Protein AF-0000000085154220 (afdb_homodimer)

pLDDT: mean 86.26, std 13.07, range [31.95, 98.56]

Secondary structure (DSSP, 8-state):
-----HHHHHHHHHHHHHHHHHHHHHH-EE-TTSHHHHHHHHHHHHH--GGGGGGG-TTS--HHHHHHHHTTS-TTGGG-SEEEEES----TTSSSEEE--SSS---EEE-SSSEEEEE--S-HHHHHHHHHHHHHHHHHHHHHHHHHHT-S-TTTSHHHHHHHHHHTT---SSS-----HHHHHHHHHHHHHHHT--HHHHHHHHHHHHHHHHHH----HHHHHHHHHHHHHHHS-SS-GGGT-EEEE-HHHHHHHHH-HHHHHHHHHHHHHHHHTT-TTSEEEEEE--SSHHHHHHHHHHHHHHTT----SSHHHHHHHHTT-HHHHHHHHHHTTEEEE---SSS---EEEEEGGG-----TTS--PPP-TTPPEEEEEPPP-TTHHHHHHHHHHHHGGG-TT---EEEEEEEEEEEEESSS-TT-EEEEEEEEETTSS-EEE--BS--GGGGTT--SS--EEEEEEEE-S-GGG--HHHHHHHHHSTT-EEEEESSHHHHHHHHHHHHHTTSS-TT-EEEEEEEEEE-TTSTT--TT--S--HHHHHHHHHHHHHHHHHHHHGGG-/-----HHHHHHHHHHHHHHHHHHHHHHTEE-TTSHHHHHHHHHHHHH--GGGGGGG-TTS--HHHHHHHHTTS-TTGGG-SEEEEES----TTSSSEEE--SSS---EEE-SSSEEEEE--S-HHHHHHHHHHHHHHHHHHHHHHHHHHH-S-TTTSHHHHHHHHHHTT---SSS-----HHHHHHHHHHHHHHHT--HHHHHHHHHHHHHHHHHH----HHHHHHHHHHHHHHSS-SS-GGGT-EEEE-HHHHHHHHH-HHHHHHHHHHHHHHHHTT-TTSEEEEEE--SSHHHHHHHHHHHHHHTT----SSHHHHHHHHTT-HHHHHHHHHHTTEEEE---SSS---EEEEEGGG-----TTS--PPP-TTPPEEEEEPPP-TTHHHHHHHHHHHHGGG-TT---EEEEEEEEEEEEESSS-TT-EEEEEEEEETTSS-EEE--BS--GGGGTT--SS--EEEEEEEE-S-GGG--HHHHHHHHHSTT-EEEEESSHHHHHHHHHHHHHTTSS-TT-EEEEEEEEEE-TTSTT--TT--S--HHHHHHHHHHHHHHHHHHHHTT--

Structure (mmCIF, N/CA/C/O backbone):
data_AF-0000000085154220-model_v1
#
loop_
_entity.id
_entity.type
_entity.pdbx_description
1 polymer 'Uncharacterized protein'
#
loop_
_atom_site.group_PDB
_atom_site.id
_atom_site.type_symbol
_atom_site.label_atom_id
_atom_site.label_alt_id
_atom_site.label_comp_id
_atom_site.label_asym_id
_atom_site.label_entity_id
_atom_site.label_seq_id
_atom_site.pdbx_PDB_ins_code
_atom_site.Cartn_x
_atom_site.Cartn_y
_atom_site.Cartn_z
_atom_site.occupancy
_atom_site.B_iso_or_equiv
_atom_site.auth_seq_id
_atom_site.auth_comp_id
_atom_site.auth_asym_id
_atom_site.auth_atom_id
_atom_site.pdbx_PDB_model_num
ATOM 1 N N . MET A 1 1 ? -10.695 -20.031 18.172 1 33.62 1 MET A N 1
ATOM 2 C CA . MET A 1 1 ? -10.586 -18.734 17.5 1 33.62 1 MET A CA 1
ATOM 3 C C . MET A 1 1 ? -9.383 -17.953 18.016 1 33.62 1 MET A C 1
ATOM 5 O O . MET A 1 1 ? -9.32 -17.641 19.203 1 33.62 1 MET A O 1
ATOM 9 N N . ASP A 1 2 ? -8.266 -18.156 17.469 1 46.97 2 ASP A N 1
ATOM 10 C CA . ASP A 1 2 ? -7.062 -17.547 18.016 1 46.97 2 ASP A CA 1
ATOM 11 C C . ASP A 1 2 ? -7.281 -16.047 18.266 1 46.97 2 ASP A C 1
ATOM 13 O O . ASP A 1 2 ? -7.742 -15.328 17.375 1 46.97 2 ASP A O 1
ATOM 17 N N . HIS A 1 3 ? -7.609 -15.688 19.484 1 54.69 3 HIS A N 1
ATOM 18 C CA . HIS A 1 3 ? -7.93 -14.367 20.016 1 54.69 3 HIS A CA 1
ATOM 19 C C . HIS A 1 3 ? -6.84 -13.359 19.656 1 54.69 3 HIS A C 1
ATOM 21 O O . HIS A 1 3 ? -5.672 -13.555 20 1 54.69 3 HIS A O 1
ATOM 27 N N . LEU A 1 4 ? -7.117 -12.625 18.594 1 64.31 4 LEU A N 1
ATOM 28 C CA . LEU A 1 4 ? -6.215 -11.531 18.266 1 64.31 4 LEU A CA 1
ATOM 29 C C . LEU A 1 4 ? -5.973 -10.641 19.484 1 64.31 4 LEU A C 1
ATOM 31 O O . LEU A 1 4 ? -6.891 -10.398 20.266 1 64.31 4 LEU A O 1
ATOM 35 N N . THR A 1 5 ? -4.75 -10.336 19.75 1 68.44 5 THR A N 1
ATOM 36 C CA . THR A 1 5 ? -4.43 -9.359 20.797 1 68.44 5 THR A CA 1
ATOM 37 C C . THR A 1 5 ? -5.055 -8 20.469 1 68.44 5 THR A C 1
ATOM 39 O O . THR A 1 5 ? -5.48 -7.762 19.344 1 68.44 5 THR A O 1
ATOM 42 N N . LYS A 1 6 ? -5.309 -7.23 21.422 1 71.44 6 LYS A N 1
ATOM 43 C CA . LYS A 1 6 ? -5.852 -5.891 21.234 1 71.44 6 LYS A CA 1
ATOM 44 C C . LYS A 1 6 ? -5.047 -5.117 20.188 1 71.44 6 LYS A C 1
ATOM 46 O O . LYS A 1 6 ? -5.617 -4.398 19.359 1 71.44 6 LYS A O 1
ATOM 51 N N . ALA A 1 7 ? -3.785 -5.34 20.25 1 68.12 7 ALA A N 1
ATOM 52 C CA . ALA A 1 7 ? -2.902 -4.648 19.312 1 68.12 7 ALA A CA 1
ATOM 53 C C . ALA A 1 7 ? -3.137 -5.133 17.875 1 68.12 7 ALA A C 1
ATOM 55 O O . ALA A 1 7 ? -3.125 -4.336 16.938 1 68.12 7 ALA A O 1
ATOM 56 N N . GLN A 1 8 ? -3.312 -6.363 17.703 1 72.44 8 GLN A N 1
ATOM 57 C CA . GLN A 1 8 ? -3.572 -6.918 16.375 1 72.44 8 GLN A CA 1
ATOM 58 C C . GLN A 1 8 ? -4.906 -6.418 15.828 1 72.44 8 GLN A C 1
ATOM 60 O O . GLN A 1 8 ? -5.02 -6.137 14.633 1 72.44 8 GLN A O 1
ATOM 65 N N . ARG A 1 9 ? -5.789 -6.258 16.734 1 77 9 ARG A N 1
ATOM 66 C CA . ARG A 1 9 ? -7.105 -5.766 16.344 1 77 9 ARG A CA 1
ATOM 67 C C . ARG A 1 9 ? -7.039 -4.301 15.914 1 77 9 ARG A C 1
ATOM 69 O O . ARG A 1 9 ? -7.691 -3.904 14.945 1 77 9 ARG A O 1
ATOM 76 N N . SER A 1 10 ? -6.27 -3.568 16.625 1 78.75 10 SER A N 1
ATOM 77 C CA . SER A 1 10 ? -6.145 -2.154 16.297 1 78.75 10 SER A CA 1
ATOM 78 C C . SER A 1 10 ? -5.453 -1.962 14.945 1 78.75 10 SER A C 1
ATOM 80 O O . SER A 1 10 ? -5.824 -1.077 14.172 1 78.75 10 SER A O 1
ATOM 82 N N . ARG A 1 11 ? -4.441 -2.746 14.773 1 79.12 11 ARG A N 1
ATOM 83 C CA . ARG A 1 11 ? -3.742 -2.664 13.492 1 79.12 11 ARG A CA 1
ATOM 84 C C . ARG A 1 11 ? -4.68 -2.984 12.336 1 79.12 11 ARG A C 1
ATOM 86 O O . ARG A 1 11 ? -4.66 -2.307 11.305 1 79.12 11 ARG A O 1
ATOM 93 N N . ARG A 1 12 ? -5.434 -3.895 12.57 1 84.56 12 ARG A N 1
ATOM 94 C CA . ARG A 1 12 ? -6.398 -4.289 11.555 1 84.56 12 ARG A CA 1
ATOM 95 C C . ARG A 1 12 ? -7.461 -3.213 11.359 1 84.56 12 ARG A C 1
ATOM 97 O O . ARG A 1 12 ? -7.922 -2.984 10.234 1 84.56 12 ARG A O 1
ATOM 104 N N . ALA A 1 13 ? -7.848 -2.705 12.422 1 90.38 13 ALA A N 1
ATOM 105 C CA . ALA A 1 13 ? -8.859 -1.654 12.367 1 90.38 13 ALA A CA 1
ATOM 106 C C . ALA A 1 13 ? -8.359 -0.448 11.578 1 90.38 13 ALA A C 1
ATOM 108 O O . ALA A 1 13 ? -9.125 0.195 10.859 1 90.38 13 ALA A O 1
ATOM 109 N N . ILE A 1 14 ? -7.082 -0.18 11.742 1 91.12 14 ILE A N 1
ATOM 110 C CA . ILE A 1 14 ? -6.504 0.939 11.008 1 91.12 14 ILE A CA 1
ATOM 111 C C . ILE A 1 14 ? -6.508 0.63 9.516 1 91.12 14 ILE A C 1
ATOM 113 O O . ILE A 1 14 ? -6.832 1.493 8.695 1 91.12 14 ILE A O 1
ATOM 117 N N . ALA A 1 15 ? -6.145 -0.566 9.141 1 90.44 15 ALA A N 1
ATOM 118 C CA . ALA A 1 15 ? -6.172 -0.986 7.742 1 90.44 15 ALA A CA 1
ATOM 119 C C . ALA A 1 15 ? -7.59 -0.916 7.18 1 90.44 15 ALA A C 1
ATOM 121 O O . ALA A 1 15 ? -7.789 -0.502 6.035 1 90.44 15 ALA A O 1
ATOM 122 N N . THR A 1 16 ? -8.508 -1.364 7.965 1 92 16 THR A N 1
ATOM 123 C CA . THR A 1 16 ? -9.914 -1.319 7.574 1 92 16 THR A CA 1
ATOM 124 C C . THR A 1 16 ? -10.375 0.122 7.367 1 92 16 THR A C 1
ATOM 126 O O . THR A 1 16 ? -11.047 0.431 6.383 1 92 16 THR A O 1
ATOM 129 N N . PHE A 1 17 ? -10.008 0.946 8.328 1 94.12 17 PHE A N 1
ATOM 130 C CA . PHE A 1 17 ? -10.367 2.357 8.234 1 94.12 17 PHE A CA 1
ATOM 131 C C . PHE A 1 17 ? -9.82 2.959 6.938 1 94.12 17 PHE A C 1
ATOM 133 O O . PHE A 1 17 ? -10.555 3.629 6.207 1 94.12 17 PHE A O 1
ATOM 140 N N . LYS A 1 18 ? -8.602 2.723 6.652 1 93.94 18 LYS A N 1
ATOM 141 C CA . LYS A 1 18 ? -7.949 3.27 5.465 1 93.94 18 LYS A CA 1
ATOM 142 C C . LYS A 1 18 ? -8.633 2.779 4.188 1 93.94 18 LYS A C 1
ATOM 144 O O . LYS A 1 18 ? -8.891 3.566 3.277 1 93.94 18 LYS A O 1
ATOM 149 N N . THR A 1 19 ? -8.891 1.534 4.113 1 93.06 19 THR A N 1
ATOM 150 C CA . THR A 1 19 ? -9.484 0.93 2.93 1 93.06 19 THR A CA 1
ATOM 151 C C . THR A 1 19 ? -10.867 1.517 2.664 1 93.06 19 THR A C 1
ATOM 153 O O . THR A 1 19 ? -11.203 1.849 1.525 1 93.06 19 THR A O 1
ATOM 156 N N . ILE A 1 20 ? -11.664 1.618 3.688 1 94.31 20 ILE A N 1
ATOM 157 C CA . ILE A 1 20 ? -13.016 2.15 3.543 1 94.31 20 ILE A CA 1
ATOM 158 C C . ILE A 1 20 ? -12.945 3.623 3.145 1 94.31 20 ILE A C 1
ATOM 160 O O . ILE A 1 20 ? -13.711 4.078 2.287 1 94.31 20 ILE A O 1
ATOM 164 N N . ALA A 1 21 ? -12.031 4.324 3.826 1 94 21 ALA A N 1
ATOM 165 C CA . ALA A 1 21 ? -11.883 5.738 3.496 1 94 21 ALA A CA 1
ATOM 166 C C . ALA A 1 21 ? -11.531 5.926 2.023 1 94 21 ALA A C 1
ATOM 168 O O . ALA A 1 21 ? -12.094 6.797 1.352 1 94 21 ALA A O 1
ATOM 169 N N . ASP A 1 22 ? -10.641 5.156 1.507 1 92.56 22 ASP A N 1
ATOM 170 C CA . ASP A 1 22 ? -10.266 5.223 0.096 1 92.56 22 ASP A CA 1
ATOM 171 C C . ASP A 1 22 ? -11.453 4.875 -0.8 1 92.56 22 ASP A C 1
ATOM 173 O O . ASP A 1 22 ? -11.648 5.488 -1.853 1 92.56 22 ASP A O 1
ATOM 177 N N . ALA A 1 23 ? -12.188 3.9 -0.427 1 93.12 23 ALA A N 1
ATOM 178 C CA . ALA A 1 23 ? -13.336 3.451 -1.212 1 93.12 23 ALA A CA 1
ATOM 179 C C . ALA A 1 23 ? -14.43 4.52 -1.253 1 93.12 23 ALA A C 1
ATOM 181 O O . ALA A 1 23 ? -15.125 4.664 -2.258 1 93.12 23 ALA A O 1
ATOM 182 N N . ILE A 1 24 ? -14.562 5.262 -0.196 1 92.06 24 ILE A N 1
ATOM 183 C CA . ILE A 1 24 ? -15.586 6.305 -0.101 1 92.06 24 ILE A CA 1
ATOM 184 C C . ILE A 1 24 ? -15.305 7.391 -1.135 1 92.06 24 ILE A C 1
ATOM 186 O O . ILE A 1 24 ? -16.234 7.93 -1.746 1 92.06 24 ILE A O 1
ATOM 190 N N . ILE A 1 25 ? -14.086 7.652 -1.299 1 90.19 25 ILE A N 1
ATOM 191 C CA . ILE A 1 25 ? -13.711 8.656 -2.291 1 90.19 25 ILE A CA 1
ATOM 192 C C . ILE A 1 25 ? -14.133 8.188 -3.684 1 90.19 25 ILE A C 1
ATOM 194 O O . ILE A 1 25 ? -14.672 8.961 -4.473 1 90.19 25 ILE A O 1
ATOM 198 N N . ILE A 1 26 ? -13.961 6.953 -3.959 1 89.62 26 ILE A N 1
ATOM 199 C CA . ILE A 1 26 ? -14.273 6.379 -5.262 1 89.62 26 ILE A CA 1
ATOM 200 C C . ILE A 1 26 ? -15.789 6.293 -5.441 1 89.62 26 ILE A C 1
ATOM 202 O O . ILE A 1 26 ? -16.312 6.594 -6.516 1 89.62 26 ILE A O 1
ATOM 206 N N . GLN A 1 27 ? -16.438 5.891 -4.379 1 89.88 27 GLN A N 1
ATOM 207 C CA . GLN A 1 27 ? -17.891 5.758 -4.406 1 89.88 27 GLN A CA 1
ATOM 208 C C . GLN A 1 27 ? -18.562 7.113 -4.578 1 89.88 27 GLN A C 1
ATOM 210 O O . GLN A 1 27 ? -19.625 7.207 -5.184 1 89.88 27 GLN A O 1
ATOM 215 N N . GLY A 1 28 ? -18.047 8.109 -3.885 1 91.12 28 GLY A N 1
ATOM 216 C CA . GLY A 1 28 ? -18.531 9.469 -4.086 1 91.12 28 GLY A CA 1
ATOM 217 C C . GLY A 1 28 ? -19.359 9.984 -2.928 1 91.12 28 GLY A C 1
ATOM 218 O O . GLY A 1 28 ? -19.75 11.148 -2.912 1 91.12 28 GLY A O 1
ATOM 219 N N . TYR A 1 29 ? -19.625 9.133 -1.96 1 93.38 29 TYR A N 1
ATOM 220 C CA . TYR A 1 29 ? -20.406 9.633 -0.833 1 93.38 29 TYR A CA 1
ATOM 221 C C . TYR A 1 29 ? -20.172 8.773 0.408 1 93.38 29 TYR A C 1
ATOM 223 O O . TYR A 1 29 ? -19.656 7.66 0.316 1 93.38 29 TYR A O 1
ATOM 231 N N . TYR A 1 30 ? -20.469 9.297 1.53 1 94.31 30 TYR A N 1
ATOM 232 C CA . TYR A 1 30 ? -20.422 8.648 2.836 1 94.31 30 TYR A CA 1
ATOM 233 C C . TYR A 1 30 ? -21.688 8.961 3.637 1 94.31 30 TYR A C 1
ATOM 235 O O . TYR A 1 30 ? -22.109 10.109 3.709 1 94.31 30 TYR A O 1
ATOM 243 N N . ARG A 1 31 ? -22.328 7.977 4.199 1 92.62 31 ARG A N 1
ATOM 244 C CA . ARG A 1 31 ? -23.422 8.062 5.16 1 92.62 31 ARG A CA 1
ATOM 245 C C . ARG A 1 31 ? -23.156 7.188 6.375 1 92.62 31 ARG A C 1
ATOM 247 O O . ARG A 1 31 ? -22.859 6 6.238 1 92.62 31 ARG A O 1
ATOM 254 N N . PRO A 1 32 ? -23.297 7.762 7.488 1 91.12 32 PRO A N 1
ATOM 255 C CA . PRO A 1 32 ? -23.016 6.996 8.703 1 91.12 32 PRO A CA 1
ATOM 256 C C . PRO A 1 32 ? -23.859 5.734 8.812 1 91.12 32 PRO A C 1
ATOM 258 O O . PRO A 1 32 ? -23.438 4.746 9.414 1 91.12 32 PRO A O 1
ATOM 261 N N . THR A 1 33 ? -25.031 5.688 8.188 1 89.12 33 THR A N 1
ATOM 262 C CA . THR A 1 33 ? -25.969 4.594 8.383 1 89.12 33 THR A CA 1
ATOM 263 C C . THR A 1 33 ? -25.797 3.521 7.312 1 89.12 33 THR A C 1
ATOM 265 O O . THR A 1 33 ? -26.359 2.432 7.414 1 89.12 33 THR A O 1
ATOM 268 N N . ASP A 1 34 ? -24.953 3.84 6.332 1 89.19 34 ASP A N 1
ATOM 269 C CA . ASP A 1 34 ? -24.641 2.822 5.332 1 89.19 34 ASP A CA 1
ATOM 270 C C . ASP A 1 34 ? -23.656 1.792 5.879 1 89.19 34 ASP A C 1
ATOM 272 O O . ASP A 1 34 ? -23.016 2.021 6.906 1 89.19 34 ASP A O 1
ATOM 276 N N . VAL A 1 35 ? -23.562 0.698 5.148 1 88.38 35 VAL A N 1
ATOM 277 C CA . VAL A 1 35 ? -22.719 -0.399 5.602 1 88.38 35 VAL A CA 1
ATOM 278 C C . VAL A 1 35 ? -21.281 0.094 5.777 1 88.38 35 VAL A C 1
ATOM 280 O O . VAL A 1 35 ? -20.641 -0.179 6.797 1 88.38 35 VAL A O 1
ATOM 283 N N . MET A 1 36 ? -20.75 0.823 4.852 1 89.31 36 MET A N 1
ATOM 284 C CA . MET A 1 36 ? -19.391 1.34 4.938 1 89.31 36 MET A CA 1
ATOM 285 C C . MET A 1 36 ? -19.25 2.336 6.082 1 89.31 36 MET A C 1
ATOM 287 O O . MET A 1 36 ? -18.219 2.383 6.75 1 89.31 36 MET A O 1
ATOM 291 N N . GLY A 1 37 ? -20.312 3.121 6.25 1 92.5 37 GLY A N 1
ATOM 292 C CA . GLY A 1 37 ? -20.312 4.051 7.367 1 92.5 37 GLY A CA 1
ATOM 293 C C . GLY A 1 37 ? -20.266 3.361 8.719 1 92.5 37 GLY A C 1
ATOM 294 O O . GLY A 1 37 ? -19.516 3.775 9.609 1 92.5 37 GLY A O 1
ATOM 295 N N . GLU A 1 38 ? -20.984 2.312 8.812 1 93.25 38 GLU A N 1
ATOM 296 C CA . GLU A 1 38 ? -21.016 1.545 10.055 1 93.25 38 GLU A CA 1
ATOM 297 C C . GLU A 1 38 ? -19.672 0.874 10.32 1 93.25 38 GLU A C 1
ATOM 299 O O . GLU A 1 38 ? -19.188 0.854 11.453 1 93.25 38 GLU A O 1
ATOM 304 N N . LYS A 1 39 ? -19.156 0.372 9.258 1 92.25 39 LYS A N 1
ATOM 305 C CA . LYS A 1 39 ? -17.875 -0.302 9.391 1 92.25 39 LYS A CA 1
ATOM 306 C C . LYS A 1 39 ? -16.766 0.689 9.758 1 92.25 39 LYS A C 1
ATOM 308 O O . LYS A 1 39 ? -15.828 0.346 10.484 1 92.25 39 LYS A O 1
ATOM 313 N N . LEU A 1 40 ? -16.891 1.86 9.234 1 94.62 40 LEU A N 1
ATOM 314 C CA . LEU A 1 40 ? -15.93 2.902 9.57 1 94.62 40 LEU A CA 1
ATOM 315 C C . LEU A 1 40 ? -16.016 3.264 11.047 1 94.62 40 LEU A C 1
ATOM 317 O O . LEU A 1 40 ? -15 3.434 11.719 1 94.62 40 LEU A O 1
ATOM 321 N N . ALA A 1 41 ? -17.219 3.414 11.531 1 95.31 41 ALA A N 1
ATOM 322 C CA . ALA A 1 41 ? -17.438 3.705 12.953 1 95.31 41 ALA A CA 1
ATOM 323 C C . ALA A 1 41 ? -16.906 2.574 13.828 1 95.31 41 ALA A C 1
ATOM 325 O O . ALA A 1 41 ? -16.266 2.826 14.852 1 95.31 41 ALA A O 1
ATOM 326 N N . GLU A 1 42 ? -17.141 1.365 13.383 1 94.06 42 GLU A N 1
ATOM 327 C CA . GLU A 1 42 ? -16.641 0.204 14.117 1 94.06 42 GLU A CA 1
ATOM 328 C C . GLU A 1 42 ? -15.117 0.184 14.164 1 94.06 42 GLU A C 1
ATOM 330 O O . GLU A 1 42 ? -14.531 -0.178 15.188 1 94.06 42 GLU A O 1
ATOM 335 N N . ALA A 1 43 ? -14.57 0.497 13.055 1 93.31 43 ALA A N 1
ATOM 336 C CA . ALA A 1 43 ? -13.109 0.543 13 1 93.31 43 ALA A CA 1
ATOM 337 C C . ALA A 1 43 ? -12.562 1.569 13.984 1 93.31 43 ALA A C 1
ATOM 339 O O . ALA A 1 43 ? -11.602 1.292 14.703 1 93.31 43 ALA A O 1
ATOM 340 N N . LEU A 1 44 ? -13.156 2.746 14.023 1 94.69 44 LEU A N 1
ATOM 341 C CA . LEU A 1 44 ? -12.688 3.787 14.93 1 94.69 44 LEU A CA 1
ATOM 342 C C . LEU A 1 44 ? -12.859 3.361 16.391 1 94.69 44 LEU A C 1
ATOM 344 O O . LEU A 1 44 ? -11.992 3.619 17.219 1 94.69 44 LEU A O 1
ATOM 348 N N . ILE A 1 45 ? -13.93 2.727 16.656 1 94.38 45 ILE A N 1
ATOM 349 C CA . ILE A 1 45 ? -14.203 2.225 18 1 94.38 45 ILE A CA 1
ATOM 350 C C . ILE A 1 45 ? -13.141 1.203 18.406 1 94.38 45 ILE A C 1
ATOM 352 O O . ILE A 1 45 ? -12.633 1.229 19.531 1 94.38 45 ILE A O 1
ATOM 356 N N . GLN A 1 46 ? -12.797 0.363 17.469 1 90.69 46 GLN A N 1
ATOM 357 C CA . GLN A 1 46 ? -11.789 -0.664 17.734 1 90.69 46 GLN A CA 1
ATOM 358 C C . GLN A 1 46 ? -10.406 -0.049 17.906 1 90.69 46 GLN A C 1
ATOM 360 O O . GLN A 1 46 ? -9.609 -0.524 18.703 1 90.69 46 GLN A O 1
ATOM 365 N N . ILE A 1 47 ? -10.102 0.92 17.141 1 89.69 47 ILE A N 1
ATOM 366 C CA . ILE A 1 47 ? -8.82 1.614 17.266 1 89.69 47 ILE A CA 1
ATOM 367 C C . ILE A 1 47 ? -8.727 2.281 18.641 1 89.69 47 ILE A C 1
ATOM 369 O O . ILE A 1 47 ? -7.672 2.262 19.266 1 89.69 47 ILE A O 1
ATOM 373 N N . SER A 1 48 ? -9.844 2.838 19.062 1 88.75 48 SER A N 1
ATOM 374 C CA . SER A 1 48 ? -9.914 3.527 20.344 1 88.75 48 SER A CA 1
ATOM 375 C C . SER A 1 48 ? 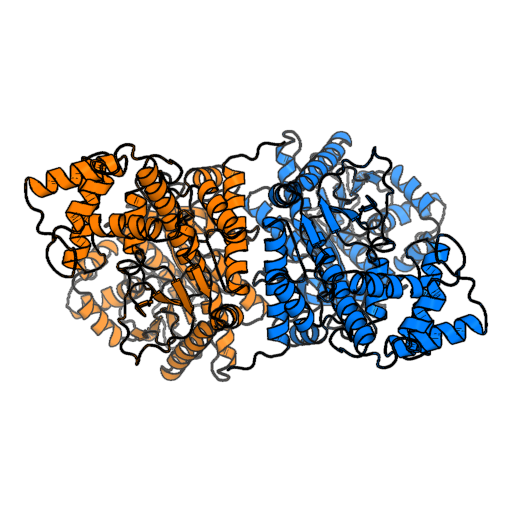-8.75 4.496 20.516 1 88.75 48 SER A C 1
ATOM 377 O O . SER A 1 48 ? -7.961 4.359 21.453 1 88.75 48 SER A O 1
ATOM 379 N N . PRO A 1 49 ? -8.781 5.516 19.703 1 88.12 49 PRO A N 1
ATOM 380 C CA . PRO A 1 49 ? -7.672 6.469 19.766 1 88.12 49 PRO A CA 1
ATOM 381 C C . PRO A 1 49 ? -7.559 7.16 21.125 1 88.12 49 PRO A C 1
ATOM 383 O O . PRO A 1 49 ? -8.578 7.488 21.734 1 88.12 49 PRO A O 1
ATOM 386 N N . GLU A 1 50 ? -6.359 7.496 21.469 1 80.38 50 GLU A N 1
ATOM 387 C CA . GLU A 1 50 ? -6.098 8.125 22.766 1 80.38 50 GLU A CA 1
ATOM 388 C C . GLU A 1 50 ? -6.742 9.508 22.844 1 80.38 50 GLU A C 1
ATOM 390 O O . GLU A 1 50 ? -7.184 9.93 23.906 1 80.38 50 GLU A O 1
ATOM 395 N N . ILE A 1 51 ? -6.77 10.172 21.797 1 82.56 51 ILE A N 1
ATOM 396 C CA . ILE A 1 51 ? -7.281 11.539 21.75 1 82.56 51 ILE A CA 1
ATOM 397 C C . ILE A 1 51 ? -8.781 11.531 22.016 1 82.56 51 ILE A C 1
ATOM 399 O O . ILE A 1 51 ? -9.336 12.531 22.484 1 82.56 51 ILE A O 1
ATOM 403 N N . TYR A 1 52 ? -9.391 10.375 21.766 1 88.25 52 TYR A N 1
ATOM 404 C CA . TYR A 1 52 ? -10.836 10.297 21.922 1 88.25 52 TYR A CA 1
ATOM 405 C C . TYR A 1 52 ? -11.211 9.547 23.203 1 88.25 52 TYR A C 1
ATOM 407 O O . TYR A 1 52 ? -12.344 9.094 23.344 1 88.25 52 TYR A O 1
ATOM 415 N N . GLY A 1 53 ? -10.359 9.32 24.016 1 83.12 53 GLY A N 1
ATOM 416 C CA . GLY A 1 53 ? -10.508 8.852 25.391 1 83.12 53 GLY A CA 1
ATOM 417 C C . GLY A 1 53 ? -11.695 7.922 25.578 1 83.12 53 GLY A C 1
ATOM 418 O O . GLY A 1 53 ? -11.695 6.805 25.062 1 83.12 53 GLY A O 1
ATOM 419 N N . SER A 1 54 ? -12.805 8.531 26.125 1 89.19 54 SER A N 1
ATOM 420 C CA . SER A 1 54 ? -13.969 7.77 26.562 1 89.19 54 SER A CA 1
ATOM 421 C C . SER A 1 54 ? -14.977 7.605 25.438 1 89.19 54 SER A C 1
ATOM 423 O O . SER A 1 54 ? -16.172 7.414 25.688 1 89.19 54 SER A O 1
ATOM 425 N N . MET A 1 55 ? -14.562 7.645 24.266 1 90.56 55 MET A N 1
ATOM 426 C CA . MET A 1 55 ? -15.477 7.633 23.141 1 90.56 55 MET A CA 1
ATOM 427 C C . MET A 1 55 ? -16.297 6.348 23.109 1 90.56 55 MET A C 1
ATOM 429 O O . MET A 1 55 ? -17.453 6.348 22.672 1 90.56 55 MET A O 1
ATOM 433 N N . ASN A 1 56 ? -15.75 5.289 23.734 1 91.5 56 ASN A N 1
ATOM 434 C CA . ASN A 1 56 ? -16.422 3.998 23.672 1 91.5 56 ASN A CA 1
ATOM 435 C C . ASN A 1 56 ? -17.375 3.814 24.859 1 91.5 56 ASN A C 1
ATOM 437 O O . ASN A 1 56 ? -18.109 2.826 24.922 1 91.5 56 ASN A O 1
ATOM 441 N N . ASP A 1 57 ? -17.422 4.785 25.75 1 92.38 57 ASP A N 1
ATOM 442 C CA . ASP A 1 57 ? -18.375 4.762 26.859 1 92.38 57 ASP A CA 1
ATOM 443 C C . ASP A 1 57 ? -19.703 5.387 26.453 1 92.38 57 ASP A C 1
ATOM 445 O O . ASP A 1 57 ? -19.781 6.586 26.188 1 92.38 57 ASP A O 1
ATOM 449 N N . PRO A 1 58 ? -20.703 4.629 26.5 1 90 58 PRO A N 1
ATOM 450 C CA . PRO A 1 58 ? -21.984 5.133 26.016 1 90 58 PRO A CA 1
ATOM 451 C C . PRO A 1 58 ? -22.609 6.164 26.953 1 90 58 PRO A C 1
ATOM 453 O O . PRO A 1 58 ? -23.516 6.898 26.562 1 90 58 PRO A O 1
ATOM 456 N N . ARG A 1 59 ? -22.266 6.344 28.25 1 88 59 ARG A N 1
ATOM 457 C CA . ARG A 1 59 ? -22.922 7.188 29.234 1 88 59 ARG A CA 1
ATOM 458 C C . ARG A 1 59 ? -22.203 8.531 29.375 1 88 59 ARG A C 1
ATOM 460 O O . ARG A 1 59 ? -22.703 9.438 30.047 1 88 59 ARG A O 1
ATOM 467 N N . VAL A 1 60 ? -21.031 8.586 28.656 1 92.56 60 VAL A N 1
ATOM 468 C CA . VAL A 1 60 ? -20.203 9.766 28.859 1 92.56 60 VAL A CA 1
ATOM 469 C C . VAL A 1 60 ? -19.812 10.375 27.516 1 92.56 60 VAL A C 1
ATOM 471 O O . VAL A 1 60 ? -19.375 9.664 26.609 1 92.56 60 VAL A O 1
ATOM 474 N N . VAL A 1 61 ? -20 11.695 27.391 1 93.69 61 VAL A N 1
ATOM 475 C CA . VAL A 1 61 ? -19.547 12.414 26.203 1 93.69 61 VAL A CA 1
ATOM 476 C C . VAL A 1 61 ? -18.078 12.805 26.359 1 93.69 61 VAL A C 1
ATOM 478 O O . VAL A 1 61 ? -17.672 13.273 27.422 1 93.69 61 VAL A O 1
ATOM 481 N N . GLU A 1 62 ? -17.281 12.594 25.312 1 94.25 62 GLU A N 1
ATOM 482 C CA . GLU A 1 62 ? -15.852 12.852 25.391 1 94.25 62 GLU A CA 1
ATOM 483 C C . GLU A 1 62 ? -15.531 14.32 25.125 1 94.25 62 GLU A C 1
ATOM 485 O O . GLU A 1 62 ? -15.453 14.734 23.969 1 94.25 62 GLU A O 1
ATOM 490 N N . LEU A 1 63 ? -15.227 15.062 26.188 1 94.12 63 LEU A N 1
ATOM 491 C CA . LEU A 1 63 ? -15.07 16.516 26.094 1 94.12 63 LEU A CA 1
ATOM 492 C C . LEU A 1 63 ? -13.734 16.875 25.453 1 94.12 63 LEU A C 1
ATOM 494 O O . LEU A 1 63 ? -13.656 17.797 24.641 1 94.12 63 LEU A O 1
ATOM 498 N N . LYS A 1 64 ? -12.688 16.203 25.797 1 89.88 64 LYS A N 1
ATOM 499 C CA . LYS A 1 64 ? -11.367 16.516 25.25 1 89.88 64 LYS A CA 1
ATOM 500 C C . LYS A 1 64 ? -11.305 16.203 23.766 1 89.88 64 LYS A C 1
ATOM 502 O O . LYS A 1 64 ? -10.656 16.922 23 1 89.88 64 LYS A O 1
ATOM 507 N N . GLY A 1 65 ? -11.914 15.125 23.438 1 92.19 65 GLY A N 1
ATOM 508 C CA . GLY A 1 65 ? -12.047 14.82 22.016 1 92.19 65 GLY A CA 1
ATOM 509 C C . GLY A 1 65 ? -12.812 15.875 21.25 1 92.19 65 GLY A C 1
ATOM 510 O O . GLY A 1 65 ? -12.453 16.219 20.109 1 92.19 65 GLY A O 1
ATOM 511 N N . LEU A 1 66 ? -13.844 16.359 21.859 1 94.12 66 LEU A N 1
ATOM 512 C CA . LEU A 1 66 ? -14.625 17.422 21.234 1 94.12 66 LEU A CA 1
ATOM 513 C C . LEU A 1 66 ? -13.797 18.688 21.062 1 94.12 66 LEU A C 1
ATOM 515 O O . LEU A 1 66 ? -13.859 19.344 20.016 1 94.12 66 LEU A O 1
ATOM 519 N N . GLU A 1 67 ? -13.055 19.016 22.094 1 93.31 67 GLU A N 1
ATOM 520 C CA . GLU A 1 67 ? -12.164 20.172 21.984 1 93.31 67 GLU A CA 1
ATOM 521 C C . GLU A 1 67 ? -11.211 20.016 20.812 1 93.31 67 GLU A C 1
ATOM 523 O O . GLU A 1 67 ? -11.008 20.953 20.047 1 93.31 67 GLU A O 1
ATOM 528 N N . TYR A 1 68 ? -10.703 18.844 20.703 1 90.56 68 TYR A N 1
ATOM 529 C CA . TYR A 1 68 ? -9.75 18.547 19.641 1 90.56 68 TYR A CA 1
ATOM 530 C C . TYR A 1 68 ? -10.391 18.719 18.266 1 90.56 68 TYR A C 1
ATOM 532 O O . TYR A 1 68 ? -9.812 19.359 17.391 1 90.56 68 TYR A O 1
ATOM 540 N N . VAL A 1 69 ? -11.523 18.219 18.109 1 93 69 VAL A N 1
ATOM 541 C CA . VAL A 1 69 ? -12.203 18.219 16.812 1 93 69 VAL A CA 1
ATOM 542 C C . VAL A 1 69 ? -12.703 19.625 16.5 1 93 69 VAL A C 1
ATOM 544 O O . VAL A 1 69 ? -12.594 20.078 15.359 1 93 69 VAL A O 1
ATOM 547 N N . ILE A 1 70 ? -13.211 20.328 17.516 1 93.56 70 ILE A N 1
ATOM 548 C CA . ILE A 1 70 ? -13.758 21.656 17.328 1 93.56 70 ILE A CA 1
ATOM 549 C C . ILE A 1 70 ? -12.648 22.609 16.859 1 93.56 70 ILE A C 1
ATOM 551 O O . ILE A 1 70 ? -12.891 23.5 16.047 1 93.56 70 ILE A O 1
ATOM 555 N N . ASN A 1 71 ? -11.484 22.328 17.266 1 92.06 71 ASN A N 1
ATOM 556 C CA . ASN A 1 71 ? -10.352 23.172 16.891 1 92.06 71 ASN A CA 1
ATOM 557 C C . ASN A 1 71 ? -9.859 22.844 15.484 1 92.06 71 ASN A C 1
ATOM 559 O O . ASN A 1 71 ? -9.094 23.609 14.898 1 92.06 71 ASN A O 1
ATOM 563 N N . ARG A 1 72 ? -10.32 21.797 14.906 1 92.56 72 ARG A N 1
ATOM 564 C CA . ARG A 1 72 ? -9.781 21.344 13.625 1 92.56 72 ARG A CA 1
ATOM 565 C C . ARG A 1 72 ? -10.867 21.266 12.562 1 92.56 72 ARG A C 1
ATOM 567 O O . ARG A 1 72 ? -10.609 20.875 11.422 1 92.56 72 ARG A O 1
ATOM 574 N N . MET A 1 73 ? -12.047 21.562 12.984 1 94.81 73 MET A N 1
ATOM 575 C CA . MET A 1 73 ? -13.172 21.672 12.062 1 94.81 73 MET A CA 1
ATOM 576 C C . MET A 1 73 ? -13.711 23.094 12.016 1 94.81 73 MET A C 1
ATOM 578 O O . MET A 1 73 ? -13.57 23.844 12.977 1 94.81 73 MET A O 1
ATOM 582 N N . PRO A 1 74 ? -14.297 23.484 10.891 1 94.94 74 PRO A N 1
ATOM 583 C CA . PRO A 1 74 ? -14.82 24.844 10.789 1 94.94 74 PRO A CA 1
ATOM 584 C C . PRO A 1 74 ? -16.016 25.094 11.711 1 94.94 74 PRO A C 1
ATOM 586 O O . PRO A 1 74 ? -16.812 24.172 11.945 1 94.94 74 PRO A O 1
ATOM 589 N N . ARG A 1 75 ? -16.094 26.375 12.109 1 94.19 75 ARG A N 1
ATOM 590 C CA . ARG A 1 75 ? -17.219 26.781 12.93 1 94.19 75 ARG A CA 1
ATOM 591 C C . ARG A 1 75 ? -18.547 26.469 12.234 1 94.19 75 ARG A C 1
ATOM 593 O O . ARG A 1 75 ? -18.703 26.75 11.039 1 94.19 75 ARG A O 1
ATOM 600 N N . GLY A 1 76 ? -19.469 25.828 12.984 1 92.88 76 GLY A N 1
ATOM 601 C CA . GLY A 1 76 ? -20.766 25.516 12.43 1 92.88 76 GLY A CA 1
ATOM 602 C C . GLY A 1 76 ? -20.891 24.078 11.961 1 92.88 76 GLY A C 1
ATOM 603 O O . GLY A 1 76 ? -21.969 23.641 11.547 1 92.88 76 GLY A O 1
ATOM 604 N N . ILE A 1 77 ? -19.828 23.281 12.094 1 94.44 77 ILE A N 1
ATOM 605 C CA . ILE A 1 77 ? -19.812 21.891 11.641 1 94.44 77 ILE A CA 1
ATOM 606 C C . ILE A 1 77 ? -20.891 21.094 12.352 1 94.44 77 ILE A C 1
ATOM 608 O O . ILE A 1 77 ? -21.453 20.141 11.789 1 94.44 77 ILE A O 1
ATOM 612 N N . GLU A 1 78 ? -21.25 21.438 13.555 1 91.94 78 GLU A N 1
ATOM 613 C CA . GLU A 1 78 ? -22.219 20.719 14.375 1 91.94 78 GLU A CA 1
ATOM 614 C C . GLU A 1 78 ? -23.625 20.812 13.789 1 91.94 78 GLU A C 1
ATOM 616 O O . GLU A 1 78 ? -24.484 19.984 14.086 1 91.94 78 GLU A O 1
ATOM 621 N N . LYS A 1 79 ? -23.812 21.828 12.953 1 89.88 79 LYS A N 1
ATOM 622 C CA . LYS A 1 79 ? -25.125 22.062 12.359 1 89.88 79 LYS A CA 1
ATOM 623 C C . LYS A 1 79 ? -25.234 21.391 10.984 1 89.88 79 LYS A C 1
ATOM 625 O O . LYS A 1 79 ? -26.344 21.234 10.453 1 89.88 79 LYS A O 1
ATOM 630 N N . CYS A 1 80 ? -24.172 20.953 10.469 1 91.94 80 CYS A N 1
ATOM 631 C CA . CYS A 1 80 ? -24.109 20.531 9.078 1 91.94 80 CYS A CA 1
ATOM 632 C C . CYS A 1 80 ? -24.781 19.172 8.891 1 91.94 80 CYS A C 1
ATOM 634 O O . CYS A 1 80 ? -24.625 18.281 9.727 1 91.94 80 CYS A O 1
ATOM 636 N N . GLU A 1 81 ? -25.531 19.062 7.824 1 91 81 GLU A N 1
ATOM 637 C CA . GLU A 1 81 ? -26.141 17.812 7.391 1 91 81 GLU A CA 1
ATOM 638 C C . GLU A 1 81 ? -25.469 17.281 6.133 1 91 81 GLU A C 1
ATOM 640 O O . GLU A 1 81 ? -25.594 16.094 5.812 1 91 81 GLU A O 1
ATOM 645 N N . LYS A 1 82 ? -24.844 18.234 5.484 1 94.31 82 LYS A N 1
ATOM 646 C CA . LYS A 1 82 ? -24.172 17.859 4.238 1 94.31 82 LYS A CA 1
ATOM 647 C C . LYS A 1 82 ? -22.797 18.516 4.125 1 94.31 82 LYS A C 1
ATOM 649 O O . LYS A 1 82 ? -22.672 19.734 4.285 1 94.31 82 LYS A O 1
ATOM 654 N N . LEU A 1 83 ? -21.844 17.734 3.906 1 96.5 83 LEU A N 1
ATOM 655 C CA . LEU A 1 83 ? -20.5 18.203 3.637 1 96.5 83 LEU A CA 1
ATOM 656 C C . LEU A 1 83 ? -20.062 17.828 2.227 1 96.5 83 LEU A C 1
ATOM 658 O O . LEU A 1 83 ? -20.219 16.672 1.812 1 96.5 83 LEU A O 1
ATOM 662 N N . VAL A 1 84 ? -19.562 18.75 1.502 1 96 84 VAL A N 1
ATOM 663 C CA . VAL A 1 84 ? -19.062 18.484 0.156 1 96 84 VAL A CA 1
ATOM 664 C C . VAL A 1 84 ? -17.547 18.594 0.136 1 96 84 VAL A C 1
ATOM 666 O O . VAL A 1 84 ? -16.984 19.609 0.578 1 96 84 VAL A O 1
ATOM 669 N N . LEU A 1 85 ? -16.891 17.609 -0.278 1 95.56 85 LEU A N 1
ATOM 670 C CA . LEU A 1 85 ? -15.445 17.641 -0.49 1 95.56 85 LEU A CA 1
ATOM 671 C C . LEU A 1 85 ? -15.117 17.859 -1.964 1 95.56 85 LEU A C 1
ATOM 673 O O . LEU A 1 85 ? -15.602 17.109 -2.826 1 95.56 85 LEU A O 1
ATOM 677 N N . THR A 1 86 ? -14.406 18.859 -2.236 1 93.5 86 THR A N 1
ATOM 678 C CA . THR A 1 86 ? -14 19.156 -3.607 1 93.5 86 THR A CA 1
ATOM 679 C C . THR A 1 86 ? -12.539 19.578 -3.658 1 93.5 86 THR A C 1
ATOM 681 O O . THR A 1 86 ? -11.992 20.078 -2.67 1 93.5 86 THR A O 1
ATOM 684 N N . SER A 1 87 ? -11.906 19.344 -4.773 1 90 87 SER A N 1
ATOM 685 C CA . SER A 1 87 ? -10.508 19.734 -4.914 1 90 87 SER A CA 1
ATOM 686 C C . SER A 1 87 ? -10.375 21.047 -5.684 1 90 87 SER A C 1
ATOM 688 O O . SER A 1 87 ? -9.273 21.562 -5.848 1 90 87 SER A O 1
ATOM 690 N N . VAL A 1 88 ? -11.461 21.547 -6.176 1 87.5 88 VAL A N 1
ATOM 691 C CA . VAL A 1 88 ? -11.43 22.781 -6.957 1 87.5 88 VAL A CA 1
ATOM 692 C C . VAL A 1 88 ? -12.039 23.922 -6.145 1 87.5 88 VAL A C 1
ATOM 694 O O . VAL A 1 88 ? -13.141 23.781 -5.605 1 87.5 88 VAL A O 1
ATOM 697 N N . ASP A 1 89 ? -11.289 24.953 -6.098 1 83.62 89 ASP A N 1
ATOM 698 C CA . ASP A 1 89 ? -11.789 26.125 -5.391 1 83.62 89 ASP A CA 1
ATOM 699 C C . ASP A 1 89 ? -12.484 27.078 -6.348 1 83.62 89 ASP A C 1
ATOM 701 O O . ASP A 1 89 ? -11.883 28.047 -6.812 1 83.62 89 ASP A O 1
ATOM 705 N N . ASP A 1 90 ? -13.703 26.891 -6.594 1 82.25 90 ASP A N 1
ATOM 706 C CA . ASP A 1 90 ? -14.492 27.766 -7.461 1 82.25 90 ASP A CA 1
ATOM 707 C C . ASP A 1 90 ? -15.25 28.812 -6.648 1 82.25 90 ASP A C 1
ATOM 709 O O . ASP A 1 90 ? -16.109 29.5 -7.18 1 82.25 90 ASP A O 1
ATOM 713 N N . PHE A 1 91 ? -14.914 28.953 -5.453 1 83.56 91 PHE A N 1
ATOM 714 C CA . PHE A 1 91 ? -15.781 29.75 -4.586 1 83.56 91 PHE A CA 1
ATOM 715 C C . PHE A 1 91 ? -15.117 31.062 -4.215 1 83.56 91 PHE A C 1
ATOM 717 O O . PHE A 1 91 ? -15.742 31.938 -3.605 1 83.56 91 PHE A O 1
ATOM 724 N N . ALA A 1 92 ? -13.922 31.219 -4.641 1 78.88 92 ALA A N 1
ATOM 725 C CA . ALA A 1 92 ? -13.148 32.406 -4.242 1 78.88 92 ALA A CA 1
ATOM 726 C C . ALA A 1 92 ? -13.852 33.688 -4.652 1 78.88 92 ALA A C 1
ATOM 728 O O . ALA A 1 92 ? -13.773 34.688 -3.953 1 78.88 92 ALA A O 1
ATOM 729 N N . GLN A 1 93 ? -14.641 33.625 -5.645 1 85 93 GLN A N 1
ATOM 730 C CA . GLN A 1 93 ? -15.297 34.812 -6.141 1 85 93 GLN A CA 1
ATOM 731 C C . GLN A 1 93 ? -16.766 34.875 -5.727 1 85 93 GLN A C 1
ATOM 733 O O . GLN A 1 93 ? -17.516 35.75 -6.16 1 85 93 GLN A O 1
ATOM 738 N N . THR A 1 94 ? -17.078 34.031 -4.867 1 88.81 94 THR A N 1
ATOM 739 C CA . THR A 1 94 ? -18.469 34 -4.43 1 88.81 94 THR A CA 1
ATOM 740 C C . THR A 1 94 ? -18.625 34.719 -3.096 1 88.81 94 THR A C 1
ATOM 742 O O . THR A 1 94 ? -17.641 35.156 -2.504 1 88.81 94 THR A O 1
ATOM 745 N N . SER A 1 95 ? -19.906 34.844 -2.65 1 91.06 95 SER A N 1
ATOM 746 C CA . SER A 1 95 ? -20.234 35.531 -1.4 1 91.06 95 SER A CA 1
ATOM 747 C C . SER A 1 95 ? -20.219 34.562 -0.224 1 91.06 95 SER A C 1
ATOM 749 O O . SER A 1 95 ? -20.438 34.969 0.921 1 91.06 95 SER A O 1
ATOM 751 N N . PHE A 1 96 ? -19.891 33.312 -0.505 1 93.38 96 PHE A N 1
ATOM 752 C CA . PHE A 1 96 ? -19.875 32.344 0.58 1 93.38 96 PHE A CA 1
ATOM 753 C C . PHE A 1 96 ? -18.781 32.688 1.588 1 93.38 96 PHE A C 1
ATOM 755 O O . PHE A 1 96 ? -17.688 33.094 1.208 1 93.38 96 PHE A O 1
ATOM 762 N N . GLU A 1 97 ? -19.109 32.531 2.832 1 92.94 97 GLU A N 1
ATOM 763 C CA . GLU A 1 97 ? -18.156 32.844 3.896 1 92.94 97 GLU A CA 1
ATOM 764 C C . GLU A 1 97 ? -17.031 31.797 3.951 1 92.94 97 GLU A C 1
ATOM 766 O O . GLU A 1 97 ? -17.297 30.594 4 1 92.94 97 GLU A O 1
ATOM 771 N N . LYS A 1 98 ? -15.875 32.312 3.906 1 92.31 98 LYS A N 1
ATOM 772 C CA . LYS A 1 98 ? -14.703 31.453 4.078 1 92.31 98 LYS A CA 1
ATOM 773 C C . LYS A 1 98 ? -14.438 31.172 5.555 1 92.31 98 LYS A C 1
ATOM 775 O O . LYS A 1 98 ? -14.461 32.094 6.379 1 92.31 98 LYS A O 1
ATOM 780 N N . ARG A 1 99 ? -14.281 29.875 5.93 1 92.88 99 ARG A N 1
ATOM 781 C CA . ARG A 1 99 ? -14.008 29.469 7.305 1 92.88 99 ARG A CA 1
ATOM 782 C C . ARG A 1 99 ? -12.773 28.578 7.383 1 92.88 99 ARG A C 1
ATOM 784 O O . ARG A 1 99 ? -12.633 27.641 6.598 1 92.88 99 ARG A O 1
ATOM 791 N N . THR A 1 100 ? -11.945 28.875 8.211 1 90.94 100 THR A N 1
ATOM 792 C CA . THR A 1 100 ? -10.758 28.062 8.477 1 90.94 100 THR A CA 1
ATOM 793 C C . THR A 1 100 ? -10.656 27.719 9.961 1 90.94 100 THR A C 1
ATOM 795 O O . THR A 1 100 ? -10.75 28.609 10.82 1 90.94 100 THR A O 1
ATOM 798 N N . PRO A 1 101 ? -10.445 26.469 10.258 1 92 101 PRO A N 1
ATOM 799 C CA . PRO A 1 101 ? -10.305 26.094 11.664 1 92 101 PRO A CA 1
ATOM 800 C C . PRO A 1 101 ? -9.078 26.719 12.328 1 92 101 PRO A C 1
ATOM 802 O O . PRO A 1 101 ? -8.156 27.156 11.641 1 92 101 PRO A O 1
ATOM 805 N N . LEU A 1 102 ? -9.117 26.703 13.617 1 89.19 102 LEU A N 1
ATOM 806 C CA . LEU A 1 102 ? -8.086 27.344 14.422 1 89.19 102 LEU A CA 1
ATOM 807 C C . LEU A 1 102 ? -6.758 26.594 14.281 1 89.19 102 LEU A C 1
ATOM 809 O O . LEU A 1 102 ? -5.695 27.219 14.219 1 89.19 102 LEU A O 1
ATOM 813 N N . LYS A 1 103 ? -6.785 25.297 14.242 1 85.69 103 LYS A N 1
ATOM 814 C CA . LYS A 1 103 ? -5.555 24.516 14.336 1 85.69 103 LYS A CA 1
ATOM 815 C C . LYS A 1 103 ? -5.348 23.656 13.086 1 85.69 103 LYS A C 1
ATOM 817 O O . LYS A 1 103 ? -4.605 22.672 13.109 1 85.69 103 LYS A O 1
ATOM 822 N N . ARG A 1 104 ? -6 23.953 12.047 1 82.75 104 ARG A N 1
ATOM 823 C CA . ARG A 1 104 ? -5.844 23.234 10.789 1 82.75 104 ARG A CA 1
ATOM 824 C C . ARG A 1 104 ? -6.004 24.156 9.594 1 82.75 104 ARG A C 1
ATOM 826 O O . ARG A 1 104 ? -6.973 24.922 9.516 1 82.75 104 ARG A O 1
ATOM 833 N N . ARG A 1 105 ? -5.047 24.078 8.703 1 80.44 105 ARG A N 1
ATOM 834 C CA . ARG A 1 105 ? -5.117 24.859 7.477 1 80.44 105 ARG A CA 1
ATOM 835 C C . ARG A 1 105 ? -6.043 24.188 6.461 1 80.44 105 ARG A C 1
ATOM 837 O O . ARG A 1 105 ? -5.578 23.609 5.473 1 80.44 105 ARG A O 1
ATOM 844 N N . ARG A 1 106 ? -7.262 24.25 6.695 1 86.06 106 ARG A N 1
ATOM 845 C CA . ARG A 1 106 ? -8.266 23.641 5.82 1 86.06 106 ARG A CA 1
ATOM 846 C C . ARG A 1 106 ? -9.289 24.688 5.367 1 86.06 106 ARG A C 1
ATOM 848 O O . ARG A 1 106 ? -10.094 25.156 6.172 1 86.06 106 ARG A O 1
ATOM 855 N N . LEU A 1 107 ? -9.234 24.953 4.105 1 89.56 107 LEU A N 1
ATOM 856 C CA . LEU A 1 107 ? -10.156 25.938 3.545 1 89.56 107 LEU A CA 1
ATOM 857 C C . LEU A 1 107 ? -11.547 25.328 3.363 1 89.56 107 LEU A C 1
ATOM 859 O O . LEU A 1 107 ? -11.68 24.219 2.852 1 89.56 107 LEU A O 1
ATOM 863 N N . SER A 1 108 ? -12.516 26.031 3.857 1 94.44 108 SER A N 1
ATOM 864 C CA . SER A 1 108 ? -13.898 25.609 3.688 1 94.44 108 SER A CA 1
ATOM 865 C C . SER A 1 108 ? -14.812 26.797 3.434 1 94.44 108 SER A C 1
ATOM 867 O O . SER A 1 108 ? -14.445 27.953 3.705 1 94.44 108 SER A O 1
ATOM 869 N N . TYR A 1 109 ? -15.953 26.562 2.871 1 95.75 109 TYR A N 1
ATOM 870 C CA . TYR A 1 109 ? -16.969 27.578 2.6 1 95.75 109 TYR A CA 1
ATOM 871 C C . TYR A 1 109 ? -18.312 27.172 3.191 1 95.75 109 TYR A C 1
ATOM 873 O O . TYR A 1 109 ? -18.75 26.031 3.049 1 95.75 109 TYR A O 1
ATOM 881 N N . ALA A 1 110 ? -18.891 28.094 3.906 1 95.19 110 ALA A N 1
ATOM 882 C CA . ALA A 1 110 ? -20.266 27.891 4.367 1 95.19 110 ALA A CA 1
ATOM 883 C C . ALA A 1 110 ? -21.266 28.156 3.25 1 95.19 110 ALA A C 1
ATOM 885 O O . ALA A 1 110 ? -21.562 29.312 2.941 1 95.19 110 ALA A O 1
ATOM 886 N N . ILE A 1 111 ? -21.859 27.188 2.688 1 94.44 111 ILE A N 1
ATOM 887 C CA . ILE A 1 111 ? -22.781 27.312 1.57 1 94.44 111 ILE A CA 1
ATOM 888 C C . ILE A 1 111 ? -24.172 27.672 2.094 1 94.44 111 ILE A C 1
ATOM 890 O O . ILE A 1 111 ? -24.875 28.484 1.492 1 94.44 111 ILE A O 1
ATOM 894 N N . SER A 1 112 ? -24.594 27 3.121 1 93.62 112 SER A N 1
ATOM 895 C CA . SER A 1 112 ? -25.828 27.266 3.855 1 93.62 112 SER A CA 1
ATOM 896 C C . SER A 1 112 ? -25.641 27.016 5.352 1 93.62 112 SER A C 1
ATOM 898 O O . SER A 1 112 ? -24.531 26.797 5.816 1 93.62 112 SER A O 1
ATOM 900 N N . GLU A 1 113 ? -26.688 27.078 6.055 1 88.75 113 GLU A N 1
ATOM 901 C CA . GLU A 1 113 ? -26.641 26.844 7.492 1 88.75 113 GLU A CA 1
ATOM 902 C C . GLU A 1 113 ? -26.297 25.391 7.801 1 88.75 113 GLU A C 1
ATOM 904 O O . GLU A 1 113 ? -25.719 25.078 8.852 1 88.75 113 GLU A O 1
ATOM 909 N N . THR A 1 114 ? -26.578 24.547 6.836 1 91.81 114 THR A N 1
ATOM 910 C CA . THR A 1 114 ? -26.406 23.125 7.129 1 91.81 114 THR A CA 1
ATOM 911 C C . THR A 1 114 ? -25.484 22.469 6.113 1 91.81 114 THR A C 1
ATOM 913 O O . THR A 1 114 ? -25.344 21.25 6.098 1 91.81 114 THR A O 1
ATOM 916 N N . GLU A 1 115 ? -24.906 23.281 5.234 1 94.5 115 GLU A N 1
ATOM 917 C CA . GLU A 1 115 ? -24.047 22.719 4.203 1 94.5 115 GLU A CA 1
ATOM 918 C C . GLU A 1 115 ? -22.719 23.453 4.141 1 94.5 115 GLU A C 1
ATOM 920 O O . GLU A 1 115 ? -22.672 24.688 4.195 1 94.5 115 GLU A O 1
ATOM 925 N N . MET A 1 116 ? -21.656 22.719 4.102 1 96.31 116 MET A N 1
ATOM 926 C CA . MET A 1 116 ? -20.312 23.281 3.975 1 96.31 116 MET A CA 1
ATOM 927 C C . MET A 1 116 ? -19.531 22.578 2.883 1 96.31 116 MET A C 1
ATOM 929 O O . MET A 1 116 ? -19.766 21.406 2.6 1 96.31 116 MET A O 1
ATOM 933 N N . CYS A 1 117 ? -18.656 23.297 2.301 1 96.19 117 CYS A N 1
ATOM 934 C CA . CYS A 1 117 ? -17.781 22.75 1.276 1 96.19 117 CYS A CA 1
ATOM 935 C C . CYS A 1 117 ? -16.312 22.828 1.716 1 96.19 117 CYS A C 1
ATOM 937 O O . CYS A 1 117 ? -15.828 23.891 2.088 1 96.19 117 CYS A O 1
ATOM 939 N N . PHE A 1 118 ? -15.664 21.688 1.758 1 95.75 118 PHE A N 1
ATOM 940 C CA . PHE A 1 118 ? -14.242 21.609 2.084 1 95.75 118 PHE A CA 1
ATOM 941 C C . PHE A 1 118 ? -13.398 21.562 0.816 1 95.75 118 PHE A C 1
ATOM 943 O O . PHE A 1 118 ? -13.695 20.797 -0.104 1 95.75 118 PHE A O 1
ATOM 950 N N . ILE A 1 119 ? -12.406 22.406 0.711 1 92.56 119 ILE A N 1
ATOM 951 C CA . ILE A 1 119 ? -11.438 22.359 -0.382 1 92.56 119 ILE A CA 1
ATOM 952 C C . ILE A 1 119 ? -10.266 21.469 0.011 1 92.56 119 ILE A C 1
ATOM 954 O O . ILE A 1 119 ? -9.438 21.859 0.841 1 92.56 119 ILE A O 1
ATOM 958 N N . VAL A 1 120 ? -10.242 20.312 -0.554 1 91.56 120 VAL A N 1
ATOM 959 C CA . VAL A 1 120 ? -9.242 19.297 -0.218 1 91.56 120 VAL A CA 1
ATOM 960 C C . VAL A 1 120 ? -8.18 19.234 -1.315 1 91.56 120 VAL A C 1
ATOM 962 O O . VAL A 1 120 ? -8.438 18.734 -2.412 1 91.56 120 VAL A O 1
ATOM 965 N N . THR A 1 121 ? -7.008 19.703 -1.05 1 88.06 121 THR A N 1
ATOM 966 C CA . THR A 1 121 ? -5.98 19.766 -2.086 1 88.06 121 THR A CA 1
ATOM 967 C C . THR A 1 121 ? -4.715 19.047 -1.638 1 88.06 121 THR A C 1
ATOM 969 O O . THR A 1 121 ? -3.76 18.922 -2.408 1 88.06 121 THR A O 1
ATOM 972 N N . ARG A 1 122 ? -4.691 18.484 -0.435 1 86.62 122 ARG A N 1
ATOM 973 C CA . ARG A 1 122 ? -3.451 17.984 0.132 1 86.62 122 ARG A CA 1
ATOM 974 C C . ARG A 1 122 ? -3.42 16.453 0.094 1 86.62 122 ARG A C 1
ATOM 976 O O . ARG A 1 122 ? -2.623 15.828 0.794 1 86.62 122 ARG A O 1
ATOM 983 N N . GLY A 1 123 ? -4.301 15.883 -0.594 1 84.38 123 GLY A N 1
ATOM 984 C CA . GLY A 1 123 ? -4.211 14.445 -0.839 1 84.38 123 GLY A CA 1
ATOM 985 C C . GLY A 1 123 ? -5.125 13.633 0.051 1 84.38 123 GLY A C 1
ATOM 986 O O . GLY A 1 123 ? -6.047 14.172 0.667 1 84.38 123 GLY A O 1
ATOM 987 N N . GLU A 1 124 ? -4.871 12.312 0.189 1 89.06 124 GLU A N 1
ATOM 988 C CA . GLU A 1 124 ? -5.734 11.352 0.867 1 89.06 124 GLU A CA 1
ATOM 989 C C . GLU A 1 124 ? -5.68 11.531 2.381 1 89.06 124 GLU A C 1
ATOM 991 O O . GLU A 1 124 ? -6.676 11.32 3.074 1 89.06 124 GLU A O 1
ATOM 996 N N . SER A 1 125 ? -4.535 11.906 2.867 1 90.69 125 SER A N 1
ATOM 997 C CA . SER A 1 125 ? -4.375 12.062 4.309 1 90.69 125 SER A CA 1
ATOM 998 C C . SER A 1 125 ? -5.34 13.102 4.867 1 90.69 125 SER A C 1
ATOM 1000 O O . SER A 1 125 ? -5.809 12.977 6 1 90.69 125 SER A O 1
ATOM 1002 N N . GLU A 1 126 ? -5.625 14.078 4.09 1 90.62 126 GLU A N 1
ATOM 1003 C CA . GLU A 1 126 ? -6.594 15.086 4.512 1 90.62 126 GLU A CA 1
ATOM 1004 C C . GLU A 1 126 ? -7.996 14.492 4.621 1 90.62 126 GLU A C 1
ATOM 1006 O O . GLU A 1 126 ? -8.766 14.875 5.504 1 90.62 126 GLU A O 1
ATOM 1011 N N . VAL A 1 127 ? -8.305 13.633 3.764 1 92.38 127 VAL A N 1
ATOM 1012 C CA . VAL A 1 127 ? -9.602 12.969 3.795 1 92.38 127 VAL A CA 1
ATOM 1013 C C . VAL A 1 127 ? -9.695 12.062 5.023 1 92.38 127 VAL A C 1
ATOM 1015 O O . VAL A 1 127 ? -10.727 12.031 5.703 1 92.38 127 VAL A O 1
ATOM 1018 N N . TYR A 1 128 ? -8.586 11.32 5.273 1 93.75 128 TYR A N 1
ATOM 1019 C CA . TYR A 1 128 ? -8.562 10.492 6.469 1 93.75 128 TYR A CA 1
ATOM 1020 C C . TYR A 1 128 ? -8.844 11.32 7.715 1 93.75 128 TYR A C 1
ATOM 1022 O O . TYR A 1 128 ? -9.602 10.898 8.594 1 93.75 128 TYR A O 1
ATOM 1030 N N . ASP A 1 129 ? -8.227 12.445 7.734 1 93.31 129 ASP A N 1
ATOM 1031 C CA . ASP A 1 129 ? -8.383 13.344 8.875 1 93.31 129 ASP A CA 1
ATOM 1032 C C . ASP A 1 129 ? -9.828 13.82 9.016 1 93.31 129 ASP A C 1
ATOM 1034 O O . ASP A 1 129 ? -10.406 13.75 10.102 1 93.31 129 ASP A O 1
ATOM 1038 N N . ILE A 1 130 ? -10.43 14.281 7.965 1 94.75 130 ILE A N 1
ATOM 1039 C CA . ILE A 1 130 ? -11.797 14.773 7.957 1 94.75 130 ILE A CA 1
ATOM 1040 C C . ILE A 1 130 ? -12.75 13.664 8.383 1 94.75 130 ILE A C 1
ATOM 1042 O O . ILE A 1 130 ? -13.602 13.867 9.25 1 94.75 130 ILE A O 1
ATOM 1046 N N . LEU A 1 131 ? -12.547 12.492 7.809 1 95.44 131 LEU A N 1
ATOM 1047 C CA . LEU A 1 131 ? -13.445 11.383 8.086 1 95.44 131 LEU A CA 1
ATOM 1048 C C . LEU A 1 131 ? -13.336 10.945 9.547 1 95.44 131 LEU A C 1
ATOM 1050 O O . LEU A 1 131 ? -14.336 10.617 10.18 1 95.44 131 LEU A O 1
ATOM 1054 N N . THR A 1 132 ? -12.164 10.906 10.047 1 95.56 132 THR A N 1
ATOM 1055 C CA . THR A 1 132 ? -11.969 10.516 11.438 1 95.56 132 THR A CA 1
ATOM 1056 C C . THR A 1 132 ? -12.734 11.445 12.375 1 95.56 132 THR A C 1
ATOM 1058 O O . THR A 1 132 ? -13.43 10.984 13.281 1 95.56 132 THR A O 1
ATOM 1061 N N . HIS A 1 133 ? -12.609 12.734 12.156 1 95.12 133 HIS A N 1
ATOM 1062 C CA . HIS A 1 133 ? -13.297 13.719 12.984 1 95.12 133 HIS A CA 1
ATOM 1063 C C . HIS A 1 133 ? -14.805 13.594 12.852 1 95.12 133 HIS A C 1
ATOM 1065 O O . HIS A 1 133 ? -15.531 13.672 13.852 1 95.12 133 HIS A O 1
ATOM 1071 N N . ILE A 1 134 ? -15.234 13.359 11.672 1 95.25 134 ILE A N 1
ATOM 1072 C CA . ILE A 1 134 ? -16.672 13.281 11.422 1 95.25 134 ILE A CA 1
ATOM 1073 C C . ILE A 1 134 ? -17.25 12.023 12.062 1 95.25 134 ILE A C 1
ATOM 1075 O O . ILE A 1 134 ? -18.328 12.055 12.648 1 95.25 134 ILE A O 1
ATOM 1079 N N . VAL A 1 135 ? -16.562 10.898 11.891 1 95.12 135 VAL A N 1
ATOM 1080 C CA . VAL A 1 135 ? -17.031 9.656 12.508 1 95.12 135 VAL A CA 1
ATOM 1081 C C . VAL A 1 135 ? -17.109 9.828 14.023 1 95.12 135 VAL A C 1
ATOM 1083 O O . VAL A 1 135 ? -18.078 9.414 14.648 1 95.12 135 VAL A O 1
ATOM 1086 N N . PHE A 1 136 ? -16.078 10.461 14.594 1 95.19 136 PHE A N 1
ATOM 1087 C CA . PHE A 1 136 ? -16.094 10.734 16.031 1 95.19 136 PHE A CA 1
ATOM 1088 C C . PHE A 1 136 ? -17.297 11.586 16.406 1 95.19 136 PHE A C 1
ATOM 1090 O O . PHE A 1 136 ? -18 11.266 17.359 1 95.19 136 PHE A O 1
ATOM 1097 N N . LEU A 1 137 ? -17.516 12.641 15.664 1 93.81 137 LEU A N 1
ATOM 1098 C CA . LEU A 1 137 ? -18.625 13.539 15.945 1 93.81 137 LEU A CA 1
ATOM 1099 C C . LEU A 1 137 ? -19.969 12.805 15.844 1 93.81 137 LEU A C 1
ATOM 1101 O O . LEU A 1 137 ? -20.859 13.031 16.656 1 93.81 137 LEU A O 1
ATOM 1105 N N . ASN A 1 138 ? -20.062 11.977 14.898 1 91.62 138 ASN A N 1
ATOM 1106 C CA . ASN A 1 138 ? -21.297 11.219 14.734 1 91.62 138 ASN A CA 1
ATOM 1107 C C . ASN A 1 138 ? -21.516 10.227 15.875 1 91.62 138 ASN A C 1
ATOM 1109 O O . ASN A 1 138 ? -22.641 9.961 16.266 1 91.62 138 ASN A O 1
ATOM 1113 N N . LEU A 1 139 ? -20.453 9.641 16.281 1 92.56 139 LEU A N 1
ATOM 1114 C CA . LEU A 1 139 ? -20.547 8.742 17.422 1 92.56 139 LEU A CA 1
ATOM 1115 C C . LEU A 1 139 ? -21.016 9.492 18.672 1 92.56 139 LEU A C 1
ATOM 1117 O O . LEU A 1 139 ? -21.891 9.016 19.391 1 92.56 139 LEU A O 1
ATOM 1121 N N . GLU A 1 140 ? -20.422 10.656 18.906 1 93 140 GLU A N 1
ATOM 1122 C CA . GLU A 1 140 ? -20.844 11.469 20.047 1 93 140 GLU A CA 1
ATOM 1123 C C . GLU A 1 140 ? -22.281 11.961 19.891 1 93 140 GLU A C 1
ATOM 1125 O O . GLU A 1 140 ? -23.016 12.055 20.875 1 93 140 GLU A O 1
ATOM 1130 N N . ALA A 1 141 ? -22.641 12.289 18.672 1 90.5 141 ALA A N 1
ATOM 1131 C CA . ALA A 1 141 ? -24 12.719 18.391 1 90.5 141 ALA A CA 1
ATOM 1132 C C . ALA A 1 141 ? -25 11.602 18.719 1 90.5 141 ALA A C 1
ATOM 1134 O O . ALA A 1 141 ? -26.078 11.867 19.266 1 90.5 141 ALA A O 1
ATOM 1135 N N . SER A 1 142 ? -24.641 10.445 18.328 1 88.19 142 SER A N 1
ATOM 1136 C CA . SER A 1 142 ? -25.5 9.305 18.641 1 88.19 142 SER A CA 1
ATOM 1137 C C . SER A 1 142 ? -25.656 9.109 20.141 1 88.19 142 SER A C 1
ATOM 1139 O O . SER A 1 142 ? -26.734 8.742 20.625 1 88.19 142 SER A O 1
ATOM 1141 N N . LYS A 1 143 ? -24.656 9.352 20.875 1 89.94 143 LYS A N 1
ATOM 1142 C CA . LYS A 1 143 ? -24.703 9.266 22.328 1 89.94 143 LYS A CA 1
ATOM 1143 C C . LYS A 1 143 ? -25.656 10.312 22.906 1 89.94 143 LYS A C 1
ATOM 1145 O O . LYS A 1 143 ? -26.484 10.008 23.766 1 89.94 143 LYS A O 1
ATOM 1150 N N . ILE A 1 144 ? -25.5 11.461 22.453 1 88.56 144 ILE A N 1
ATOM 1151 C CA . ILE A 1 144 ? -26.344 12.555 22.922 1 88.56 144 ILE A CA 1
ATOM 1152 C C . ILE A 1 144 ? -27.797 12.258 22.594 1 88.56 144 ILE A C 1
ATOM 1154 O O . ILE A 1 144 ? -28.688 12.484 23.422 1 88.56 144 ILE A O 1
ATOM 1158 N N . HIS A 1 145 ? -28 11.734 21.484 1 86 145 HIS A N 1
ATOM 1159 C CA . HIS A 1 145 ? -29.344 11.344 21.078 1 86 145 HIS A CA 1
ATOM 1160 C C . HIS A 1 145 ? -29.922 10.305 22.047 1 86 145 HIS A C 1
ATOM 1162 O O . HIS A 1 145 ? -31.078 10.406 22.453 1 86 145 HIS A O 1
ATOM 1168 N N . ASN A 1 146 ? -29.141 9.391 22.328 1 86.44 146 ASN A N 1
ATOM 1169 C CA . ASN A 1 146 ? -29.578 8.336 23.234 1 86.44 146 ASN A CA 1
ATOM 1170 C C . ASN A 1 146 ? -29.844 8.891 24.625 1 86.44 146 ASN A C 1
ATOM 1172 O O . ASN A 1 146 ? -30.75 8.43 25.312 1 86.44 146 ASN A O 1
ATOM 1176 N N . LEU A 1 147 ? -29.031 9.789 25.062 1 84.06 147 LEU A N 1
ATOM 1177 C CA . LEU A 1 147 ? -29.219 10.414 26.359 1 84.06 147 LEU A CA 1
ATOM 1178 C C . LEU A 1 147 ? -30.516 11.219 26.406 1 84.06 147 LEU A C 1
ATOM 1180 O O . LEU A 1 147 ? -31.219 11.227 27.422 1 84.06 147 LEU A O 1
ATOM 1184 N N . ILE A 1 148 ? -30.844 11.836 25.328 1 83.62 148 ILE A N 1
ATOM 1185 C CA . ILE A 1 148 ? -32.094 12.594 25.234 1 83.62 148 ILE A CA 1
ATOM 1186 C C . ILE A 1 148 ? -33.281 11.641 25.297 1 83.62 148 ILE A C 1
ATOM 1188 O O . ILE A 1 148 ? -34.25 11.898 26.016 1 83.62 148 ILE A O 1
ATOM 1192 N N . ARG A 1 149 ? -33.156 10.555 24.641 1 82.12 149 ARG A N 1
ATOM 1193 C CA . ARG A 1 149 ? -34.25 9.586 24.578 1 82.12 149 ARG A CA 1
ATOM 1194 C C . ARG A 1 149 ? -34.469 8.898 25.922 1 82.12 149 ARG A C 1
ATOM 1196 O O . ARG A 1 149 ? -35.562 8.523 26.266 1 82.12 149 ARG A O 1
ATOM 1203 N N . ALA A 1 150 ? -33.469 8.766 26.531 1 79.44 150 ALA A N 1
ATOM 1204 C CA . ALA A 1 150 ? -33.5 8.031 27.781 1 79.44 150 ALA A CA 1
ATOM 1205 C C . ALA A 1 150 ? -34.094 8.898 28.906 1 79.44 150 ALA A C 1
ATOM 1207 O O . ALA A 1 150 ? -34.438 8.391 29.969 1 79.44 150 ALA A O 1
ATOM 1208 N N . GLU A 1 151 ? -34.188 10.133 28.547 1 78.38 151 GLU A N 1
ATOM 1209 C CA . GLU A 1 151 ? -34.719 11.008 29.594 1 78.38 151 GLU A CA 1
ATOM 1210 C C . GLU A 1 151 ? -36.156 10.68 29.906 1 78.38 151 GLU A C 1
ATOM 1212 O O . GLU A 1 151 ? -37 10.617 29 1 78.38 151 GLU A O 1
ATOM 1217 N N . GLU A 1 152 ? -36.438 10.281 31.156 1 67.44 152 GLU A N 1
ATOM 1218 C CA . GLU A 1 152 ? -37.75 9.875 31.625 1 67.44 152 GLU A CA 1
ATOM 1219 C C . GLU A 1 152 ? -38.719 11.055 31.625 1 67.44 152 GLU A C 1
ATOM 1221 O O . GLU A 1 152 ? -39.906 10.898 31.297 1 67.44 152 GLU A O 1
ATOM 1226 N N . ASP A 1 153 ? -38.219 12.203 32.031 1 70.5 153 ASP A N 1
ATOM 1227 C CA . ASP A 1 153 ? -39.031 13.414 32.125 1 70.5 153 ASP A CA 1
ATOM 1228 C C . ASP A 1 153 ? -38.688 14.383 31 1 70.5 153 ASP A C 1
ATOM 1230 O O . ASP A 1 153 ? -37.75 15.164 31.109 1 70.5 153 ASP A O 1
ATOM 1234 N N . PRO A 1 154 ? -39.438 14.25 29.938 1 66 154 PRO A N 1
ATOM 1235 C CA . PRO A 1 154 ? -39.094 15.07 28.766 1 66 154 PRO A CA 1
ATOM 1236 C C . PRO A 1 154 ? -39.281 16.562 29.016 1 66 154 PRO A C 1
ATOM 1238 O O . PRO A 1 154 ? -38.688 17.391 28.328 1 66 154 PRO A O 1
ATOM 1241 N N . VAL A 1 155 ? -40 16.891 30.047 1 62.16 155 VAL A N 1
ATOM 1242 C CA . VAL A 1 155 ? -40.312 18.297 30.281 1 62.16 155 VAL A CA 1
ATOM 1243 C C . VAL A 1 155 ? -39.281 18.891 31.25 1 62.16 155 VAL A C 1
ATOM 1245 O O . VAL A 1 155 ? -38.844 20.031 31.047 1 62.16 155 VAL A O 1
ATOM 1248 N N . ASN A 1 156 ? -38.938 18.109 32.188 1 64.75 156 ASN A N 1
ATOM 1249 C CA . ASN A 1 156 ? -38.062 18.656 33.219 1 64.75 156 ASN A CA 1
ATOM 1250 C C . ASN A 1 156 ? -36.688 17.984 33.156 1 64.75 156 ASN A C 1
ATOM 1252 O O . ASN A 1 156 ? -35.875 18.141 34.094 1 64.75 156 ASN A O 1
ATOM 1256 N N . GLY A 1 157 ? -36.469 17.375 32.156 1 75.62 157 GLY A N 1
ATOM 1257 C CA . GLY A 1 157 ? -35.188 16.703 32.031 1 75.62 157 GLY A CA 1
ATOM 1258 C C . GLY A 1 157 ? -34.062 17.641 31.688 1 75.62 157 GLY A C 1
ATOM 1259 O O . GLY A 1 157 ? -34.281 18.828 31.484 1 75.62 157 GLY A O 1
ATOM 1260 N N . ASP A 1 158 ? -32.875 17.25 31.797 1 80.5 158 ASP A N 1
ATOM 1261 C CA . ASP A 1 158 ? -31.656 18.047 31.578 1 80.5 158 ASP A CA 1
ATOM 1262 C C . ASP A 1 158 ? -31.625 18.625 30.156 1 80.5 158 ASP A C 1
ATOM 1264 O O . ASP A 1 158 ? -31.234 19.781 29.969 1 80.5 158 ASP A O 1
ATOM 1268 N N . TRP A 1 159 ? -32.094 17.938 29.219 1 82.94 159 TRP A N 1
ATOM 1269 C CA . TRP A 1 159 ? -32.125 18.422 27.844 1 82.94 159 TRP A CA 1
ATOM 1270 C C . TRP A 1 159 ? -33.125 19.562 27.688 1 82.94 159 TRP A C 1
ATOM 1272 O O . TRP A 1 159 ? -32.844 20.547 26.984 1 82.94 159 TRP A O 1
ATOM 1282 N N . ALA A 1 160 ? -34.219 19.359 28.281 1 82.62 160 ALA A N 1
ATOM 1283 C CA . ALA A 1 160 ? -35.25 20.406 28.25 1 82.62 160 ALA A CA 1
ATOM 1284 C C . ALA A 1 160 ? -34.719 21.703 28.859 1 82.62 160 ALA A C 1
ATOM 1286 O O . ALA A 1 160 ? -35 22.797 28.375 1 82.62 160 ALA A O 1
ATOM 1287 N N . LYS A 1 161 ? -34.062 21.531 29.938 1 83.81 161 LYS A N 1
ATOM 1288 C CA . LYS A 1 161 ? -33.469 22.688 30.594 1 83.81 161 LYS A CA 1
ATOM 1289 C C . LYS A 1 161 ? -32.438 23.359 29.688 1 83.81 161 LYS A C 1
ATOM 1291 O O . LYS A 1 161 ? -32.375 24.594 29.609 1 83.81 161 LYS A O 1
ATOM 1296 N N . LEU A 1 162 ? -31.672 22.5 29.094 1 83.06 162 LEU A N 1
ATOM 1297 C CA . LEU A 1 162 ? -30.688 23.031 28.156 1 83.06 162 LEU A CA 1
ATOM 1298 C C . LEU A 1 162 ? -31.375 23.75 26.984 1 83.06 162 LEU A C 1
ATOM 1300 O O . LEU A 1 162 ? -30.922 24.812 26.562 1 83.06 162 LEU A O 1
ATOM 1304 N N . LYS A 1 163 ? -32.375 23.141 26.484 1 83.31 163 LYS A N 1
ATOM 1305 C CA . LYS A 1 163 ? -33.125 23.734 25.375 1 83.31 163 LYS A CA 1
ATOM 1306 C C . LYS A 1 163 ? -33.688 25.094 25.781 1 83.31 163 LYS A C 1
ATOM 1308 O O . LYS A 1 163 ? -33.625 26.047 25 1 83.31 163 LYS A O 1
ATOM 1313 N N . LYS A 1 164 ? -34.25 25.141 26.906 1 80.69 164 LYS A N 1
ATOM 1314 C CA . LYS A 1 164 ? -34.812 26.391 27.406 1 80.69 164 LYS A CA 1
ATOM 1315 C C . LYS A 1 164 ? -33.719 27.453 27.547 1 80.69 164 LYS A C 1
ATOM 1317 O O . LYS A 1 164 ? -33.969 28.625 27.25 1 80.69 164 LYS A O 1
ATOM 1322 N N . LEU A 1 165 ? -32.719 26.984 28.062 1 77.12 165 LEU A N 1
ATOM 1323 C CA . LEU A 1 165 ? -31.594 27.891 28.219 1 77.12 165 LEU A CA 1
ATOM 1324 C C . LEU A 1 165 ? -31.172 28.469 26.859 1 77.12 165 LEU A C 1
ATOM 1326 O O . LEU A 1 165 ? -30.859 29.656 26.766 1 77.12 165 LEU A O 1
ATOM 1330 N N . MET A 1 166 ? -31.188 27.672 25.828 1 78.81 166 MET A N 1
ATOM 1331 C CA . MET A 1 166 ? -30.719 28.062 24.5 1 78.81 166 MET A CA 1
ATOM 1332 C C . MET A 1 166 ? -31.766 28.906 23.781 1 78.81 166 MET A C 1
ATOM 1334 O O . MET A 1 166 ? -31.438 29.828 23.047 1 78.81 166 MET A O 1
ATOM 1338 N N . GLU A 1 167 ? -33.094 28.547 23.938 1 75.25 167 GLU A N 1
ATOM 1339 C CA . GLU A 1 167 ? -34.188 29.266 23.281 1 75.25 167 GLU A CA 1
ATOM 1340 C C . GLU A 1 167 ? -34.438 30.609 23.969 1 75.25 167 GLU A C 1
ATOM 1342 O O . GLU A 1 167 ? -34.906 31.547 23.328 1 75.25 167 GLU A O 1
ATOM 1347 N N . SER A 1 168 ? -34.906 30.516 25.328 1 57.5 168 SER A N 1
ATOM 1348 C CA . SER A 1 168 ? -35.188 31.734 26.062 1 57.5 168 SER A CA 1
ATOM 1349 C C . SER A 1 168 ? -34.219 32.844 25.703 1 57.5 168 SER A C 1
ATOM 1351 O O . SER A 1 168 ? -34.5 34.031 25.938 1 57.5 168 SER A O 1
ATOM 1353 N N . GLY A 1 169 ? -33.688 33.156 24.891 1 52.12 169 GLY A N 1
ATOM 1354 C CA . GLY A 1 169 ? -32.906 34.344 24.5 1 52.12 169 GLY A CA 1
ATOM 1355 C C . GLY A 1 169 ? -31.422 34.094 24.422 1 52.12 169 GLY A C 1
ATOM 1356 O O . GLY A 1 169 ? -30.641 35 24.203 1 52.12 169 GLY A O 1
ATOM 1357 N N . VAL A 1 170 ? -30.828 33.25 25.25 1 42.47 170 VAL A N 1
ATOM 1358 C CA . VAL A 1 170 ? -29.375 33.5 25.25 1 42.47 170 VAL A CA 1
ATOM 1359 C C . VAL A 1 170 ? -28.797 33.031 23.906 1 42.47 170 VAL A C 1
ATOM 1361 O O . VAL A 1 170 ? -28.594 31.844 23.688 1 42.47 170 VAL A O 1
ATOM 1364 N N . GLN A 1 171 ? -29.5 32.969 23.016 1 43.09 171 GLN A N 1
ATOM 1365 C CA . GLN A 1 171 ? -29.109 32.75 21.625 1 43.09 171 GLN A CA 1
ATOM 1366 C C . GLN A 1 171 ? -27.641 33.125 21.406 1 43.09 171 GLN A C 1
ATOM 1368 O O . GLN A 1 171 ? -27.234 34.281 21.703 1 43.09 171 GLN A O 1
ATOM 1373 N N . LEU A 1 172 ? -26.875 32.219 21.438 1 40.53 172 LEU A N 1
ATOM 1374 C CA . LEU A 1 172 ? -25.453 32.344 21.109 1 40.53 172 LEU A CA 1
ATOM 1375 C C . LEU A 1 172 ? -25.281 32.969 19.734 1 40.53 172 LEU A C 1
ATOM 1377 O O . LEU A 1 172 ? -24.938 32.281 18.766 1 40.53 172 LEU A O 1
ATOM 1381 N N . GLN A 1 173 ? -26.266 33.5 19.125 1 40 173 GLN A N 1
ATOM 1382 C CA . GLN A 1 173 ? -25.781 34.062 17.891 1 40 173 GLN A CA 1
ATOM 1383 C C . GLN A 1 173 ? -24.344 34.562 18.031 1 40 173 GLN A C 1
ATOM 1385 O O . GLN A 1 173 ? -23.75 34.469 19.125 1 40 173 GLN A O 1
ATOM 1390 N N . GLY A 1 174 ? -24.078 35.75 17.297 1 38.03 174 GLY A N 1
ATOM 1391 C CA . GLY A 1 174 ? -22.781 36.406 17.297 1 38.03 174 GLY A CA 1
ATOM 1392 C C . GLY A 1 174 ? -22.172 36.5 18.688 1 38.03 174 GLY A C 1
ATOM 1393 O O . GLY A 1 174 ? -21 36.156 18.891 1 38.03 174 GLY A O 1
ATOM 1394 N N . GLU A 1 175 ? -22.812 37.531 19.625 1 38.03 175 GLU A N 1
ATOM 1395 C CA . GLU A 1 175 ? -22.156 38.062 20.812 1 38.03 175 GLU A CA 1
ATOM 1396 C C . GLU A 1 175 ? -22.172 37.062 21.953 1 38.03 175 GLU A C 1
ATOM 1398 O O . GLU A 1 175 ? -22.812 36 21.844 1 38.03 175 GLU A O 1
ATOM 1403 N N . ASP A 1 176 ? -22.047 37.531 23.531 1 41.56 176 ASP A N 1
ATOM 1404 C CA . ASP A 1 176 ? -21.531 37.125 24.828 1 41.56 176 ASP A CA 1
ATOM 1405 C C . ASP A 1 176 ? -22.469 36.125 25.5 1 41.56 176 ASP A C 1
ATOM 1407 O O . ASP A 1 176 ? -23.641 36.438 25.734 1 41.56 176 ASP A O 1
ATOM 1411 N N . LEU A 1 177 ? -22.797 34.969 25.094 1 50.5 177 LEU A N 1
ATOM 1412 C CA . LEU A 1 177 ? -23.281 34.125 26.156 1 50.5 177 LEU A CA 1
ATOM 1413 C C . LEU A 1 177 ? -22.844 34.656 27.516 1 50.5 177 LEU A C 1
ATOM 1415 O O . LEU A 1 177 ? -21.672 34.5 27.906 1 50.5 177 LEU A O 1
ATOM 1419 N N . GLU A 1 178 ? -23.406 35.75 27.75 1 56.25 178 GLU A N 1
ATOM 1420 C CA . GLU A 1 178 ? -23.047 36.531 28.922 1 56.25 178 GLU A CA 1
ATOM 1421 C C . GLU A 1 178 ? -23.5 35.844 30.219 1 56.25 178 GLU A C 1
ATOM 1423 O O . GLU A 1 178 ? -24.031 36.5 31.109 1 56.25 178 GLU A O 1
ATOM 1428 N N . LEU A 1 179 ? -23.641 34.344 30.047 1 68.19 179 LEU A N 1
ATOM 1429 C CA . LEU A 1 179 ? -23.906 33.812 31.375 1 68.19 179 LEU A CA 1
ATOM 1430 C C . LEU A 1 179 ? -22.766 34.125 32.344 1 68.19 179 LEU A C 1
ATOM 1432 O O . LEU A 1 179 ? -21.594 34.031 31.969 1 68.19 179 LEU A O 1
ATOM 1436 N N . GLN A 1 180 ? -23.156 34.875 33.25 1 73.25 180 GLN A N 1
ATOM 1437 C CA . GLN A 1 180 ? -22.141 35.188 34.219 1 73.25 180 GLN A CA 1
ATOM 1438 C C . GLN A 1 180 ? -22.578 34.781 35.625 1 73.25 180 GLN A C 1
ATOM 1440 O O . GLN A 1 180 ? -23.766 34.531 35.875 1 73.25 180 GLN A O 1
ATOM 1445 N N . GLY A 1 181 ? -21.719 34.531 36.312 1 81.12 181 GLY A N 1
ATOM 1446 C CA . GLY A 1 181 ? -21.875 34.281 37.75 1 81.12 181 GLY A CA 1
ATOM 1447 C C . GLY A 1 181 ? -22.641 33.031 38.062 1 81.12 181 GLY A C 1
ATOM 1448 O O . GLY A 1 181 ? -22.297 31.953 37.594 1 81.12 181 GLY A O 1
ATOM 1449 N N . GLU A 1 182 ? -23.703 33.125 38.812 1 82.31 182 GLU A N 1
ATOM 1450 C CA . GLU A 1 182 ? -24.484 32 39.344 1 82.31 182 GLU A CA 1
ATOM 1451 C C . GLU A 1 182 ? -25.266 31.312 38.219 1 82.31 182 GLU A C 1
ATOM 1453 O O . GLU A 1 182 ? -25.453 30.094 38.25 1 82.31 182 GLU A O 1
ATOM 1458 N N . GLU A 1 183 ? -25.703 32.031 37.25 1 83.06 183 GLU A N 1
ATOM 1459 C CA . GLU A 1 183 ? -26.469 31.469 36.156 1 83.06 183 GLU A CA 1
ATOM 1460 C C . GLU A 1 183 ? -25.594 30.516 35.312 1 83.06 183 GLU A C 1
ATOM 1462 O O . GLU A 1 183 ? -26.062 29.469 34.875 1 83.06 183 GLU A O 1
ATOM 1467 N N . LEU A 1 184 ? -24.406 30.906 35.094 1 89.31 184 LEU A N 1
ATOM 1468 C CA . LEU A 1 184 ? -23.469 30.062 34.375 1 89.31 184 LEU A CA 1
ATOM 1469 C C . LEU A 1 184 ? -23.188 28.766 35.125 1 89.31 184 LEU A C 1
ATOM 1471 O O . LEU A 1 184 ? -23.141 27.688 34.562 1 89.31 184 LEU A O 1
ATOM 1475 N N . ASP A 1 185 ? -23.016 28.922 36.406 1 90.25 185 ASP A N 1
ATOM 1476 C CA . ASP A 1 185 ? -22.75 27.75 37.25 1 90.25 185 ASP A CA 1
ATOM 1477 C C . ASP A 1 185 ? -23.891 26.734 37.156 1 90.25 185 ASP A C 1
ATOM 1479 O O . ASP A 1 185 ? -23.656 25.531 37.094 1 90.25 185 ASP A O 1
ATOM 1483 N N . GLN A 1 186 ? -25.047 27.281 37.156 1 87.12 186 GLN A N 1
ATOM 1484 C CA . GLN A 1 186 ? -26.219 26.406 37.094 1 87.12 186 GLN A CA 1
ATOM 1485 C C . GLN A 1 186 ? -26.312 25.734 35.719 1 87.12 186 GLN A C 1
ATOM 1487 O O . GLN A 1 186 ? -26.656 24.562 35.625 1 87.12 186 GLN A O 1
ATOM 1492 N N . ALA A 1 187 ? -26.141 26.484 34.781 1 88.75 187 ALA A N 1
ATOM 1493 C CA . ALA A 1 187 ? -26.172 25.938 33.406 1 88.75 187 ALA A CA 1
ATOM 1494 C C . ALA A 1 187 ? -25.109 24.859 33.219 1 88.75 187 ALA A C 1
ATOM 1496 O O . ALA A 1 187 ? -25.375 23.844 32.594 1 88.75 187 ALA A O 1
ATOM 1497 N N . LEU A 1 188 ? -23.938 25.109 33.75 1 93.62 188 LEU A N 1
ATOM 1498 C CA . LEU A 1 188 ? -22.828 24.156 33.656 1 93.62 188 LEU A CA 1
ATOM 1499 C C . LEU A 1 188 ? -23.141 22.891 34.438 1 93.62 188 LEU A C 1
ATOM 1501 O O . LEU A 1 188 ? -22.75 21.797 34.062 1 93.62 188 LEU A O 1
ATOM 1505 N N . TRP A 1 189 ? -23.781 23.078 35.531 1 91.38 189 TRP A N 1
ATOM 1506 C CA . TRP A 1 189 ? -24.188 21.922 36.312 1 91.38 189 TRP A CA 1
ATOM 1507 C C . TRP A 1 189 ? -25.156 21.031 35.531 1 91.38 189 TRP A C 1
ATOM 1509 O O . TRP A 1 189 ? -24.984 19.812 35.5 1 91.38 189 TRP A O 1
ATOM 1519 N N . VAL A 1 190 ? -26.125 21.656 34.906 1 88.25 190 VAL A N 1
ATOM 1520 C CA . VAL A 1 190 ? -27.094 20.938 34.094 1 88.25 190 VAL A CA 1
ATOM 1521 C C . VAL A 1 190 ? -26.391 20.219 32.938 1 88.25 190 VAL A C 1
ATOM 1523 O O . VAL A 1 190 ? -26.672 19.047 32.688 1 88.25 190 VAL A O 1
ATOM 1526 N N . LEU A 1 191 ? -25.531 20.922 32.344 1 92.38 191 LEU A N 1
ATOM 1527 C CA . LEU A 1 191 ? -24.812 20.375 31.203 1 92.38 191 LEU A CA 1
ATOM 1528 C C . LEU A 1 191 ? -23.938 19.203 31.641 1 92.38 191 LEU A C 1
ATOM 1530 O O . LEU A 1 191 ? -23.844 18.188 30.938 1 92.38 191 LEU A O 1
ATOM 1534 N N . SER A 1 192 ? -23.25 19.359 32.781 1 94.38 192 SER A N 1
ATOM 1535 C CA . SER A 1 192 ? -22.375 18.297 33.281 1 94.38 192 SER A CA 1
ATOM 1536 C C . SER A 1 192 ? -23.156 17.016 33.562 1 94.38 192 SER A C 1
ATOM 1538 O O . SER A 1 192 ? -22.688 15.922 33.219 1 94.38 192 SER A O 1
ATOM 1540 N N . LYS A 1 193 ? -24.281 17.125 34.094 1 90.06 193 LYS A N 1
ATOM 1541 C CA . LYS A 1 193 ? -25.141 15.961 34.344 1 90.06 193 LYS A CA 1
ATOM 1542 C C . LYS A 1 193 ? -25.594 15.312 33.031 1 90.06 193 LYS A C 1
ATOM 1544 O O . LYS A 1 193 ? -25.578 14.086 32.906 1 90.06 193 LYS A O 1
ATOM 1549 N N . PHE A 1 194 ? -25.922 16.172 32.219 1 89.12 194 PHE A N 1
ATOM 1550 C CA . PHE A 1 194 ? -26.406 15.68 30.922 1 89.12 194 PHE A CA 1
ATOM 1551 C C . PHE A 1 194 ? -25.297 14.914 30.188 1 89.12 194 PHE A C 1
ATOM 1553 O O . PHE A 1 194 ? -25.562 13.875 29.594 1 89.12 194 PHE A O 1
ATOM 1560 N N . LEU A 1 195 ? -24.109 15.398 30.219 1 93.56 195 LEU A N 1
ATOM 1561 C CA . LEU A 1 195 ? -23 14.844 29.453 1 93.56 195 LEU A CA 1
ATOM 1562 C C . LEU A 1 195 ? -22.344 13.695 30.219 1 93.56 195 LEU A C 1
ATOM 1564 O O . LEU A 1 195 ? -21.484 12.992 29.656 1 93.56 195 LEU A O 1
ATOM 1568 N N . GLY A 1 196 ? -22.703 13.516 31.469 1 91.12 196 GLY A N 1
ATOM 1569 C CA . GLY A 1 196 ? -22.094 12.477 32.281 1 91.12 196 GLY A CA 1
ATOM 1570 C C . GLY A 1 196 ? -20.672 12.797 32.688 1 91.12 196 GLY A C 1
ATOM 1571 O O . GLY A 1 196 ? -19.828 11.906 32.781 1 91.12 196 GLY A O 1
ATOM 1572 N N . ARG A 1 197 ? -20.375 14.094 32.781 1 94.25 197 ARG A N 1
ATOM 1573 C CA . ARG A 1 197 ? -19.047 14.57 33.156 1 94.25 197 ARG A CA 1
ATOM 1574 C C . ARG A 1 197 ? -19.094 15.336 34.469 1 94.25 197 ARG A C 1
ATOM 1576 O O . ARG A 1 197 ? -20.156 15.742 34.938 1 94.25 197 ARG A O 1
ATOM 1583 N N . SER A 1 198 ? -17.984 15.414 35.094 1 95.06 198 SER A N 1
ATOM 1584 C CA . SER A 1 198 ? -17.922 16.203 36.312 1 95.06 198 SER A CA 1
ATOM 1585 C C . SER A 1 198 ? -18.094 17.703 36.031 1 95.06 198 SER A C 1
ATOM 1587 O O . SER A 1 198 ? -17.828 18.141 34.906 1 95.06 198 SER A O 1
ATOM 1589 N N . TYR A 1 199 ? -18.562 18.406 37.031 1 95 199 TYR A N 1
ATOM 1590 C CA . TYR A 1 199 ? -18.703 19.844 36.906 1 95 199 TYR A CA 1
ATOM 1591 C C . TYR A 1 199 ? -17.391 20.5 36.5 1 95 199 TYR A C 1
ATOM 1593 O O . TYR A 1 199 ? -17.359 21.375 35.625 1 95 199 TYR A O 1
ATOM 1601 N N . LYS A 1 200 ? -16.328 20.078 37.125 1 95.25 200 LYS A N 1
ATOM 1602 C CA . LYS A 1 200 ? -15.016 20.672 36.906 1 95.25 200 LYS A CA 1
ATOM 1603 C C . LYS A 1 200 ? -14.562 20.453 35.438 1 95.25 200 LYS A C 1
ATOM 1605 O O . LYS A 1 200 ? -14.086 21.391 34.812 1 95.25 200 LYS A O 1
ATOM 1610 N N . GLU A 1 201 ? -14.672 19.266 34.969 1 94.75 201 GLU A N 1
ATOM 1611 C CA . GLU A 1 201 ? -14.289 18.953 33.594 1 94.75 201 GLU A CA 1
ATOM 1612 C C . GLU A 1 201 ? -15.109 19.781 32.594 1 94.75 201 GLU A C 1
ATOM 1614 O O . GLU A 1 201 ? -14.578 20.266 31.594 1 94.75 201 GLU A O 1
ATOM 1619 N N . THR A 1 202 ? -16.391 19.828 32.875 1 95.56 202 THR A N 1
ATOM 1620 C CA . THR A 1 202 ? -17.281 20.562 32 1 95.56 202 THR A CA 1
ATOM 1621 C C . THR A 1 202 ? -16.938 22.062 32 1 95.56 202 THR A C 1
ATOM 1623 O O . THR A 1 202 ? -16.922 22.688 30.938 1 95.56 202 THR A O 1
ATOM 1626 N N . ARG A 1 203 ? -16.656 22.547 33.156 1 94.31 203 ARG A N 1
ATOM 1627 C CA . ARG A 1 203 ? -16.281 23.953 33.25 1 94.31 203 ARG A CA 1
ATOM 1628 C C . ARG A 1 203 ? -14.969 24.234 32.531 1 94.31 203 ARG A C 1
ATOM 1630 O O . ARG A 1 203 ? -14.836 25.234 31.828 1 94.31 203 ARG A O 1
ATOM 1637 N N . ASP A 1 204 ? -14.078 23.375 32.75 1 95 204 ASP A N 1
ATOM 1638 C CA . ASP A 1 204 ? -12.789 23.531 32.094 1 95 204 ASP A CA 1
ATOM 1639 C C . ASP A 1 204 ? -12.938 23.562 30.594 1 95 204 ASP A C 1
ATOM 1641 O O . ASP A 1 204 ? -12.328 24.406 29.922 1 95 204 ASP A O 1
ATOM 1645 N N . SER A 1 205 ? -13.672 22.688 30.031 1 94.69 205 SER A N 1
ATOM 1646 C CA . SER A 1 205 ? -13.883 22.625 28.594 1 94.69 205 SER A CA 1
ATOM 1647 C C . SER A 1 205 ? -14.641 23.844 28.078 1 94.69 205 SER A C 1
ATOM 1649 O O . SER A 1 205 ? -14.352 24.359 27 1 94.69 205 SER A O 1
ATOM 1651 N N . TYR A 1 206 ? -15.633 24.219 28.859 1 94 206 TYR A N 1
ATOM 1652 C CA . TYR A 1 206 ? -16.375 25.422 28.5 1 94 206 TYR A CA 1
ATOM 1653 C C . TYR A 1 206 ? -15.461 26.625 28.438 1 94 206 TYR A C 1
ATOM 1655 O O . TYR A 1 206 ? -15.492 27.391 27.469 1 94 206 TYR A O 1
ATOM 1663 N N . GLU A 1 207 ? -14.672 26.797 29.422 1 93.56 207 GLU A N 1
ATOM 1664 C CA . GLU A 1 207 ? -13.773 27.953 29.5 1 93.56 207 GLU A CA 1
ATOM 1665 C C . GLU A 1 207 ? -12.75 27.922 28.375 1 93.56 207 GLU A C 1
ATOM 1667 O O . GLU A 1 207 ? -12.422 28.969 27.797 1 93.56 207 GLU A O 1
ATOM 1672 N N . TYR A 1 208 ? -12.297 26.781 28.094 1 92.81 208 TYR A N 1
ATOM 1673 C CA . TYR A 1 208 ? -11.344 26.641 27 1 92.81 208 TYR A CA 1
ATOM 1674 C C . TYR A 1 208 ? -11.961 27.047 25.672 1 92.81 208 TYR A C 1
ATOM 1676 O O . TYR A 1 208 ? -11.375 27.844 24.938 1 92.81 208 TYR A O 1
ATOM 1684 N N . LEU A 1 209 ? -13.141 26.578 25.359 1 93.25 209 LEU A N 1
ATOM 1685 C CA . LEU A 1 209 ? -13.805 26.859 24.094 1 93.25 209 LEU A CA 1
ATOM 1686 C C . LEU A 1 209 ? -14.289 28.297 24.031 1 93.25 209 LEU A C 1
ATOM 1688 O O . LEU A 1 209 ? -14.273 28.922 22.969 1 93.25 209 LEU A O 1
ATOM 1692 N N . GLU A 1 210 ? -14.703 28.75 25.172 1 91.12 210 GLU A N 1
ATOM 1693 C CA . GLU A 1 210 ? -15.125 30.156 25.234 1 91.12 210 GLU A CA 1
ATOM 1694 C C . GLU A 1 210 ? -13.953 31.094 24.969 1 91.12 210 GLU A C 1
ATOM 1696 O O . GLU A 1 210 ? -14.117 32.156 24.344 1 91.12 210 GLU A O 1
ATOM 1701 N N . GLY A 1 211 ? -12.875 30.75 25.516 1 90.06 211 GLY A N 1
ATOM 1702 C CA . GLY A 1 211 ? -11.68 31.547 25.25 1 90.06 211 GLY A CA 1
ATOM 1703 C C . GLY A 1 211 ? -11.344 31.656 23.781 1 90.06 211 GLY A C 1
ATOM 1704 O O . GLY A 1 211 ? -11.07 32.75 23.266 1 90.06 211 GLY A O 1
ATOM 1705 N N . THR A 1 212 ? -11.375 30.562 23.078 1 90.75 212 THR A N 1
ATOM 1706 C CA . THR A 1 212 ? -11.031 30.531 21.656 1 90.75 212 THR A CA 1
ATOM 1707 C C . THR A 1 212 ? -12.141 31.172 20.828 1 90.75 212 THR A C 1
ATOM 1709 O O . THR A 1 212 ? -11.883 31.734 19.766 1 90.75 212 THR A O 1
ATOM 1712 N N . ARG A 1 213 ? -13.375 31.062 21.281 1 90.81 213 ARG A N 1
ATOM 1713 C CA . ARG A 1 213 ? -14.484 31.703 20.609 1 90.81 213 ARG A CA 1
ATOM 1714 C C . ARG A 1 213 ? -14.352 33.219 20.641 1 90.81 213 ARG A C 1
ATOM 1716 O O . ARG A 1 213 ? -14.477 33.906 19.625 1 90.81 213 ARG A O 1
ATOM 1723 N N . LEU A 1 214 ? -14.078 33.75 21.797 1 89 214 LEU A N 1
ATOM 1724 C CA . LEU A 1 214 ? -14.008 35.188 22 1 89 214 LEU A CA 1
ATOM 1725 C C . LEU A 1 214 ? -12.75 35.781 21.359 1 89 214 LEU A C 1
ATOM 1727 O O . LEU A 1 214 ? -12.797 36.875 20.781 1 89 214 LEU A O 1
ATOM 1731 N N . ARG A 1 215 ? -11.688 35.031 21.422 1 88.56 215 ARG A N 1
ATOM 1732 C CA . ARG A 1 215 ? -10.414 35.531 20.906 1 88.56 215 ARG A CA 1
ATOM 1733 C C . ARG A 1 215 ? -10.32 35.344 19.406 1 88.56 215 ARG A C 1
ATOM 1735 O O . ARG A 1 215 ? -9.867 36.25 18.688 1 88.56 215 ARG A O 1
ATOM 1742 N N . ASP A 1 216 ? -10.805 34.188 18.891 1 88.62 216 ASP A N 1
ATOM 1743 C CA . ASP A 1 216 ? -10.516 33.844 17.516 1 88.62 216 ASP A CA 1
ATOM 1744 C C . ASP A 1 216 ? -11.797 33.625 16.719 1 88.62 216 ASP A C 1
ATOM 1746 O O . ASP A 1 216 ? -11.766 33.5 15.492 1 88.62 216 ASP A O 1
ATOM 1750 N N . GLY A 1 217 ? -12.961 33.688 17.359 1 87.12 217 GLY A N 1
ATOM 1751 C CA . GLY A 1 217 ? -14.188 33.344 16.656 1 87.12 217 GLY A CA 1
ATOM 1752 C C . GLY A 1 217 ? -14.18 31.938 16.078 1 87.12 217 GLY A C 1
ATOM 1753 O O . GLY A 1 217 ? -14.773 31.703 15.016 1 87.12 217 GLY A O 1
ATOM 1754 N N . ALA A 1 218 ? -13.523 31 16.703 1 87.62 218 ALA A N 1
ATOM 1755 C CA . ALA A 1 218 ? -13.156 29.703 16.125 1 87.62 218 ALA A CA 1
ATOM 1756 C C . ALA A 1 218 ? -14.281 28.688 16.281 1 87.62 218 ALA A C 1
ATOM 1758 O O . ALA A 1 218 ? -14.32 27.672 15.586 1 87.62 218 ALA A O 1
ATOM 1759 N N . ASN A 1 219 ? -15.227 28.922 17.188 1 92.19 219 ASN A N 1
ATOM 1760 C CA . ASN A 1 219 ? -16.281 27.953 17.469 1 92.19 219 ASN A CA 1
ATOM 1761 C C . ASN A 1 219 ? -17.562 28.641 17.953 1 92.19 219 ASN A C 1
ATOM 1763 O O . ASN A 1 219 ? -17.609 29.875 18.031 1 92.19 219 ASN A O 1
ATOM 1767 N N . SER A 1 220 ? -18.656 27.875 18.25 1 88.06 220 SER A N 1
ATOM 1768 C CA . SER A 1 220 ? -19.953 28.406 18.656 1 88.06 220 SER A CA 1
ATOM 1769 C C . SER A 1 220 ? -20.172 28.219 20.156 1 88.06 220 SER A C 1
ATOM 1771 O O . SER A 1 220 ? -21.297 28.312 20.641 1 88.06 220 SER A O 1
ATOM 1773 N N . SER A 1 221 ? -19.172 27.891 20.922 1 89.25 221 SER A N 1
ATOM 1774 C CA . SER A 1 221 ? -19.25 27.609 22.359 1 89.25 221 SER A CA 1
ATOM 1775 C C . SER A 1 221 ? -19.688 26.172 22.609 1 89.25 221 SER A C 1
ATOM 1777 O O . SER A 1 221 ? -20.312 25.531 21.75 1 89.25 221 SER A O 1
ATOM 1779 N N . LEU A 1 222 ? -19.453 25.734 23.797 1 93.19 222 LEU A N 1
ATOM 1780 C CA . LEU A 1 222 ? -19.766 24.359 24.172 1 93.19 222 LEU A CA 1
ATOM 1781 C C . LEU A 1 222 ? -21.281 24.141 24.219 1 93.19 222 LEU A C 1
ATOM 1783 O O . LEU A 1 222 ? -21.781 23.109 23.734 1 93.19 222 LEU A O 1
ATOM 1787 N N . PHE A 1 223 ? -22.078 25.062 24.766 1 90.62 223 PHE A N 1
ATOM 1788 C CA . PHE A 1 223 ? -23.531 24.938 24.891 1 90.62 223 PHE A CA 1
ATOM 1789 C C . PHE A 1 223 ? -24.188 24.828 23.516 1 90.62 223 PHE A C 1
ATOM 1791 O O . PHE A 1 223 ? -24.984 23.922 23.281 1 90.62 223 PHE A O 1
ATOM 1798 N N . SER A 1 224 ? -23.797 25.734 22.719 1 88.94 224 SER A N 1
ATOM 1799 C CA . SER A 1 224 ? -24.391 25.75 21.375 1 88.94 224 SER A CA 1
ATOM 1800 C C . SER A 1 224 ? -24.016 24.5 20.594 1 88.94 224 SER A C 1
ATOM 1802 O O . SER A 1 224 ? -24.828 23.984 19.828 1 88.94 224 SER A O 1
ATOM 1804 N N . PHE A 1 225 ? -22.828 24.109 20.75 1 92.5 225 PHE A N 1
ATOM 1805 C CA . PHE A 1 225 ? -22.344 22.938 20.031 1 92.5 225 PHE A CA 1
ATOM 1806 C C . PHE A 1 225 ? -23.141 21.688 20.422 1 92.5 225 PHE A C 1
ATOM 1808 O O . PHE A 1 225 ? -23.609 20.953 19.547 1 92.5 225 PHE A O 1
ATOM 1815 N N . ILE A 1 226 ? -23.328 21.484 21.703 1 91.75 226 ILE A N 1
ATOM 1816 C CA . ILE A 1 226 ? -24.047 20.312 22.203 1 91.75 226 ILE A CA 1
ATOM 1817 C C . ILE A 1 226 ? -25.516 20.406 21.797 1 91.75 226 ILE A C 1
ATOM 1819 O O . ILE A 1 226 ? -26.125 19.422 21.391 1 91.75 226 ILE A O 1
ATOM 1823 N N . TYR A 1 227 ? -26.016 21.547 21.906 1 88.75 227 TYR A N 1
ATOM 1824 C CA . TYR A 1 227 ? -27.422 21.766 21.578 1 88.75 227 TYR A CA 1
ATOM 1825 C C . TYR A 1 227 ? -27.688 21.469 20.109 1 88.75 227 TYR A C 1
ATOM 1827 O O . TYR A 1 227 ? -28.656 20.766 19.781 1 88.75 227 TYR A O 1
ATOM 1835 N N . GLU A 1 228 ? -26.859 21.984 19.281 1 87.62 228 GLU A N 1
ATOM 1836 C CA . GLU A 1 228 ? -27.062 21.828 17.844 1 87.62 228 GLU A CA 1
ATOM 1837 C C . GLU A 1 228 ? -26.859 20.375 17.422 1 87.62 228 GLU A C 1
ATOM 1839 O O . GLU A 1 228 ? -27.562 19.891 16.516 1 87.62 228 GLU A O 1
ATOM 1844 N N . ILE A 1 229 ? -25.922 19.75 17.984 1 87.69 229 ILE A N 1
ATOM 1845 C CA . ILE A 1 229 ? -25.719 18.344 17.688 1 87.69 229 ILE A CA 1
ATOM 1846 C C . ILE A 1 229 ? -26.953 17.547 18.094 1 87.69 229 ILE A C 1
ATOM 1848 O O . ILE A 1 229 ? -27.391 16.656 17.359 1 87.69 229 ILE A O 1
ATOM 1852 N N . GLY A 1 230 ? -27.469 17.844 19.297 1 82.56 230 GLY A N 1
ATOM 1853 C CA . GLY A 1 230 ? -28.672 17.172 19.781 1 82.56 230 GLY A CA 1
ATOM 1854 C C . GLY A 1 230 ? -29.891 17.453 18.906 1 82.56 230 GLY A C 1
ATOM 1855 O O . GLY A 1 230 ? -30.703 16.562 18.672 1 82.56 230 GLY A O 1
ATOM 1856 N N . ARG A 1 231 ? -30 18.656 18.531 1 79.06 231 ARG A N 1
ATOM 1857 C CA . ARG A 1 231 ? -31.125 19.047 17.688 1 79.06 231 ARG A CA 1
ATOM 1858 C C . ARG A 1 231 ? -31.094 18.328 16.344 1 79.06 231 ARG A C 1
ATOM 1860 O O . ARG A 1 231 ? -32.125 17.906 15.836 1 79.06 231 ARG A O 1
ATOM 1867 N N . ARG A 1 232 ? -29.984 18.266 15.719 1 77.06 232 ARG A N 1
ATOM 1868 C CA . ARG A 1 232 ? -29.828 17.578 14.445 1 77.06 232 ARG A CA 1
ATOM 1869 C C . ARG A 1 232 ? -30.25 16.109 14.547 1 77.06 232 ARG A C 1
ATOM 1871 O O . ARG A 1 232 ? -30.828 15.562 13.602 1 77.06 232 ARG A O 1
ATOM 1878 N N . CYS A 1 233 ? -30.062 15.68 15.648 1 66.5 233 CYS A N 1
ATOM 1879 C CA . CYS A 1 233 ? -30.406 14.281 15.859 1 66.5 233 CYS A CA 1
ATOM 1880 C C . CYS A 1 233 ? -31.906 14.117 16.047 1 66.5 233 CYS A C 1
ATOM 1882 O O . CYS A 1 233 ? -32.5 13.117 15.609 1 66.5 233 CYS A O 1
ATOM 1884 N N . ARG A 1 234 ? -32.719 15.094 16.719 1 57.72 234 ARG A N 1
AT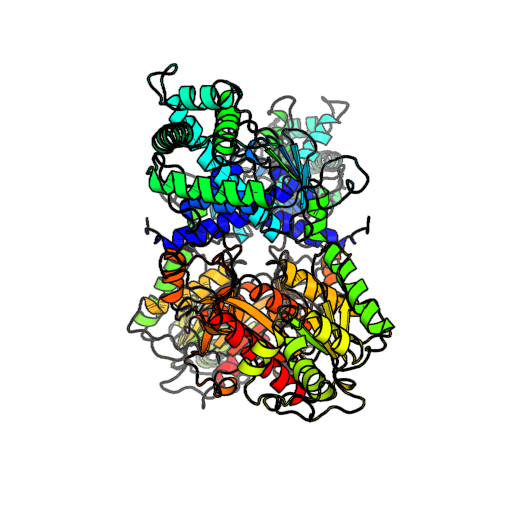OM 1885 C CA . ARG A 1 234 ? -34.125 15.055 16.984 1 57.72 234 ARG A CA 1
ATOM 1886 C C . ARG A 1 234 ? -34.938 15.352 15.719 1 57.72 234 ARG A C 1
ATOM 1888 O O . ARG A 1 234 ? -36.031 14.789 15.516 1 57.72 234 ARG A O 1
ATOM 1895 N N . GLY A 1 235 ? -34.812 16.625 15.141 1 50.69 235 GLY A N 1
ATOM 1896 C CA . GLY A 1 235 ? -35.594 17.047 13.984 1 50.69 235 GLY A CA 1
ATOM 1897 C C . GLY A 1 235 ? -35.656 15.984 12.898 1 50.69 235 GLY A C 1
ATOM 1898 O O . GLY A 1 235 ? -36.5 16.047 12.008 1 50.69 235 GLY A O 1
ATOM 1899 N N . GLY A 1 236 ? -34.594 15.258 12.766 1 45.34 236 GLY A N 1
ATOM 1900 C CA . GLY A 1 236 ? -34.781 14.156 11.836 1 45.34 236 GLY A CA 1
ATOM 1901 C C . GLY A 1 236 ? -35.719 13.086 12.367 1 45.34 236 GLY A C 1
ATOM 1902 O O . GLY A 1 236 ? -36 13.047 13.57 1 45.34 236 GLY A O 1
ATOM 1903 N N . CYS A 1 237 ? -36.594 12.438 11.508 1 40.19 237 CYS A N 1
ATOM 1904 C CA . CYS A 1 237 ? -37.688 11.57 11.883 1 40.19 237 CYS A CA 1
ATOM 1905 C C . CYS A 1 237 ? -37.375 10.781 13.141 1 40.19 237 CYS A C 1
ATOM 1907 O O . CYS A 1 237 ? -36.188 10.625 13.5 1 40.19 237 CYS A O 1
ATOM 1909 N N . GLU A 1 238 ? -38.406 10.219 13.961 1 43.5 238 GLU A N 1
ATOM 1910 C CA . GLU A 1 238 ? -38.469 9.07 14.859 1 43.5 238 GLU A CA 1
ATOM 1911 C C . GLU A 1 238 ? -37.25 8.172 14.711 1 43.5 238 GLU A C 1
ATOM 1913 O O . GLU A 1 238 ? -37.094 7.219 15.477 1 43.5 238 GLU A O 1
ATOM 1918 N N . VAL A 1 239 ? -36.438 8.398 13.531 1 44.75 239 VAL A N 1
ATOM 1919 C CA . VAL A 1 239 ? -35.406 7.465 13.086 1 44.75 239 VAL A CA 1
ATOM 1920 C C . VAL A 1 239 ? -34 8.047 13.383 1 44.75 239 VAL A C 1
ATOM 1922 O O . VAL A 1 239 ? -33.844 9.258 13.508 1 44.75 239 VAL A O 1
ATOM 1925 N N . ASN A 1 240 ? -32.812 7.426 13.539 1 49.69 240 ASN A N 1
ATOM 1926 C CA . ASN A 1 240 ? -31.391 7.52 13.867 1 49.69 240 ASN A CA 1
ATOM 1927 C C . ASN A 1 240 ? -30.75 8.727 13.195 1 49.69 240 ASN A C 1
ATOM 1929 O O . ASN A 1 240 ? -30.812 8.875 11.977 1 49.69 240 ASN A O 1
ATOM 1933 N N . PRO A 1 241 ? -30.469 10.031 14.008 1 49.84 241 PRO A N 1
ATOM 1934 C CA . PRO A 1 241 ? -29.797 11.273 13.602 1 49.84 241 PRO A CA 1
ATOM 1935 C C . PRO A 1 241 ? -28.797 11.07 12.469 1 49.84 241 PRO A C 1
ATOM 1937 O O . PRO A 1 241 ? -28.609 11.961 11.633 1 49.84 241 PRO A O 1
ATOM 1940 N N . SER A 1 242 ? -28.031 10.109 12.516 1 55.81 242 SER A N 1
ATOM 1941 C CA . SER A 1 242 ? -27.016 9.781 11.523 1 55.81 242 SER A CA 1
ATOM 1942 C C . SER A 1 242 ? -27.641 9.5 10.164 1 55.81 242 SER A C 1
ATOM 1944 O O . SER A 1 242 ? -26.922 9.336 9.172 1 55.81 242 SER A O 1
ATOM 1946 N N . SER A 1 243 ? -28.922 9.789 10.164 1 59.19 243 SER A N 1
ATOM 1947 C CA . SER A 1 243 ? -29.594 9.305 8.969 1 59.19 243 SER A CA 1
ATOM 1948 C C . SER A 1 243 ? -29.609 10.359 7.867 1 59.19 243 SER A C 1
ATOM 1950 O O . SER A 1 243 ? -29.688 10.023 6.684 1 59.19 243 SER A O 1
ATOM 1952 N N . THR A 1 244 ? -29.422 11.672 8.32 1 75.81 244 THR A N 1
ATOM 1953 C CA . THR A 1 244 ? -29.516 12.641 7.238 1 75.81 244 THR A CA 1
ATOM 1954 C C . THR A 1 244 ? -28.141 13.172 6.852 1 75.81 244 THR A C 1
ATOM 1956 O O . THR A 1 244 ? -28 13.836 5.824 1 75.81 244 THR A O 1
ATOM 1959 N N . PHE A 1 245 ? -27.234 12.93 7.699 1 89.12 245 PHE A N 1
ATOM 1960 C CA . PHE A 1 245 ? -25.891 13.445 7.438 1 89.12 245 PHE A CA 1
ATOM 1961 C C . PHE A 1 245 ? -25.25 12.711 6.266 1 89.12 245 PHE A C 1
ATOM 1963 O O . PHE A 1 245 ? -25.391 11.492 6.145 1 89.12 245 PHE A O 1
ATOM 1970 N N . GLN A 1 246 ? -24.609 13.492 5.391 1 93.5 246 GLN A N 1
ATOM 1971 C CA . GLN A 1 246 ? -23.906 12.844 4.289 1 93.5 246 GLN A CA 1
ATOM 1972 C C . GLN A 1 246 ? -22.688 13.664 3.867 1 93.5 246 GLN A C 1
ATOM 1974 O O . GLN A 1 246 ? -22.672 14.883 4.004 1 93.5 246 GLN A O 1
ATOM 1979 N N . ILE A 1 247 ? -21.672 12.984 3.529 1 96.06 247 ILE A N 1
ATOM 1980 C CA . ILE A 1 247 ? -20.547 13.594 2.832 1 96.06 247 ILE A CA 1
ATOM 1981 C C . ILE A 1 247 ? -20.609 13.25 1.346 1 96.06 247 ILE A C 1
ATOM 1983 O O . ILE A 1 247 ? -20.875 12.102 0.979 1 96.06 247 ILE A O 1
ATOM 1987 N N . VAL A 1 248 ? -20.531 14.219 0.532 1 95.88 248 VAL A N 1
ATOM 1988 C CA . VAL A 1 248 ? -20.484 14.016 -0.912 1 95.88 248 VAL A CA 1
ATOM 1989 C C . VAL A 1 248 ? -19.094 14.375 -1.44 1 95.88 248 VAL A C 1
ATOM 1991 O O . VAL A 1 248 ? -18.594 15.469 -1.186 1 95.88 248 VAL A O 1
ATOM 1994 N N . CYS A 1 249 ? -18.469 13.445 -2.1 1 93.94 249 CYS A N 1
ATOM 1995 C CA . CYS A 1 249 ? -17.188 13.688 -2.738 1 93.94 249 CYS A CA 1
ATOM 1996 C C . CYS A 1 249 ? -17.375 14.07 -4.203 1 93.94 249 CYS A C 1
ATOM 1998 O O . CYS A 1 249 ? -17.844 13.266 -5.008 1 93.94 249 CYS A O 1
ATOM 2000 N N . ALA A 1 250 ? -16.953 15.266 -4.5 1 92.69 250 ALA A N 1
ATOM 2001 C CA . ALA A 1 250 ? -17.062 15.719 -5.883 1 92.69 250 ALA A CA 1
ATOM 2002 C C . ALA A 1 250 ? -16.172 14.898 -6.801 1 92.69 250 ALA A C 1
ATOM 2004 O O . ALA A 1 250 ? -15.156 14.344 -6.355 1 92.69 250 ALA A O 1
ATOM 2005 N N . PRO A 1 251 ? -16.484 14.812 -8.109 1 86.69 251 PRO A N 1
ATOM 2006 C CA . PRO A 1 251 ? -15.664 14.055 -9.062 1 86.69 251 PRO A CA 1
ATOM 2007 C C . PRO A 1 251 ? -14.219 14.539 -9.117 1 86.69 251 PRO A C 1
ATOM 2009 O O . PRO A 1 251 ? -13.312 13.75 -9.406 1 86.69 251 PRO A O 1
ATOM 2012 N N . SER A 1 252 ? -14.031 15.742 -8.82 1 87 252 SER A N 1
ATOM 2013 C CA . SER A 1 252 ? -12.688 16.312 -8.836 1 87 252 SER A CA 1
ATOM 2014 C C . SER A 1 252 ? -11.781 15.648 -7.812 1 87 252 SER A C 1
ATOM 2016 O O . SER A 1 252 ? -10.562 15.672 -7.945 1 87 252 SER A O 1
ATOM 2018 N N . MET A 1 253 ? -12.375 15.062 -6.836 1 87.12 253 MET A N 1
ATOM 2019 C CA . MET A 1 253 ? -11.609 14.375 -5.805 1 87.12 253 MET A CA 1
ATOM 2020 C C . MET A 1 253 ? -10.852 13.188 -6.398 1 87.12 253 MET A C 1
ATOM 2022 O O . MET A 1 253 ? -9.695 12.945 -6.039 1 87.12 253 MET A O 1
ATOM 2026 N N . ASN A 1 254 ? -11.477 12.547 -7.289 1 79.31 254 ASN A N 1
ATOM 2027 C CA . ASN A 1 254 ? -10.836 11.406 -7.941 1 79.31 254 ASN A CA 1
ATOM 2028 C C . ASN A 1 254 ? -9.648 11.844 -8.797 1 79.31 254 ASN A C 1
ATOM 2030 O O . ASN A 1 254 ? -8.617 11.172 -8.82 1 79.31 254 ASN A O 1
ATOM 2034 N N . ASP A 1 255 ? -9.789 12.922 -9.383 1 75.44 255 ASP A N 1
ATOM 2035 C CA . ASP A 1 255 ? -8.727 13.461 -10.219 1 75.44 255 ASP A CA 1
ATOM 2036 C C . ASP A 1 255 ? -7.527 13.891 -9.375 1 75.44 255 ASP A C 1
ATOM 2038 O O . ASP A 1 255 ? -6.379 13.703 -9.781 1 75.44 255 ASP A O 1
ATOM 2042 N N . MET A 1 256 ? -7.926 14.445 -8.328 1 75 256 MET A N 1
ATOM 2043 C CA . MET A 1 256 ? -6.875 14.93 -7.438 1 75 256 MET A CA 1
ATOM 2044 C C . MET A 1 256 ? -6.016 13.781 -6.926 1 75 256 MET A C 1
ATOM 2046 O O . MET A 1 256 ? -4.789 13.883 -6.895 1 75 256 MET A O 1
ATOM 2050 N N . ILE A 1 257 ? -6.637 12.758 -6.641 1 72 257 ILE A N 1
ATOM 2051 C CA . ILE A 1 257 ? -5.914 11.609 -6.102 1 72 257 ILE A CA 1
ATOM 2052 C C . ILE A 1 257 ? -5.113 10.938 -7.215 1 72 257 ILE A C 1
ATOM 2054 O O . ILE A 1 257 ? -3.957 10.555 -7.016 1 72 257 ILE A O 1
ATOM 2058 N N . ALA A 1 258 ? -5.66 11.008 -8.352 1 67.38 258 ALA A N 1
ATOM 2059 C CA . ALA A 1 258 ? -5.066 10.281 -9.469 1 67.38 258 ALA A CA 1
ATOM 2060 C C . ALA A 1 258 ? -3.934 11.086 -10.102 1 67.38 258 ALA A C 1
ATOM 2062 O O . ALA A 1 258 ? -2.906 10.523 -10.492 1 67.38 258 ALA A O 1
ATOM 2063 N N . ALA A 1 259 ? -4.02 12.336 -10.211 1 66.06 259 ALA A N 1
ATOM 2064 C CA . ALA A 1 259 ? -3.123 13.102 -11.07 1 66.06 259 ALA A CA 1
ATOM 2065 C C . ALA A 1 259 ? -2.17 13.961 -10.25 1 66.06 259 ALA A C 1
ATOM 2067 O O . ALA A 1 259 ? -1.293 14.633 -10.797 1 66.06 259 ALA A O 1
ATOM 2068 N N . SER A 1 260 ? -2.164 13.922 -9.07 1 79.5 260 SER A N 1
ATOM 2069 C CA . SER A 1 260 ? -1.322 14.797 -8.273 1 79.5 260 SER A CA 1
ATOM 2070 C C . SER A 1 260 ? -1.265 16.203 -8.859 1 79.5 260 SER A C 1
ATOM 2072 O O . SER A 1 260 ? -0.183 16.766 -9.016 1 79.5 260 SER A O 1
ATOM 2074 N N . LYS A 1 261 ? -2.279 16.797 -9.289 1 81.81 261 LYS A N 1
ATOM 2075 C CA . LYS A 1 261 ? -2.381 18.047 -10.023 1 81.81 261 LYS A CA 1
ATOM 2076 C C . LYS A 1 261 ? -1.692 19.188 -9.273 1 81.81 261 LYS A C 1
ATOM 2078 O O . LYS A 1 261 ? -0.858 19.891 -9.844 1 81.81 261 LYS A O 1
ATOM 2083 N N . TYR A 1 262 ? -1.97 19.359 -8.086 1 86.25 262 TYR A N 1
ATOM 2084 C CA . TYR A 1 262 ? -1.456 20.484 -7.305 1 86.25 262 TYR A CA 1
ATOM 2085 C C . TYR A 1 262 ? 0.042 20.328 -7.062 1 86.25 262 TYR A C 1
ATOM 2087 O O . TYR A 1 262 ? 0.779 21.328 -7.086 1 86.25 262 TYR A O 1
ATOM 2095 N N . ALA A 1 263 ? 0.454 19.125 -6.859 1 91.69 263 ALA A N 1
ATOM 2096 C CA . ALA A 1 263 ? 1.882 18.875 -6.676 1 91.69 263 ALA A CA 1
ATOM 2097 C C . ALA A 1 263 ? 2.66 19.188 -7.949 1 91.69 263 ALA A C 1
ATOM 2099 O O . ALA A 1 263 ? 3.795 19.672 -7.891 1 91.69 263 ALA A O 1
ATOM 2100 N N . SER A 1 264 ? 2.064 18.891 -9.102 1 90.94 264 SER A N 1
ATOM 2101 C CA . SER A 1 264 ? 2.713 19.188 -10.383 1 90.94 264 SER A CA 1
ATOM 2102 C C . SER A 1 264 ? 2.875 20.688 -10.594 1 90.94 264 SER A C 1
ATOM 2104 O O . SER A 1 264 ? 3.916 21.141 -11.07 1 90.94 264 SER A O 1
ATOM 2106 N N . VAL A 1 265 ? 1.827 21.375 -10.305 1 92.12 265 VAL A N 1
ATOM 2107 C CA . VAL A 1 265 ? 1.874 22.828 -10.43 1 92.12 265 VAL A CA 1
ATOM 2108 C C . VAL A 1 265 ? 2.902 23.391 -9.453 1 92.12 265 VAL A C 1
ATOM 2110 O O . VAL A 1 265 ? 3.664 24.297 -9.805 1 92.12 265 VAL A O 1
ATOM 2113 N N . TRP A 1 266 ? 2.879 22.875 -8.266 1 95.12 266 TRP A N 1
ATOM 2114 C CA . TRP A 1 266 ? 3.846 23.281 -7.25 1 95.12 266 TRP A CA 1
ATOM 2115 C C . TRP A 1 266 ? 5.273 23.047 -7.734 1 95.12 266 TRP A C 1
ATOM 2117 O O . TRP A 1 266 ? 6.121 23.938 -7.633 1 95.12 266 TRP A O 1
ATOM 2127 N N . ALA A 1 267 ? 5.551 21.891 -8.297 1 95.38 267 ALA A N 1
ATOM 2128 C CA . ALA A 1 267 ? 6.883 21.516 -8.781 1 95.38 267 ALA A CA 1
ATOM 2129 C C . ALA A 1 267 ? 7.344 22.469 -9.883 1 95.38 267 ALA A C 1
ATOM 2131 O O . ALA A 1 267 ? 8.492 22.922 -9.875 1 95.38 267 ALA A O 1
ATOM 2132 N N . LYS A 1 268 ? 6.477 22.766 -10.812 1 94.25 268 LYS A N 1
ATOM 2133 C CA . LYS A 1 268 ? 6.816 23.656 -11.906 1 94.25 268 LYS A CA 1
ATOM 2134 C C . LYS A 1 268 ? 7.145 25.062 -11.391 1 94.25 268 LYS A C 1
ATOM 2136 O O . LYS A 1 268 ? 8.07 25.703 -11.883 1 94.25 268 LYS A O 1
ATOM 2141 N N . SER A 1 269 ? 6.355 25.438 -10.445 1 95.69 269 SER A N 1
ATOM 2142 C CA . SER A 1 269 ? 6.578 26.75 -9.859 1 95.69 269 SER A CA 1
ATOM 2143 C C . SER A 1 269 ? 7.934 26.828 -9.156 1 95.69 269 SER A C 1
ATOM 2145 O O . SER A 1 269 ? 8.68 27.797 -9.344 1 95.69 269 SER A O 1
ATOM 2147 N N . VAL A 1 270 ? 8.258 25.859 -8.391 1 96.19 270 VAL A N 1
ATOM 2148 C CA . VAL A 1 270 ? 9.492 25.828 -7.605 1 96.19 270 VAL A CA 1
ATOM 2149 C C . VAL A 1 270 ? 10.695 25.703 -8.539 1 96.19 270 VAL A C 1
ATOM 2151 O O . VAL A 1 270 ? 11.68 26.422 -8.383 1 96.19 270 VAL A O 1
ATOM 2154 N N . ILE A 1 271 ? 10.664 24.844 -9.5 1 95.25 271 ILE A N 1
ATOM 2155 C CA . ILE A 1 271 ? 11.758 24.672 -10.453 1 95.25 271 ILE A CA 1
ATOM 2156 C C . ILE A 1 271 ? 11.93 25.938 -11.281 1 95.25 271 ILE A C 1
ATOM 2158 O O . ILE A 1 271 ? 13.055 26.359 -11.562 1 95.25 271 ILE A O 1
ATOM 2162 N N . GLY A 1 272 ? 10.789 26.469 -11.727 1 93.12 272 GLY A N 1
ATOM 2163 C CA . GLY A 1 272 ? 10.852 27.75 -12.422 1 93.12 272 GLY A CA 1
ATOM 2164 C C . GLY A 1 272 ? 11.57 28.828 -11.625 1 93.12 272 GLY A C 1
ATOM 2165 O O . GLY A 1 272 ? 12.352 29.594 -12.188 1 93.12 272 GLY A O 1
ATOM 2166 N N . ALA A 1 273 ? 11.273 28.859 -10.359 1 93.62 273 ALA A N 1
ATOM 2167 C CA . ALA A 1 273 ? 11.922 29.828 -9.484 1 93.62 273 ALA A CA 1
ATOM 2168 C C . ALA A 1 273 ? 13.422 29.578 -9.398 1 93.62 273 ALA A C 1
ATOM 2170 O O . ALA A 1 273 ? 14.211 30.516 -9.305 1 93.62 273 ALA A O 1
ATOM 2171 N N . ILE A 1 274 ? 13.836 28.344 -9.344 1 93.12 274 ILE A N 1
ATOM 2172 C CA . ILE A 1 274 ? 15.25 27.984 -9.305 1 93.12 274 ILE A CA 1
ATOM 2173 C C . ILE A 1 274 ? 15.938 28.484 -10.57 1 93.12 274 ILE A C 1
ATOM 2175 O O . ILE A 1 274 ? 17.016 29.094 -10.508 1 93.12 274 ILE A O 1
ATOM 2179 N N . VAL A 1 275 ? 15.305 28.312 -11.664 1 90.75 275 VAL A N 1
ATOM 2180 C CA . VAL A 1 275 ? 15.859 28.688 -12.961 1 90.75 275 VAL A CA 1
ATOM 2181 C C . VAL A 1 275 ? 15.906 30.203 -13.078 1 90.75 275 VAL A C 1
ATOM 2183 O O . VAL A 1 275 ? 16.938 30.781 -13.461 1 90.75 275 VAL A O 1
ATOM 2186 N N . GLU A 1 276 ? 14.859 30.812 -12.75 1 90.25 276 GLU A N 1
ATOM 2187 C CA . GLU A 1 276 ? 14.773 32.25 -12.844 1 90.25 276 GLU A CA 1
ATOM 2188 C C . GLU A 1 276 ? 15.781 32.938 -11.914 1 90.25 276 GLU A C 1
ATOM 2190 O O . GLU A 1 276 ? 16.297 34 -12.227 1 90.25 276 GLU A O 1
ATOM 2195 N N . GLY A 1 277 ? 16.016 32.281 -10.82 1 88.81 277 GLY A N 1
ATOM 2196 C CA . GLY A 1 277 ? 16.938 32.812 -9.852 1 88.81 277 GLY A CA 1
ATOM 2197 C C . GLY A 1 277 ? 18.391 32.562 -10.18 1 88.81 277 GLY A C 1
ATOM 2198 O O . GLY A 1 277 ? 19.297 32.969 -9.461 1 88.81 277 GLY A O 1
ATOM 2199 N N . GLY A 1 278 ? 18.625 31.812 -11.25 1 86.88 278 GLY A N 1
ATOM 2200 C CA . GLY A 1 278 ? 19.984 31.5 -11.648 1 86.88 278 GLY A CA 1
ATOM 2201 C C . GLY A 1 278 ? 20.641 30.453 -10.758 1 86.88 278 GLY A C 1
ATOM 2202 O O . GLY A 1 278 ? 21.859 30.469 -10.57 1 86.88 278 GLY A O 1
ATOM 2203 N N . LEU A 1 279 ? 19.906 29.656 -10.18 1 88.62 279 LEU A N 1
ATOM 2204 C CA . LEU A 1 279 ? 20.422 28.672 -9.227 1 88.62 279 LEU A CA 1
ATOM 2205 C C . LEU A 1 279 ? 20.5 27.281 -9.859 1 88.62 279 LEU A C 1
ATOM 2207 O O . LEU A 1 279 ? 20.859 26.312 -9.195 1 88.62 279 LEU A O 1
ATOM 2211 N N . ALA A 1 280 ? 20.188 27.266 -11.133 1 85.38 280 ALA A N 1
ATOM 2212 C CA . ALA A 1 280 ? 20.172 25.984 -11.836 1 85.38 280 ALA A CA 1
ATOM 2213 C C . ALA A 1 280 ? 21.594 25.469 -12.07 1 85.38 280 ALA A C 1
ATOM 2215 O O . ALA A 1 280 ? 22.547 26.25 -12.07 1 85.38 280 ALA A O 1
ATOM 2216 N N . ASN A 1 281 ? 21.812 24.203 -12.188 1 83.31 281 ASN A N 1
ATOM 2217 C CA . ASN A 1 281 ? 23.047 23.547 -12.562 1 83.31 281 ASN A CA 1
ATOM 2218 C C . ASN A 1 281 ? 24.062 23.594 -11.422 1 83.31 281 ASN A C 1
ATOM 2220 O O . ASN A 1 281 ? 25.266 23.656 -11.664 1 83.31 281 ASN A O 1
ATOM 2224 N N . ARG A 1 282 ? 23.641 23.891 -10.273 1 89.88 282 ARG A N 1
ATOM 2225 C CA . ARG A 1 282 ? 24.406 23.75 -9.039 1 89.88 282 ARG A CA 1
ATOM 2226 C C . ARG A 1 282 ? 23.938 22.562 -8.219 1 89.88 282 ARG A C 1
ATOM 2228 O O . ARG A 1 282 ? 22.844 22.031 -8.453 1 89.88 282 ARG A O 1
ATOM 2235 N N . SER A 1 283 ? 24.844 22.125 -7.336 1 92.5 283 SER A N 1
ATOM 2236 C CA . SER A 1 283 ? 24.422 21.047 -6.445 1 92.5 283 SER A CA 1
ATOM 2237 C C . SER A 1 283 ? 23.25 21.484 -5.582 1 92.5 283 SER A C 1
ATOM 2239 O O . SER A 1 283 ? 23.234 22.594 -5.051 1 92.5 283 SER A O 1
ATOM 2241 N N . LEU A 1 284 ? 22.297 20.656 -5.535 1 95.75 284 LEU A N 1
ATOM 2242 C CA . LEU A 1 284 ? 21.078 20.953 -4.812 1 95.75 284 LEU A CA 1
ATOM 2243 C C . LEU A 1 284 ? 20.906 20.031 -3.609 1 95.75 284 LEU A C 1
ATOM 2245 O O . LEU A 1 284 ? 21.078 18.828 -3.723 1 95.75 284 LEU A O 1
ATOM 2249 N N . HIS A 1 285 ? 20.703 20.609 -2.475 1 97.25 285 HIS A N 1
ATOM 2250 C CA . HIS A 1 285 ? 20.359 19.875 -1.266 1 97.25 285 HIS A CA 1
ATOM 2251 C C . HIS A 1 285 ? 18.938 20.188 -0.811 1 97.25 285 HIS A C 1
ATOM 2253 O O . HIS A 1 285 ? 18.625 21.344 -0.514 1 97.25 285 HIS A O 1
ATOM 2259 N N . ILE A 1 286 ? 18.078 19.172 -0.757 1 98.12 286 ILE A N 1
ATOM 2260 C CA . ILE A 1 286 ? 16.688 19.344 -0.371 1 98.12 286 ILE A CA 1
ATOM 2261 C C . ILE A 1 286 ? 16.516 19.016 1.113 1 98.12 286 ILE A C 1
ATOM 2263 O O . ILE A 1 286 ? 17 17.984 1.594 1 98.12 286 ILE A O 1
ATOM 2267 N N . ILE A 1 287 ? 15.906 19.891 1.825 1 98.56 287 ILE A N 1
ATOM 2268 C CA . ILE A 1 287 ? 15.672 19.703 3.252 1 98.56 287 ILE A CA 1
ATOM 2269 C C . ILE A 1 287 ? 14.203 19.938 3.578 1 98.56 287 ILE A C 1
ATOM 2271 O O . ILE A 1 287 ? 13.695 21.047 3.438 1 98.56 287 ILE A O 1
ATOM 2275 N N . SER A 1 288 ? 13.477 18.891 3.943 1 98.25 288 SER A N 1
ATOM 2276 C CA . SER A 1 288 ? 12.148 19.062 4.52 1 98.25 288 SER A CA 1
ATOM 2277 C C . SER A 1 288 ? 12.227 19.406 6 1 98.25 288 SER A C 1
ATOM 2279 O O . SER A 1 288 ? 12.68 18.609 6.812 1 98.25 288 SER A O 1
ATOM 2281 N N . ALA A 1 289 ? 11.859 20.609 6.34 1 97.38 289 ALA A N 1
ATOM 2282 C CA . ALA A 1 289 ? 12.047 21.094 7.703 1 97.38 289 ALA A CA 1
ATOM 2283 C C . ALA A 1 289 ? 11.117 22.266 8 1 97.38 289 ALA A C 1
ATOM 2285 O O . ALA A 1 289 ? 10.32 22.672 7.148 1 97.38 289 ALA A O 1
ATOM 2286 N N . ASN A 1 290 ? 11.188 22.688 9.281 1 93.56 290 ASN A N 1
ATOM 2287 C CA . ASN A 1 290 ? 10.531 23.953 9.602 1 93.56 290 ASN A CA 1
ATOM 2288 C C . ASN A 1 290 ? 11.141 25.109 8.82 1 93.56 290 ASN A C 1
ATOM 2290 O O . ASN A 1 290 ? 12.242 24.984 8.273 1 93.56 290 ASN A O 1
ATOM 2294 N N . MET A 1 291 ? 10.508 26.219 8.852 1 93.5 291 MET A N 1
ATOM 2295 C CA . MET A 1 291 ? 10.891 27.297 7.945 1 93.5 291 MET A CA 1
ATOM 2296 C C . MET A 1 291 ? 11.773 28.312 8.656 1 93.5 291 MET A C 1
ATOM 2298 O O . MET A 1 291 ? 11.969 29.438 8.164 1 93.5 291 MET A O 1
ATOM 2302 N N . HIS A 1 292 ? 12.344 27.984 9.805 1 92.56 292 HIS A N 1
ATOM 2303 C CA . HIS A 1 292 ? 13.102 29 10.516 1 92.56 292 HIS A CA 1
ATOM 2304 C C . HIS A 1 292 ? 14.492 28.5 10.883 1 92.56 292 HIS A C 1
ATOM 2306 O O . HIS A 1 292 ? 15.445 29.281 10.922 1 92.56 292 HIS A O 1
ATOM 2312 N N . SER A 1 293 ? 14.672 27.25 11.125 1 94.44 293 SER A N 1
ATOM 2313 C CA . SER A 1 293 ? 15.906 26.75 11.727 1 94.44 293 SER A CA 1
ATOM 2314 C C . SER A 1 293 ? 17.078 26.906 10.773 1 94.44 293 SER A C 1
ATOM 2316 O O . SER A 1 293 ? 18.156 27.375 11.164 1 94.44 293 SER A O 1
ATOM 2318 N N . CYS A 1 294 ? 16.953 26.5 9.531 1 95.81 294 CYS A N 1
ATOM 2319 C CA . CYS A 1 294 ? 18.031 26.625 8.555 1 95.81 294 CYS A CA 1
ATOM 2320 C C . CYS A 1 294 ? 18.422 28.078 8.352 1 95.81 294 CYS A C 1
ATOM 2322 O O . CYS A 1 294 ? 19.609 28.406 8.328 1 95.81 294 CYS A O 1
ATOM 2324 N N . ARG A 1 295 ? 17.453 28.922 8.203 1 95.69 295 ARG A N 1
ATOM 2325 C CA . ARG A 1 295 ? 17.703 30.344 8.031 1 95.69 295 ARG A CA 1
ATOM 2326 C C . ARG A 1 295 ? 18.469 30.922 9.211 1 95.69 295 ARG A C 1
ATOM 2328 O O . ARG A 1 295 ? 19.469 31.625 9.031 1 95.69 295 ARG A O 1
ATOM 2335 N N . ASN A 1 296 ? 18.031 30.547 10.398 1 93.94 296 ASN A N 1
ATOM 2336 C CA . ASN A 1 296 ? 18.625 31.125 11.602 1 93.94 296 ASN A CA 1
ATOM 2337 C C . ASN A 1 296 ? 20.062 30.641 11.805 1 93.94 296 ASN A C 1
ATOM 2339 O O . ASN A 1 296 ? 20.922 31.422 12.227 1 93.94 296 ASN A O 1
ATOM 2343 N N . VAL A 1 297 ? 20.266 29.438 11.516 1 94.06 297 VAL A N 1
ATOM 2344 C CA . VAL A 1 297 ? 21.609 28.875 11.719 1 94.06 297 VAL A CA 1
ATOM 2345 C C . VAL A 1 297 ? 22.578 29.453 10.695 1 94.06 297 VAL A C 1
ATOM 2347 O O . VAL A 1 297 ? 23.734 29.75 11.023 1 94.06 297 VAL A O 1
ATOM 2350 N N . LEU A 1 298 ? 22.172 29.688 9.469 1 94.56 298 LEU A N 1
ATOM 2351 C CA . LEU A 1 298 ? 23.062 30.109 8.391 1 94.56 298 LEU A CA 1
ATOM 2352 C C . LEU A 1 298 ? 23.266 31.625 8.406 1 94.56 298 LEU A C 1
ATOM 2354 O O . LEU A 1 298 ? 24.344 32.094 8.07 1 94.56 298 LEU A O 1
ATOM 2358 N N . TYR A 1 299 ? 22.25 32.375 8.805 1 96.06 299 TYR A N 1
ATOM 2359 C CA . TYR A 1 299 ? 22.328 33.844 8.648 1 96.06 299 TYR A CA 1
ATOM 2360 C C . TYR A 1 299 ? 22.438 34.531 10.008 1 96.06 299 TYR A C 1
ATOM 2362 O O . TYR A 1 299 ? 22.781 35.688 10.078 1 96.06 299 TYR A O 1
ATOM 2370 N N . GLY A 1 300 ? 22.172 33.812 11.094 1 95.75 300 GLY A N 1
ATOM 2371 C CA . GLY A 1 300 ? 22.281 34.375 12.422 1 95.75 300 GLY A CA 1
ATOM 2372 C C . GLY A 1 300 ? 23.641 34.969 12.711 1 95.75 300 GLY A C 1
ATOM 2373 O O . GLY A 1 300 ? 23.75 36.125 13.156 1 95.75 300 GLY A O 1
ATOM 2374 N N . PRO A 1 301 ? 24.703 34.188 12.484 1 94.81 301 PRO A N 1
ATOM 2375 C CA . PRO A 1 301 ? 26.047 34.688 12.75 1 94.81 301 PRO A CA 1
ATOM 2376 C C . PRO A 1 301 ? 26.359 35.969 11.969 1 94.81 301 PRO A C 1
ATOM 2378 O O . PRO A 1 301 ? 26.859 36.938 12.531 1 94.81 301 PRO A O 1
ATOM 2381 N N . GLY A 1 302 ? 26.062 35.969 10.648 1 94.88 302 GLY A N 1
ATOM 2382 C CA . GLY A 1 302 ? 26.297 37.156 9.828 1 94.88 302 GLY A CA 1
ATOM 2383 C C . GLY A 1 302 ? 25.516 38.344 10.297 1 94.88 302 GLY A C 1
ATOM 2384 O O . GLY A 1 302 ? 26.016 39.469 10.273 1 94.88 302 GLY A O 1
ATOM 2385 N N . TYR A 1 303 ? 24.297 38.125 10.656 1 96.5 303 TYR A N 1
ATOM 2386 C CA . TYR A 1 303 ? 23.422 39.188 11.156 1 96.5 303 TYR A CA 1
ATOM 2387 C C . TYR A 1 303 ? 23.984 39.781 12.438 1 96.5 303 TYR A C 1
ATOM 2389 O O . TYR A 1 303 ? 24.078 41.031 12.562 1 96.5 303 TYR A O 1
ATOM 2397 N N . LEU A 1 304 ? 24.438 38.969 13.344 1 95.81 304 LEU A N 1
ATOM 2398 C CA . LEU A 1 304 ? 25 39.438 14.609 1 95.81 304 LEU A CA 1
ATOM 2399 C C . LEU A 1 304 ? 26.281 40.219 14.367 1 95.81 304 LEU A C 1
ATOM 2401 O O . LEU A 1 304 ? 26.5 41.281 14.977 1 95.81 304 LEU A O 1
ATOM 2405 N N . GLN A 1 305 ? 27.109 39.781 13.477 1 94.88 305 GLN A N 1
ATOM 2406 C CA . GLN A 1 305 ? 28.359 40.469 13.164 1 94.88 305 GLN A CA 1
ATOM 2407 C C . GLN A 1 305 ? 28.094 41.844 12.586 1 94.88 305 GLN A C 1
ATOM 2409 O O . GLN A 1 305 ? 28.812 42.812 12.875 1 94.88 305 GLN A O 1
ATOM 2414 N N . ARG A 1 306 ? 27.188 41.875 11.703 1 93.94 306 ARG A N 1
ATOM 2415 C CA . ARG A 1 306 ? 26.828 43.156 11.094 1 93.94 306 ARG A CA 1
ATOM 2416 C C . ARG A 1 306 ? 26.344 44.125 12.148 1 93.94 306 ARG A C 1
ATOM 2418 O O . ARG A 1 306 ? 26.5 45.344 11.984 1 93.94 306 ARG A O 1
ATOM 2425 N N . GLN A 1 307 ? 25.75 43.656 13.242 1 94.12 307 GLN A N 1
ATOM 2426 C CA . GLN A 1 307 ? 25.297 44.5 14.344 1 94.12 307 GLN A CA 1
ATOM 2427 C C . GLN A 1 307 ? 26.391 44.719 15.375 1 94.12 307 GLN A C 1
ATOM 2429 O O . GLN A 1 307 ? 26.141 45.25 16.469 1 94.12 307 GLN A O 1
ATOM 2434 N N . ASP A 1 308 ? 27.547 44.344 15.102 1 94.44 308 ASP A N 1
ATOM 2435 C CA . ASP A 1 308 ? 28.719 44.469 15.961 1 94.44 308 ASP A CA 1
ATOM 2436 C C . ASP A 1 308 ? 28.531 43.688 17.266 1 94.44 308 ASP A C 1
ATOM 2438 O O . ASP A 1 308 ? 28.906 44.156 18.328 1 94.44 308 ASP A O 1
ATOM 2442 N N . ARG A 1 309 ? 27.828 42.594 17.141 1 94.88 309 ARG A N 1
ATOM 2443 C CA . ARG A 1 309 ? 27.625 41.688 18.281 1 94.88 309 ARG A CA 1
ATOM 2444 C C . ARG A 1 309 ? 28.438 40.406 18.109 1 94.88 309 ARG A C 1
ATOM 2446 O O . ARG A 1 309 ? 28.656 39.969 16.984 1 94.88 309 ARG A O 1
ATOM 2453 N N . GLU A 1 310 ? 28.891 39.844 19.172 1 93.81 310 GLU A N 1
ATOM 2454 C CA . GLU A 1 310 ? 29.641 38.594 19.141 1 93.81 310 GLU A CA 1
ATOM 2455 C C . GLU A 1 310 ? 28.734 37.406 18.844 1 93.81 310 GLU A C 1
ATOM 2457 O O . GLU A 1 310 ? 27.609 37.344 19.359 1 93.81 310 GLU A O 1
ATOM 2462 N N . VAL A 1 311 ? 29.203 36.562 18 1 93.62 311 VAL A N 1
ATOM 2463 C CA . VAL A 1 311 ? 28.469 35.312 17.703 1 93.62 311 VAL A CA 1
ATOM 2464 C C . VAL A 1 311 ? 28.734 34.281 18.781 1 93.62 311 VAL A C 1
ATOM 2466 O O . VAL A 1 311 ? 29.859 33.812 18.938 1 93.62 311 VAL A O 1
ATOM 2469 N N . PRO A 1 312 ? 27.719 33.938 19.516 1 92.75 312 PRO A N 1
ATOM 2470 C CA . PRO A 1 312 ? 27.922 32.938 20.547 1 92.75 312 PRO A CA 1
ATOM 2471 C C . PRO A 1 312 ? 28.375 31.594 19.984 1 92.75 312 PRO A C 1
ATOM 2473 O O . PRO A 1 312 ? 27.891 31.172 18.922 1 92.75 312 PRO A O 1
ATOM 2476 N N . SER A 1 313 ? 29.281 30.953 20.734 1 87.81 313 SER A N 1
ATOM 2477 C CA . SER A 1 313 ? 29.75 29.641 20.297 1 87.81 313 SER A CA 1
ATOM 2478 C C . SER A 1 313 ? 28.656 28.578 20.469 1 87.81 313 SER A C 1
ATOM 2480 O O . SER A 1 313 ? 28.625 27.594 19.719 1 87.81 313 SER A O 1
ATOM 2482 N N . ASP A 1 314 ? 27.875 28.859 21.422 1 86.44 314 ASP A N 1
ATOM 2483 C CA . ASP A 1 314 ? 26.75 27.969 21.672 1 86.44 314 ASP A CA 1
ATOM 2484 C C . ASP A 1 314 ? 25.547 28.328 20.812 1 86.44 314 ASP A C 1
ATOM 2486 O O . ASP A 1 314 ? 24.984 29.422 20.953 1 86.44 314 ASP A O 1
ATOM 2490 N N . LEU A 1 315 ? 25.141 27.406 20.031 1 87.81 315 LEU A N 1
ATOM 2491 C CA . LEU A 1 315 ? 24.047 27.625 19.094 1 87.81 315 LEU A CA 1
ATOM 2492 C C . LEU A 1 315 ? 22.75 27.969 19.844 1 87.81 315 LEU A C 1
ATOM 2494 O O . LEU A 1 315 ? 21.969 28.797 19.375 1 87.81 315 LEU A O 1
ATOM 2498 N N . ALA A 1 316 ? 22.547 27.344 20.969 1 83.62 316 ALA A N 1
ATOM 2499 C CA . ALA A 1 316 ? 21.328 27.594 21.766 1 83.62 316 ALA A CA 1
ATOM 2500 C C . ALA A 1 316 ? 21.25 29.047 22.219 1 83.62 316 ALA A C 1
ATOM 2502 O O . ALA A 1 316 ? 20.172 29.641 22.234 1 83.62 316 ALA A O 1
ATOM 2503 N N . VAL A 1 317 ? 22.406 29.531 22.578 1 87.12 317 VAL A N 1
ATOM 2504 C CA . VAL A 1 317 ? 22.469 30.906 23.031 1 87.12 317 VAL A CA 1
ATOM 2505 C C . VAL A 1 317 ? 22.188 31.859 21.875 1 87.12 317 VAL A C 1
ATOM 2507 O O . VAL A 1 317 ? 21.453 32.844 22.031 1 87.12 317 VAL A O 1
ATOM 2510 N N . MET A 1 318 ? 22.719 31.547 20.781 1 90.69 318 MET A N 1
ATOM 2511 C CA . MET A 1 318 ? 22.484 32.406 19.609 1 90.69 318 MET A CA 1
ATOM 2512 C C . MET A 1 318 ? 21 32.406 19.25 1 90.69 318 MET A C 1
ATOM 2514 O O . MET A 1 318 ? 20.453 33.5 18.984 1 90.69 318 MET A O 1
ATOM 2518 N N . VAL A 1 319 ? 20.391 31.281 19.219 1 88.5 319 VAL A N 1
ATOM 2519 C CA . VAL A 1 319 ? 19 31.172 18.812 1 88.5 319 VAL A CA 1
ATOM 2520 C C . VAL A 1 319 ? 18.109 31.953 19.781 1 88.5 319 VAL A C 1
ATOM 2522 O O . VAL A 1 319 ? 17.156 32.594 19.375 1 88.5 319 VAL A O 1
ATOM 2525 N N . ARG A 1 320 ? 18.422 31.906 21.047 1 87.38 320 ARG A N 1
ATOM 2526 C CA . ARG A 1 320 ? 17.672 32.656 22.047 1 87.38 320 ARG A CA 1
ATOM 2527 C C . ARG A 1 320 ? 17.797 34.156 21.828 1 87.38 320 ARG A C 1
ATOM 2529 O O . ARG A 1 320 ? 16.812 34.906 22 1 87.38 320 ARG A O 1
ATOM 2536 N N . GLU A 1 321 ? 18.953 34.5 21.484 1 88.81 321 GLU A N 1
ATOM 2537 C CA . GLU A 1 321 ? 19.203 35.906 21.25 1 88.81 321 GLU A CA 1
ATOM 2538 C C . GLU A 1 321 ? 18.453 36.406 20.031 1 88.81 321 GLU A C 1
ATOM 2540 O O . GLU A 1 321 ? 18.047 37.594 19.984 1 88.81 321 GLU A O 1
ATOM 2545 N N . LEU A 1 322 ? 18.281 35.594 19.125 1 91.12 322 LEU A N 1
ATOM 2546 C CA . LEU A 1 322 ? 17.688 35.969 17.844 1 91.12 322 LEU A CA 1
ATOM 2547 C C . LEU A 1 322 ? 16.172 35.844 17.891 1 91.12 322 LEU A C 1
ATOM 2549 O O . LEU A 1 322 ? 15.477 36.281 16.953 1 91.12 322 LEU A O 1
ATOM 2553 N N . ARG A 1 323 ? 15.547 35.281 18.906 1 86.56 323 ARG A N 1
ATOM 2554 C CA . ARG A 1 323 ? 14.133 34.938 19 1 86.56 323 ARG A CA 1
ATOM 2555 C C . ARG A 1 323 ? 13.25 36.156 18.766 1 86.56 323 ARG A C 1
ATOM 2557 O O . ARG A 1 323 ? 12.219 36.062 18.109 1 86.56 323 ARG A O 1
ATOM 2564 N N . ASP A 1 324 ? 13.648 37.312 19.219 1 87.94 324 ASP A N 1
ATOM 2565 C CA . ASP A 1 324 ? 12.82 38.531 19.125 1 87.94 324 ASP A CA 1
ATOM 2566 C C . ASP A 1 324 ? 13.242 39.375 17.938 1 87.94 324 ASP A C 1
ATOM 2568 O O . ASP A 1 324 ? 12.727 40.5 17.75 1 87.94 324 ASP A O 1
ATOM 2572 N N . GLU A 1 325 ? 14.148 38.906 17.094 1 93.94 325 GLU A N 1
ATOM 2573 C CA . GLU A 1 325 ? 14.648 39.688 15.961 1 93.94 325 GLU A CA 1
ATOM 2574 C C . GLU A 1 325 ? 14.461 38.938 14.641 1 93.94 325 GLU A C 1
ATOM 2576 O O . GLU A 1 325 ? 15.305 39 13.75 1 93.94 325 GLU A O 1
ATOM 2581 N N . GLU A 1 326 ? 13.43 38.219 14.594 1 91.25 326 GLU A N 1
ATOM 2582 C CA . GLU A 1 326 ? 13.195 37.344 13.445 1 91.25 326 GLU A CA 1
ATOM 2583 C C . GLU A 1 326 ? 13.016 38.156 12.172 1 91.25 326 GLU A C 1
ATOM 2585 O O . GLU A 1 326 ? 13.492 37.781 11.102 1 91.25 326 GLU A O 1
ATOM 2590 N N . ASP A 1 327 ? 12.281 39.25 12.203 1 93.56 327 ASP A N 1
ATOM 2591 C CA . ASP A 1 327 ? 12.016 40.094 11.031 1 93.56 327 ASP A CA 1
ATOM 2592 C C . ASP A 1 327 ? 13.305 40.688 10.492 1 93.56 327 ASP A C 1
ATOM 2594 O O . ASP A 1 327 ? 13.547 40.688 9.281 1 93.56 327 ASP A O 1
ATOM 2598 N N . ASP A 1 328 ? 14.086 41.25 11.375 1 95.44 328 ASP A N 1
ATOM 2599 C CA . ASP A 1 328 ? 15.359 41.844 10.984 1 95.44 328 ASP A CA 1
ATOM 2600 C C . ASP A 1 328 ? 16.312 40.781 10.406 1 95.44 328 ASP A C 1
ATOM 2602 O O . ASP A 1 328 ? 17.031 41.062 9.445 1 95.44 328 ASP A O 1
ATOM 2606 N N . LEU A 1 329 ? 16.297 39.688 11.062 1 96.38 329 LEU A N 1
ATOM 2607 C CA . LEU A 1 329 ? 17.125 38.594 10.578 1 96.38 329 LEU A CA 1
ATOM 2608 C C . LEU A 1 329 ? 16.703 38.156 9.172 1 96.38 329 LEU A C 1
ATOM 2610 O O . LEU A 1 329 ? 17.547 37.906 8.32 1 96.38 329 LEU A O 1
ATOM 2614 N N . GLU A 1 330 ? 15.414 38.062 8.922 1 96.06 330 GLU A N 1
ATOM 2615 C CA . GLU A 1 330 ? 14.914 37.688 7.602 1 96.06 330 GLU A CA 1
ATOM 2616 C C . GLU A 1 330 ? 15.305 38.719 6.551 1 96.06 330 GLU A C 1
ATOM 2618 O O . GLU A 1 330 ? 15.641 38.375 5.418 1 96.06 330 GLU A O 1
ATOM 2623 N N . GLU A 1 331 ? 15.242 39.969 6.895 1 96.5 331 GLU A N 1
ATOM 2624 C CA . GLU A 1 331 ? 15.656 41.031 5.98 1 96.5 331 GLU A CA 1
ATOM 2625 C C . GLU A 1 331 ? 17.125 40.906 5.613 1 96.5 331 GLU A C 1
ATOM 2627 O O . GLU A 1 331 ? 17.5 41.094 4.453 1 96.5 331 GLU A O 1
ATOM 2632 N N . TYR A 1 332 ? 17.922 40.688 6.613 1 97 332 TYR A N 1
ATOM 2633 C CA . TYR A 1 332 ? 19.344 40.469 6.367 1 97 332 TYR A CA 1
ATOM 2634 C C . TYR A 1 332 ? 19.531 39.281 5.434 1 97 332 TYR A C 1
ATOM 2636 O O . TYR A 1 332 ? 20.344 39.344 4.496 1 97 332 TYR A O 1
ATOM 2644 N N . ALA A 1 333 ? 18.844 38.188 5.73 1 97.56 333 ALA A N 1
ATOM 2645 C CA . ALA A 1 333 ? 18.953 36.969 4.93 1 97.56 333 ALA A CA 1
ATOM 2646 C C . ALA A 1 333 ? 18.562 37.219 3.479 1 97.56 333 ALA A C 1
ATOM 2648 O O . ALA A 1 333 ? 19.219 36.75 2.553 1 97.56 333 ALA A O 1
ATOM 2649 N N . LEU A 1 334 ? 17.469 37.969 3.27 1 96.94 334 LEU A N 1
ATOM 2650 C CA . LEU A 1 334 ? 16.969 38.281 1.938 1 96.94 334 LEU A CA 1
ATOM 2651 C C . LEU A 1 334 ? 18.016 39.031 1.127 1 96.94 334 LEU A C 1
ATOM 2653 O O . LEU A 1 334 ? 18.109 38.844 -0.089 1 96.94 334 LEU A O 1
ATOM 2657 N N . ALA A 1 335 ? 18.828 39.75 1.762 1 96.56 335 ALA A N 1
ATOM 2658 C CA . ALA A 1 335 ? 19.875 40.531 1.105 1 96.56 335 ALA A CA 1
ATOM 2659 C C . ALA A 1 335 ? 21.109 39.688 0.824 1 96.56 335 ALA A C 1
ATOM 2661 O O . ALA A 1 335 ? 21.984 40.094 0.047 1 96.56 335 ALA A O 1
ATOM 2662 N N . HIS A 1 336 ? 21.125 38.531 1.394 1 96 336 HIS A N 1
ATOM 2663 C CA . HIS A 1 336 ? 22.344 37.719 1.291 1 96 336 HIS A CA 1
ATOM 2664 C C . HIS A 1 336 ? 22.047 36.312 0.763 1 96 336 HIS A C 1
ATOM 2666 O O . HIS A 1 336 ? 22.531 35.344 1.311 1 96 336 HIS A O 1
ATOM 2672 N N . GLY A 1 337 ? 21.203 36.188 -0.187 1 94.56 337 GLY A N 1
ATOM 2673 C CA . GLY A 1 337 ? 21.062 34.938 -0.941 1 94.56 337 GLY A CA 1
ATOM 2674 C C . GLY A 1 337 ? 19.891 34.094 -0.501 1 94.56 337 GLY A C 1
ATOM 2675 O O . GLY A 1 337 ? 19.672 33 -1.021 1 94.56 337 GLY A O 1
ATOM 2676 N N . PHE A 1 338 ? 19.156 34.562 0.523 1 96.69 338 PHE A N 1
ATOM 2677 C CA . PHE A 1 338 ? 17.938 33.906 0.989 1 96.69 338 PHE A CA 1
ATOM 2678 C C . PHE A 1 338 ? 16.734 34.375 0.185 1 96.69 338 PHE A C 1
ATOM 2680 O O . PHE A 1 338 ? 16.594 35.562 -0.109 1 96.69 338 PHE A O 1
ATOM 2687 N N . ARG A 1 339 ? 15.914 33.406 -0.281 1 96.25 339 ARG A N 1
ATOM 2688 C CA . ARG A 1 339 ? 14.664 33.75 -0.959 1 96.25 339 ARG A CA 1
ATOM 2689 C C . ARG A 1 339 ? 13.516 32.875 -0.42 1 96.25 339 ARG A C 1
ATOM 2691 O O . ARG A 1 339 ? 13.672 31.672 -0.245 1 96.25 339 ARG A O 1
ATOM 2698 N N . PHE A 1 340 ? 12.484 33.562 -0.07 1 96.12 340 PHE A N 1
ATOM 2699 C CA . PHE A 1 340 ? 11.273 32.875 0.36 1 96.12 340 PHE A CA 1
ATOM 2700 C C . PHE A 1 340 ? 10.273 32.781 -0.79 1 96.12 340 PHE A C 1
ATOM 2702 O O . PHE A 1 340 ? 10.023 33.75 -1.494 1 96.12 340 PHE A O 1
ATOM 2709 N N . TRP A 1 341 ? 9.773 31.547 -1.074 1 96.44 341 TRP A N 1
ATOM 2710 C CA . TRP A 1 341 ? 8.805 31.281 -2.135 1 96.44 341 TRP A CA 1
ATOM 2711 C C . TRP A 1 341 ? 7.473 30.828 -1.557 1 96.44 341 TRP A C 1
ATOM 2713 O O . TRP A 1 341 ? 7.328 29.656 -1.167 1 96.44 341 TRP A O 1
ATOM 2723 N N . HIS A 1 342 ? 6.5 31.75 -1.57 1 95.12 342 HIS A N 1
ATOM 2724 C CA . HIS A 1 342 ? 5.172 31.422 -1.059 1 95.12 342 HIS A CA 1
ATOM 2725 C C . HIS A 1 342 ? 4.395 30.562 -2.041 1 95.12 342 HIS A C 1
ATOM 2727 O O . HIS A 1 342 ? 4.238 30.922 -3.209 1 95.12 342 HIS A O 1
ATOM 2733 N N . ASP A 1 343 ? 3.893 29.469 -1.548 1 94 343 ASP A N 1
ATOM 2734 C CA . ASP A 1 343 ? 3.176 28.547 -2.42 1 94 343 ASP A CA 1
ATOM 2735 C C . ASP A 1 343 ? 1.825 29.125 -2.84 1 94 343 ASP A C 1
ATOM 2737 O O . ASP A 1 343 ? 1.054 29.594 -1.998 1 94 343 ASP A O 1
ATOM 2741 N N . THR A 1 344 ? 1.515 29.062 -4.113 1 90.19 344 THR A N 1
ATOM 2742 C CA . THR A 1 344 ? 0.224 29.5 -4.645 1 90.19 344 THR A CA 1
ATOM 2743 C C . THR A 1 344 ? -0.419 28.375 -5.465 1 90.19 344 THR A C 1
ATOM 2745 O O . THR A 1 344 ? -1.373 28.625 -6.207 1 90.19 344 THR A O 1
ATOM 2748 N N . SER A 1 345 ? 0.144 27.25 -5.418 1 88.62 345 SER A N 1
ATOM 2749 C CA . SER A 1 345 ? -0.311 26.125 -6.242 1 88.62 345 SER A CA 1
ATOM 2750 C C . SER A 1 345 ? -1.526 25.453 -5.625 1 88.62 345 SER A C 1
ATOM 2752 O O . SER A 1 345 ? -2.254 24.719 -6.309 1 88.62 345 SER A O 1
ATOM 2754 N N . GLY A 1 346 ? -1.786 25.672 -4.305 1 84.62 346 GLY A N 1
ATOM 2755 C CA . GLY A 1 346 ? -2.818 24.953 -3.58 1 84.62 346 GLY A CA 1
ATOM 2756 C C . GLY A 1 346 ? -2.268 23.828 -2.707 1 84.62 346 GLY A C 1
ATOM 2757 O O . GLY A 1 346 ? -2.979 23.297 -1.858 1 84.62 346 GLY A O 1
ATOM 2758 N N . SER A 1 347 ? -0.994 23.5 -2.805 1 88.75 347 SER A N 1
ATOM 2759 C CA . SER A 1 347 ? -0.377 22.422 -2.02 1 88.75 347 SER A CA 1
ATOM 2760 C C . SER A 1 347 ? -0.104 22.891 -0.589 1 88.75 347 SER A C 1
ATOM 2762 O O . SER A 1 347 ? 0.107 22.062 0.301 1 88.75 347 SER A O 1
ATOM 2764 N N . SER A 1 348 ? -0.044 24.203 -0.352 1 88.5 348 SER A N 1
ATOM 2765 C CA . SER A 1 348 ? 0.219 24.781 0.957 1 88.5 348 SER A CA 1
ATOM 2766 C C . SER A 1 348 ? 1.589 24.375 1.484 1 88.5 348 SER A C 1
ATOM 2768 O O . SER A 1 348 ? 1.733 24.047 2.666 1 88.5 348 SER A O 1
ATOM 2770 N N . ILE A 1 349 ? 2.584 24.312 0.609 1 94.56 349 ILE A N 1
ATOM 2771 C CA . ILE A 1 349 ? 3.959 23.984 0.972 1 94.56 349 ILE A CA 1
ATOM 2772 C C . ILE A 1 349 ? 4.891 25.109 0.523 1 94.56 349 ILE A C 1
ATOM 2774 O O . ILE A 1 349 ? 5.285 25.156 -0.645 1 94.56 349 ILE A O 1
ATOM 2778 N N . ASP A 1 350 ? 5.277 25.906 1.42 1 96.38 350 ASP A N 1
ATOM 2779 C CA . ASP A 1 350 ? 6.215 26.984 1.129 1 96.38 350 ASP A CA 1
ATOM 2780 C C . ASP A 1 350 ? 7.637 26.453 0.976 1 96.38 350 ASP A C 1
ATOM 2782 O O . ASP A 1 350 ? 7.945 25.344 1.426 1 96.38 350 ASP A O 1
ATOM 2786 N N . VAL A 1 351 ? 8.453 27.281 0.328 1 97.88 351 VAL A N 1
ATOM 2787 C CA . VAL A 1 351 ? 9.828 26.859 0.071 1 97.88 351 VAL A CA 1
ATOM 2788 C C . VAL A 1 351 ? 10.789 28.016 0.322 1 97.88 351 VAL A C 1
ATOM 2790 O O . VAL A 1 351 ? 10.406 29.172 0.219 1 97.88 351 VAL A O 1
ATOM 2793 N N . GLN A 1 352 ? 11.992 27.656 0.783 1 98.06 352 GLN A N 1
ATOM 2794 C CA . GLN A 1 352 ? 13.102 28.594 0.903 1 98.06 352 GLN A CA 1
ATOM 2795 C C . GLN A 1 352 ? 14.281 28.172 0.028 1 98.06 352 GLN A C 1
ATOM 2797 O O . GLN A 1 352 ? 14.641 27 -0.017 1 98.06 352 GLN A O 1
ATOM 2802 N N . PHE A 1 353 ? 14.766 29.141 -0.729 1 97.38 353 PHE A N 1
ATOM 2803 C CA . PHE A 1 353 ? 16 28.953 -1.471 1 97.38 353 PHE A CA 1
ATOM 2804 C C . PHE A 1 353 ? 17.156 29.688 -0.782 1 97.38 353 PHE A C 1
ATOM 2806 O O . PHE A 1 353 ? 17.047 30.859 -0.439 1 97.38 353 PHE A O 1
ATOM 2813 N N . ILE A 1 354 ? 18.234 28.938 -0.618 1 96.56 354 ILE A N 1
ATOM 2814 C CA . ILE A 1 354 ? 19.406 29.547 0.005 1 96.56 354 ILE A CA 1
ATOM 2815 C C . ILE A 1 354 ? 20.625 29.375 -0.9 1 96.56 354 ILE A C 1
ATOM 2817 O O . ILE A 1 354 ? 21.078 28.25 -1.137 1 96.56 354 ILE A O 1
ATOM 2821 N N . ASP A 1 355 ? 21.078 30.438 -1.439 1 94.38 355 ASP A N 1
ATOM 2822 C CA . ASP A 1 355 ? 22.359 30.484 -2.141 1 94.38 355 ASP A CA 1
ATOM 2823 C C . ASP A 1 355 ? 23.516 30.547 -1.155 1 94.38 355 ASP A C 1
ATOM 2825 O O . ASP A 1 355 ? 23.859 31.609 -0.649 1 94.38 355 ASP A O 1
ATOM 2829 N N . THR A 1 356 ? 24.188 29.453 -0.966 1 92.31 356 THR A N 1
ATOM 2830 C CA . THR A 1 356 ? 25.188 29.359 0.094 1 92.31 356 THR A CA 1
ATOM 2831 C C . THR A 1 356 ? 26.438 30.156 -0.258 1 92.31 356 THR A C 1
ATOM 2833 O O . THR A 1 356 ? 27.266 30.438 0.609 1 92.31 356 THR A O 1
ATOM 2836 N N . SER A 1 357 ? 26.594 30.578 -1.508 1 89.75 357 SER A N 1
ATOM 2837 C CA . SER A 1 357 ? 27.734 31.391 -1.905 1 89.75 357 SER A CA 1
ATOM 2838 C C . SER A 1 357 ? 27.641 32.812 -1.312 1 89.75 357 SER A C 1
ATOM 2840 O O . SER A 1 357 ? 28.641 33.5 -1.199 1 89.75 357 SER A O 1
ATOM 2842 N N . LYS A 1 358 ? 26.469 33.156 -0.905 1 91.69 358 LYS A N 1
ATOM 2843 C CA . LYS A 1 358 ? 26.25 34.5 -0.415 1 91.69 358 LYS A CA 1
ATOM 2844 C C . LYS A 1 358 ? 26.172 34.531 1.109 1 91.69 358 LYS A C 1
ATOM 2846 O O . LYS A 1 358 ? 25.969 35.594 1.706 1 91.69 358 LYS A O 1
ATOM 2851 N N . VAL A 1 359 ? 26.328 33.344 1.689 1 91.38 359 VAL A N 1
ATOM 2852 C CA . VAL A 1 359 ? 26.406 33.281 3.145 1 91.38 359 VAL A CA 1
ATOM 2853 C C . VAL A 1 359 ? 27.766 33.75 3.613 1 91.38 359 VAL A C 1
ATOM 2855 O O . VAL A 1 359 ? 28.797 33.188 3.266 1 91.38 359 VAL A O 1
ATOM 2858 N N . GLU A 1 360 ? 27.828 34.719 4.434 1 87.12 360 GLU A N 1
ATOM 2859 C CA . GLU A 1 360 ? 29.078 35.438 4.75 1 87.12 360 GLU A CA 1
ATOM 2860 C C . GLU A 1 360 ? 29.828 34.75 5.883 1 87.12 360 GLU A C 1
ATOM 2862 O O . GLU A 1 360 ? 31.047 34.625 5.836 1 87.12 360 GLU A O 1
ATOM 2867 N N . VAL A 1 361 ? 29.031 34.406 6.934 1 88.94 361 VAL A N 1
ATOM 2868 C CA . VAL A 1 361 ? 29.641 33.875 8.141 1 88.94 361 VAL A CA 1
ATOM 2869 C C . VAL A 1 361 ? 28.922 32.594 8.562 1 88.94 361 VAL A C 1
ATOM 2871 O O . VAL A 1 361 ? 27.688 32.594 8.688 1 88.94 361 VAL A O 1
ATOM 2874 N N . LEU A 1 362 ? 29.688 31.562 8.727 1 88.31 362 LEU A N 1
ATOM 2875 C CA . LEU A 1 362 ? 29.125 30.328 9.25 1 88.31 362 LEU A CA 1
ATOM 2876 C C . LEU A 1 362 ? 29.281 30.266 10.766 1 88.31 362 LEU A C 1
ATOM 2878 O O . LEU A 1 362 ? 30.281 30.734 11.312 1 88.31 362 LEU A O 1
ATOM 2882 N N . HIS A 1 363 ? 28.281 29.75 11.344 1 89.5 363 HIS A N 1
ATOM 2883 C CA . HIS A 1 363 ? 28.406 29.531 12.781 1 89.5 363 HIS A CA 1
ATOM 2884 C C . HIS A 1 363 ? 29.609 28.641 13.102 1 89.5 363 HIS A C 1
ATOM 2886 O O . HIS A 1 363 ? 29.906 27.688 12.375 1 89.5 363 HIS A O 1
ATOM 2892 N N . PRO A 1 364 ? 30.281 28.891 14.172 1 85.69 364 PRO A N 1
ATOM 2893 C CA . PRO A 1 364 ? 31.484 28.156 14.508 1 85.69 364 PRO A CA 1
ATOM 2894 C C . PRO A 1 364 ? 31.234 26.656 14.688 1 85.69 364 PRO A C 1
ATOM 2896 O O . PRO A 1 364 ? 32.156 25.844 14.531 1 85.69 364 PRO A O 1
ATOM 2899 N N . SER A 1 365 ? 30.047 26.297 14.969 1 83.69 365 SER A N 1
ATOM 2900 C CA . SER A 1 365 ? 29.734 24.891 15.188 1 83.69 365 SER A CA 1
ATOM 2901 C C . SER A 1 365 ? 29.562 24.141 13.867 1 83.69 365 SER A C 1
ATOM 2903 O O . SER A 1 365 ? 29.531 22.922 13.844 1 83.69 365 SER A O 1
ATOM 2905 N N . ILE A 1 366 ? 29.453 24.812 12.828 1 85.75 366 ILE A N 1
ATOM 2906 C CA . ILE A 1 366 ? 29.375 24.188 11.508 1 85.75 366 ILE A CA 1
ATOM 2907 C C . ILE A 1 366 ? 30.766 24.078 10.898 1 85.75 366 ILE A C 1
ATOM 2909 O O . ILE A 1 366 ? 31.406 25.094 10.625 1 85.75 366 ILE A O 1
ATOM 2913 N N . VAL A 1 367 ? 31.25 22.828 10.906 1 74 367 VAL A N 1
ATOM 2914 C CA . VAL A 1 367 ? 32.594 22.594 10.352 1 74 367 VAL A CA 1
ATOM 2915 C C . VAL A 1 367 ? 32.5 22.438 8.836 1 74 367 VAL A C 1
ATOM 2917 O O . VAL A 1 367 ? 31.844 21.516 8.336 1 74 367 VAL A O 1
ATOM 2920 N N . GLY A 1 368 ? 32.812 23.406 8.117 1 71.31 368 GLY A N 1
ATOM 2921 C CA . GLY A 1 368 ? 32.812 23.281 6.668 1 71.31 368 GLY A CA 1
ATOM 2922 C C . GLY A 1 368 ? 33.469 24.453 5.969 1 71.31 368 GLY A C 1
ATOM 2923 O O . GLY A 1 368 ? 33.812 25.453 6.609 1 71.31 368 GLY A O 1
ATOM 2924 N N . ASP A 1 369 ? 33.938 24.109 4.73 1 63.5 369 ASP A N 1
ATOM 2925 C CA . ASP A 1 369 ? 34.656 25.125 3.959 1 63.5 369 ASP A CA 1
ATOM 2926 C C . ASP A 1 369 ? 33.656 26.078 3.279 1 63.5 369 ASP A C 1
ATOM 2928 O O . ASP A 1 369 ? 32.531 25.703 2.998 1 63.5 369 ASP A O 1
ATOM 2932 N N . GLN A 1 370 ? 33.969 27.312 3.434 1 60.81 370 GLN A N 1
ATOM 2933 C CA . GLN A 1 370 ? 33.219 28.266 2.627 1 60.81 370 GLN A CA 1
ATOM 2934 C C . GLN A 1 370 ? 33.344 27.969 1.139 1 60.81 370 GLN A C 1
ATOM 2936 O O . GLN A 1 370 ? 34.438 27.578 0.681 1 60.81 370 GLN A O 1
ATOM 2941 N N . TRP A 1 371 ? 32.125 27.812 0.449 1 64.5 371 TRP A N 1
ATOM 2942 C CA . TRP A 1 371 ? 32.062 27.344 -0.934 1 64.5 371 TRP A CA 1
ATOM 2943 C C . TRP A 1 371 ? 32.344 28.5 -1.9 1 64.5 371 TRP A C 1
ATOM 2945 O O . TRP A 1 371 ? 32.156 29.656 -1.562 1 64.5 371 TRP A O 1
ATOM 2955 N N . GLY A 1 372 ? 33.219 28.312 -2.904 1 60 372 GLY A N 1
ATOM 2956 C CA . GLY A 1 372 ? 33.375 29.234 -4.02 1 60 372 GLY A CA 1
ATOM 2957 C C . GLY A 1 372 ? 32.219 29.188 -5 1 60 372 GLY A C 1
ATOM 2958 O O . GLY A 1 372 ? 31.062 29.094 -4.598 1 60 372 GLY A O 1
ATOM 2959 N N . GLU A 1 373 ? 32.375 29.312 -6.258 1 59.28 373 GLU A N 1
ATOM 2960 C CA . GLU A 1 373 ? 31.391 29.422 -7.34 1 59.28 373 GLU A CA 1
ATOM 2961 C C . GLU A 1 373 ? 30.547 28.156 -7.449 1 59.28 373 GLU A C 1
ATOM 2963 O O . GLU A 1 373 ? 29.375 28.203 -7.84 1 59.28 373 GLU A O 1
ATOM 2968 N N . ASP A 1 374 ? 30.969 27.125 -6.941 1 74 374 ASP A N 1
ATOM 2969 C CA . ASP A 1 374 ? 30.219 25.875 -7.078 1 74 374 ASP A CA 1
ATOM 2970 C C . ASP A 1 374 ? 29.531 25.5 -5.77 1 74 374 ASP A C 1
ATOM 2972 O O . ASP A 1 374 ? 29.281 24.328 -5.504 1 74 374 ASP A O 1
ATOM 2976 N N . ALA A 1 375 ? 29.156 26.625 -5.133 1 86.75 375 ALA A N 1
ATOM 2977 C CA . ALA A 1 375 ? 28.516 26.422 -3.842 1 86.75 375 ALA A CA 1
ATOM 2978 C C . ALA A 1 375 ? 27.125 25.812 -4.02 1 86.75 375 ALA A C 1
ATOM 2980 O O . ALA A 1 375 ? 26.391 26.156 -4.957 1 86.75 375 ALA A O 1
ATOM 2981 N N . PRO A 1 376 ? 26.703 24.969 -3.182 1 91.88 376 PRO A N 1
ATOM 2982 C CA . PRO A 1 376 ? 25.406 24.297 -3.324 1 91.88 376 PRO A CA 1
ATOM 2983 C C . PRO A 1 376 ? 24.234 25.219 -3.018 1 91.88 376 PRO A C 1
ATOM 2985 O O . PRO A 1 376 ? 24.422 26.297 -2.424 1 91.88 376 PRO A O 1
ATOM 2988 N N . VAL A 1 377 ? 23.141 24.906 -3.523 1 95.12 377 VAL A N 1
ATOM 2989 C CA . VAL A 1 377 ? 21.875 25.562 -3.23 1 95.12 377 VAL A CA 1
ATOM 2990 C C . VAL A 1 377 ? 21.047 24.688 -2.273 1 95.12 377 VAL A C 1
ATOM 2992 O O . VAL A 1 377 ? 21 23.469 -2.416 1 95.12 377 VAL A O 1
ATOM 2995 N N . LEU A 1 378 ? 20.531 25.312 -1.237 1 97.19 378 LEU A N 1
ATOM 2996 C CA . LEU A 1 378 ? 19.641 24.609 -0.321 1 97.19 378 LEU A CA 1
ATOM 2997 C C . LEU A 1 378 ? 18.188 24.906 -0.65 1 97.19 378 LEU A C 1
ATOM 2999 O O . LEU A 1 378 ? 17.797 26.062 -0.827 1 97.19 378 LEU A O 1
ATOM 3003 N N . LEU A 1 379 ? 17.469 23.906 -0.825 1 98 379 LEU A N 1
ATOM 3004 C CA . LEU A 1 379 ? 16.016 23.984 -0.975 1 98 379 LEU A CA 1
ATOM 3005 C C . LEU A 1 379 ? 15.312 23.469 0.276 1 98 379 LEU A C 1
ATOM 3007 O O . LEU A 1 379 ? 15.195 22.266 0.478 1 98 379 LEU A O 1
ATOM 3011 N N . VAL A 1 380 ? 14.836 24.391 1.085 1 98.44 380 VAL A N 1
ATOM 3012 C CA . VAL A 1 380 ? 14.117 24.016 2.299 1 98.44 380 VAL A CA 1
ATOM 3013 C C . VAL A 1 380 ? 12.617 24 2.023 1 98.44 380 VAL A C 1
ATOM 3015 O O . VAL A 1 380 ? 12.031 25.031 1.688 1 98.44 380 VAL A O 1
ATOM 3018 N N . ILE A 1 381 ? 12.039 22.859 2.152 1 98.19 381 ILE A N 1
ATOM 3019 C CA . ILE A 1 381 ? 10.617 22.703 1.873 1 98.19 381 ILE A CA 1
ATOM 3020 C C . ILE A 1 381 ? 9.844 22.547 3.184 1 98.19 381 ILE A C 1
ATOM 3022 O O . ILE A 1 381 ? 10.281 21.812 4.078 1 98.19 381 ILE A O 1
ATOM 3026 N N . ASP A 1 382 ? 8.703 23.203 3.266 1 96.56 382 ASP A N 1
ATOM 3027 C CA . ASP A 1 382 ? 7.844 23.094 4.438 1 96.56 382 ASP A CA 1
ATOM 3028 C C . ASP A 1 382 ? 7.281 21.688 4.586 1 96.56 382 ASP A C 1
ATOM 3030 O O . ASP A 1 382 ? 7.402 20.859 3.676 1 96.56 382 ASP A O 1
ATOM 3034 N N . TYR A 1 383 ? 6.723 21.469 5.762 1 93 383 TYR A N 1
ATOM 3035 C CA . TYR A 1 383 ? 6.238 20.125 6.078 1 93 383 TYR A CA 1
ATOM 3036 C C . TYR A 1 383 ? 5.07 19.75 5.18 1 93 383 TYR A C 1
ATOM 3038 O O . TYR A 1 383 ? 4.141 20.547 4.992 1 93 383 TYR A O 1
ATOM 3046 N N . ALA A 1 384 ? 5.152 18.531 4.621 1 92.25 384 ALA A N 1
ATOM 3047 C CA . ALA A 1 384 ? 4.027 17.938 3.9 1 92.25 384 ALA A CA 1
ATOM 3048 C C . ALA A 1 384 ? 3.086 17.203 4.852 1 92.25 384 ALA A C 1
ATOM 3050 O O . ALA A 1 384 ? 3.482 16.828 5.957 1 92.25 384 ALA A O 1
ATOM 3051 N N . PHE A 1 385 ? 1.854 16.969 4.387 1 89.25 385 PHE A N 1
ATOM 3052 C CA . PHE A 1 385 ? 0.859 16.297 5.207 1 89.25 385 PHE A CA 1
ATOM 3053 C C . PHE A 1 385 ? 0.686 14.844 4.762 1 89.25 385 PHE A C 1
ATOM 3055 O O . PHE A 1 385 ? -0.126 14.555 3.881 1 89.25 385 PHE A O 1
ATOM 3062 N N . GLY A 1 386 ? 1.423 13.977 5.367 1 91.88 386 GLY A N 1
ATOM 3063 C CA . GLY A 1 386 ? 1.275 12.555 5.121 1 91.88 386 GLY A CA 1
ATOM 3064 C C . GLY A 1 386 ? 1.671 12.148 3.713 1 91.88 386 GLY A C 1
ATOM 3065 O O . GLY A 1 386 ? 2.807 12.375 3.291 1 91.88 386 GLY A O 1
ATOM 3066 N N . THR A 1 387 ? 0.692 11.656 2.953 1 90.81 387 THR A N 1
ATOM 3067 C CA . THR A 1 387 ? 0.921 11.133 1.61 1 90.81 387 THR A CA 1
ATOM 3068 C C . THR A 1 387 ? 1.372 12.25 0.667 1 90.81 387 THR A C 1
ATOM 3070 O O . THR A 1 387 ? 1.979 11.977 -0.371 1 90.81 387 THR A O 1
ATOM 3073 N N . GLN A 1 388 ? 1.133 13.445 1.039 1 92 388 GLN A N 1
ATOM 3074 C CA . GLN A 1 388 ? 1.559 14.586 0.234 1 92 388 GLN A CA 1
ATOM 3075 C C . GLN A 1 388 ? 3.074 14.602 0.063 1 92 388 GLN A C 1
ATOM 3077 O O . GLN A 1 388 ? 3.586 15.102 -0.942 1 92 388 GLN A O 1
ATOM 3082 N N . ALA A 1 389 ? 3.734 14.07 1.063 1 95.94 389 ALA A N 1
ATOM 3083 C CA . ALA A 1 389 ? 5.191 14.016 1.012 1 95.94 389 ALA A CA 1
ATOM 3084 C C . ALA A 1 389 ? 5.672 13.258 -0.222 1 95.94 389 ALA A C 1
ATOM 3086 O O . ALA A 1 389 ? 6.641 13.656 -0.87 1 95.94 389 ALA A O 1
ATOM 3087 N N . PHE A 1 390 ? 5.004 12.195 -0.6 1 95.25 390 PHE A N 1
ATOM 3088 C CA . PHE A 1 390 ? 5.352 11.414 -1.784 1 95.25 390 PHE A CA 1
ATOM 3089 C C . PHE A 1 390 ? 5.121 12.227 -3.053 1 95.25 390 PHE A C 1
ATOM 3091 O O . PHE A 1 390 ? 6.012 12.344 -3.896 1 95.25 390 PHE A O 1
ATOM 3098 N N . THR A 1 391 ? 3.975 12.812 -3.166 1 93.44 391 THR A N 1
ATOM 3099 C CA . THR A 1 391 ? 3.586 13.484 -4.402 1 93.44 391 THR A CA 1
ATOM 3100 C C . THR A 1 391 ? 4.457 14.711 -4.648 1 93.44 391 THR A C 1
ATOM 3102 O O . THR A 1 391 ? 4.875 14.969 -5.781 1 93.44 391 THR A O 1
ATOM 3105 N N . ILE A 1 392 ? 4.723 15.43 -3.59 1 95.06 392 ILE A N 1
ATOM 3106 C CA . ILE A 1 392 ? 5.48 16.672 -3.734 1 95.06 392 ILE A CA 1
ATOM 3107 C C . ILE A 1 392 ? 6.906 16.359 -4.184 1 95.06 392 ILE A C 1
ATOM 3109 O O . ILE A 1 392 ? 7.41 16.969 -5.129 1 95.06 392 ILE A O 1
ATOM 3113 N N . LEU A 1 393 ? 7.547 15.453 -3.533 1 96.81 393 LEU A N 1
ATOM 3114 C CA . LEU A 1 393 ? 8.922 15.125 -3.893 1 96.81 393 LEU A CA 1
ATOM 3115 C C . LEU A 1 393 ? 8.977 14.422 -5.246 1 96.81 393 LEU A C 1
ATOM 3117 O O . LEU A 1 393 ? 9.859 14.703 -6.059 1 96.81 393 LEU A O 1
ATOM 3121 N N . ASP A 1 394 ? 8.039 13.539 -5.477 1 94.44 394 ASP A N 1
ATOM 3122 C CA . ASP A 1 394 ? 8 12.805 -6.738 1 94.44 394 ASP A CA 1
ATOM 3123 C C . ASP A 1 394 ? 7.816 13.75 -7.922 1 94.44 394 ASP A C 1
ATOM 3125 O O . ASP A 1 394 ? 8.516 13.641 -8.93 1 94.44 394 ASP A O 1
ATOM 3129 N N . GLU A 1 395 ? 6.879 14.641 -7.805 1 93.75 395 GLU A N 1
ATOM 3130 C CA . GLU A 1 395 ? 6.617 15.594 -8.883 1 93.75 395 GLU A CA 1
ATOM 3131 C C . GLU A 1 395 ? 7.777 16.562 -9.055 1 93.75 395 GLU A C 1
ATOM 3133 O O . GLU A 1 395 ? 8.07 17 -10.172 1 93.75 395 GLU A O 1
ATOM 3138 N N . PHE A 1 396 ? 8.375 16.953 -7.945 1 95.81 396 PHE A N 1
ATOM 3139 C CA . PHE A 1 396 ? 9.523 17.859 -8.039 1 95.81 396 PHE A CA 1
ATOM 3140 C C . PHE A 1 396 ? 10.656 17.203 -8.82 1 95.81 396 PHE A C 1
ATOM 3142 O O . PHE A 1 396 ? 11.227 17.828 -9.727 1 95.81 396 PHE A O 1
ATOM 3149 N N . LEU A 1 397 ? 10.969 15.992 -8.477 1 93.69 397 LEU A N 1
ATOM 3150 C CA . LEU A 1 397 ? 12.062 15.289 -9.125 1 93.69 397 LEU A CA 1
ATOM 3151 C C . LEU A 1 397 ? 11.703 14.922 -10.562 1 93.69 397 LEU A C 1
ATOM 3153 O O . LEU A 1 397 ? 12.57 14.875 -11.43 1 93.69 397 LEU A O 1
ATOM 3157 N N . ARG A 1 398 ? 10.461 14.727 -10.82 1 89.88 398 ARG A N 1
ATOM 3158 C CA . ARG A 1 398 ? 9.984 14.461 -12.172 1 89.88 398 ARG A CA 1
ATOM 3159 C C . ARG A 1 398 ? 9.953 15.742 -13 1 89.88 398 ARG A C 1
ATOM 3161 O O . ARG A 1 398 ? 10.234 15.719 -14.203 1 89.88 398 ARG A O 1
ATOM 3168 N N . GLY A 1 399 ? 9.555 16.828 -12.391 1 87.5 399 GLY A N 1
ATOM 3169 C CA . GLY A 1 399 ? 9.352 18.094 -13.062 1 87.5 399 GLY A CA 1
ATOM 3170 C C . GLY A 1 399 ? 10.594 18.609 -13.758 1 87.5 399 GLY A C 1
ATOM 3171 O O . GLY A 1 399 ? 10.5 19.438 -14.664 1 87.5 399 GLY A O 1
ATOM 3172 N N . GLN A 1 400 ? 11.719 18.109 -13.367 1 83.56 400 GLN A N 1
ATOM 3173 C CA . GLN A 1 400 ? 12.961 18.516 -14.016 1 83.56 400 GLN A CA 1
ATOM 3174 C C . GLN A 1 400 ? 12.945 18.172 -15.508 1 83.56 400 GLN A C 1
ATOM 3176 O O . GLN A 1 400 ? 13.594 18.844 -16.312 1 83.56 400 GLN A O 1
ATOM 3181 N N . ASP A 1 401 ? 12.102 17.203 -15.836 1 83.06 401 ASP A N 1
ATOM 3182 C CA . ASP A 1 401 ? 12.008 16.781 -17.234 1 83.06 401 ASP A CA 1
ATOM 3183 C C . ASP A 1 401 ? 11.352 17.859 -18.078 1 83.06 401 ASP A C 1
ATOM 3185 O O . ASP A 1 401 ? 11.562 17.906 -19.297 1 83.06 401 ASP A O 1
ATOM 3189 N N . ASP A 1 402 ? 10.609 18.688 -17.484 1 83.69 402 ASP A N 1
ATOM 3190 C CA . ASP A 1 402 ? 9.898 19.75 -18.188 1 83.69 402 ASP A CA 1
ATOM 3191 C C . ASP A 1 402 ? 10.805 20.953 -18.422 1 83.69 402 ASP A C 1
ATOM 3193 O O . ASP A 1 402 ? 10.422 21.891 -19.125 1 83.69 402 ASP A O 1
ATOM 3197 N N . PHE A 1 403 ? 11.922 20.938 -17.844 1 86.19 403 PHE A N 1
ATOM 3198 C CA . PHE A 1 403 ? 12.898 22 -17.984 1 86.19 403 PHE A CA 1
ATOM 3199 C C . PHE A 1 403 ? 14.195 21.484 -18.594 1 86.19 403 PHE A C 1
ATOM 3201 O O . PHE A 1 403 ? 15.172 21.266 -17.875 1 86.19 403 PHE A O 1
ATOM 3208 N N . PRO A 1 404 ? 14.195 21.312 -19.922 1 76.31 404 PRO A N 1
ATOM 3209 C CA . PRO A 1 404 ? 15.312 20.641 -20.594 1 76.31 404 PRO A CA 1
ATOM 3210 C C . PRO A 1 404 ? 16.656 21.281 -20.266 1 76.31 404 PRO A C 1
ATOM 3212 O O . PRO A 1 404 ? 17.688 20.594 -20.25 1 76.31 404 PRO A O 1
ATOM 3215 N N . HIS A 1 405 ? 16.703 22.5 -20.031 1 76.75 405 HIS A N 1
ATOM 3216 C CA . HIS A 1 405 ? 18 23.141 -19.828 1 76.75 405 HIS A CA 1
ATOM 3217 C C . HIS A 1 405 ? 18.344 23.219 -18.344 1 76.75 405 HIS A C 1
ATOM 3219 O O . HIS A 1 405 ? 19.375 23.781 -17.969 1 76.75 405 HIS A O 1
ATOM 3225 N N . CYS A 1 406 ? 17.547 22.578 -17.562 1 79.06 406 CYS A N 1
ATOM 3226 C CA . CYS A 1 406 ? 17.781 22.609 -16.125 1 79.06 406 CYS A CA 1
ATOM 3227 C C . CYS A 1 406 ? 18.016 21.203 -15.578 1 79.06 406 CYS A C 1
ATOM 3229 O O . CYS A 1 406 ? 17.156 20.328 -15.719 1 79.06 406 CYS A O 1
ATOM 3231 N N . LYS A 1 407 ? 19.234 20.953 -15.242 1 79.81 407 LYS A N 1
ATOM 3232 C CA . LYS A 1 407 ? 19.516 19.703 -14.547 1 79.81 407 LYS A CA 1
ATOM 3233 C C . LYS A 1 407 ? 19.609 19.922 -13.039 1 79.81 407 LYS A C 1
ATOM 3235 O O . LYS A 1 407 ? 20.453 20.688 -12.562 1 79.81 407 LYS A O 1
ATOM 3240 N N . LEU A 1 408 ? 18.703 19.375 -12.383 1 86.31 408 LEU A N 1
ATOM 3241 C CA . LEU A 1 408 ? 18.75 19.422 -10.93 1 86.31 408 LEU A CA 1
ATOM 3242 C C . LEU A 1 408 ? 19.719 18.359 -10.391 1 86.31 408 LEU A C 1
ATOM 3244 O O . LEU A 1 408 ? 19.453 17.172 -10.469 1 86.31 408 LEU A O 1
ATOM 3248 N N . ASP A 1 409 ? 20.844 18.766 -9.945 1 90.88 409 ASP A N 1
ATOM 3249 C CA . ASP A 1 409 ? 21.828 17.844 -9.391 1 90.88 409 ASP A CA 1
ATOM 3250 C C . ASP A 1 409 ? 21.641 17.656 -7.891 1 90.88 409 ASP A C 1
ATOM 3252 O O . ASP A 1 409 ? 22.391 18.219 -7.086 1 90.88 409 ASP A O 1
ATOM 3256 N N . VAL A 1 410 ? 20.688 16.875 -7.547 1 95.31 410 VAL A N 1
ATOM 3257 C CA . VAL A 1 410 ? 20.328 16.656 -6.145 1 95.31 410 VAL A CA 1
ATOM 3258 C C . VAL A 1 410 ? 21.375 15.758 -5.484 1 95.31 410 VAL A C 1
ATOM 3260 O O . VAL A 1 410 ? 21.531 14.602 -5.879 1 95.31 410 VAL A O 1
ATOM 3263 N N . LYS A 1 411 ? 22 16.266 -4.473 1 95.44 411 LYS A N 1
ATOM 3264 C CA . LYS A 1 411 ? 23.078 15.531 -3.816 1 95.44 411 LYS A CA 1
ATOM 3265 C C . LYS A 1 411 ? 22.594 14.906 -2.512 1 95.44 411 LYS A C 1
ATOM 3267 O O . LYS A 1 411 ? 23.125 13.883 -2.076 1 95.44 411 LYS A O 1
ATOM 3272 N N . SER A 1 412 ? 21.641 15.555 -1.949 1 97.5 412 SER A N 1
ATOM 3273 C CA . SER A 1 412 ? 21.125 14.977 -0.711 1 97.5 412 SER A CA 1
ATOM 3274 C C . SER A 1 412 ? 19.672 15.375 -0.478 1 97.5 412 SER A C 1
ATOM 3276 O O . SER A 1 412 ? 19.219 16.391 -0.997 1 97.5 412 SER A O 1
ATOM 3278 N N . ILE A 1 413 ? 18.953 14.547 0.241 1 98.31 413 ILE A N 1
ATOM 3279 C CA . ILE A 1 413 ? 17.594 14.789 0.715 1 98.31 413 ILE A CA 1
ATOM 3280 C C . ILE A 1 413 ? 17.531 14.547 2.221 1 98.31 413 ILE A C 1
ATOM 3282 O O . ILE A 1 413 ? 17.797 13.438 2.691 1 98.31 413 ILE A O 1
ATOM 3286 N N . SER A 1 414 ? 17.234 15.586 2.949 1 98.56 414 SER A N 1
ATOM 3287 C CA . SER A 1 414 ? 17.125 15.5 4.402 1 98.56 414 SER A CA 1
ATOM 3288 C C . SER A 1 414 ? 15.695 15.703 4.863 1 98.56 414 SER A C 1
ATOM 3290 O O . SER A 1 414 ? 15 16.594 4.375 1 98.56 414 SER A O 1
ATOM 3292 N N . VAL A 1 415 ? 15.25 14.812 5.73 1 98.19 415 VAL A N 1
ATOM 3293 C CA . VAL A 1 415 ? 13.922 14.898 6.316 1 98.19 415 VAL A CA 1
ATOM 3294 C C . VAL A 1 415 ? 14.031 15.086 7.828 1 98.19 415 VAL A C 1
ATOM 3296 O O . VAL A 1 415 ? 14.5 14.195 8.539 1 98.19 415 VAL A O 1
ATOM 3299 N N . MET A 1 416 ? 13.734 16.172 8.258 1 96.31 416 MET A N 1
ATOM 3300 C CA . MET A 1 416 ? 13.695 16.406 9.695 1 96.31 416 MET A CA 1
ATOM 3301 C C . MET A 1 416 ? 12.32 16.891 10.141 1 96.31 416 MET A C 1
ATOM 3303 O O . MET A 1 416 ? 11.617 17.562 9.383 1 96.31 416 MET A O 1
ATOM 3307 N N . GLY A 1 417 ? 11.836 16.438 11.219 1 92.06 417 GLY A N 1
ATOM 3308 C CA . GLY A 1 417 ? 10.523 16.844 11.695 1 92.06 417 GLY A CA 1
ATOM 3309 C C . GLY A 1 417 ? 10.273 16.469 13.141 1 92.06 417 GLY A C 1
ATOM 3310 O O . GLY A 1 417 ? 11.172 15.977 13.828 1 92.06 417 GLY A O 1
ATOM 3311 N N . LYS A 1 418 ? 9.117 16.891 13.578 1 89.75 418 LYS A N 1
ATOM 3312 C CA . LYS A 1 418 ? 8.633 16.531 14.914 1 89.75 418 LYS A CA 1
ATOM 3313 C C . LYS A 1 418 ? 8.016 15.141 14.914 1 89.75 418 LYS A C 1
ATOM 3315 O O . LYS A 1 418 ? 7.312 14.766 13.969 1 89.75 418 LYS A O 1
ATOM 3320 N N . ALA A 1 419 ? 8.359 14.359 15.938 1 90.62 419 ALA A N 1
ATOM 3321 C CA . ALA A 1 419 ? 7.793 13.008 16.031 1 90.62 419 ALA A CA 1
ATOM 3322 C C . ALA A 1 419 ? 7.469 12.656 17.484 1 90.62 419 ALA A C 1
ATOM 3324 O O . ALA A 1 419 ? 7.961 13.297 18.422 1 90.62 419 ALA A O 1
ATOM 3325 N N . GLY A 1 420 ? 6.555 11.742 17.656 1 87.62 420 GLY A N 1
ATOM 3326 C CA . GLY A 1 420 ? 6.355 11.141 18.969 1 87.62 420 GLY A CA 1
ATOM 3327 C C . GLY A 1 420 ? 7.371 10.055 19.281 1 87.62 420 GLY A C 1
ATOM 3328 O O . GLY A 1 420 ? 7.605 9.156 18.469 1 87.62 420 GLY A O 1
ATOM 3329 N N . ILE A 1 421 ? 7.969 10.227 20.391 1 88.06 421 ILE A N 1
ATOM 3330 C CA . ILE A 1 421 ? 8.977 9.242 20.766 1 88.06 421 ILE A CA 1
ATOM 3331 C C . ILE A 1 421 ? 8.336 8.156 21.641 1 88.06 421 ILE A C 1
ATOM 3333 O O . ILE A 1 421 ? 7.426 8.438 22.422 1 88.06 421 ILE A O 1
ATOM 3337 N N . LEU A 1 422 ? 8.781 6.973 21.469 1 85.25 422 LEU A N 1
ATOM 3338 C CA . LEU A 1 422 ? 8.266 5.859 22.266 1 85.25 422 LEU A CA 1
ATOM 3339 C C . LEU A 1 422 ? 9.242 5.492 23.375 1 85.25 422 LEU A C 1
ATOM 3341 O O . LEU A 1 422 ? 8.82 5.027 24.438 1 85.25 422 LEU A O 1
ATOM 3345 N N . ALA A 1 423 ? 10.539 5.531 23.062 1 80.38 423 ALA A N 1
ATOM 3346 C CA . ALA A 1 423 ? 11.555 5.18 24.047 1 80.38 423 ALA A CA 1
ATOM 3347 C C . ALA A 1 423 ? 12.406 6.395 24.422 1 80.38 423 ALA A C 1
ATOM 3349 O O . ALA A 1 423 ? 13.547 6.52 23.969 1 80.38 423 ALA A O 1
ATOM 3350 N N . GLY A 1 424 ? 11.891 7.27 25.094 1 83.56 424 GLY A N 1
ATOM 3351 C CA . GLY A 1 424 ? 12.656 8.453 25.469 1 83.56 424 GLY A CA 1
ATOM 3352 C C . GLY A 1 424 ? 11.781 9.578 26 1 83.56 424 GLY A C 1
ATOM 3353 O O . GLY A 1 424 ? 10.695 9.336 26.531 1 83.56 424 GLY A O 1
ATOM 3354 N N . LYS A 1 425 ? 12.344 10.734 25.984 1 84.25 425 LYS A N 1
ATOM 3355 C CA . LYS A 1 425 ? 11.633 11.898 26.516 1 84.25 425 LYS A CA 1
ATOM 3356 C C . LYS A 1 425 ? 11.602 13.031 25.5 1 84.25 425 LYS A C 1
ATOM 3358 O O . LYS A 1 425 ? 12.273 12.977 24.469 1 84.25 425 LYS A O 1
ATOM 3363 N N . LYS A 1 426 ? 10.797 14.031 25.875 1 84.88 426 LYS A N 1
ATOM 3364 C CA . LYS A 1 426 ? 10.719 15.242 25.062 1 84.88 426 LYS A CA 1
ATOM 3365 C C . LYS A 1 426 ? 12.109 15.859 24.859 1 84.88 426 LYS A C 1
ATOM 3367 O O . LYS A 1 426 ? 12.898 15.922 25.797 1 84.88 426 LYS A O 1
ATOM 3372 N N . GLY A 1 427 ? 12.453 16.141 23.641 1 86.62 427 GLY A N 1
ATOM 3373 C CA . GLY A 1 427 ? 13.742 16.75 23.344 1 86.62 427 GLY A CA 1
ATOM 3374 C C . GLY A 1 427 ? 14.758 15.766 22.797 1 86.62 427 GLY A C 1
ATOM 3375 O O . GLY A 1 427 ? 15.75 16.156 22.172 1 86.62 427 GLY A O 1
ATOM 3376 N N . ASP A 1 428 ? 14.5 14.508 22.953 1 91.56 428 ASP A N 1
ATOM 3377 C CA . ASP A 1 428 ? 15.398 13.5 22.406 1 91.56 428 ASP A CA 1
ATOM 3378 C C . ASP A 1 428 ? 15.344 13.484 20.891 1 91.56 428 ASP A C 1
ATOM 3380 O O . ASP A 1 428 ? 14.406 14.023 20.281 1 91.56 428 ASP A O 1
ATOM 3384 N N . ILE A 1 429 ? 16.406 12.969 20.344 1 94.44 429 ILE A N 1
ATOM 3385 C CA . ILE A 1 429 ? 16.516 12.93 18.891 1 94.44 429 ILE A CA 1
ATOM 3386 C C . ILE A 1 429 ? 16.406 11.484 18.406 1 94.44 429 ILE A C 1
ATOM 3388 O O . ILE A 1 429 ? 16.969 10.57 19.031 1 94.44 429 ILE A O 1
ATOM 3392 N N . MET A 1 430 ? 15.672 11.258 17.422 1 96.25 430 MET A N 1
ATOM 3393 C CA . MET A 1 430 ? 15.516 9.938 16.828 1 96.25 430 MET A CA 1
ATOM 3394 C C . MET A 1 430 ? 16.094 9.906 15.414 1 96.25 430 MET A C 1
ATOM 3396 O O . MET A 1 430 ? 15.805 10.789 14.609 1 96.25 430 MET A O 1
ATOM 3400 N N . LEU A 1 431 ? 16.906 8.969 15.117 1 97.38 431 LEU A N 1
ATOM 3401 C CA . LEU A 1 431 ? 17.438 8.727 13.781 1 97.38 431 LEU A CA 1
ATOM 3402 C C . LEU A 1 431 ? 16.781 7.508 13.148 1 97.38 431 LEU A C 1
ATOM 3404 O O . LEU A 1 431 ? 16.812 6.414 13.711 1 97.38 431 LEU A O 1
ATOM 3408 N N . ALA A 1 432 ? 16.25 7.668 11.992 1 97.44 432 ALA A N 1
ATOM 3409 C CA . ALA A 1 432 ? 15.477 6.598 11.359 1 97.44 432 ALA A CA 1
ATOM 3410 C C . ALA A 1 432 ? 16.391 5.59 10.672 1 97.44 432 ALA A C 1
ATOM 3412 O O . ALA A 1 432 ? 17.25 5.969 9.875 1 97.44 432 ALA A O 1
ATOM 3413 N N . SER A 1 433 ? 16.234 4.34 10.969 1 96.56 433 SER A N 1
ATOM 3414 C CA . SER A 1 433 ? 16.922 3.273 10.25 1 96.56 433 SER A CA 1
ATOM 3415 C C . SER A 1 433 ? 15.992 2.59 9.258 1 96.56 433 SER A C 1
ATOM 3417 O O . SER A 1 433 ? 16.453 1.885 8.352 1 96.56 433 SER A O 1
ATOM 3419 N N . ALA A 1 434 ? 14.773 2.717 9.461 1 97.06 434 ALA A N 1
ATOM 3420 C CA . ALA A 1 434 ? 13.734 2.172 8.594 1 97.06 434 ALA A CA 1
ATOM 3421 C C . ALA A 1 434 ? 12.391 2.857 8.844 1 97.06 434 ALA A C 1
ATOM 3423 O O . ALA A 1 434 ? 12.195 3.496 9.883 1 97.06 434 ALA A O 1
ATOM 3424 N N . TYR A 1 435 ? 11.523 2.801 7.898 1 97.31 435 TYR A N 1
ATOM 3425 C CA . TYR A 1 435 ? 10.148 3.26 8.039 1 97.31 435 TYR A CA 1
ATOM 3426 C C . TYR A 1 435 ? 9.164 2.107 7.863 1 97.31 435 TYR A C 1
ATOM 3428 O O . TYR A 1 435 ? 9.336 1.274 6.969 1 97.31 435 TYR A O 1
ATOM 3436 N N . VAL A 1 436 ? 8.258 2.01 8.719 1 94.62 436 VAL A N 1
ATOM 3437 C CA . VAL A 1 436 ? 7.156 1.056 8.625 1 94.62 436 VAL A CA 1
ATOM 3438 C C . VAL A 1 436 ? 5.832 1.805 8.516 1 94.62 436 VAL A C 1
ATOM 3440 O O . VAL A 1 436 ? 5.566 2.725 9.297 1 94.62 436 VAL A O 1
ATOM 3443 N N . LEU A 1 437 ? 5.031 1.437 7.547 1 93.25 437 LEU A N 1
ATOM 3444 C CA . LEU A 1 437 ? 3.754 2.113 7.359 1 93.25 437 LEU A CA 1
ATOM 3445 C C . LEU A 1 437 ? 2.652 1.434 8.164 1 93.25 437 LEU A C 1
ATOM 3447 O O . LEU A 1 437 ? 2.555 0.205 8.172 1 93.25 437 LEU A O 1
ATOM 3451 N N . GLU A 1 438 ? 1.937 2.275 8.773 1 87.88 438 GLU A N 1
ATOM 3452 C CA . GLU A 1 438 ? 0.799 1.761 9.531 1 87.88 438 GLU A CA 1
ATOM 3453 C C . GLU A 1 438 ? -0.333 1.33 8.602 1 87.88 438 GLU A C 1
ATOM 3455 O O . GLU A 1 438 ? -0.617 2.002 7.609 1 87.88 438 GLU A O 1
ATOM 3460 N N . GLY A 1 439 ? -0.913 0.202 8.906 1 84.75 439 GLY A N 1
ATOM 3461 C CA . GLY A 1 439 ? -2.096 -0.229 8.18 1 84.75 439 GLY A CA 1
ATOM 3462 C C . GLY A 1 439 ? -1.77 -1.019 6.926 1 84.75 439 GLY A C 1
ATOM 3463 O O . GLY A 1 439 ? -2.668 -1.545 6.266 1 84.75 439 GLY A O 1
ATOM 3464 N N . THR A 1 440 ? -0.6 -1.02 6.473 1 88.38 440 THR A N 1
ATOM 3465 C CA . THR A 1 440 ? -0.13 -1.799 5.332 1 88.38 440 THR A CA 1
ATOM 3466 C C . THR A 1 440 ? 1.15 -2.551 5.684 1 88.38 440 THR A C 1
ATOM 3468 O O . THR A 1 440 ? 1.797 -2.254 6.691 1 88.38 440 THR A O 1
ATOM 3471 N N . PRO A 1 441 ? 1.484 -3.5 4.961 1 88.75 441 PRO A N 1
ATOM 3472 C CA . PRO A 1 441 ? 2.727 -4.227 5.238 1 88.75 441 PRO A CA 1
ATOM 3473 C C . PRO A 1 441 ? 3.955 -3.541 4.645 1 88.75 441 PRO A C 1
ATOM 3475 O O . PRO A 1 441 ? 5.055 -4.094 4.684 1 88.75 441 PRO A O 1
ATOM 3478 N N . ASP A 1 442 ? 3.852 -2.383 4.133 1 93.69 442 ASP A N 1
ATOM 3479 C CA . ASP A 1 442 ? 4.941 -1.688 3.455 1 93.69 442 ASP A CA 1
ATOM 3480 C C . ASP A 1 442 ? 6 -1.223 4.449 1 93.69 442 ASP A C 1
ATOM 3482 O O . ASP A 1 442 ? 5.676 -0.799 5.562 1 93.69 442 ASP A O 1
ATOM 3486 N N . ASN A 1 443 ? 7.172 -1.396 4.066 1 96.5 443 ASN A N 1
ATOM 3487 C CA . ASN A 1 443 ? 8.32 -0.969 4.867 1 96.5 443 ASN A CA 1
ATOM 3488 C C . ASN A 1 443 ? 9.508 -0.604 3.988 1 96.5 443 ASN A C 1
ATOM 3490 O O . ASN A 1 443 ? 9.648 -1.12 2.879 1 96.5 443 ASN A O 1
ATOM 3494 N N . TYR A 1 444 ? 10.344 0.272 4.422 1 97.44 444 TYR A N 1
ATOM 3495 C CA . TYR A 1 444 ? 11.508 0.75 3.684 1 97.44 444 TYR A CA 1
ATOM 3496 C C . TYR A 1 444 ? 12.727 0.86 4.598 1 97.44 444 TYR A C 1
ATOM 3498 O O . TYR A 1 444 ? 12.688 1.559 5.613 1 97.44 444 TYR A O 1
ATOM 3506 N N . ILE A 1 445 ? 13.766 0.209 4.27 1 96.19 445 ILE A N 1
ATOM 3507 C CA . ILE A 1 445 ? 15.031 0.377 4.977 1 96.19 445 ILE A CA 1
ATOM 3508 C C . ILE A 1 445 ? 15.711 1.66 4.508 1 96.19 445 ILE A C 1
ATOM 3510 O O . ILE A 1 445 ? 15.703 1.979 3.316 1 96.19 445 ILE A O 1
ATOM 3514 N N . VAL A 1 446 ? 16.219 2.369 5.434 1 95.94 446 VAL A N 1
ATOM 3515 C CA . VAL A 1 446 ? 16.844 3.648 5.113 1 95.94 446 VAL A CA 1
ATOM 3516 C C . VAL A 1 446 ? 18.344 3.568 5.375 1 95.94 446 VAL A C 1
ATOM 3518 O O . VAL A 1 446 ? 18.766 3.174 6.465 1 95.94 446 VAL A O 1
ATOM 3521 N N . ASP A 1 447 ? 19.094 3.908 4.375 1 94.94 447 ASP A N 1
ATOM 3522 C CA . ASP A 1 447 ? 20.516 4.156 4.594 1 94.94 447 ASP A CA 1
ATOM 3523 C C . ASP A 1 447 ? 20.766 5.59 5.055 1 94.94 447 ASP A C 1
ATOM 3525 O O . ASP A 1 447 ? 21.141 6.449 4.254 1 94.94 447 ASP A O 1
ATOM 3529 N N . ASN A 1 448 ? 20.625 5.801 6.355 1 97.81 448 ASN A N 1
ATOM 3530 C CA . ASN A 1 448 ? 20.656 7.133 6.949 1 97.81 448 ASN A CA 1
ATOM 3531 C C . ASN A 1 448 ? 22.094 7.645 7.078 1 97.81 448 ASN A C 1
ATOM 3533 O O . ASN A 1 448 ? 22.922 7.023 7.754 1 97.81 448 ASN A O 1
ATOM 3537 N N . ASP A 1 449 ? 22.359 8.789 6.508 1 97.69 449 ASP A N 1
ATOM 3538 C CA . ASP A 1 449 ? 23.688 9.391 6.531 1 97.69 449 ASP A CA 1
ATOM 3539 C C . ASP A 1 449 ? 23.984 10.023 7.891 1 97.69 449 ASP A C 1
ATOM 3541 O O . ASP A 1 449 ? 25.062 10.594 8.094 1 97.69 449 ASP A O 1
ATOM 3545 N N . LEU A 1 450 ? 23.078 9.945 8.797 1 97.44 450 LEU A N 1
ATOM 3546 C CA . LEU A 1 450 ? 23.266 10.461 10.156 1 97.44 450 LEU A CA 1
ATOM 3547 C C . LEU A 1 450 ? 23.516 9.32 11.133 1 97.44 450 LEU A C 1
ATOM 3549 O O . LEU A 1 450 ? 22.953 8.242 11.008 1 97.44 450 LEU A O 1
ATOM 3553 N N . ALA A 1 451 ? 24.375 9.586 12.07 1 95.69 451 ALA A N 1
ATOM 3554 C CA . ALA A 1 451 ? 24.688 8.656 13.148 1 95.69 451 ALA A CA 1
ATOM 3555 C C . ALA A 1 451 ? 24.688 9.359 14.508 1 95.69 451 ALA A C 1
ATOM 3557 O O . ALA A 1 451 ? 24.812 10.578 14.578 1 95.69 451 ALA A O 1
ATOM 3558 N N . PRO A 1 452 ? 24.469 8.578 15.531 1 94 452 PRO A N 1
ATOM 3559 C CA . PRO A 1 452 ? 24.469 9.188 16.859 1 94 452 PRO A CA 1
ATOM 3560 C C . PRO A 1 452 ? 25.75 9.961 17.156 1 94 452 PRO A C 1
ATOM 3562 O O . PRO A 1 452 ? 25.719 10.969 17.859 1 94 452 PRO A O 1
ATOM 3565 N N . GLU A 1 453 ? 26.859 9.594 16.562 1 92.12 453 GLU A N 1
ATOM 3566 C CA . GLU A 1 453 ? 28.156 10.219 16.797 1 92.12 453 GLU A CA 1
ATOM 3567 C C . GLU A 1 453 ? 28.188 11.641 16.25 1 92.12 453 GLU A C 1
ATOM 3569 O O . GLU A 1 453 ? 29 12.461 16.672 1 92.12 453 GLU A O 1
ATOM 3574 N N . ASP A 1 454 ? 27.328 11.883 15.344 1 92.44 454 ASP A N 1
ATOM 3575 C CA . ASP A 1 454 ? 27.266 13.219 14.766 1 92.44 454 ASP A CA 1
ATOM 3576 C C . ASP A 1 454 ? 26.719 14.234 15.773 1 92.44 454 ASP A C 1
ATOM 3578 O O . ASP A 1 454 ? 26.875 15.438 15.594 1 92.44 454 ASP A O 1
ATOM 3582 N N . PHE A 1 455 ? 26.094 13.703 16.859 1 91.06 455 PHE A N 1
ATOM 3583 C CA . PHE A 1 455 ? 25.406 14.57 17.812 1 91.06 455 PHE A CA 1
ATOM 3584 C C . PHE A 1 455 ? 26.188 14.648 19.125 1 91.06 455 PHE A C 1
ATOM 3586 O O . PHE A 1 455 ? 25.625 15.031 20.156 1 91.06 455 PHE A O 1
ATOM 3593 N N . THR A 1 456 ? 27.375 14.297 19.328 1 77.5 456 THR A N 1
ATOM 3594 C CA . THR A 1 456 ? 28.188 14.18 20.547 1 77.5 456 THR A CA 1
ATOM 3595 C C . THR A 1 456 ? 28.297 15.523 21.25 1 77.5 456 THR A C 1
ATOM 3597 O O . THR A 1 456 ? 28.516 15.578 22.469 1 77.5 456 THR A O 1
ATOM 3600 N N . ILE A 1 457 ? 28.172 16.5 20.641 1 60.22 457 ILE A N 1
ATOM 3601 C CA . ILE A 1 457 ? 28.328 17.781 21.328 1 60.22 457 ILE A CA 1
ATOM 3602 C C . ILE A 1 457 ? 27.188 17.984 22.328 1 60.22 457 ILE A C 1
ATOM 3604 O O . ILE A 1 457 ? 27.188 18.938 23.109 1 60.22 457 ILE A O 1
ATOM 3608 N N . CYS A 1 458 ? 26.281 16.922 22.375 1 57.81 458 CYS A N 1
ATOM 3609 C CA . CYS A 1 458 ? 25.062 17.172 23.125 1 57.81 458 CYS A CA 1
ATOM 3610 C C . CYS A 1 458 ? 25.266 16.969 24.609 1 57.81 458 CYS A C 1
ATOM 3612 O O . CYS A 1 458 ? 25.453 15.828 25.062 1 57.81 458 CYS A O 1
ATOM 3614 N N . LYS A 1 459 ? 25.797 18.031 25.359 1 56.19 459 LYS A N 1
ATOM 3615 C CA . LYS A 1 459 ? 26 18 26.797 1 56.19 459 LYS A CA 1
ATOM 3616 C C . LYS A 1 459 ? 24.672 18.156 27.547 1 56.19 459 LYS A C 1
ATOM 3618 O O . LYS A 1 459 ? 24.625 18.016 28.766 1 56.19 459 LYS A O 1
ATOM 3623 N N . LYS A 1 460 ? 23.641 18.422 26.891 1 62.88 460 LYS A N 1
ATOM 3624 C CA . LYS A 1 460 ? 22.5 18.953 27.656 1 62.88 460 LYS A CA 1
ATOM 3625 C C . LYS A 1 460 ? 21.469 17.875 27.938 1 62.88 460 LYS A C 1
ATOM 3627 O O . LYS A 1 460 ? 20.297 18.172 28.141 1 62.88 460 LYS A O 1
ATOM 3632 N N . GLY A 1 461 ? 21.953 16.5 27.875 1 77.62 461 GLY A N 1
ATOM 3633 C CA . GLY A 1 461 ? 21.016 15.484 28.328 1 77.62 461 GLY A CA 1
ATOM 3634 C C . GLY A 1 461 ? 20.094 15 27.219 1 77.62 461 GLY A C 1
ATOM 3635 O O . GLY A 1 461 ? 19.047 14.406 27.484 1 77.62 461 GLY A O 1
ATOM 3636 N N . ILE A 1 462 ? 20.328 15.367 26.047 1 86.5 462 ILE A N 1
ATOM 3637 C CA . ILE A 1 462 ? 19.531 14.906 24.906 1 86.5 462 ILE A CA 1
ATOM 3638 C C . ILE A 1 462 ? 20.047 13.547 24.438 1 86.5 462 ILE A C 1
ATOM 3640 O O . ILE A 1 462 ? 21.234 13.391 24.141 1 86.5 462 ILE A O 1
ATOM 3644 N N . ARG A 1 463 ? 19.281 12.555 24.516 1 91.31 463 ARG A N 1
ATOM 3645 C CA . ARG A 1 463 ? 19.625 11.227 24.016 1 91.31 463 ARG A CA 1
ATOM 3646 C C . ARG A 1 463 ? 19.328 11.102 22.531 1 91.31 463 ARG A C 1
ATOM 3648 O O . ARG A 1 463 ? 18.328 11.625 22.047 1 91.31 463 ARG A O 1
ATOM 3655 N N . VAL A 1 464 ? 20.203 10.469 21.812 1 93.69 464 VAL A N 1
ATOM 3656 C CA . VAL A 1 464 ? 20 10.164 20.406 1 93.69 464 VAL A CA 1
ATOM 3657 C C . VAL A 1 464 ? 19.766 8.664 20.219 1 93.69 464 VAL A C 1
ATOM 3659 O O . VAL A 1 464 ? 20.609 7.848 20.594 1 93.69 464 VAL A O 1
ATOM 3662 N N . VAL A 1 465 ? 18.641 8.352 19.719 1 93.06 465 VAL A N 1
ATOM 3663 C CA . VAL A 1 465 ? 18.281 6.941 19.562 1 93.06 465 VAL A CA 1
ATOM 3664 C C . VAL A 1 465 ? 18.078 6.621 18.094 1 93.06 465 VAL A C 1
ATOM 3666 O O . VAL A 1 465 ? 17.531 7.434 17.344 1 93.06 465 VAL A O 1
ATOM 3669 N N . THR A 1 466 ? 18.625 5.449 17.672 1 94.56 466 THR A N 1
ATOM 3670 C CA . THR A 1 466 ? 18.438 4.973 16.297 1 94.56 466 THR A CA 1
ATOM 3671 C C . THR A 1 466 ? 17.5 3.775 16.25 1 94.56 466 THR A C 1
ATOM 3673 O O . THR A 1 466 ? 17.578 2.891 17.109 1 94.56 466 THR A O 1
ATOM 3676 N N . GLY A 1 467 ? 16.562 3.799 15.312 1 94.19 467 GLY A N 1
ATOM 3677 C CA . GLY A 1 467 ? 15.633 2.684 15.164 1 94.19 467 GLY A CA 1
ATOM 3678 C C . GLY A 1 467 ? 14.594 2.908 14.078 1 94.19 467 GLY A C 1
ATOM 3679 O O . GLY A 1 467 ? 14.695 3.867 13.312 1 94.19 467 GLY A O 1
ATOM 3680 N N . SER A 1 468 ? 13.688 1.978 13.992 1 95 468 SER A N 1
ATOM 3681 C CA . SER A 1 468 ? 12.609 2.09 13.016 1 95 468 SER A CA 1
ATOM 3682 C C . SER A 1 468 ? 11.586 3.135 13.438 1 95 468 SER A C 1
ATOM 3684 O O . SER A 1 468 ? 11.328 3.311 14.633 1 95 468 SER A O 1
ATOM 3686 N N . MET A 1 469 ? 11.07 3.836 12.5 1 95.81 469 MET A N 1
ATOM 3687 C CA . MET A 1 469 ? 10.023 4.832 12.719 1 95.81 469 MET A CA 1
ATOM 3688 C C . MET A 1 469 ? 8.695 4.363 12.125 1 95.81 469 MET A C 1
ATOM 3690 O O . MET A 1 469 ? 8.664 3.768 11.047 1 95.81 469 MET A O 1
ATOM 3694 N N . LEU A 1 470 ? 7.605 4.574 12.828 1 93.06 470 LEU A N 1
ATOM 3695 C CA . LEU A 1 470 ? 6.273 4.254 12.328 1 93.06 470 LEU A CA 1
ATOM 3696 C C . LEU A 1 470 ? 5.66 5.453 11.617 1 93.06 470 LEU A C 1
ATOM 3698 O O . LEU A 1 470 ? 5.508 6.523 12.203 1 93.06 470 LEU A O 1
ATOM 3702 N N . THR A 1 471 ? 5.402 5.324 10.344 1 95.12 471 THR A N 1
ATOM 3703 C CA . THR A 1 471 ? 4.664 6.34 9.602 1 95.12 471 THR A CA 1
ATOM 3704 C C . THR A 1 471 ? 3.162 6.113 9.727 1 95.12 471 THR A C 1
ATOM 3706 O O . THR A 1 471 ? 2.625 5.156 9.156 1 95.12 471 THR A O 1
ATOM 3709 N N . VAL A 1 472 ? 2.5 6.988 10.383 1 92.19 472 VAL A N 1
ATOM 3710 C CA . VAL A 1 472 ? 1.094 6.785 10.711 1 92.19 472 VAL A CA 1
ATOM 3711 C C . VAL A 1 472 ? 0.213 7.531 9.711 1 92.19 472 VAL A C 1
ATOM 3713 O O . VAL A 1 472 ? 0.694 8.391 8.977 1 92.19 472 VAL A O 1
ATOM 3716 N N . LEU A 1 473 ? -1.075 7.184 9.703 1 89.94 473 LEU A N 1
ATOM 3717 C CA . LEU A 1 473 ? -2.051 7.805 8.812 1 89.94 473 LEU A CA 1
ATOM 3718 C C . LEU A 1 473 ? -2.477 9.172 9.344 1 89.94 473 LEU A C 1
ATOM 3720 O O . LEU A 1 473 ? -2.85 10.055 8.562 1 89.94 473 LEU A O 1
ATOM 3724 N N . GLY A 1 474 ? -2.504 9.234 10.602 1 85.94 474 GLY A N 1
ATOM 3725 C CA . GLY A 1 474 ? -2.926 10.453 11.273 1 85.94 474 GLY A CA 1
ATOM 3726 C C . GLY A 1 474 ? -2.754 10.398 12.781 1 85.94 474 GLY A C 1
ATOM 3727 O O . GLY A 1 474 ? -2.797 9.32 13.375 1 85.94 474 GLY A O 1
ATOM 3728 N N . THR A 1 475 ? -2.662 11.5 13.336 1 75.88 475 THR A N 1
ATOM 3729 C CA . THR A 1 475 ? -2.457 11.578 14.781 1 75.88 475 THR A CA 1
ATOM 3730 C C . THR A 1 475 ? -3.711 11.141 15.531 1 75.88 475 THR A C 1
ATOM 3732 O O . THR A 1 475 ? -3.621 10.57 16.625 1 75.88 475 THR A O 1
ATOM 3735 N N . SER A 1 476 ? -4.836 11.305 14.883 1 81.06 476 SER A N 1
ATOM 3736 C CA . SER A 1 476 ? -6.105 11.023 15.539 1 81.06 476 SER A CA 1
ATOM 3737 C C . SER A 1 476 ? -6.434 9.539 15.492 1 81.06 476 SER A C 1
ATOM 3739 O O . SER A 1 476 ? -7.484 9.109 15.977 1 81.06 476 SER A O 1
ATOM 3741 N N . LEU A 1 477 ? -5.574 8.766 15 1 82.81 477 LEU A N 1
ATOM 3742 C CA . LEU A 1 477 ? -5.859 7.336 14.891 1 82.81 477 LEU A CA 1
ATOM 3743 C C . LEU A 1 477 ? -4.922 6.523 15.781 1 82.81 477 LEU A C 1
ATOM 3745 O O . LEU A 1 477 ? -4.898 5.293 15.703 1 82.81 477 LEU A O 1
ATOM 3749 N N . GLN A 1 478 ? -4.273 7.152 16.625 1 80 478 GLN A N 1
ATOM 3750 C CA . GLN A 1 478 ? -3.27 6.43 17.391 1 80 478 GLN A CA 1
ATOM 3751 C C . GLN A 1 478 ? -3.824 6.008 18.75 1 80 478 GLN A C 1
ATOM 3753 O O . GLN A 1 478 ? -4.68 6.691 19.328 1 80 478 GLN A O 1
ATOM 3758 N N . ASN A 1 479 ? -3.371 4.812 19.047 1 80.88 479 ASN A N 1
ATOM 3759 C CA . ASN A 1 479 ? -3.754 4.203 20.312 1 80.88 479 ASN A CA 1
ATOM 3760 C C . ASN A 1 479 ? -2.533 3.84 21.156 1 80.88 479 ASN A C 1
ATOM 3762 O O . ASN A 1 479 ? -1.541 3.332 20.625 1 80.88 479 ASN A O 1
ATOM 3766 N N . SER A 1 480 ? -2.588 4.168 22.453 1 74.12 480 SER A N 1
ATOM 3767 C CA . SER A 1 480 ? -1.451 3.951 23.344 1 74.12 480 SER A CA 1
ATOM 3768 C C . SER A 1 480 ? -1.067 2.475 23.406 1 74.12 480 SER A C 1
ATOM 3770 O O . SER A 1 480 ? 0.117 2.137 23.453 1 74.12 480 SER A O 1
ATOM 3772 N N . ASP A 1 481 ? -2.016 1.639 23.422 1 73.81 481 ASP A N 1
ATOM 3773 C CA . ASP A 1 481 ? -1.739 0.208 23.5 1 73.81 481 ASP A CA 1
ATOM 3774 C C . ASP A 1 481 ? -1.005 -0.278 22.25 1 73.81 481 ASP A C 1
ATOM 3776 O O . ASP A 1 481 ? -0.095 -1.104 22.344 1 73.81 481 ASP A O 1
ATOM 3780 N N . LEU A 1 482 ? -1.457 0.213 21.203 1 75.94 482 LEU A N 1
ATOM 3781 C CA . LEU A 1 482 ? -0.807 -0.137 19.953 1 75.94 482 LEU A CA 1
ATOM 3782 C C . LEU A 1 482 ? 0.637 0.355 19.922 1 75.94 482 LEU A C 1
ATOM 3784 O O . LEU A 1 482 ? 1.536 -0.366 19.484 1 75.94 482 LEU A O 1
ATOM 3788 N N . LEU A 1 483 ? 0.808 1.465 20.453 1 77.94 483 LEU A N 1
ATOM 3789 C CA . LEU A 1 483 ? 2.137 2.07 20.453 1 77.94 483 LEU A CA 1
ATOM 3790 C C . LEU A 1 483 ? 3.074 1.34 21.406 1 77.94 483 LEU A C 1
ATOM 3792 O O . LEU A 1 483 ? 4.25 1.135 21.094 1 77.94 483 LEU A O 1
ATOM 3796 N N . LYS A 1 484 ? 2.561 0.909 22.484 1 77.44 484 LYS A N 1
ATOM 3797 C CA . LYS A 1 484 ? 3.35 0.133 23.438 1 77.44 484 LYS A CA 1
ATOM 3798 C C . LYS A 1 484 ? 3.789 -1.197 22.828 1 77.44 484 LYS A C 1
ATOM 3800 O O . LYS A 1 484 ? 4.902 -1.663 23.078 1 77.44 484 LYS A O 1
ATOM 3805 N N . ARG A 1 485 ? 2.982 -1.731 22.062 1 74.19 485 ARG A N 1
ATOM 3806 C CA . ARG A 1 485 ? 3.309 -3.002 21.422 1 74.19 485 ARG A CA 1
ATOM 3807 C C . ARG A 1 485 ? 4.41 -2.824 20.391 1 74.19 485 ARG A C 1
ATOM 3809 O O . ARG A 1 485 ? 5.281 -3.688 20.234 1 74.19 485 ARG A O 1
ATOM 3816 N N . PHE A 1 486 ? 4.246 -1.797 19.703 1 76.12 486 PHE A N 1
ATOM 3817 C CA . PHE A 1 486 ? 5.273 -1.547 18.703 1 76.12 486 PHE A CA 1
ATOM 3818 C C . PHE A 1 486 ? 6.629 -1.325 19.359 1 76.12 486 PHE A C 1
ATOM 3820 O O . PHE A 1 486 ? 7.664 -1.725 18.828 1 76.12 486 PHE A O 1
ATOM 3827 N N . LEU A 1 487 ? 6.578 -0.743 20.516 1 70.88 487 LEU A N 1
ATOM 3828 C CA . LEU A 1 487 ? 7.812 -0.511 21.25 1 70.88 487 LEU A CA 1
ATOM 3829 C C . LEU A 1 487 ? 8.422 -1.828 21.719 1 70.88 487 LEU A C 1
ATOM 3831 O O . LEU A 1 487 ? 9.633 -2.02 21.641 1 70.88 487 LEU A O 1
ATOM 3835 N N . LYS A 1 488 ? 7.535 -2.672 22.125 1 74.5 488 LYS A N 1
ATOM 3836 C CA . LYS A 1 488 ? 8 -3.918 22.719 1 74.5 488 LYS A CA 1
ATOM 3837 C C . LYS A 1 488 ? 8.234 -4.988 21.656 1 74.5 488 LYS A C 1
ATOM 3839 O O . LYS A 1 488 ? 8.938 -5.973 21.906 1 74.5 488 LYS A O 1
ATOM 3844 N N . SER A 1 489 ? 7.75 -4.707 20.547 1 77.31 489 SER A N 1
ATOM 3845 C CA . SER A 1 489 ? 7.844 -5.715 19.5 1 77.31 489 SER A CA 1
ATOM 3846 C C . SER A 1 489 ? 9.234 -5.738 18.875 1 77.31 489 SER A C 1
ATOM 3848 O O . SER A 1 489 ? 10.07 -4.891 19.172 1 77.31 489 SER A O 1
ATOM 3850 N N . LYS A 1 490 ? 9.445 -6.695 18.109 1 79.12 490 LYS A N 1
ATOM 3851 C CA . LYS A 1 490 ? 10.734 -6.871 17.438 1 79.12 490 LYS A CA 1
ATOM 3852 C C . LYS A 1 490 ? 10.93 -5.824 16.359 1 79.12 490 LYS A C 1
ATOM 3854 O O . LYS A 1 490 ? 12.016 -5.715 15.781 1 79.12 490 LYS A O 1
ATOM 3859 N N . TRP A 1 491 ? 9.906 -5.07 16.188 1 79.88 491 TRP A N 1
ATOM 3860 C CA . TRP A 1 491 ? 10.055 -3.992 15.211 1 79.88 491 TRP A CA 1
ATOM 3861 C C . TRP A 1 491 ? 11.023 -2.932 15.711 1 79.88 491 TRP A C 1
ATOM 3863 O O . TRP A 1 491 ? 11.656 -2.23 14.914 1 79.88 491 TRP A O 1
ATOM 3873 N N . GLY A 1 492 ? 11.148 -2.789 17.047 1 81.75 492 GLY A N 1
ATOM 3874 C CA . GLY A 1 492 ? 12.086 -1.833 17.609 1 81.75 492 GLY A CA 1
ATOM 3875 C C . GLY A 1 492 ? 11.758 -0.394 17.25 1 81.75 492 GLY A C 1
ATOM 3876 O O . GLY A 1 492 ? 12.641 0.369 16.859 1 81.75 492 GLY A O 1
ATOM 3877 N N . MET A 1 493 ? 10.508 -0.069 17.344 1 89.75 493 MET A N 1
ATOM 3878 C CA . MET A 1 493 ? 10.07 1.275 16.969 1 89.75 493 MET A CA 1
ATOM 3879 C C . MET A 1 493 ? 10.523 2.299 18.016 1 89.75 493 MET A C 1
ATOM 3881 O O . MET A 1 493 ? 10.391 2.072 19.219 1 89.75 493 MET A O 1
ATOM 3885 N N . VAL A 1 494 ? 11.062 3.387 17.5 1 92.06 494 VAL A N 1
ATOM 3886 C CA . VAL A 1 494 ? 11.57 4.371 18.453 1 92.06 494 VAL A CA 1
ATOM 3887 C C . VAL A 1 494 ? 10.68 5.617 18.422 1 92.06 494 VAL A C 1
ATOM 3889 O O . VAL A 1 494 ? 10.727 6.438 19.344 1 92.06 494 VAL A O 1
ATOM 3892 N N . GLY A 1 495 ? 9.859 5.684 17.359 1 92.06 495 GLY A N 1
ATOM 3893 C CA . GLY A 1 495 ? 8.992 6.848 17.281 1 92.06 495 GLY A CA 1
ATOM 3894 C C . GLY A 1 495 ? 7.941 6.734 16.203 1 92.06 495 GLY A C 1
ATOM 3895 O O . GLY A 1 495 ? 7.902 5.746 15.461 1 92.06 495 GLY A O 1
ATOM 3896 N N . LEU A 1 496 ? 7.086 7.723 16.156 1 91.75 496 LEU A N 1
ATOM 3897 C CA . LEU A 1 496 ? 6.039 7.777 15.141 1 91.75 496 LEU A CA 1
ATOM 3898 C C . LEU A 1 496 ? 6.004 9.141 14.469 1 91.75 496 LEU A C 1
ATOM 3900 O O . LEU A 1 496 ? 6.207 10.172 15.117 1 91.75 496 LEU A O 1
ATOM 3904 N N . GLU A 1 497 ? 5.832 9.125 13.25 1 93 497 GLU A N 1
ATOM 3905 C CA . GLU A 1 497 ? 5.758 10.32 12.406 1 93 497 GLU A CA 1
ATOM 3906 C C . GLU A 1 497 ? 4.805 10.109 11.234 1 93 497 GLU A C 1
ATOM 3908 O O . GLU A 1 497 ? 4.055 9.133 11.203 1 93 497 GLU A O 1
ATOM 3913 N N . MET A 1 498 ? 4.66 11.117 10.281 1 93.25 498 MET A N 1
ATOM 3914 C CA . MET A 1 498 ? 3.594 11.008 9.289 1 93.25 498 MET A CA 1
ATOM 3915 C C . MET A 1 498 ? 4.152 11.109 7.875 1 93.25 498 MET A C 1
ATOM 3917 O O . MET A 1 498 ? 3.436 10.883 6.898 1 93.25 498 MET A O 1
ATOM 3921 N N . GLU A 1 499 ? 5.406 11.32 7.68 1 95.44 499 GLU A N 1
ATOM 3922 C CA . GLU A 1 499 ? 5.832 11.633 6.32 1 95.44 499 GLU A CA 1
ATOM 3923 C C . GLU A 1 499 ? 6.984 10.734 5.879 1 95.44 499 GLU A C 1
ATOM 3925 O O . GLU A 1 499 ? 7.273 10.625 4.688 1 95.44 499 GLU A O 1
ATOM 3930 N N . GLY A 1 500 ? 7.73 10.102 6.719 1 97.19 500 GLY A N 1
ATOM 3931 C CA . GLY A 1 500 ? 9.016 9.477 6.449 1 97.19 500 GLY A CA 1
ATOM 3932 C C . GLY A 1 500 ? 8.945 8.422 5.352 1 97.19 500 GLY A C 1
ATOM 3933 O O . GLY A 1 500 ? 9.711 8.477 4.387 1 97.19 500 GLY A O 1
ATOM 3934 N N . ALA A 1 501 ? 8 7.477 5.484 1 97.25 501 ALA A N 1
ATOM 3935 C CA . ALA A 1 501 ? 7.879 6.398 4.512 1 97.25 501 ALA A CA 1
ATOM 3936 C C . ALA A 1 501 ? 7.527 6.941 3.131 1 97.25 501 ALA A C 1
ATOM 3938 O O . ALA A 1 501 ? 7.961 6.395 2.113 1 97.25 501 ALA A O 1
ATOM 3939 N N . HIS A 1 502 ? 6.727 7.957 3.066 1 97 502 HIS A N 1
ATOM 3940 C CA . HIS A 1 502 ? 6.312 8.555 1.803 1 97 502 HIS A CA 1
ATOM 3941 C C . HIS A 1 502 ? 7.488 9.211 1.091 1 97 502 HIS A C 1
ATOM 3943 O O . HIS A 1 502 ? 7.617 9.102 -0.13 1 97 502 HIS A O 1
ATOM 3949 N N . PHE A 1 503 ? 8.336 9.914 1.852 1 98.12 503 PHE A N 1
ATOM 3950 C CA . PHE A 1 503 ? 9.547 10.484 1.261 1 98.12 503 PHE A CA 1
ATOM 3951 C C . PHE A 1 503 ? 10.453 9.383 0.724 1 98.12 503 PHE A C 1
ATOM 3953 O O . PHE A 1 503 ? 10.977 9.492 -0.389 1 98.12 503 PHE A O 1
ATOM 3960 N N . GLN A 1 504 ? 10.633 8.344 1.562 1 97.75 504 GLN A N 1
ATOM 3961 C CA . GLN A 1 504 ? 11.508 7.254 1.141 1 97.75 504 GLN A CA 1
ATOM 3962 C C . GLN A 1 504 ? 10.977 6.586 -0.125 1 97.75 504 GLN A C 1
ATOM 3964 O O . GLN A 1 504 ? 11.75 6.18 -0.992 1 97.75 504 GLN A O 1
ATOM 3969 N N . ARG A 1 505 ? 9.695 6.418 -0.186 1 96.62 505 ARG A N 1
ATOM 3970 C CA . ARG A 1 505 ? 9.047 5.867 -1.372 1 96.62 505 ARG A CA 1
ATOM 3971 C C . ARG A 1 505 ? 9.336 6.719 -2.602 1 96.62 505 ARG A C 1
ATOM 3973 O O . ARG A 1 505 ? 9.617 6.191 -3.68 1 96.62 505 ARG A O 1
ATOM 3980 N N . ALA A 1 506 ? 9.219 8.023 -2.475 1 96.81 506 ALA A N 1
ATOM 3981 C CA . ALA A 1 506 ? 9.492 8.93 -3.582 1 96.81 506 ALA A CA 1
ATOM 3982 C C . ALA A 1 506 ? 10.961 8.859 -3.998 1 96.81 506 ALA A C 1
ATOM 3984 O O . ALA A 1 506 ? 11.273 8.914 -5.188 1 96.81 506 ALA A O 1
ATOM 3985 N N . ILE A 1 507 ? 11.883 8.781 -3.035 1 97.69 507 ILE A N 1
ATOM 3986 C CA . ILE A 1 507 ? 13.312 8.68 -3.309 1 97.69 507 ILE A CA 1
ATOM 3987 C C . ILE A 1 507 ? 13.594 7.387 -4.078 1 97.69 507 ILE A C 1
ATOM 3989 O O . ILE A 1 507 ? 14.266 7.41 -5.109 1 97.69 507 ILE A O 1
ATOM 3993 N N . GLY A 1 508 ? 13.031 6.309 -3.6 1 96.12 508 GLY A N 1
ATOM 3994 C CA . GLY A 1 508 ? 13.203 5.035 -4.281 1 96.12 508 GLY A CA 1
ATOM 3995 C C . GLY A 1 508 ? 12.703 5.055 -5.715 1 96.12 508 GLY A C 1
ATOM 3996 O O . GLY A 1 508 ? 13.398 4.598 -6.625 1 96.12 508 GLY A O 1
ATOM 3997 N N . ALA A 1 509 ? 11.516 5.57 -5.871 1 94.94 509 ALA A N 1
ATOM 3998 C CA . ALA A 1 509 ? 10.93 5.656 -7.203 1 94.94 509 ALA A CA 1
ATOM 3999 C C . ALA A 1 509 ? 11.805 6.488 -8.141 1 94.94 509 ALA A C 1
ATOM 4001 O O . ALA A 1 509 ? 11.984 6.137 -9.305 1 94.94 509 ALA A O 1
ATOM 4002 N N . SER A 1 510 ? 12.336 7.539 -7.633 1 95 510 SER A N 1
ATOM 4003 C CA . SER A 1 510 ? 13.141 8.438 -8.453 1 95 510 SER A CA 1
ATOM 4004 C C . SER A 1 510 ? 14.492 7.809 -8.797 1 95 510 SER A C 1
ATOM 4006 O O . SER A 1 510 ? 15.039 8.047 -9.875 1 95 510 SER A O 1
ATOM 4008 N N . ILE A 1 511 ? 15.062 7.043 -7.891 1 95.44 511 ILE A N 1
ATOM 4009 C CA . ILE A 1 511 ? 16.297 6.312 -8.18 1 95.44 511 ILE A CA 1
ATOM 4010 C C . ILE A 1 511 ? 16.031 5.285 -9.281 1 95.44 511 ILE A C 1
ATOM 4012 O O . ILE A 1 511 ? 16.812 5.176 -10.227 1 95.44 511 ILE A O 1
ATOM 4016 N N . ILE A 1 512 ? 14.938 4.598 -9.172 1 94 512 ILE A N 1
ATOM 4017 C CA . ILE A 1 512 ? 14.57 3.572 -10.141 1 94 512 ILE A CA 1
ATOM 4018 C C . ILE A 1 512 ? 14.391 4.207 -11.516 1 94 512 ILE A C 1
ATOM 4020 O O . ILE A 1 512 ? 14.82 3.65 -12.531 1 94 512 ILE A O 1
ATOM 4024 N N . ARG A 1 513 ? 13.82 5.363 -11.57 1 92.19 513 ARG A N 1
ATOM 4025 C CA . ARG A 1 513 ? 13.547 6.051 -12.828 1 92.19 513 ARG A CA 1
ATOM 4026 C C . ARG A 1 513 ? 14.766 6.836 -13.297 1 92.19 513 ARG A C 1
ATOM 4028 O O . ARG A 1 513 ? 14.695 7.574 -14.281 1 92.19 513 ARG A O 1
ATOM 4035 N N . LYS A 1 514 ? 15.859 6.801 -12.547 1 90.12 514 LYS A N 1
ATOM 4036 C CA . LYS A 1 514 ? 17.141 7.418 -12.883 1 90.12 514 LYS A CA 1
ATOM 4037 C C . LYS A 1 514 ? 17.031 8.938 -12.883 1 90.12 514 LYS A C 1
ATOM 4039 O O . LYS A 1 514 ? 17.641 9.609 -13.719 1 90.12 514 LYS A O 1
ATOM 4044 N N . ARG A 1 515 ? 16.125 9.391 -12.047 1 90.88 515 ARG A N 1
ATOM 4045 C CA . ARG A 1 515 ? 16.016 10.828 -11.836 1 90.88 515 ARG A CA 1
ATOM 4046 C C . ARG A 1 515 ? 16.859 11.289 -10.656 1 90.88 515 ARG A C 1
ATOM 4048 O O . ARG A 1 515 ? 17.156 12.477 -10.523 1 90.88 515 ARG A O 1
ATOM 4055 N N . LEU A 1 516 ? 17.188 10.406 -9.883 1 93.56 516 LEU A N 1
ATOM 4056 C CA . LEU A 1 516 ? 18.062 10.578 -8.734 1 93.56 516 LEU A CA 1
ATOM 4057 C C . LEU A 1 516 ? 19.203 9.555 -8.75 1 93.56 516 LEU A C 1
ATOM 4059 O O . LEU A 1 516 ? 18.984 8.398 -9.117 1 93.56 516 LEU A O 1
ATOM 4063 N N . SER A 1 517 ? 20.297 10.07 -8.391 1 93.69 517 SER A N 1
ATOM 4064 C CA . SER A 1 517 ? 21.406 9.141 -8.305 1 93.69 517 SER A CA 1
ATOM 4065 C C . SER A 1 517 ? 21.219 8.141 -7.168 1 93.69 517 SER A C 1
ATOM 4067 O O . SER A 1 517 ? 20.672 8.484 -6.113 1 93.69 517 SER A O 1
ATOM 4069 N N . ALA A 1 518 ? 21.719 6.953 -7.363 1 92.31 518 ALA A N 1
ATOM 4070 C CA . ALA A 1 518 ? 21.656 5.93 -6.32 1 92.31 518 ALA A CA 1
ATOM 4071 C C . ALA A 1 518 ? 22.531 6.301 -5.137 1 92.31 518 ALA A C 1
ATOM 4073 O O . ALA A 1 518 ? 22.359 5.781 -4.031 1 92.31 518 ALA A O 1
ATOM 4074 N N . ASP A 1 519 ? 23.438 7.254 -5.371 1 93.62 519 ASP A N 1
ATOM 4075 C CA . ASP A 1 519 ? 24.391 7.637 -4.336 1 93.62 519 ASP A CA 1
ATOM 4076 C C . ASP A 1 519 ? 23.891 8.844 -3.549 1 93.62 519 ASP A C 1
ATOM 4078 O O . ASP A 1 519 ? 24.594 9.359 -2.678 1 93.62 519 ASP A O 1
ATOM 4082 N N . VAL A 1 520 ? 22.719 9.273 -3.824 1 96.62 520 VAL A N 1
ATOM 4083 C CA . VAL A 1 520 ? 22.156 10.422 -3.115 1 96.62 520 VAL A CA 1
ATOM 4084 C C . VAL A 1 520 ? 22.188 10.164 -1.61 1 96.62 520 VAL A C 1
ATOM 4086 O O . VAL A 1 520 ? 21.922 9.047 -1.155 1 96.62 520 VAL A O 1
ATOM 4089 N N . LYS A 1 521 ? 22.641 11.156 -0.811 1 97.56 521 LYS A N 1
ATOM 4090 C CA . LYS A 1 521 ? 22.641 11.023 0.643 1 97.56 521 LYS A CA 1
ATOM 4091 C C . LYS A 1 521 ? 21.281 11.328 1.235 1 97.56 521 LYS A C 1
ATOM 4093 O O . LYS A 1 521 ? 20.672 12.352 0.915 1 97.56 521 LYS A O 1
ATOM 4098 N N . VAL A 1 522 ? 20.797 10.375 2.035 1 98.12 522 VAL A N 1
ATOM 4099 C CA . VAL A 1 522 ? 19.516 10.555 2.701 1 98.12 522 VAL A CA 1
ATOM 4100 C C . VAL A 1 522 ? 19.734 10.727 4.203 1 98.12 522 VAL A C 1
ATOM 4102 O O . VAL A 1 522 ? 20.469 9.953 4.824 1 98.12 522 VAL A O 1
ATOM 4105 N N . ARG A 1 523 ? 19.203 11.797 4.742 1 98.56 523 ARG A N 1
ATOM 4106 C CA . ARG A 1 523 ? 19.328 12.086 6.168 1 98.56 523 ARG A CA 1
ATOM 4107 C C . ARG A 1 523 ? 17.953 12.227 6.82 1 98.56 523 ARG A C 1
ATOM 4109 O O . ARG A 1 523 ? 17.172 13.109 6.465 1 98.56 523 ARG A O 1
ATOM 4116 N N . CYS A 1 524 ? 17.656 11.359 7.797 1 98.38 524 CYS A N 1
ATOM 4117 C CA . CYS A 1 524 ? 16.359 11.375 8.469 1 98.38 524 CYS A CA 1
ATOM 4118 C C . CYS A 1 524 ? 16.516 11.484 9.977 1 98.38 524 CYS A C 1
ATOM 4120 O O . CYS A 1 524 ? 17.062 10.578 10.617 1 98.38 524 CYS A O 1
ATOM 4122 N N . ALA A 1 525 ? 16.078 12.562 10.516 1 97.94 525 ALA A N 1
ATOM 4123 C CA . ALA A 1 525 ? 16.156 12.805 11.953 1 97.94 525 ALA A CA 1
ATOM 4124 C C . ALA A 1 525 ? 14.891 13.477 12.469 1 97.94 525 ALA A C 1
ATOM 4126 O O . ALA A 1 525 ? 14.32 14.336 11.797 1 97.94 525 ALA A O 1
ATOM 4127 N N . TYR A 1 526 ? 14.539 13.086 13.664 1 96.5 526 TYR A N 1
ATOM 4128 C CA . TYR A 1 526 ? 13.336 13.625 14.281 1 96.5 526 TYR A CA 1
ATOM 4129 C C . TYR A 1 526 ? 13.609 14.07 15.711 1 96.5 526 TYR A C 1
ATOM 4131 O O . TYR A 1 526 ? 14.438 13.469 16.406 1 96.5 526 TYR A O 1
ATOM 4139 N N . TYR A 1 527 ? 13.039 15.141 16.109 1 93.56 527 TYR A N 1
ATOM 4140 C CA . TYR A 1 527 ? 13.094 15.57 17.5 1 93.56 527 TYR A CA 1
ATOM 4141 C C . TYR A 1 527 ? 11.758 15.328 18.188 1 93.56 527 TYR A C 1
ATOM 4143 O O . TYR A 1 527 ? 10.695 15.531 17.594 1 93.56 527 TYR A O 1
ATOM 4151 N N . ALA A 1 528 ? 11.812 14.891 19.406 1 89.5 528 ALA A N 1
ATOM 4152 C CA . ALA A 1 528 ? 10.641 14.43 20.141 1 89.5 528 ALA A CA 1
ATOM 4153 C C . ALA A 1 528 ? 9.836 15.602 20.688 1 89.5 528 ALA A C 1
ATOM 4155 O O . ALA A 1 528 ? 10.367 16.438 21.422 1 89.5 528 ALA A O 1
ATOM 4156 N N . SER A 1 529 ? 8.594 15.602 20.359 1 79.44 529 SER A N 1
ATOM 4157 C CA . SER A 1 529 ? 7.695 16.625 20.891 1 79.44 529 SER A CA 1
ATOM 4158 C C . SER A 1 529 ? 6.898 16.109 22.078 1 79.44 529 SER A C 1
ATOM 4160 O O . SER A 1 529 ? 6.449 16.906 22.922 1 79.44 529 SER A O 1
ATOM 4162 N N . ASP A 1 530 ? 6.609 14.867 22.016 1 75.12 530 ASP A N 1
ATOM 4163 C CA . ASP A 1 530 ? 5.789 14.227 23.047 1 75.12 530 ASP A CA 1
ATOM 4164 C C . ASP A 1 530 ? 6.105 12.734 23.141 1 75.12 530 ASP A C 1
ATOM 4166 O O . ASP A 1 530 ? 6.863 12.195 22.344 1 75.12 530 ASP A O 1
ATOM 4170 N N . ASN A 1 531 ? 5.73 12.25 24.25 1 74.62 531 ASN A N 1
ATOM 4171 C CA . ASN A 1 531 ? 5.707 10.797 24.422 1 74.62 531 ASN A CA 1
ATOM 4172 C C . ASN A 1 531 ? 4.285 10.281 24.625 1 74.62 531 ASN A C 1
ATOM 4174 O O . ASN A 1 531 ? 3.762 10.336 25.734 1 74.62 531 ASN A O 1
ATOM 4178 N N . PRO A 1 532 ? 3.721 9.781 23.641 1 69.5 532 PRO A N 1
ATOM 4179 C CA . PRO A 1 532 ? 2.316 9.367 23.703 1 69.5 532 PRO A CA 1
ATOM 4180 C C . PRO A 1 532 ? 2.059 8.281 24.734 1 69.5 532 PRO A C 1
ATOM 4182 O O . PRO A 1 532 ? 0.904 8 25.062 1 69.5 532 PRO A O 1
ATOM 4185 N N . LEU A 1 533 ? 3.141 7.625 25.203 1 72.62 533 LEU A N 1
ATOM 4186 C CA . LEU A 1 533 ? 2.961 6.566 26.188 1 72.62 533 LEU A CA 1
ATOM 4187 C C . LEU A 1 533 ? 2.803 7.145 27.594 1 72.62 533 LEU A C 1
ATOM 4189 O O . LEU A 1 533 ? 2.367 6.449 28.5 1 72.62 533 LEU A O 1
ATOM 4193 N N . ILE A 1 534 ? 3.293 8.352 27.656 1 63.78 534 ILE A N 1
ATOM 4194 C CA . ILE A 1 534 ? 3.152 9 28.953 1 63.78 534 ILE A CA 1
ATOM 4195 C C . ILE A 1 534 ? 1.825 9.75 29.016 1 63.78 534 ILE A C 1
ATOM 4197 O O . ILE A 1 534 ? 1.532 10.578 28.156 1 63.78 534 ILE A O 1
ATOM 4201 N N . SER A 1 535 ? 1.044 9.281 29.969 1 55.88 535 SER A N 1
ATOM 4202 C CA . SER A 1 535 ? -0.316 9.773 30.172 1 55.88 535 SER A CA 1
ATOM 4203 C C . SER A 1 535 ? -0.363 11.297 30.125 1 55.88 535 SER A C 1
ATOM 4205 O O . SER A 1 535 ? 0.501 11.961 30.703 1 55.88 535 SER A O 1
ATOM 4207 N N . GLY A 1 536 ? -1.261 11.883 29.406 1 53.03 536 GLY A N 1
ATOM 4208 C CA . GLY A 1 536 ? -1.506 13.312 29.344 1 53.03 536 GLY A CA 1
ATOM 4209 C C . GLY A 1 536 ? -0.767 13.992 28.203 1 53.03 536 GLY A C 1
ATOM 4210 O O . GLY A 1 536 ? -1.017 15.164 27.906 1 53.03 536 GLY A O 1
ATOM 4211 N N . GLN A 1 537 ? 0.251 13.219 27.672 1 51.38 537 GLN A N 1
ATOM 4212 C CA . GLN A 1 537 ? 1.03 13.836 26.609 1 51.38 537 GLN A CA 1
ATOM 4213 C C . GLN A 1 537 ? 0.586 13.328 25.234 1 51.38 537 GLN A C 1
ATOM 4215 O O . GLN A 1 537 ? 0.751 12.148 24.938 1 51.38 537 GLN A O 1
ATOM 4220 N N . THR A 1 538 ? -0.344 14 24.609 1 51.03 538 THR A N 1
ATOM 4221 C CA . THR A 1 538 ? -0.866 13.539 23.328 1 51.03 538 THR A CA 1
ATOM 4222 C C . THR A 1 538 ? -0.054 14.125 22.188 1 51.03 538 THR A C 1
ATOM 4224 O O . THR A 1 538 ? 0.606 15.148 22.328 1 51.03 538 THR A O 1
ATOM 4227 N N . LEU A 1 539 ? 0.237 13.414 21.031 1 51.12 539 LEU A N 1
ATOM 4228 C CA . LEU A 1 539 ? 0.946 13.828 19.828 1 51.12 539 LEU A CA 1
ATOM 4229 C C . LEU A 1 539 ? 0.562 15.258 19.453 1 51.12 539 LEU A C 1
ATOM 4231 O O . LEU A 1 539 ? 1.248 15.891 18.641 1 51.12 539 LEU A O 1
ATOM 4235 N N . ALA A 1 540 ? -0.587 15.688 19.875 1 46.69 540 ALA A N 1
ATOM 4236 C CA . ALA A 1 540 ? -1.111 17 19.516 1 46.69 540 ALA A CA 1
ATOM 4237 C C . ALA A 1 540 ? -0.696 18.047 20.547 1 46.69 540 ALA A C 1
ATOM 4239 O O . ALA A 1 540 ? -1.213 19.172 20.562 1 46.69 540 ALA A O 1
ATOM 4240 N N . SER A 1 541 ? 0.227 17.5 21.453 1 47.62 541 SER A N 1
ATOM 4241 C CA . SER A 1 541 ? 0.509 18.438 22.531 1 47.62 541 SER A CA 1
ATOM 4242 C C . SER A 1 541 ? 1.15 19.719 22.016 1 47.62 541 SER A C 1
ATOM 4244 O O . SER A 1 541 ? 1.711 19.734 20.922 1 47.62 541 SER A O 1
ATOM 4246 N N . GLY A 1 542 ? 1.066 20.859 22.703 1 50.56 542 GLY A N 1
ATOM 4247 C CA . GLY A 1 542 ? 1.351 22.281 22.609 1 50.56 542 GLY A CA 1
ATOM 4248 C C . GLY A 1 542 ? 2.76 22.578 22.125 1 50.56 542 GLY A C 1
ATOM 4249 O O . GLY A 1 542 ? 3.496 21.656 21.75 1 50.56 542 GLY A O 1
ATOM 4250 N N . PRO A 1 543 ? 3.094 23.797 21.953 1 53.22 543 PRO A N 1
ATOM 4251 C CA . PRO A 1 543 ? 4.371 24.344 21.5 1 53.22 543 PRO A CA 1
ATOM 4252 C C . PRO A 1 543 ? 5.574 23.672 22.156 1 53.22 543 PRO A C 1
ATOM 4254 O O . PRO A 1 543 ? 5.477 23.188 23.281 1 53.22 543 PRO A O 1
ATOM 4257 N N . MET A 1 544 ? 6.566 23.281 21.328 1 58.56 544 MET A N 1
ATOM 4258 C CA . MET A 1 544 ? 7.82 22.703 21.828 1 58.56 544 MET A CA 1
ATOM 4259 C C . MET A 1 544 ? 8.461 23.609 22.859 1 58.56 544 MET A C 1
ATOM 4261 O O . MET A 1 544 ? 8.484 24.828 22.703 1 58.56 544 MET A O 1
ATOM 4265 N N . GLY A 1 545 ? 8.383 23.422 24.125 1 62.28 545 GLY A N 1
ATOM 4266 C CA . GLY A 1 545 ? 9.125 24.141 25.141 1 62.28 545 GLY A CA 1
ATOM 4267 C C . GLY A 1 545 ? 10.57 24.391 24.766 1 62.28 545 GLY A C 1
ATOM 4268 O O . GLY A 1 545 ? 10.953 24.234 23.594 1 62.28 545 GLY A O 1
ATOM 4269 N N . SER A 1 546 ? 11.383 25.062 25.469 1 65.38 546 SER A N 1
ATOM 4270 C CA . SER A 1 546 ? 12.789 25.375 25.234 1 65.38 546 SER A CA 1
ATOM 4271 C C . SER A 1 546 ? 13.57 24.141 24.812 1 65.38 546 SER A C 1
ATOM 4273 O O . SER A 1 546 ? 14.445 24.219 23.953 1 65.38 546 SER A O 1
ATOM 4275 N N . GLU A 1 547 ? 13.203 23.062 25.266 1 66.38 547 GLU A N 1
ATOM 4276 C CA . GLU A 1 547 ? 13.906 21.812 24.969 1 66.38 547 GLU A CA 1
ATOM 4277 C C . GLU A 1 547 ? 13.664 21.391 23.516 1 66.38 547 GLU A C 1
ATOM 4279 O O . GLU A 1 547 ? 14.586 20.906 22.844 1 66.38 547 GLU A O 1
ATOM 4284 N N . GLY A 1 548 ? 12.547 21.641 23.094 1 75.69 548 GLY A N 1
ATOM 4285 C CA . GLY A 1 548 ? 12.219 21.281 21.719 1 75.69 548 GLY A CA 1
ATOM 4286 C C . GLY A 1 548 ? 12.922 22.141 20.688 1 75.69 548 GLY A C 1
ATOM 4287 O O . GLY A 1 548 ? 13.32 21.672 19.625 1 75.69 548 GLY A O 1
ATOM 4288 N N . VAL A 1 549 ? 13.195 23.344 21.156 1 79.62 549 VAL A N 1
ATOM 4289 C CA . VAL A 1 549 ? 13.844 24.281 20.25 1 79.62 549 VAL A CA 1
ATOM 4290 C C . VAL A 1 549 ? 15.312 23.906 20.078 1 79.62 549 VAL A C 1
ATOM 4292 O O . VAL A 1 549 ? 15.836 23.938 18.953 1 79.62 549 VAL A O 1
ATOM 4295 N N . PHE A 1 550 ? 15.914 23.453 21.094 1 84.62 550 PHE A N 1
ATOM 4296 C CA . PHE A 1 550 ? 17.328 23.125 21.031 1 84.62 550 PHE A CA 1
ATOM 4297 C C . PHE A 1 550 ? 17.547 21.891 20.156 1 84.62 550 PHE A C 1
ATOM 4299 O O . PHE A 1 550 ? 18.484 21.859 19.344 1 84.62 550 PHE A O 1
ATOM 4306 N N . SER A 1 551 ? 16.766 20.875 20.344 1 90.25 551 SER A N 1
ATOM 4307 C CA . SER A 1 551 ? 16.906 19.656 19.562 1 90.25 551 SER A CA 1
ATOM 4308 C C . SER A 1 551 ? 16.703 19.938 18.078 1 90.25 551 SER A C 1
ATOM 4310 O O . SER A 1 551 ? 17.406 19.359 17.234 1 90.25 551 SER A O 1
ATOM 4312 N N . THR A 1 552 ? 15.758 20.797 17.766 1 91.81 552 THR A N 1
ATOM 4313 C CA . THR A 1 552 ? 15.5 21.188 16.375 1 91.81 552 THR A CA 1
ATOM 4314 C C . THR A 1 552 ? 16.734 21.812 15.75 1 91.81 552 THR A C 1
ATOM 4316 O O . THR A 1 552 ? 17.156 21.422 14.656 1 91.81 552 THR A O 1
ATOM 4319 N N . TYR A 1 553 ? 17.391 22.734 16.453 1 91.81 553 TYR A N 1
ATOM 4320 C CA . TYR A 1 553 ? 18.531 23.453 15.93 1 91.81 553 TYR A CA 1
ATOM 4321 C C . TYR A 1 553 ? 19.766 22.562 15.891 1 91.81 553 TYR A C 1
ATOM 4323 O O . TYR A 1 553 ? 20.625 22.734 15.023 1 91.81 553 TYR A O 1
ATOM 4331 N N . LEU A 1 554 ? 19.828 21.641 16.812 1 91.75 554 LEU A N 1
ATOM 4332 C CA . LEU A 1 554 ? 20.922 20.703 16.797 1 91.75 554 LEU A CA 1
ATOM 4333 C C . LEU A 1 554 ? 20.875 19.828 15.555 1 91.75 554 LEU A C 1
ATOM 4335 O O . LEU A 1 554 ? 21.906 19.594 14.906 1 91.75 554 LEU A O 1
ATOM 4339 N N . VAL A 1 555 ? 19.719 19.297 15.227 1 95 555 VAL A N 1
ATOM 4340 C CA . VAL A 1 555 ? 19.547 18.484 14.023 1 95 555 VAL A CA 1
ATOM 4341 C C . VAL A 1 555 ? 19.906 19.312 12.789 1 95 555 VAL A C 1
ATOM 4343 O O . VAL A 1 555 ? 20.594 18.828 11.891 1 95 555 VAL A O 1
ATOM 4346 N N . THR A 1 556 ? 19.422 20.547 12.758 1 95.56 556 THR A N 1
ATOM 4347 C CA . THR A 1 556 ? 19.719 21.422 11.641 1 95.56 556 THR A CA 1
ATOM 4348 C C . THR A 1 556 ? 21.219 21.641 11.484 1 95.56 556 THR A C 1
ATOM 4350 O O . THR A 1 556 ? 21.75 21.578 10.375 1 95.56 556 THR A O 1
ATOM 4353 N N . ARG A 1 557 ? 21.875 21.875 12.547 1 93 557 ARG A N 1
ATOM 4354 C CA . ARG A 1 557 ? 23.312 22.094 12.539 1 93 557 ARG A CA 1
ATOM 4355 C C . ARG A 1 557 ? 24.047 20.891 11.969 1 93 557 ARG A C 1
ATOM 4357 O O . ARG A 1 557 ? 24.984 21.047 11.164 1 93 557 ARG A O 1
ATOM 4364 N N . VAL A 1 558 ? 23.656 19.734 12.406 1 94.12 558 VAL A N 1
ATOM 4365 C CA . VAL A 1 558 ? 24.328 18.516 11.969 1 94.12 558 VAL A CA 1
ATOM 4366 C C . VAL A 1 558 ? 24.094 18.297 10.477 1 94.12 558 VAL A C 1
ATOM 4368 O O . VAL A 1 558 ? 25.016 17.938 9.742 1 94.12 558 VAL A O 1
ATOM 4371 N N . ILE A 1 559 ? 22.859 18.5 10.008 1 96.31 559 ILE A N 1
ATOM 4372 C CA . ILE A 1 559 ? 22.531 18.359 8.594 1 96.31 559 ILE A CA 1
ATOM 4373 C C . ILE A 1 559 ? 23.375 19.344 7.77 1 96.31 559 ILE A C 1
ATOM 4375 O O . ILE A 1 559 ? 23.984 18.953 6.777 1 96.31 559 ILE A O 1
ATOM 4379 N N . LEU A 1 560 ? 23.422 20.594 8.188 1 94.5 560 LEU A N 1
ATOM 4380 C CA . LEU A 1 560 ? 24.188 21.609 7.473 1 94.5 560 LEU A CA 1
ATOM 4381 C C . LEU A 1 560 ? 25.672 21.281 7.508 1 94.5 560 LEU A C 1
ATOM 4383 O O . LEU A 1 560 ? 26.391 21.484 6.52 1 94.5 560 LEU A O 1
ATOM 4387 N N . GLY A 1 561 ? 26.109 20.781 8.656 1 91.75 561 GLY A N 1
ATOM 4388 C CA . GLY A 1 561 ? 27.5 20.375 8.742 1 91.75 561 GLY A CA 1
ATOM 4389 C C . GLY A 1 561 ? 27.875 19.328 7.715 1 91.75 561 GLY A C 1
ATOM 4390 O O . GLY A 1 561 ? 28.938 19.406 7.086 1 91.75 561 GLY A O 1
ATOM 4391 N N . LYS A 1 562 ? 27.031 18.359 7.559 1 92.94 562 LYS A N 1
ATOM 4392 C CA . LYS A 1 562 ? 27.266 17.297 6.582 1 92.94 562 LYS A CA 1
ATOM 4393 C C . LYS A 1 562 ? 27.25 17.844 5.156 1 92.94 562 LYS A C 1
ATOM 4395 O O . LYS A 1 562 ? 28 17.375 4.301 1 92.94 562 LYS A O 1
ATOM 4400 N N . ILE A 1 563 ? 26.375 18.797 4.891 1 92.81 563 ILE A N 1
ATOM 4401 C CA . ILE A 1 563 ? 26.266 19.391 3.562 1 92.81 563 ILE A CA 1
ATOM 4402 C C . ILE A 1 563 ? 27.516 20.188 3.254 1 92.81 563 ILE A C 1
ATOM 4404 O O . ILE A 1 563 ? 28.078 20.094 2.156 1 92.81 563 ILE A O 1
ATOM 4408 N N . PHE A 1 564 ? 28.031 20.938 4.18 1 89.31 564 PHE A N 1
ATOM 4409 C CA . PHE A 1 564 ? 29.172 21.828 3.955 1 89.31 564 PHE A CA 1
ATOM 4410 C C . PHE A 1 564 ? 30.469 21.031 3.975 1 89.31 564 PHE A C 1
ATOM 4412 O O . PHE A 1 564 ? 31.5 21.516 3.49 1 89.31 564 PHE A O 1
ATOM 4419 N N . GLN A 1 565 ? 30.469 19.844 4.504 1 82 565 GLN A N 1
ATOM 4420 C CA . GLN A 1 565 ? 31.641 18.969 4.469 1 82 565 GLN A CA 1
ATOM 4421 C C . GLN A 1 565 ? 31.719 18.203 3.158 1 82 565 GLN A C 1
ATOM 4423 O O . GLN A 1 565 ? 32.781 17.766 2.748 1 82 565 GLN A O 1
ATOM 4428 N N . SER A 1 566 ? 30.656 17.703 2.529 1 64.5 566 SER A N 1
ATOM 4429 C CA . SER A 1 566 ? 30.609 16.859 1.339 1 64.5 566 SER A CA 1
ATOM 4430 C C . SER A 1 566 ? 31.297 17.531 0.154 1 64.5 566 SER A C 1
ATOM 4432 O O . SER A 1 566 ? 31.281 17 -0.959 1 64.5 566 SER A O 1
ATOM 4434 N N . LYS A 1 567 ? 32.094 18.625 0.123 1 48.81 567 LYS A N 1
ATOM 4435 C CA . LYS A 1 567 ? 32.812 19.172 -1.027 1 48.81 567 LYS A CA 1
ATOM 4436 C C . LYS A 1 567 ? 33.688 18.094 -1.682 1 48.81 567 LYS A C 1
ATOM 4438 O O . LYS A 1 567 ? 34.094 18.234 -2.838 1 48.81 567 LYS A O 1
ATOM 4443 N N . ILE A 1 568 ? 34.531 17.438 -1.102 1 35 568 ILE A N 1
ATOM 4444 C CA . ILE A 1 568 ? 35.781 17.031 -1.74 1 35 568 ILE A CA 1
ATOM 4445 C C . ILE A 1 568 ? 35.469 15.984 -2.82 1 35 568 ILE A C 1
ATOM 4447 O O . ILE A 1 568 ? 36.375 15.625 -3.6 1 35 568 ILE A O 1
ATOM 4451 N N . PHE A 1 569 ? 34.469 14.984 -2.809 1 32.66 569 PHE A N 1
ATOM 4452 C CA . PHE A 1 569 ? 34.719 14.188 -4 1 32.66 569 PHE A CA 1
ATOM 4453 C C . PHE A 1 569 ? 34.125 14.836 -5.234 1 32.66 569 PHE A C 1
ATOM 4455 O O . PHE A 1 569 ? 33 15.391 -5.164 1 32.66 569 PHE A O 1
ATOM 4462 N N . MET B 1 1 ? -8.758 20.516 -18.734 1 33.25 1 MET B N 1
ATOM 4463 C CA . MET B 1 1 ? -8.727 19.234 -18.062 1 33.25 1 MET B CA 1
ATOM 4464 C C . MET B 1 1 ? -7.566 18.375 -18.562 1 33.25 1 MET B C 1
ATOM 4466 O O . MET B 1 1 ? -7.488 18.062 -19.75 1 33.25 1 MET B O 1
ATOM 4470 N N . ASP B 1 2 ? -6.465 18.516 -17.984 1 46.72 2 ASP B N 1
ATOM 4471 C CA . ASP B 1 2 ? -5.289 17.828 -18.516 1 46.72 2 ASP B CA 1
ATOM 4472 C C . ASP B 1 2 ? -5.586 16.344 -18.766 1 46.72 2 ASP B C 1
ATOM 4474 O O . ASP B 1 2 ? -6.113 15.656 -17.891 1 46.72 2 ASP B O 1
ATOM 4478 N N . HIS B 1 3 ? -5.906 16 -19.984 1 54.66 3 HIS B N 1
ATOM 4479 C CA . HIS B 1 3 ? -6.289 14.695 -20.531 1 54.66 3 HIS B CA 1
ATOM 4480 C C . HIS B 1 3 ? -5.277 13.625 -20.141 1 54.66 3 HIS B C 1
ATOM 4482 O O . HIS B 1 3 ? -4.09 13.742 -20.453 1 54.66 3 HIS B O 1
ATOM 4488 N N . LEU B 1 4 ? -5.637 12.914 -19.094 1 64 4 LEU B N 1
ATOM 4489 C CA . LEU B 1 4 ? -4.816 11.758 -18.734 1 64 4 LEU B CA 1
ATOM 4490 C C . LEU B 1 4 ? -4.586 10.867 -19.938 1 64 4 LEU B C 1
ATOM 4492 O O . LEU B 1 4 ? -5.48 10.688 -20.781 1 64 4 LEU B O 1
ATOM 4496 N N . THR B 1 5 ? -3.383 10.469 -20.188 1 68.31 5 THR B N 1
ATOM 4497 C CA . THR B 1 5 ? -3.086 9.484 -21.219 1 68.31 5 THR B CA 1
ATOM 4498 C C . THR B 1 5 ? -3.799 8.164 -20.922 1 68.31 5 THR B C 1
ATOM 4500 O O . THR B 1 5 ? -4.273 7.945 -19.812 1 68.31 5 THR B O 1
ATOM 4503 N N . LYS B 1 6 ? -4.078 7.41 -21.875 1 71.19 6 LYS B N 1
ATOM 4504 C CA . LYS B 1 6 ? -4.711 6.105 -21.703 1 71.19 6 LYS B CA 1
ATOM 4505 C C . LYS B 1 6 ? -3.994 5.277 -20.641 1 71.19 6 LYS B C 1
ATOM 4507 O O . LYS B 1 6 ? -4.637 4.59 -19.844 1 71.19 6 LYS B O 1
ATOM 4512 N N . ALA B 1 7 ? -2.717 5.438 -20.641 1 67.81 7 ALA B N 1
ATOM 4513 C CA . ALA B 1 7 ? -1.914 4.688 -19.688 1 67.81 7 ALA B CA 1
ATOM 4514 C C . ALA B 1 7 ? -2.168 5.176 -18.266 1 67.81 7 ALA B C 1
ATOM 4516 O O . ALA B 1 7 ? -2.24 4.375 -17.328 1 67.81 7 ALA B O 1
ATOM 4517 N N . GLN B 1 8 ? -2.271 6.41 -18.094 1 72.31 8 GLN B N 1
ATOM 4518 C CA . GLN B 1 8 ? -2.545 6.973 -16.781 1 72.31 8 GLN B CA 1
ATOM 4519 C C . GLN B 1 8 ? -3.924 6.555 -16.266 1 72.31 8 GLN B C 1
ATOM 4521 O O . GLN B 1 8 ? -4.098 6.273 -15.086 1 72.31 8 GLN B O 1
ATOM 4526 N N . ARG B 1 9 ? -4.777 6.449 -17.203 1 76.94 9 ARG B N 1
ATOM 4527 C CA . ARG B 1 9 ? -6.137 6.035 -16.875 1 76.94 9 ARG B CA 1
ATOM 4528 C C . ARG B 1 9 ? -6.176 4.574 -16.453 1 76.94 9 ARG B C 1
ATOM 4530 O O . ARG B 1 9 ? -6.887 4.215 -15.508 1 76.94 9 ARG B O 1
ATOM 4537 N N . SER B 1 10 ? -5.426 3.799 -17.141 1 78.75 10 SER B N 1
ATOM 4538 C CA . SER B 1 10 ? -5.402 2.379 -16.812 1 78.75 10 SER B CA 1
ATOM 4539 C C . SER B 1 10 ? -4.773 2.139 -15.445 1 78.75 10 SER B C 1
ATOM 4541 O O . SER B 1 10 ? -5.23 1.28 -14.688 1 78.75 10 SER B O 1
ATOM 4543 N N . ARG B 1 11 ? -3.725 2.857 -15.219 1 79.12 11 ARG B N 1
ATOM 4544 C CA . ARG B 1 11 ? -3.08 2.729 -13.914 1 79.12 11 ARG B CA 1
ATOM 4545 C C . ARG B 1 11 ? -4.039 3.105 -12.789 1 79.12 11 ARG B C 1
ATOM 4547 O O . ARG B 1 11 ? -4.098 2.426 -11.766 1 79.12 11 ARG B O 1
ATOM 4554 N N . ARG B 1 12 ? -4.719 4.059 -13.055 1 84.5 12 ARG B N 1
ATOM 4555 C CA . ARG B 1 12 ? -5.695 4.512 -12.07 1 84.5 12 ARG B CA 1
ATOM 4556 C C . ARG B 1 12 ? -6.832 3.504 -11.922 1 84.5 12 ARG B C 1
ATOM 4558 O O . ARG B 1 12 ? -7.352 3.303 -10.82 1 84.5 12 ARG B O 1
ATOM 4565 N N . ALA B 1 13 ? -7.207 3.025 -13.008 1 90.44 13 ALA B N 1
ATOM 4566 C CA . ALA B 1 13 ? -8.289 2.041 -12.992 1 90.44 13 ALA B CA 1
ATOM 4567 C C . ALA B 1 13 ? -7.895 0.805 -12.188 1 90.44 13 ALA B C 1
ATOM 4569 O O . ALA B 1 13 ? -8.727 0.213 -11.5 1 90.44 13 ALA B O 1
ATOM 4570 N N . ILE B 1 14 ? -6.629 0.453 -12.312 1 91 14 ILE B N 1
ATOM 4571 C CA . ILE B 1 14 ? -6.148 -0.701 -11.555 1 91 14 ILE B CA 1
ATOM 4572 C C . ILE B 1 14 ? -6.188 -0.393 -10.062 1 91 14 ILE B C 1
ATOM 4574 O O . ILE B 1 14 ? -6.598 -1.233 -9.258 1 91 14 ILE B O 1
ATOM 4578 N N . ALA B 1 15 ? -5.762 0.778 -9.672 1 90.44 15 ALA B N 1
ATOM 4579 C CA . ALA B 1 15 ? -5.816 1.197 -8.273 1 90.44 15 ALA B CA 1
ATOM 4580 C C . ALA B 1 15 ? -7.254 1.216 -7.758 1 90.44 15 ALA B C 1
ATOM 4582 O O . ALA B 1 15 ? -7.52 0.812 -6.625 1 90.44 15 ALA B O 1
ATOM 4583 N N . THR B 1 16 ? -8.109 1.728 -8.578 1 91.94 16 THR B N 1
ATOM 4584 C CA . THR B 1 16 ? -9.531 1.772 -8.242 1 91.94 16 THR B CA 1
ATOM 4585 C C . THR B 1 16 ? -10.086 0.363 -8.055 1 91.94 16 THR B C 1
ATOM 4587 O O . THR B 1 16 ? -10.805 0.097 -7.09 1 91.94 16 THR B O 1
ATOM 4590 N N . PHE B 1 17 ? -9.742 -0.489 -9.008 1 94.06 17 PHE B N 1
ATOM 4591 C CA . PHE B 1 17 ? -10.188 -1.874 -8.914 1 94.06 17 PHE B CA 1
ATOM 4592 C C . PHE B 1 17 ? -9.734 -2.508 -7.609 1 94.06 17 PHE B C 1
ATOM 4594 O O . PHE B 1 17 ? -10.531 -3.131 -6.902 1 94.06 17 PHE B O 1
ATOM 4601 N N . LYS B 1 18 ? -8.508 -2.346 -7.27 1 93.94 18 LYS B N 1
ATOM 4602 C CA . LYS B 1 18 ? -7.938 -2.93 -6.059 1 93.94 18 LYS B CA 1
ATOM 4603 C C . LYS B 1 18 ? -8.641 -2.398 -4.812 1 93.94 18 LYS B C 1
ATOM 4605 O O . LYS B 1 18 ? -8.984 -3.168 -3.91 1 93.94 18 LYS B O 1
ATOM 4610 N N . THR B 1 19 ? -8.812 -1.142 -4.742 1 93.12 19 THR B N 1
ATOM 4611 C CA . THR B 1 19 ? -9.414 -0.502 -3.578 1 93.12 19 THR B CA 1
ATOM 4612 C C . THR B 1 19 ? -10.844 -1.001 -3.365 1 93.12 19 THR B C 1
ATOM 4614 O O . THR B 1 19 ? -11.234 -1.314 -2.24 1 93.12 19 THR B O 1
ATOM 4617 N N . ILE B 1 20 ? -11.602 -1.05 -4.422 1 94.31 20 ILE B N 1
ATOM 4618 C CA . ILE B 1 20 ? -12.984 -1.496 -4.328 1 94.31 20 ILE B CA 1
ATOM 4619 C C . ILE B 1 20 ? -13.023 -2.971 -3.93 1 94.31 20 ILE B C 1
ATOM 4621 O O . ILE B 1 20 ? -13.844 -3.373 -3.102 1 94.31 20 ILE B O 1
ATOM 4625 N N . ALA B 1 21 ? -12.133 -3.73 -4.582 1 94.06 21 ALA B N 1
ATOM 4626 C CA . ALA B 1 21 ? -12.086 -5.152 -4.246 1 94.06 21 ALA B CA 1
ATOM 4627 C C . ALA B 1 21 ? -11.805 -5.359 -2.762 1 94.06 21 ALA B C 1
ATOM 4629 O O . ALA B 1 21 ? -12.438 -6.191 -2.111 1 94.06 21 ALA B O 1
ATOM 4630 N N . ASP B 1 22 ? -10.875 -4.641 -2.211 1 92.62 22 ASP B N 1
ATOM 4631 C CA . ASP B 1 22 ? -10.555 -4.727 -0.788 1 92.62 22 ASP B CA 1
ATOM 4632 C C . ASP B 1 22 ? -11.75 -4.309 0.066 1 92.62 22 ASP B C 1
ATOM 4634 O O . ASP B 1 22 ? -12.016 -4.906 1.111 1 92.62 22 ASP B O 1
ATOM 4638 N N . ALA B 1 23 ? -12.422 -3.289 -0.338 1 93.06 23 ALA B N 1
ATOM 4639 C CA . ALA B 1 23 ? -13.562 -2.771 0.408 1 93.06 23 ALA B CA 1
ATOM 4640 C C . ALA B 1 23 ? -14.719 -3.771 0.41 1 93.06 23 ALA B C 1
ATOM 4642 O O . ALA B 1 23 ? -15.461 -3.873 1.39 1 93.06 23 ALA B O 1
ATOM 4643 N N . ILE B 1 24 ? -14.859 -4.508 -0.655 1 92 24 ILE B N 1
ATOM 4644 C CA . ILE B 1 24 ? -15.93 -5.484 -0.786 1 92 24 ILE B CA 1
ATOM 4645 C C . ILE B 1 24 ? -15.758 -6.586 0.257 1 92 24 ILE B C 1
ATOM 4647 O O . ILE B 1 24 ? -16.734 -7.062 0.837 1 92 24 ILE B O 1
ATOM 4651 N N . ILE B 1 25 ? -14.57 -6.922 0.472 1 90.19 25 ILE B N 1
ATOM 4652 C CA . ILE B 1 25 ? -14.289 -7.941 1.477 1 90.19 25 ILE B CA 1
ATOM 4653 C C . ILE B 1 25 ? -14.727 -7.445 2.852 1 90.19 25 ILE B C 1
ATOM 4655 O O . ILE B 1 25 ? -15.336 -8.195 3.625 1 90.19 25 ILE B O 1
ATOM 4659 N N . ILE B 1 26 ? -14.492 -6.219 3.131 1 89.5 26 ILE B N 1
ATOM 4660 C CA . ILE B 1 26 ? -14.82 -5.621 4.422 1 89.5 26 ILE B CA 1
ATOM 4661 C C . ILE B 1 26 ? -16.328 -5.445 4.547 1 89.5 26 ILE B C 1
ATOM 4663 O O . ILE B 1 26 ? -16.906 -5.715 5.605 1 89.5 26 ILE B O 1
ATOM 4667 N N . GLN B 1 27 ? -16.922 -5.008 3.463 1 89.81 27 GLN B N 1
ATOM 4668 C CA . GLN B 1 27 ? -18.359 -4.781 3.441 1 89.81 27 GLN B CA 1
ATOM 4669 C C . GLN B 1 27 ? -19.125 -6.098 3.588 1 89.81 27 GLN B C 1
ATOM 4671 O O . GLN B 1 27 ? -20.219 -6.125 4.156 1 89.81 27 GLN B O 1
ATOM 4676 N N . GLY B 1 28 ? -18.641 -7.125 2.898 1 91.12 28 GLY B N 1
ATOM 4677 C CA . GLY B 1 28 ? -19.203 -8.453 3.082 1 91.12 28 GLY B CA 1
ATOM 4678 C C . GLY B 1 28 ? -20.031 -8.914 1.897 1 91.12 28 GLY B C 1
ATOM 4679 O O . GLY B 1 28 ? -20.516 -10.047 1.87 1 91.12 28 GLY B O 1
ATOM 4680 N N . TYR B 1 29 ? -20.203 -8.047 0.923 1 93.31 29 TYR B N 1
ATOM 4681 C CA . TYR B 1 29 ? -20.969 -8.5 -0.233 1 93.31 29 TYR B CA 1
ATOM 4682 C C . TYR B 1 29 ? -20.656 -7.66 -1.463 1 93.31 29 TYR B C 1
ATOM 4684 O O . TYR B 1 29 ? -20.062 -6.578 -1.351 1 93.31 29 TYR B O 1
ATOM 4692 N N . TYR B 1 30 ? -20.938 -8.172 -2.605 1 94.38 30 TYR B N 1
ATOM 4693 C CA . TYR B 1 30 ? -20.812 -7.527 -3.906 1 94.38 30 TYR B CA 1
ATOM 4694 C C . TYR B 1 30 ? -22.062 -7.754 -4.75 1 94.38 30 TYR B C 1
ATOM 4696 O O . TYR B 1 30 ? -22.562 -8.875 -4.836 1 94.38 30 TYR B O 1
ATOM 4704 N N . ARG B 1 31 ? -22.609 -6.734 -5.312 1 92.44 31 ARG B N 1
ATOM 4705 C CA . ARG B 1 31 ? -23.672 -6.754 -6.309 1 92.44 31 ARG B CA 1
ATOM 4706 C C . ARG B 1 31 ? -23.312 -5.895 -7.516 1 92.44 31 ARG B C 1
ATOM 4708 O O . ARG B 1 31 ? -22.938 -4.73 -7.363 1 92.44 31 ARG B O 1
ATOM 4715 N N . PRO B 1 32 ? -23.469 -6.469 -8.648 1 91.06 32 PRO B N 1
ATOM 4716 C CA . PRO B 1 32 ? -23.094 -5.727 -9.852 1 91.06 32 PRO B CA 1
ATOM 4717 C C . PRO B 1 32 ? -23.844 -4.41 -10 1 91.06 32 PRO B C 1
ATOM 4719 O O . PRO B 1 32 ? -23.344 -3.455 -10.586 1 91.06 32 PRO B O 1
ATOM 4722 N N . THR B 1 33 ? -25.031 -4.277 -9.406 1 89.06 33 THR B N 1
ATOM 4723 C CA . THR B 1 33 ? -25.906 -3.127 -9.641 1 89.06 33 THR B CA 1
ATOM 4724 C C . THR B 1 33 ? -25.688 -2.066 -8.562 1 89.06 33 THR B C 1
ATOM 4726 O O . THR B 1 33 ? -26.188 -0.948 -8.68 1 89.06 33 THR B O 1
ATOM 4729 N N . ASP B 1 34 ? -24.891 -2.439 -7.551 1 89.12 34 ASP B N 1
ATOM 4730 C CA . ASP B 1 34 ? -24.562 -1.442 -6.535 1 89.12 34 ASP B CA 1
ATOM 4731 C C . ASP B 1 34 ? -23.5 -0.475 -7.043 1 89.12 34 ASP B C 1
ATOM 4733 O O . ASP B 1 34 ? -22.844 -0.743 -8.047 1 89.12 34 ASP B O 1
ATOM 4737 N N . VAL B 1 35 ? -23.359 0.61 -6.305 1 88.31 35 VAL B N 1
ATOM 4738 C CA . VAL B 1 35 ? -22.438 1.652 -6.727 1 88.31 35 VAL B CA 1
ATOM 4739 C C . VAL B 1 35 ? -21.031 1.068 -6.848 1 88.31 35 VAL B C 1
ATOM 4741 O O . VAL B 1 35 ? -20.344 1.302 -7.844 1 88.31 35 VAL B O 1
ATOM 4744 N N . MET B 1 36 ? -20.594 0.301 -5.914 1 89.31 36 MET B N 1
ATOM 4745 C CA . MET B 1 36 ? -19.25 -0.302 -5.949 1 89.31 36 MET B CA 1
ATOM 4746 C C . MET B 1 36 ? -19.141 -1.302 -7.098 1 89.31 36 MET B C 1
ATOM 4748 O O . MET B 1 36 ? -18.094 -1.413 -7.727 1 89.31 36 MET B O 1
ATOM 4752 N N . GLY B 1 37 ? -20.234 -2.023 -7.309 1 92.5 37 GLY B N 1
ATOM 4753 C CA . GLY B 1 37 ? -20.25 -2.949 -8.43 1 92.5 37 GLY B CA 1
ATOM 4754 C C . GLY B 1 37 ? -20.109 -2.26 -9.773 1 92.5 37 GLY B C 1
ATOM 4755 O O . GLY B 1 37 ? -19.359 -2.721 -10.641 1 92.5 37 GLY B O 1
ATOM 4756 N N . GLU B 1 38 ? -20.766 -1.167 -9.891 1 93.19 38 GLU B N 1
ATOM 4757 C CA . GLU B 1 38 ? -20.703 -0.397 -11.133 1 93.19 38 GLU B CA 1
ATOM 4758 C C . GLU B 1 38 ? -19.312 0.189 -11.336 1 93.19 38 GLU B C 1
ATOM 4760 O O . GLU B 1 38 ? -18.781 0.183 -12.453 1 93.19 38 GLU B O 1
ATOM 4765 N N . LYS B 1 39 ? -18.797 0.652 -10.258 1 92.25 39 LYS B N 1
ATOM 4766 C CA . LYS B 1 39 ? -17.469 1.243 -10.344 1 92.25 39 LYS B CA 1
ATOM 4767 C C . LYS B 1 39 ? -16.422 0.185 -10.672 1 92.25 39 LYS B C 1
ATOM 4769 O O . LYS B 1 39 ? -15.438 0.469 -11.367 1 92.25 39 LYS B O 1
ATOM 4774 N N . LEU B 1 40 ? -16.641 -0.977 -10.148 1 94.62 40 LEU B N 1
ATOM 4775 C CA . LEU B 1 40 ? -15.734 -2.076 -10.461 1 94.62 40 LEU B CA 1
ATOM 4776 C C . LEU B 1 40 ? -15.797 -2.43 -11.938 1 94.62 40 LEU B C 1
ATOM 4778 O O . LEU B 1 40 ? -14.758 -2.66 -12.57 1 94.62 40 LEU B O 1
ATOM 4782 N N . ALA B 1 41 ? -16.969 -2.51 -12.469 1 95.25 41 ALA B N 1
ATOM 4783 C CA . ALA B 1 41 ? -17.156 -2.783 -13.891 1 95.25 41 ALA B CA 1
ATOM 4784 C C . ALA B 1 41 ? -16.531 -1.689 -14.75 1 95.25 41 ALA B C 1
ATOM 4786 O O . ALA B 1 41 ? -15.859 -1.979 -15.75 1 95.25 41 ALA B O 1
ATOM 4787 N N . GLU B 1 42 ? -16.688 -0.462 -14.312 1 94.06 42 GLU B N 1
ATOM 4788 C CA . GLU B 1 42 ? -16.109 0.667 -15.031 1 94.06 42 GLU B CA 1
ATOM 4789 C C . GLU B 1 42 ? -14.578 0.591 -15.023 1 94.06 42 GLU B C 1
ATOM 4791 O O . GLU B 1 42 ? -13.938 0.915 -16.016 1 94.06 42 GLU B O 1
ATOM 4796 N N . ALA B 1 43 ? -14.102 0.239 -13.883 1 93.38 43 ALA B N 1
ATOM 4797 C CA . ALA B 1 43 ? -12.648 0.101 -13.781 1 93.38 43 ALA B CA 1
ATOM 4798 C C . ALA B 1 43 ? -12.125 -0.958 -14.75 1 93.38 43 ALA B C 1
ATOM 4800 O O . ALA B 1 43 ? -11.125 -0.741 -15.438 1 93.38 43 ALA B O 1
ATOM 4801 N N . LEU B 1 44 ? -12.797 -2.094 -14.812 1 94.75 44 LEU B N 1
ATOM 4802 C CA . LEU B 1 44 ? -12.359 -3.162 -15.703 1 94.75 44 LEU B CA 1
ATOM 4803 C C . LEU B 1 44 ? -12.453 -2.729 -17.156 1 94.75 44 LEU B C 1
ATOM 4805 O O . LEU B 1 44 ? -11.578 -3.043 -17.969 1 94.75 44 LEU B O 1
ATOM 4809 N N . ILE B 1 45 ? -13.469 -2.025 -17.469 1 94.31 45 ILE B N 1
ATOM 4810 C CA . ILE B 1 45 ? -13.664 -1.508 -18.828 1 94.31 45 ILE B CA 1
ATOM 4811 C C . ILE B 1 45 ? -12.523 -0.559 -19.188 1 94.31 45 ILE B C 1
ATOM 4813 O O . ILE B 1 45 ? -11.977 -0.619 -20.297 1 94.31 45 ILE B O 1
ATOM 4817 N N . GLN B 1 46 ? -12.156 0.26 -18.234 1 90.69 46 GLN B N 1
ATOM 4818 C CA . GLN B 1 46 ? -11.086 1.221 -18.453 1 90.69 46 GLN B CA 1
ATOM 4819 C C . GLN B 1 46 ? -9.734 0.517 -18.578 1 90.69 46 GLN B C 1
ATOM 4821 O O . GLN B 1 46 ? -8.883 0.935 -19.359 1 90.69 46 GLN B O 1
ATOM 4826 N N . ILE B 1 47 ? -9.516 -0.461 -17.812 1 89.62 47 ILE B N 1
ATOM 4827 C CA . ILE B 1 47 ? -8.281 -1.236 -17.891 1 89.62 47 ILE B CA 1
ATOM 4828 C C . ILE B 1 47 ? -8.188 -1.907 -19.266 1 89.62 47 ILE B C 1
ATOM 4830 O O . ILE B 1 47 ? -7.109 -1.955 -19.859 1 89.62 47 ILE B O 1
ATOM 4834 N N . SER B 1 48 ? -9.32 -2.389 -19.719 1 88.69 48 SER B N 1
ATOM 4835 C CA . SER B 1 48 ? -9.391 -3.072 -21.016 1 88.69 48 SER B CA 1
ATOM 4836 C C . SER B 1 48 ? -8.281 -4.113 -21.141 1 88.69 48 SER B C 1
ATOM 4838 O O . SER B 1 48 ? -7.449 -4.027 -22.047 1 88.69 48 SER B O 1
ATOM 4840 N N . PRO B 1 49 ? -8.414 -5.137 -20.344 1 88.06 49 PRO B N 1
ATOM 4841 C CA . PRO B 1 49 ? -7.363 -6.156 -20.359 1 88.06 49 PRO B CA 1
ATOM 4842 C C . PRO B 1 49 ? -7.242 -6.855 -21.703 1 88.06 49 PRO B C 1
ATOM 4844 O O . PRO B 1 49 ? -8.258 -7.117 -22.359 1 88.06 49 PRO B O 1
ATOM 4847 N N . GLU B 1 50 ? -6.039 -7.254 -22.016 1 79.81 50 GLU B N 1
ATOM 4848 C CA . GLU B 1 50 ? -5.77 -7.898 -23.297 1 79.81 50 GLU B CA 1
ATOM 4849 C C . GLU B 1 50 ? -6.496 -9.234 -23.406 1 79.81 50 GLU B C 1
ATOM 4851 O O . GLU B 1 50 ? -6.914 -9.633 -24.484 1 79.81 50 GLU B O 1
ATOM 4856 N N . ILE B 1 51 ? -6.609 -9.898 -22.359 1 82.25 51 ILE B N 1
ATOM 4857 C CA . ILE B 1 51 ? -7.207 -11.234 -22.344 1 82.25 51 ILE B CA 1
ATOM 4858 C C . ILE B 1 51 ? -8.695 -11.141 -22.672 1 82.25 51 ILE B C 1
ATOM 4860 O O . ILE B 1 51 ? -9.297 -12.102 -23.156 1 82.25 51 ILE B O 1
ATOM 4864 N N . TYR B 1 52 ? -9.234 -9.945 -22.422 1 88.19 52 TYR B N 1
ATOM 4865 C CA . TYR B 1 52 ? -10.672 -9.781 -22.641 1 88.19 52 TYR B CA 1
ATOM 4866 C C . TYR B 1 52 ? -10.953 -9.008 -23.922 1 88.19 52 TYR B C 1
ATOM 4868 O O . TYR B 1 52 ? -12.047 -8.477 -24.109 1 88.19 52 TYR B O 1
ATOM 4876 N N . GLY B 1 53 ? -10.062 -8.836 -24.703 1 83.12 53 GLY B N 1
ATOM 4877 C CA . GLY B 1 53 ? -10.125 -8.359 -26.078 1 83.12 53 GLY B CA 1
ATOM 4878 C C . GLY B 1 53 ? -11.25 -7.363 -26.312 1 83.12 53 GLY B C 1
ATOM 4879 O O . GLY B 1 53 ? -11.203 -6.238 -25.797 1 83.12 53 GLY B O 1
ATOM 4880 N N . SER B 1 54 ? -12.375 -7.902 -26.906 1 89.19 54 SER B N 1
ATOM 4881 C CA . SER B 1 54 ? -13.477 -7.07 -27.375 1 89.19 54 SER B CA 1
ATOM 4882 C C . SER B 1 54 ? -14.508 -6.84 -26.281 1 89.19 54 SER B C 1
ATOM 4884 O O . SER B 1 54 ? -15.68 -6.578 -26.578 1 89.19 54 SER B O 1
ATOM 4886 N N . MET B 1 55 ? -14.133 -6.91 -25.109 1 90.62 55 MET B N 1
ATOM 4887 C CA . MET B 1 55 ? -15.086 -6.836 -24 1 90.62 55 MET B CA 1
ATOM 4888 C C . MET B 1 55 ? -15.828 -5.504 -24 1 90.62 55 MET B C 1
ATOM 4890 O O . MET B 1 55 ? -16.984 -5.434 -23.594 1 90.62 55 MET B O 1
ATOM 4894 N N . ASN B 1 56 ? -15.211 -4.48 -24.609 1 91.56 56 ASN B N 1
ATOM 4895 C CA . ASN B 1 56 ? -15.805 -3.15 -24.562 1 91.56 56 ASN B CA 1
ATOM 4896 C C . ASN B 1 56 ? -16.703 -2.908 -25.781 1 91.56 56 ASN B C 1
ATOM 4898 O O . ASN B 1 56 ? -17.375 -1.878 -25.859 1 91.56 56 ASN B O 1
ATOM 4902 N N . ASP B 1 57 ? -16.781 -3.879 -26.688 1 92.38 57 ASP B N 1
ATOM 4903 C CA . ASP B 1 57 ? -17.688 -3.799 -27.812 1 92.38 57 ASP B CA 1
ATOM 4904 C C . ASP B 1 57 ? -19.062 -4.336 -27.453 1 92.38 57 ASP B C 1
ATOM 4906 O O . ASP B 1 57 ? -19.219 -5.531 -27.188 1 92.38 57 ASP B O 1
ATOM 4910 N N . PRO B 1 58 ? -20.016 -3.518 -27.547 1 90 58 PRO B N 1
ATOM 4911 C CA . PRO B 1 58 ? -21.344 -3.939 -27.109 1 90 58 PRO B CA 1
ATOM 4912 C C . PRO B 1 58 ? -22 -4.934 -28.062 1 90 58 PRO B C 1
ATOM 4914 O O . PRO B 1 58 ? -22.969 -5.605 -27.688 1 90 58 PRO B O 1
ATOM 4917 N N . ARG B 1 59 ? -21.609 -5.141 -29.344 1 88 59 ARG B N 1
ATOM 4918 C CA . ARG B 1 59 ? -22.281 -5.949 -30.344 1 88 59 ARG B CA 1
ATOM 4919 C C . ARG B 1 59 ? -21.641 -7.328 -30.469 1 88 59 ARG B C 1
ATOM 4921 O O . ARG B 1 59 ? -22.172 -8.211 -31.156 1 88 59 ARG B O 1
ATOM 4928 N N . VAL B 1 60 ? -20.5 -7.457 -29.703 1 92.56 60 VAL B N 1
ATOM 4929 C CA . VAL B 1 60 ? -19.75 -8.688 -29.891 1 92.56 60 VAL B CA 1
ATOM 4930 C C . VAL B 1 60 ? -19.438 -9.32 -28.531 1 92.56 60 VAL B C 1
ATOM 4932 O O . VAL B 1 60 ? -19 -8.641 -27.609 1 92.56 60 VAL B O 1
ATOM 4935 N N . VAL B 1 61 ? -19.719 -10.625 -28.406 1 93.75 61 VAL B N 1
ATOM 4936 C CA . VAL B 1 61 ? -19.344 -11.367 -27.203 1 93.75 61 VAL B CA 1
ATOM 4937 C C . VAL B 1 61 ? -17.906 -11.852 -27.312 1 93.75 61 VAL B C 1
ATOM 4939 O O . VAL B 1 61 ? -17.5 -12.352 -28.359 1 93.75 61 VAL B O 1
ATOM 4942 N N . GLU B 1 62 ? -17.141 -11.688 -26.25 1 94.25 62 GLU B N 1
ATOM 4943 C CA . GLU B 1 62 ? -15.719 -12.031 -26.281 1 94.25 62 GLU B CA 1
ATOM 4944 C C . GLU B 1 62 ? -15.5 -13.516 -26 1 94.25 62 GLU B C 1
ATOM 4946 O O . GLU B 1 62 ? -15.484 -13.938 -24.844 1 94.25 62 GLU B O 1
ATOM 4951 N N . LEU B 1 63 ? -15.203 -14.281 -27.062 1 94.12 63 LEU B N 1
ATOM 4952 C CA . LEU B 1 63 ? -15.141 -15.734 -26.969 1 94.12 63 LEU B CA 1
ATOM 4953 C C . LEU B 1 63 ? -13.852 -16.172 -26.281 1 94.12 63 LEU B C 1
ATOM 4955 O O . LEU B 1 63 ? -13.867 -17.094 -25.453 1 94.12 63 LEU B O 1
ATOM 4959 N N . LYS B 1 64 ? -12.75 -15.57 -26.578 1 89.88 64 LYS B N 1
ATOM 4960 C CA . LYS B 1 64 ? -11.484 -15.969 -25.984 1 89.88 64 LYS B CA 1
ATOM 4961 C C . LYS B 1 64 ? -11.453 -15.648 -24.5 1 89.88 64 LYS B C 1
ATOM 4963 O O . LYS B 1 64 ? -10.875 -16.391 -23.703 1 89.88 64 LYS B O 1
ATOM 4968 N N . GLY B 1 65 ? -12.016 -14.547 -24.188 1 92.12 65 GLY B N 1
ATOM 4969 C CA . GLY B 1 65 ? -12.18 -14.234 -22.781 1 92.12 65 GLY B CA 1
ATOM 4970 C C . GLY B 1 65 ? -13.031 -15.242 -22.031 1 92.12 65 GLY B C 1
ATOM 4971 O O . GLY B 1 65 ? -12.734 -15.602 -20.891 1 92.12 65 GLY B O 1
ATOM 4972 N N . LEU B 1 66 ? -14.07 -15.664 -22.688 1 94.12 66 LEU B N 1
ATOM 4973 C CA . LEU B 1 66 ? -14.938 -16.672 -22.094 1 94.12 66 LEU B CA 1
ATOM 4974 C C . LEU B 1 66 ? -14.188 -17.984 -21.891 1 94.12 66 LEU B C 1
ATOM 4976 O O . LEU B 1 66 ? -14.328 -18.625 -20.844 1 94.12 66 LEU B O 1
ATOM 4980 N N . GLU B 1 67 ? -13.438 -18.359 -22.906 1 93.38 67 GLU B N 1
ATOM 4981 C CA . GLU B 1 67 ? -12.617 -19.562 -22.766 1 93.38 67 GLU B CA 1
ATOM 4982 C C . GLU B 1 67 ? -11.695 -19.469 -21.547 1 93.38 67 GLU B C 1
ATOM 4984 O O . GLU B 1 67 ? -11.586 -20.422 -20.781 1 93.38 67 GLU B O 1
ATOM 4989 N N . TYR B 1 68 ? -11.133 -18.328 -21.422 1 90.31 68 TYR B N 1
ATOM 4990 C CA . TYR B 1 68 ? -10.203 -18.094 -20.328 1 90.31 68 TYR B CA 1
ATOM 4991 C C . TYR B 1 68 ? -10.891 -18.234 -18.984 1 90.31 68 TYR B C 1
ATOM 4993 O O . TYR B 1 68 ? -10.391 -18.922 -18.078 1 90.31 68 TYR B O 1
ATOM 5001 N N . VAL B 1 69 ? -11.992 -17.656 -18.859 1 93 69 VAL B N 1
ATOM 5002 C CA . VAL B 1 69 ? -12.711 -17.609 -17.578 1 93 69 VAL B CA 1
ATOM 5003 C C . VAL B 1 69 ? -13.312 -18.984 -17.281 1 93 69 VAL B C 1
ATOM 5005 O O . VAL B 1 69 ? -13.273 -19.453 -16.141 1 93 69 VAL B O 1
ATOM 5008 N N . ILE B 1 70 ? -13.828 -19.656 -18.328 1 93.44 70 ILE B N 1
ATOM 5009 C CA . ILE B 1 70 ? -14.461 -20.953 -18.156 1 93.44 70 ILE B CA 1
ATOM 5010 C C . ILE B 1 70 ? -13.43 -21.969 -17.656 1 93.44 70 ILE B C 1
ATOM 5012 O O . ILE B 1 70 ? -13.758 -22.844 -16.844 1 93.44 70 ILE B O 1
ATOM 5016 N N . ASN B 1 71 ? -12.234 -21.766 -18.031 1 91.94 71 ASN B N 1
ATOM 5017 C CA . ASN B 1 71 ? -11.172 -22.672 -17.609 1 91.94 71 ASN B CA 1
ATOM 5018 C C . ASN B 1 71 ? -10.711 -22.375 -16.188 1 91.94 71 ASN B C 1
ATOM 5020 O O . ASN B 1 71 ? -10.016 -23.188 -15.57 1 91.94 71 ASN B O 1
ATOM 5024 N N . ARG B 1 72 ? -11.125 -21.297 -15.617 1 92.44 72 ARG B N 1
ATOM 5025 C CA . ARG B 1 72 ? -10.602 -20.875 -14.32 1 92.44 72 ARG B CA 1
ATOM 5026 C C . ARG B 1 72 ? -11.727 -20.719 -13.297 1 92.44 72 ARG B C 1
ATOM 5028 O O . ARG B 1 72 ? -11.477 -20.344 -12.148 1 92.44 72 ARG B O 1
ATOM 5035 N N . MET B 1 73 ? -12.906 -20.953 -13.758 1 94.75 73 MET B N 1
ATOM 5036 C CA . MET B 1 73 ? -14.07 -20.984 -12.875 1 94.75 73 MET B CA 1
ATOM 5037 C C . MET B 1 73 ? -14.703 -22.375 -12.852 1 94.75 73 MET B C 1
ATOM 5039 O O . MET B 1 73 ? -14.57 -23.141 -13.812 1 94.75 73 MET B O 1
ATOM 5043 N N . PRO B 1 74 ? -15.336 -22.734 -11.75 1 94.94 74 PRO B N 1
ATOM 5044 C CA . PRO B 1 74 ? -15.945 -24.062 -11.672 1 94.94 74 PRO B CA 1
ATOM 5045 C C . PRO B 1 74 ? -17.125 -24.219 -12.633 1 94.94 74 PRO B C 1
ATOM 5047 O O . PRO B 1 74 ? -17.859 -23.266 -12.891 1 94.94 74 PRO B O 1
ATOM 5050 N N . ARG B 1 75 ? -17.266 -25.5 -13.031 1 94.19 75 ARG B N 1
ATOM 5051 C CA . ARG B 1 75 ? -18.391 -25.828 -13.891 1 94.19 75 ARG B CA 1
ATOM 5052 C C . ARG B 1 75 ? -19.703 -25.438 -13.242 1 94.19 75 ARG B C 1
ATOM 5054 O O . ARG B 1 75 ? -19.938 -25.703 -12.062 1 94.19 75 ARG B O 1
ATOM 5061 N N . GLY B 1 76 ? -20.562 -24.75 -14.023 1 92.81 76 GLY B N 1
ATOM 5062 C CA . GLY B 1 76 ? -21.875 -24.344 -13.523 1 92.81 76 GLY B CA 1
ATOM 5063 C C . GLY B 1 76 ? -21.906 -22.906 -13.055 1 92.81 76 GLY B C 1
ATOM 5064 O O . GLY B 1 76 ? -22.969 -22.406 -12.672 1 92.81 76 GLY B O 1
ATOM 5065 N N . ILE B 1 77 ? -20.797 -22.172 -13.141 1 94.44 77 ILE B N 1
ATOM 5066 C CA . ILE B 1 77 ? -20.703 -20.797 -12.68 1 94.44 77 ILE B CA 1
ATOM 5067 C C . ILE B 1 77 ? -21.719 -19.938 -13.43 1 94.44 77 ILE B C 1
ATOM 5069 O O . ILE B 1 77 ? -22.25 -18.953 -12.883 1 94.44 77 ILE B O 1
ATOM 5073 N N . GLU B 1 78 ? -22.047 -20.25 -14.641 1 91.75 78 GLU B N 1
ATOM 5074 C CA . GLU B 1 78 ? -22.938 -19.469 -15.492 1 91.75 78 GLU B CA 1
ATOM 5075 C C . GLU B 1 78 ? -24.359 -19.484 -14.961 1 91.75 78 GLU B C 1
ATOM 5077 O O . GLU B 1 78 ? -25.172 -18.609 -15.281 1 91.75 78 GLU B O 1
ATOM 5082 N N . LYS B 1 79 ? -24.672 -20.484 -14.133 1 89.88 79 LYS B N 1
ATOM 5083 C CA . LYS B 1 79 ? -26.016 -20.625 -13.586 1 89.88 79 LYS B CA 1
ATOM 5084 C C . LYS B 1 79 ? -26.125 -19.953 -12.219 1 89.88 79 LYS B C 1
ATOM 5086 O O . LYS B 1 79 ? -27.234 -19.734 -11.719 1 89.88 79 LYS B O 1
ATOM 5091 N N . CYS B 1 80 ? -25.047 -19.578 -11.672 1 91.94 80 CYS B N 1
ATOM 5092 C CA . CYS B 1 80 ? -25.016 -19.172 -10.273 1 91.94 80 CYS B CA 1
ATOM 5093 C C . CYS B 1 80 ? -25.594 -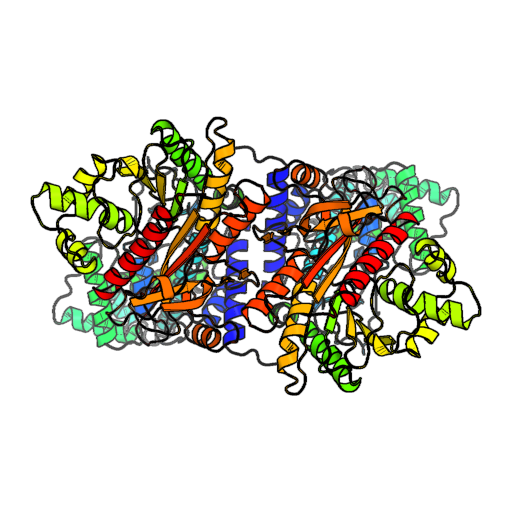17.766 -10.109 1 91.94 80 CYS B C 1
ATOM 5095 O O . CYS B 1 80 ? -25.359 -16.891 -10.938 1 91.94 80 CYS B O 1
ATOM 5097 N N . GLU B 1 81 ? -26.375 -17.609 -9.07 1 90.88 81 GLU B N 1
ATOM 5098 C CA . GLU B 1 81 ? -26.922 -16.312 -8.664 1 90.88 81 GLU B CA 1
ATOM 5099 C C . GLU B 1 81 ? -26.25 -15.82 -7.379 1 90.88 81 GLU B C 1
ATOM 5101 O O . GLU B 1 81 ? -26.312 -14.633 -7.062 1 90.88 81 GLU B O 1
ATOM 5106 N N . LYS B 1 82 ? -25.719 -16.812 -6.715 1 94.25 82 LYS B N 1
ATOM 5107 C CA . LYS B 1 82 ? -25.078 -16.484 -5.441 1 94.25 82 LYS B CA 1
ATOM 5108 C C . LYS B 1 82 ? -23.75 -17.234 -5.285 1 94.25 82 LYS B C 1
ATOM 5110 O O . LYS B 1 82 ? -23.703 -18.453 -5.441 1 94.25 82 LYS B O 1
ATOM 5115 N N . LEU B 1 83 ? -22.766 -16.516 -5.027 1 96.44 83 LEU B N 1
ATOM 5116 C CA . LEU B 1 83 ? -21.453 -17.062 -4.711 1 96.44 83 LEU B CA 1
ATOM 5117 C C . LEU B 1 83 ? -21.047 -16.703 -3.287 1 96.44 83 LEU B C 1
ATOM 5119 O O . LEU B 1 83 ? -21.156 -15.547 -2.877 1 96.44 83 LEU B O 1
ATOM 5123 N N . VAL B 1 84 ? -20.641 -17.656 -2.545 1 96.06 84 VAL B N 1
ATOM 5124 C CA . VAL B 1 84 ? -20.172 -17.422 -1.183 1 96.06 84 VAL B CA 1
ATOM 5125 C C . VAL B 1 84 ? -18.656 -17.625 -1.108 1 96.06 84 VAL B C 1
ATOM 5127 O O . VAL B 1 84 ? -18.156 -18.672 -1.533 1 96.06 84 VAL B O 1
ATOM 5130 N N . LEU B 1 85 ? -17.953 -16.688 -0.669 1 95.5 85 LEU B N 1
ATOM 5131 C CA . LEU B 1 85 ? -16.531 -16.812 -0.405 1 95.5 85 LEU B CA 1
ATOM 5132 C C . LEU B 1 85 ? -16.266 -17.047 1.08 1 95.5 85 LEU B C 1
ATOM 5134 O O . LEU B 1 85 ? -16.734 -16.281 1.925 1 95.5 85 LEU B O 1
ATOM 5138 N N . THR B 1 86 ? -15.625 -18.078 1.377 1 93.44 86 THR B N 1
ATOM 5139 C CA . THR B 1 86 ? -15.289 -18.391 2.76 1 93.44 86 THR B CA 1
ATOM 5140 C C . THR B 1 86 ? -13.859 -18.922 2.865 1 93.44 86 THR B C 1
ATOM 5142 O O . THR B 1 86 ? -13.312 -19.438 1.895 1 93.44 86 THR B O 1
ATOM 5145 N N . SER B 1 87 ? -13.258 -18.734 4.008 1 89.94 87 SER B N 1
ATOM 5146 C CA . SER B 1 87 ? -11.891 -19.203 4.195 1 89.94 87 SER B CA 1
ATOM 5147 C C . SER B 1 87 ? -11.875 -20.516 4.969 1 89.94 87 SER B C 1
ATOM 5149 O O . SER B 1 87 ? -10.812 -21.125 5.156 1 89.94 87 SER B O 1
ATOM 5151 N N . VAL B 1 88 ? -13 -20.953 5.43 1 87.44 88 VAL B N 1
ATOM 5152 C CA . VAL B 1 88 ? -13.078 -22.172 6.211 1 87.44 88 VAL B CA 1
ATOM 5153 C C . VAL B 1 88 ? -13.727 -23.281 5.375 1 87.44 88 VAL B C 1
ATOM 5155 O O . VAL B 1 88 ? -14.805 -23.078 4.805 1 87.44 88 VAL B O 1
ATOM 5158 N N . ASP B 1 89 ? -13.023 -24.344 5.348 1 83.56 89 ASP B N 1
ATOM 5159 C CA . ASP B 1 89 ? -13.57 -25.484 4.617 1 83.56 89 ASP B CA 1
ATOM 5160 C C . ASP B 1 89 ? -14.359 -26.406 5.547 1 83.56 89 ASP B C 1
ATOM 5162 O O . ASP B 1 89 ? -13.836 -27.422 6.023 1 83.56 89 ASP B O 1
ATOM 5166 N N . ASP B 1 90 ? -15.57 -26.141 5.754 1 82.12 90 ASP B N 1
ATOM 5167 C CA . ASP B 1 90 ? -16.438 -26.969 6.59 1 82.12 90 ASP B CA 1
ATOM 5168 C C . ASP B 1 90 ? -17.234 -27.969 5.75 1 82.12 90 ASP B C 1
ATOM 5170 O O . ASP B 1 90 ? -18.141 -28.625 6.254 1 82.12 90 ASP B O 1
ATOM 5174 N N . PHE B 1 91 ? -16.875 -28.125 4.562 1 83.44 91 PHE B N 1
ATOM 5175 C CA . PHE B 1 91 ? -17.75 -28.859 3.662 1 83.44 91 PHE B CA 1
ATOM 5176 C C . PHE B 1 91 ? -17.156 -30.219 3.312 1 83.44 91 PHE B C 1
ATOM 5178 O O . PHE B 1 91 ? -17.812 -31.047 2.678 1 83.44 91 PHE B O 1
ATOM 5185 N N . ALA B 1 92 ? -15.992 -30.438 3.783 1 78.88 92 ALA B N 1
ATOM 5186 C CA . ALA B 1 92 ? -15.273 -31.656 3.41 1 78.88 92 ALA B CA 1
ATOM 5187 C C . ALA B 1 92 ? -16.078 -32.906 3.793 1 78.88 92 ALA B C 1
ATOM 5189 O O . ALA B 1 92 ? -16.031 -33.906 3.09 1 78.88 92 ALA B O 1
ATOM 5190 N N . GLN B 1 93 ? -16.875 -32.781 4.754 1 85 93 GLN B N 1
ATOM 5191 C CA . GLN B 1 93 ? -17.609 -33.969 5.223 1 85 93 GLN B CA 1
ATOM 5192 C C . GLN B 1 93 ? -19.062 -33.906 4.758 1 85 93 GLN B C 1
ATOM 5194 O O . GLN B 1 93 ? -19.891 -34.75 5.164 1 85 93 GLN B O 1
ATOM 5199 N N . THR B 1 94 ? -19.312 -33.031 3.893 1 88.62 94 THR B N 1
ATOM 5200 C CA . THR B 1 94 ? -20.672 -32.938 3.41 1 88.62 94 THR B CA 1
ATOM 5201 C C . THR B 1 94 ? -20.844 -33.625 2.07 1 88.62 94 THR B C 1
ATOM 5203 O O . THR B 1 94 ? -19.875 -34.156 1.511 1 88.62 94 THR B O 1
ATOM 5206 N N . SER B 1 95 ? -22.094 -33.688 1.571 1 90.88 95 SER B N 1
ATOM 5207 C CA . SER B 1 95 ? -22.422 -34.344 0.31 1 90.88 95 SER B CA 1
ATOM 5208 C C . SER B 1 95 ? -22.312 -33.375 -0.864 1 90.88 95 SER B C 1
ATOM 5210 O O . SER B 1 95 ? -22.516 -33.781 -2.016 1 90.88 95 SER B O 1
ATOM 5212 N N . PHE B 1 96 ? -21.922 -32.188 -0.563 1 93.25 96 PHE B N 1
ATOM 5213 C CA . PHE B 1 96 ? -21.812 -31.203 -1.646 1 93.25 96 PHE B CA 1
ATOM 5214 C C . PHE B 1 96 ? -20.703 -31.609 -2.617 1 93.25 96 PHE B C 1
ATOM 5216 O O . PHE B 1 96 ? -19.641 -32.094 -2.199 1 93.25 96 PHE B O 1
ATOM 5223 N N . GLU B 1 97 ? -20.984 -31.453 -3.869 1 92.88 97 GLU B N 1
ATOM 5224 C CA . GLU B 1 97 ? -20.016 -31.812 -4.902 1 92.88 97 GLU B CA 1
ATOM 5225 C C . GLU B 1 97 ? -18.828 -30.844 -4.914 1 92.88 97 GLU B C 1
ATOM 5227 O O . GLU B 1 97 ? -19.016 -29.625 -4.973 1 92.88 97 GLU B O 1
ATOM 5232 N N . LYS B 1 98 ? -17.719 -31.422 -4.824 1 92.31 98 LYS B N 1
ATOM 5233 C CA . LYS B 1 98 ? -16.484 -30.656 -4.953 1 92.31 98 LYS B CA 1
ATOM 5234 C C . LYS B 1 98 ? -16.156 -30.391 -6.418 1 92.31 98 LYS B C 1
ATOM 5236 O O . LYS B 1 98 ? -16.203 -31.297 -7.246 1 92.31 98 LYS B O 1
ATOM 5241 N N . ARG B 1 99 ? -15.906 -29.094 -6.789 1 92.81 99 ARG B N 1
ATOM 5242 C CA . ARG B 1 99 ? -15.555 -28.719 -8.156 1 92.81 99 ARG B CA 1
ATOM 5243 C C . ARG B 1 99 ? -14.273 -27.906 -8.18 1 92.81 99 ARG B C 1
ATOM 5245 O O . ARG B 1 99 ? -14.102 -26.969 -7.387 1 92.81 99 ARG B O 1
ATOM 5252 N N . THR B 1 100 ? -13.422 -28.234 -8.984 1 90.94 100 THR B N 1
ATOM 5253 C CA . THR B 1 100 ? -12.18 -27.5 -9.211 1 90.94 100 THR B CA 1
ATOM 5254 C C . THR B 1 100 ? -12 -27.172 -10.688 1 90.94 100 THR B C 1
ATOM 5256 O O . THR B 1 100 ? -12.117 -28.047 -11.547 1 90.94 100 THR B O 1
ATOM 5259 N N . PRO B 1 101 ? -11.711 -25.938 -10.977 1 91.94 101 PRO B N 1
ATOM 5260 C CA . PRO B 1 101 ? -11.5 -25.562 -12.375 1 91.94 101 PRO B CA 1
ATOM 5261 C C . PRO B 1 101 ? -10.289 -26.266 -12.992 1 91.94 101 PRO B C 1
ATOM 5263 O O . PRO B 1 101 ? -9.414 -26.75 -12.273 1 91.94 101 PRO B O 1
ATOM 5266 N N . LEU B 1 102 ? -10.273 -26.266 -14.281 1 89.06 102 LEU B N 1
ATOM 5267 C CA . LEU B 1 102 ? -9.25 -26.969 -15.047 1 89.06 102 LEU B CA 1
ATOM 5268 C C . LEU B 1 102 ? -7.891 -26.312 -14.867 1 89.06 102 LEU B C 1
ATOM 5270 O O . LEU B 1 102 ? -6.875 -27 -14.75 1 89.06 102 LEU B O 1
ATOM 5274 N N . LYS B 1 103 ? -7.84 -25 -14.836 1 85.38 103 LYS B N 1
ATOM 5275 C CA . LYS B 1 103 ? -6.562 -24.297 -14.883 1 85.38 103 LYS B CA 1
ATOM 5276 C C . LYS B 1 103 ? -6.344 -23.469 -13.625 1 85.38 103 LYS B C 1
ATOM 5278 O O . LYS B 1 103 ? -5.543 -22.531 -13.625 1 85.38 103 LYS B O 1
ATOM 5283 N N . ARG B 1 104 ? -7.051 -23.719 -12.609 1 82.44 104 ARG B N 1
ATOM 5284 C CA . ARG B 1 104 ? -6.891 -23 -11.352 1 82.44 104 ARG B CA 1
ATOM 5285 C C . ARG B 1 104 ? -7.148 -23.922 -10.164 1 82.44 104 ARG B C 1
ATOM 5287 O O . ARG B 1 104 ? -8.164 -24.625 -10.117 1 82.44 104 ARG B O 1
ATOM 5294 N N . ARG B 1 105 ? -6.227 -23.891 -9.234 1 80.44 105 ARG B N 1
ATOM 5295 C CA . ARG B 1 105 ? -6.391 -24.672 -8.008 1 80.44 105 ARG B CA 1
ATOM 5296 C C . ARG B 1 105 ? -7.305 -23.953 -7.02 1 80.44 105 ARG B C 1
ATOM 5298 O O . ARG B 1 105 ? -6.84 -23.391 -6.023 1 80.44 105 ARG B O 1
ATOM 5305 N N . ARG B 1 106 ? -8.508 -23.922 -7.297 1 86.06 106 ARG B N 1
ATOM 5306 C CA . ARG B 1 106 ? -9.492 -23.266 -6.449 1 86.06 106 ARG B CA 1
ATOM 5307 C C . ARG B 1 106 ? -10.602 -24.234 -6.039 1 86.06 106 ARG B C 1
ATOM 5309 O O . ARG B 1 106 ? -11.398 -24.672 -6.879 1 86.06 106 ARG B O 1
ATOM 5316 N N . LEU B 1 107 ? -10.617 -24.5 -4.781 1 89.5 107 LEU B N 1
ATOM 5317 C CA . LEU B 1 107 ? -11.617 -25.422 -4.258 1 89.5 107 LEU B CA 1
ATOM 5318 C C . LEU B 1 107 ? -12.969 -24.719 -4.125 1 89.5 107 LEU B C 1
ATOM 5320 O O . LEU B 1 107 ? -13.055 -23.594 -3.627 1 89.5 107 LEU B O 1
ATOM 5324 N N . SER B 1 108 ? -13.953 -25.375 -4.66 1 94.38 108 SER B N 1
ATOM 5325 C CA . SER B 1 108 ? -15.32 -24.859 -4.539 1 94.38 108 SER B CA 1
ATOM 5326 C C . SER B 1 108 ? -16.312 -26 -4.316 1 94.38 108 SER B C 1
ATOM 5328 O O . SER B 1 108 ? -16 -27.172 -4.574 1 94.38 108 SER B O 1
ATOM 5330 N N . TYR B 1 109 ? -17.453 -25.688 -3.799 1 95.69 109 TYR B N 1
ATOM 5331 C CA . TYR B 1 109 ? -18.547 -26.641 -3.562 1 95.69 109 TYR B CA 1
ATOM 5332 C C . TYR B 1 109 ? -19.844 -26.156 -4.199 1 95.69 109 TYR B C 1
ATOM 5334 O O . TYR B 1 109 ? -20.203 -24.984 -4.074 1 95.69 109 TYR B O 1
ATOM 5342 N N . ALA B 1 110 ? -20.453 -27.031 -4.934 1 95.19 110 ALA B N 1
ATOM 5343 C CA . ALA B 1 110 ? -21.781 -26.75 -5.441 1 95.19 110 ALA B CA 1
ATOM 5344 C C . ALA B 1 110 ? -22.844 -26.953 -4.363 1 95.19 110 ALA B C 1
ATOM 5346 O O . ALA B 1 110 ? -23.219 -28.094 -4.062 1 95.19 110 ALA B O 1
ATOM 5347 N N . ILE B 1 111 ? -23.406 -25.938 -3.822 1 94.38 111 ILE B N 1
ATOM 5348 C CA . ILE B 1 111 ? -24.375 -26 -2.738 1 94.38 111 ILE B CA 1
ATOM 5349 C C . ILE B 1 111 ? -25.766 -26.281 -3.311 1 94.38 111 ILE B C 1
ATOM 5351 O O . ILE B 1 111 ? -26.531 -27.047 -2.736 1 94.38 111 ILE B O 1
ATOM 5355 N N . SER B 1 112 ? -26.109 -25.578 -4.348 1 93.5 112 SER B N 1
ATOM 5356 C CA . SER B 1 112 ? -27.328 -25.781 -5.129 1 93.5 112 SER B CA 1
ATOM 5357 C C . SER B 1 112 ? -27.078 -25.531 -6.613 1 93.5 112 SER B C 1
ATOM 5359 O O . SER B 1 112 ? -25.938 -25.391 -7.039 1 93.5 112 SER B O 1
ATOM 5361 N N . GLU B 1 113 ? -28.109 -25.531 -7.355 1 88.69 113 GLU B N 1
ATOM 5362 C CA . GLU B 1 113 ? -27.984 -25.297 -8.789 1 88.69 113 GLU B CA 1
ATOM 5363 C C . GLU B 1 113 ? -27.531 -23.875 -9.086 1 88.69 113 GLU B C 1
ATOM 5365 O O . GLU B 1 113 ? -26.922 -23.609 -10.117 1 88.69 113 GLU B O 1
ATOM 5370 N N . THR B 1 114 ? -27.797 -23 -8.133 1 91.75 114 THR B N 1
ATOM 5371 C CA . THR B 1 114 ? -27.531 -21.609 -8.414 1 91.75 114 THR B CA 1
ATOM 5372 C C . THR B 1 114 ? -26.594 -21 -7.371 1 91.75 114 THR B C 1
ATOM 5374 O O . THR B 1 114 ? -26.391 -19.797 -7.344 1 91.75 114 THR B O 1
ATOM 5377 N N . GLU B 1 115 ? -26.125 -21.844 -6.473 1 94.44 115 GLU B N 1
ATOM 5378 C CA . GLU B 1 115 ? -25.25 -21.344 -5.41 1 94.44 115 GLU B CA 1
ATOM 5379 C C . GLU B 1 115 ? -23.969 -22.156 -5.305 1 94.44 115 GLU B C 1
ATOM 5381 O O . GLU B 1 115 ? -24.016 -23.391 -5.359 1 94.44 115 GLU B O 1
ATOM 5386 N N . MET B 1 116 ? -22.875 -21.5 -5.227 1 96.31 116 MET B N 1
ATOM 5387 C CA . MET B 1 116 ? -21.578 -22.156 -5.051 1 96.31 116 MET B CA 1
ATOM 5388 C C . MET B 1 116 ? -20.797 -21.484 -3.932 1 96.31 116 MET B C 1
ATOM 5390 O O . MET B 1 116 ? -20.969 -20.297 -3.656 1 96.31 116 MET B O 1
ATOM 5394 N N . CYS B 1 117 ? -19.984 -22.25 -3.318 1 96.19 117 CYS B N 1
ATOM 5395 C CA . CYS B 1 117 ? -19.109 -21.766 -2.262 1 96.19 117 CYS B CA 1
ATOM 5396 C C . CYS B 1 117 ? -17.641 -21.922 -2.648 1 96.19 117 CYS B C 1
ATOM 5398 O O . CYS B 1 117 ? -17.203 -23.016 -3.002 1 96.19 117 CYS B O 1
ATOM 5400 N N . PHE B 1 118 ? -16.906 -20.844 -2.672 1 95.62 118 PHE B N 1
ATOM 5401 C CA . PHE B 1 118 ? -15.484 -20.844 -2.945 1 95.62 118 PHE B CA 1
ATOM 5402 C C . PHE B 1 118 ? -14.68 -20.859 -1.647 1 95.62 118 PHE B C 1
ATOM 5404 O O . PHE B 1 118 ? -14.961 -20.062 -0.738 1 95.62 118 PHE B O 1
ATOM 5411 N N . ILE B 1 119 ? -13.75 -21.75 -1.504 1 92.5 119 ILE B N 1
ATOM 5412 C CA . ILE B 1 119 ? -12.828 -21.75 -0.375 1 92.5 119 ILE B CA 1
ATOM 5413 C C . ILE B 1 119 ? -11.578 -20.938 -0.725 1 92.5 119 ILE B C 1
ATOM 5415 O O . ILE B 1 119 ? -10.75 -21.375 -1.53 1 92.5 119 ILE B O 1
ATOM 5419 N N . VAL B 1 120 ? -11.508 -19.781 -0.153 1 91.44 120 VAL B N 1
ATOM 5420 C CA . VAL B 1 120 ? -10.43 -18.844 -0.451 1 91.44 120 VAL B CA 1
ATOM 5421 C C . VAL B 1 120 ? -9.406 -18.859 0.684 1 91.44 120 VAL B C 1
ATOM 5423 O O . VAL B 1 120 ? -9.672 -18.344 1.771 1 91.44 120 VAL B O 1
ATOM 5426 N N . THR B 1 121 ? -8.258 -19.375 0.452 1 88.06 121 THR B N 1
ATOM 5427 C CA . THR B 1 121 ? -7.277 -19.5 1.522 1 88.06 121 THR B CA 1
ATOM 5428 C C . THR B 1 121 ? -5.953 -18.859 1.12 1 88.06 121 THR B C 1
ATOM 5430 O O . THR B 1 121 ? -5.02 -18.797 1.923 1 88.06 121 THR B O 1
ATOM 5433 N N . ARG B 1 122 ? -5.855 -18.328 -0.084 1 86.5 122 ARG B N 1
ATOM 5434 C CA . ARG B 1 122 ? -4.566 -17.891 -0.608 1 86.5 122 ARG B CA 1
ATOM 5435 C C . ARG B 1 122 ? -4.441 -16.359 -0.569 1 86.5 122 ARG B C 1
ATOM 5437 O O . ARG B 1 122 ? -3.592 -15.789 -1.248 1 86.5 122 ARG B O 1
ATOM 5444 N N . GLY B 1 123 ? -5.316 -15.742 0.096 1 84.31 123 GLY B N 1
ATOM 5445 C CA . GLY B 1 123 ? -5.141 -14.32 0.344 1 84.31 123 GLY B CA 1
ATOM 5446 C C . GLY B 1 123 ? -5.973 -13.453 -0.579 1 84.31 123 GLY B C 1
ATOM 5447 O O . GLY B 1 123 ? -6.906 -13.93 -1.222 1 84.31 123 GLY B O 1
ATOM 5448 N N . GLU B 1 124 ? -5.617 -12.148 -0.707 1 89.06 124 GLU B N 1
ATOM 5449 C CA . GLU B 1 124 ? -6.398 -11.141 -1.413 1 89.06 124 GLU B CA 1
ATOM 5450 C C . GLU B 1 124 ? -6.301 -11.32 -2.926 1 89.06 124 GLU B C 1
ATOM 5452 O O . GLU B 1 124 ? -7.258 -11.047 -3.652 1 89.06 124 GLU B O 1
ATOM 5457 N N . SER B 1 125 ? -5.168 -11.773 -3.375 1 90.62 125 SER B N 1
ATOM 5458 C CA . SER B 1 125 ? -4.969 -11.938 -4.809 1 90.62 125 SER B CA 1
ATOM 5459 C C . SER B 1 125 ? -5.98 -12.914 -5.402 1 90.62 125 SER B C 1
ATOM 5461 O O . SER B 1 125 ? -6.398 -12.758 -6.551 1 90.62 125 SER B O 1
ATOM 5463 N N . GLU B 1 126 ? -6.352 -13.859 -4.625 1 90.62 126 GLU B N 1
ATOM 5464 C CA . GLU B 1 126 ? -7.363 -14.805 -5.082 1 90.62 126 GLU B CA 1
ATOM 5465 C C . GLU B 1 126 ? -8.719 -14.125 -5.238 1 90.62 126 GLU B C 1
ATOM 5467 O O . GLU B 1 126 ? -9.484 -14.453 -6.152 1 90.62 126 GLU B O 1
ATOM 5472 N N . VAL B 1 127 ? -9.008 -13.25 -4.398 1 92.38 127 VAL B N 1
ATOM 5473 C CA . VAL B 1 127 ? -10.258 -12.5 -4.473 1 92.38 127 VAL B CA 1
ATOM 5474 C C . VAL B 1 127 ? -10.25 -11.602 -5.707 1 92.38 127 VAL B C 1
ATOM 5476 O O . VAL B 1 127 ? -11.25 -11.5 -6.422 1 92.38 127 VAL B O 1
ATOM 5479 N N . TYR B 1 128 ? -9.086 -10.938 -5.922 1 93.62 128 TYR B N 1
ATOM 5480 C CA . TYR B 1 128 ? -8.961 -10.109 -7.117 1 93.62 128 TYR B CA 1
ATOM 5481 C C . TYR B 1 128 ? -9.25 -10.922 -8.375 1 93.62 128 TYR B C 1
ATOM 5483 O O . TYR B 1 128 ? -9.945 -10.453 -9.273 1 93.62 128 TYR B O 1
ATOM 5491 N N . ASP B 1 129 ? -8.711 -12.078 -8.367 1 93.25 129 ASP B N 1
ATOM 5492 C CA . ASP B 1 129 ? -8.883 -12.969 -9.508 1 93.25 129 ASP B CA 1
ATOM 5493 C C . ASP B 1 129 ? -10.344 -13.352 -9.695 1 93.25 129 ASP B C 1
ATOM 5495 O O . ASP B 1 129 ? -10.883 -13.25 -10.805 1 93.25 129 ASP B O 1
ATOM 5499 N N . ILE B 1 130 ? -11.008 -13.766 -8.672 1 94.75 130 ILE B N 1
ATOM 5500 C CA . ILE B 1 130 ? -12.406 -14.18 -8.711 1 94.75 130 ILE B CA 1
ATOM 5501 C C . ILE B 1 130 ? -13.273 -13.008 -9.172 1 94.75 130 ILE B C 1
ATOM 5503 O O . ILE B 1 130 ? -14.109 -13.164 -10.07 1 94.75 130 ILE B O 1
ATOM 5507 N N . LEU B 1 131 ? -13.016 -11.852 -8.594 1 95.44 131 LEU B N 1
ATOM 5508 C CA . LEU B 1 131 ? -13.828 -10.68 -8.906 1 95.44 131 LEU B CA 1
ATOM 5509 C C . LEU B 1 131 ? -13.633 -10.258 -10.352 1 95.44 131 LEU B C 1
ATOM 5511 O O . LEU B 1 131 ? -14.594 -9.867 -11.023 1 95.44 131 LEU B O 1
ATOM 5515 N N . THR B 1 132 ? -12.461 -10.297 -10.812 1 95.44 132 THR B N 1
ATOM 5516 C CA . THR B 1 132 ? -12.188 -9.914 -12.195 1 95.44 132 THR B CA 1
ATOM 5517 C C . THR B 1 132 ? -12.977 -10.797 -13.164 1 95.44 132 THR B C 1
ATOM 5519 O O . THR B 1 132 ? -13.609 -10.297 -14.094 1 95.44 132 THR B O 1
ATOM 5522 N N . HIS B 1 133 ? -12.938 -12.094 -12.945 1 95.06 133 HIS B N 1
ATOM 5523 C CA . HIS B 1 133 ? -13.656 -13.031 -13.797 1 95.06 133 HIS B CA 1
ATOM 5524 C C . HIS B 1 133 ? -15.164 -12.812 -13.719 1 95.06 133 HIS B C 1
ATOM 5526 O O . HIS B 1 133 ? -15.852 -12.844 -14.742 1 95.06 133 HIS B O 1
ATOM 5532 N N . ILE B 1 134 ? -15.625 -12.547 -12.555 1 95.25 134 ILE B N 1
ATOM 5533 C CA . ILE B 1 134 ? -17.062 -12.383 -12.352 1 95.25 134 ILE B CA 1
ATOM 5534 C C . ILE B 1 134 ? -17.531 -11.086 -13.016 1 95.25 134 ILE B C 1
ATOM 5536 O O . ILE B 1 134 ? -18.594 -11.055 -13.633 1 95.25 134 ILE B O 1
ATOM 5540 N N . VAL B 1 135 ? -16.781 -10.008 -12.812 1 95.06 135 VAL B N 1
ATOM 5541 C CA . VAL B 1 135 ? -17.141 -8.742 -13.438 1 95.06 135 VAL B CA 1
ATOM 5542 C C . VAL B 1 135 ? -17.172 -8.906 -14.953 1 95.06 135 VAL B C 1
ATOM 5544 O O . VAL B 1 135 ? -18.094 -8.43 -15.617 1 95.06 135 VAL B O 1
ATOM 5547 N N . PHE B 1 136 ? -16.172 -9.609 -15.492 1 95.31 136 PHE B N 1
ATOM 5548 C CA . PHE B 1 136 ? -16.156 -9.883 -16.922 1 95.31 136 PHE B CA 1
ATOM 5549 C C . PHE B 1 136 ? -17.406 -10.656 -17.344 1 95.31 136 PHE B C 1
ATOM 5551 O O . PHE B 1 136 ? -18.062 -10.305 -18.328 1 95.31 136 PHE B O 1
ATOM 5558 N N . LEU B 1 137 ? -17.703 -11.695 -16.625 1 93.88 137 LEU B N 1
ATOM 5559 C CA . LEU B 1 137 ? -18.859 -12.523 -16.938 1 93.88 137 LEU B CA 1
ATOM 5560 C C . LEU B 1 137 ? -20.156 -11.711 -16.891 1 93.88 137 LEU B C 1
ATOM 5562 O O . LEU B 1 137 ? -21.031 -11.883 -17.734 1 93.88 137 LEU B O 1
ATOM 5566 N N . ASN B 1 138 ? -20.234 -10.875 -15.938 1 91.69 138 ASN B N 1
ATOM 5567 C CA . ASN B 1 138 ? -21.422 -10.047 -15.82 1 91.69 138 ASN B CA 1
ATOM 5568 C C . ASN B 1 138 ? -21.531 -9.039 -16.969 1 91.69 138 ASN B C 1
ATOM 5570 O O . ASN B 1 138 ? -22.625 -8.703 -17.406 1 91.69 138 ASN B O 1
ATOM 5574 N N . LEU B 1 139 ? -20.422 -8.523 -17.344 1 92.5 139 LEU B N 1
ATOM 5575 C CA . LEU B 1 139 ? -20.422 -7.621 -18.484 1 92.5 139 LEU B CA 1
ATOM 5576 C C . LEU B 1 139 ? -20.891 -8.344 -19.75 1 92.5 139 LEU B C 1
ATOM 5578 O O . LEU B 1 139 ? -21.703 -7.816 -20.5 1 92.5 139 LEU B O 1
ATOM 5582 N N . GLU B 1 140 ? -20.375 -9.547 -19.953 1 93 140 GLU B N 1
ATOM 5583 C CA . GLU B 1 140 ? -20.797 -10.336 -21.109 1 93 140 GLU B CA 1
ATOM 5584 C C . GLU B 1 140 ? -22.266 -10.734 -21 1 93 140 GLU B C 1
ATOM 5586 O O . GLU B 1 140 ? -22.984 -10.789 -22 1 93 140 GLU B O 1
ATOM 5591 N N . ALA B 1 141 ? -22.688 -11.039 -19.797 1 90.56 141 ALA B N 1
ATOM 5592 C CA . ALA B 1 141 ? -24.094 -11.383 -19.562 1 90.56 141 ALA B CA 1
ATOM 5593 C C . ALA B 1 141 ? -25 -10.211 -19.922 1 90.56 141 ALA B C 1
ATOM 5595 O O . ALA B 1 141 ? -26.062 -10.406 -20.5 1 90.56 141 ALA B O 1
ATOM 5596 N N . SER B 1 142 ? -24.594 -9.078 -19.531 1 88.19 142 SER B N 1
ATOM 5597 C CA . SER B 1 142 ? -25.359 -7.883 -19.859 1 88.19 142 SER B CA 1
ATOM 5598 C C . SER B 1 142 ? -25.453 -7.684 -21.375 1 88.19 142 SER B C 1
ATOM 5600 O O . SER B 1 142 ? -26.484 -7.25 -21.891 1 88.19 142 SER B O 1
ATOM 5602 N N . LYS B 1 143 ? -24.438 -7.988 -22.078 1 89.88 143 LYS B N 1
ATOM 5603 C CA . LYS B 1 143 ? -24.438 -7.906 -23.531 1 89.88 143 LYS B CA 1
ATOM 5604 C C . LYS B 1 143 ? -25.438 -8.891 -24.141 1 89.88 143 LYS B C 1
ATOM 5606 O O . LYS B 1 143 ? -26.203 -8.539 -25.031 1 89.88 143 LYS B O 1
ATOM 5611 N N . ILE B 1 144 ? -25.344 -10.039 -23.688 1 88.62 144 ILE B N 1
ATOM 5612 C CA . ILE B 1 144 ? -26.25 -11.086 -24.172 1 88.62 144 ILE B CA 1
ATOM 5613 C C . ILE B 1 144 ? -27.688 -10.695 -23.906 1 88.62 144 ILE B C 1
ATOM 5615 O O . ILE B 1 144 ? -28.562 -10.859 -24.766 1 88.62 144 ILE B O 1
ATOM 5619 N N . HIS B 1 145 ? -27.906 -10.164 -22.797 1 86.12 145 HIS B N 1
ATOM 5620 C CA . HIS B 1 145 ? -29.234 -9.68 -22.438 1 86.12 145 HIS B CA 1
ATOM 5621 C C . HIS B 1 145 ? -29.703 -8.617 -23.422 1 86.12 145 HIS B C 1
ATOM 5623 O O . HIS B 1 145 ? -30.859 -8.648 -23.875 1 86.12 145 HIS B O 1
ATOM 5629 N N . ASN B 1 146 ? -28.859 -7.754 -23.672 1 86.44 146 ASN B N 1
ATOM 5630 C CA . ASN B 1 146 ? -29.203 -6.68 -24.609 1 86.44 146 ASN B CA 1
ATOM 5631 C C . ASN B 1 146 ? -29.453 -7.215 -26.016 1 86.44 146 ASN B C 1
ATOM 5633 O O . ASN B 1 146 ? -30.312 -6.699 -26.734 1 86.44 146 ASN B O 1
ATOM 5637 N N . LEU B 1 147 ? -28.703 -8.164 -26.422 1 84.06 147 LEU B N 1
ATOM 5638 C CA . LEU B 1 147 ? -28.875 -8.781 -27.734 1 84.06 147 LEU B CA 1
ATOM 5639 C C . LEU B 1 147 ? -30.219 -9.5 -27.812 1 84.06 147 LEU B C 1
ATOM 5641 O O . LEU B 1 147 ? -30.875 -9.469 -28.859 1 84.06 147 LEU B O 1
ATOM 5645 N N . ILE B 1 148 ? -30.609 -10.086 -26.75 1 83.62 148 ILE B N 1
ATOM 5646 C CA . ILE B 1 148 ? -31.906 -10.773 -26.688 1 83.62 148 ILE B CA 1
ATOM 5647 C C . ILE B 1 148 ? -33.031 -9.75 -26.797 1 83.62 148 ILE B C 1
ATOM 5649 O O . ILE B 1 148 ? -34 -9.953 -27.547 1 83.62 148 ILE B O 1
ATOM 5653 N N . ARG B 1 149 ? -32.875 -8.68 -26.141 1 82.12 149 ARG B N 1
ATOM 5654 C CA . ARG B 1 149 ? -33.906 -7.648 -26.109 1 82.12 149 ARG B CA 1
ATOM 5655 C C . ARG B 1 149 ? -34.031 -6.945 -27.453 1 82.12 149 ARG B C 1
ATOM 5657 O O . ARG B 1 149 ? -35.094 -6.508 -27.844 1 82.12 149 ARG B O 1
ATOM 5664 N N . ALA B 1 150 ? -33 -6.879 -28.031 1 79.38 150 ALA B N 1
ATOM 5665 C CA . ALA B 1 150 ? -32.969 -6.145 -29.297 1 79.38 150 ALA B CA 1
ATOM 5666 C C . ALA B 1 150 ? -33.531 -6.98 -30.438 1 79.38 150 ALA B C 1
ATOM 5668 O O . ALA B 1 150 ? -33.844 -6.453 -31.5 1 79.38 150 ALA B O 1
ATOM 5669 N N . GLU B 1 151 ? -33.75 -8.203 -30.062 1 78.62 151 GLU B N 1
ATOM 5670 C CA . GLU B 1 151 ? -34.281 -9.047 -31.141 1 78.62 151 GLU B CA 1
ATOM 5671 C C . GLU B 1 151 ? -35.719 -8.641 -31.5 1 78.62 151 GLU B C 1
ATOM 5673 O O . GLU B 1 151 ? -36.562 -8.523 -30.641 1 78.62 151 GLU B O 1
ATOM 5678 N N . GLU B 1 152 ? -35.906 -8.219 -32.75 1 67.62 152 GLU B N 1
ATOM 5679 C CA . GLU B 1 152 ? -37.188 -7.742 -33.281 1 67.62 152 GLU B CA 1
ATOM 5680 C C . GLU B 1 152 ? -38.219 -8.867 -33.312 1 67.62 152 GLU B C 1
ATOM 5682 O O . GLU B 1 152 ? -39.375 -8.641 -33.031 1 67.62 152 GLU B O 1
ATOM 5687 N N . ASP B 1 153 ? -37.781 -10.023 -33.719 1 71.56 153 ASP B N 1
ATOM 5688 C CA . ASP B 1 153 ? -38.656 -11.18 -33.812 1 71.56 153 ASP B CA 1
ATOM 5689 C C . ASP B 1 153 ? -38.406 -12.164 -32.688 1 71.56 153 ASP B C 1
ATOM 5691 O O . ASP B 1 153 ? -37.5 -13.008 -32.75 1 71.56 153 ASP B O 1
ATOM 5695 N N . PRO B 1 154 ? -39.188 -12.016 -31.672 1 67.12 154 PRO B N 1
ATOM 5696 C CA . PRO B 1 154 ? -38.969 -12.844 -30.484 1 67.12 154 PRO B CA 1
ATOM 5697 C C . PRO B 1 154 ? -39.219 -14.328 -30.75 1 67.12 154 PRO B C 1
ATOM 5699 O O . PRO B 1 154 ? -38.719 -15.188 -30.031 1 67.12 154 PRO B O 1
ATOM 5702 N N . VAL B 1 155 ? -39.875 -14.594 -31.797 1 63.94 155 VAL B N 1
ATOM 5703 C CA . VAL B 1 155 ? -40.25 -15.984 -32.062 1 63.94 155 VAL B CA 1
ATOM 5704 C C . VAL B 1 155 ? -39.219 -16.625 -33 1 63.94 155 VAL B C 1
ATOM 5706 O O . VAL B 1 155 ? -38.812 -17.781 -32.781 1 63.94 155 VAL B O 1
ATOM 5709 N N . ASN B 1 156 ? -38.812 -15.875 -33.906 1 65.75 156 ASN B N 1
ATOM 5710 C CA . ASN B 1 156 ? -37.938 -16.469 -34.906 1 65.75 156 ASN B CA 1
ATOM 5711 C C . ASN B 1 156 ? -36.531 -15.883 -34.812 1 65.75 156 ASN B C 1
ATOM 5713 O O . ASN B 1 156 ? -35.688 -16.078 -35.719 1 65.75 156 ASN B O 1
ATOM 5717 N N . GLY B 1 157 ? -36.344 -15.289 -33.812 1 76 157 GLY B N 1
ATOM 5718 C CA . GLY B 1 157 ? -35.031 -14.688 -33.625 1 76 157 GLY B CA 1
ATOM 5719 C C . GLY B 1 157 ? -33.969 -15.688 -33.25 1 76 157 GLY B C 1
ATOM 5720 O O . GLY B 1 157 ? -34.25 -16.875 -33.031 1 76 157 GLY B O 1
ATOM 5721 N N . ASP B 1 158 ? -32.75 -15.367 -33.281 1 80.56 158 ASP B N 1
ATOM 5722 C CA . ASP B 1 158 ? -31.594 -16.234 -33.031 1 80.56 158 ASP B CA 1
ATOM 5723 C C . ASP B 1 158 ? -31.656 -16.812 -31.625 1 80.56 158 ASP B C 1
ATOM 5725 O O . ASP B 1 158 ? -31.328 -17.984 -31.406 1 80.56 158 ASP B O 1
ATOM 5729 N N . TRP B 1 159 ? -32.094 -16.078 -30.672 1 83 159 TRP B N 1
ATOM 5730 C CA . TRP B 1 159 ? -32.219 -16.578 -29.312 1 83 159 TRP B CA 1
ATOM 5731 C C . TRP B 1 159 ? -33.281 -17.656 -29.203 1 83 159 TRP B C 1
ATOM 5733 O O . TRP B 1 159 ? -33.094 -18.641 -28.5 1 83 159 TRP B O 1
ATOM 5743 N N . ALA B 1 160 ? -34.344 -17.359 -29.828 1 82.5 160 ALA B N 1
ATOM 5744 C CA . ALA B 1 160 ? -35.406 -18.344 -29.828 1 82.5 160 ALA B CA 1
ATOM 5745 C C . ALA B 1 160 ? -34.969 -19.672 -30.438 1 82.5 160 ALA B C 1
ATOM 5747 O O . ALA B 1 160 ? -35.344 -20.734 -29.953 1 82.5 160 ALA B O 1
ATOM 5748 N N . LYS B 1 161 ? -34.281 -19.547 -31.484 1 83.75 161 LYS B N 1
ATOM 5749 C CA . LYS B 1 161 ? -33.75 -20.75 -32.125 1 83.75 161 LYS B CA 1
ATOM 5750 C C . LYS B 1 161 ? -32.781 -21.484 -31.188 1 83.75 161 LYS B C 1
ATOM 5752 O O . LYS B 1 161 ? -32.812 -22.719 -31.109 1 83.75 161 LYS B O 1
ATOM 5757 N N . LEU B 1 162 ? -32 -20.672 -30.547 1 82.88 162 LEU B N 1
ATOM 5758 C CA . LEU B 1 162 ? -31.078 -21.25 -29.578 1 82.88 162 LEU B CA 1
ATOM 5759 C C . LEU B 1 162 ? -31.828 -21.922 -28.438 1 82.88 162 LEU B C 1
ATOM 5761 O O . LEU B 1 162 ? -31.469 -23.016 -28 1 82.88 162 LEU B O 1
ATOM 5765 N N . LYS B 1 163 ? -32.812 -21.266 -27.969 1 83.19 163 LYS B N 1
ATOM 5766 C CA . LYS B 1 163 ? -33.625 -21.812 -26.906 1 83.19 163 LYS B CA 1
ATOM 5767 C C . LYS B 1 163 ? -34.281 -23.141 -27.312 1 83.19 163 LYS B C 1
ATOM 5769 O O . LYS B 1 163 ? -34.312 -24.094 -26.547 1 83.19 163 LYS B O 1
ATOM 5774 N N . LYS B 1 164 ? -34.781 -23.141 -28.469 1 80.56 164 LYS B N 1
ATOM 5775 C CA . LYS B 1 164 ? -35.406 -24.344 -28.984 1 80.56 164 LYS B CA 1
ATOM 5776 C C . LYS B 1 164 ? -34.406 -25.484 -29.094 1 80.56 164 LYS B C 1
ATOM 5778 O O . LYS B 1 164 ? -34.719 -26.641 -28.797 1 80.56 164 LYS B O 1
ATOM 5783 N N . LEU B 1 165 ? -33.344 -25.078 -29.578 1 77 165 LEU B N 1
ATOM 5784 C CA . LEU B 1 165 ? -32.281 -26.047 -29.688 1 77 165 LEU B CA 1
ATOM 5785 C C . LEU B 1 165 ? -31.922 -26.656 -28.328 1 77 165 LEU B C 1
ATOM 5787 O O . LEU B 1 165 ? -31.703 -27.859 -28.219 1 77 165 LEU B O 1
ATOM 5791 N N . MET B 1 166 ? -31.938 -25.844 -27.297 1 78.69 166 MET B N 1
ATOM 5792 C CA . MET B 1 166 ? -31.547 -26.281 -25.953 1 78.69 166 MET B CA 1
ATOM 5793 C C . MET B 1 166 ? -32.656 -27.047 -25.281 1 78.69 166 MET B C 1
ATOM 5795 O O . MET B 1 166 ? -32.406 -27.984 -24.516 1 78.69 166 MET B O 1
ATOM 5799 N N . GLU B 1 167 ? -33.969 -26.594 -25.453 1 75.12 167 GLU B N 1
ATOM 5800 C CA . GLU B 1 167 ? -35.125 -27.234 -24.844 1 75.12 167 GLU B CA 1
ATOM 5801 C C . GLU B 1 167 ? -35.438 -28.562 -25.531 1 75.12 167 GLU B C 1
ATOM 5803 O O . GLU B 1 167 ? -35.969 -29.484 -24.922 1 75.12 167 GLU B O 1
ATOM 5808 N N . SER B 1 168 ? -35.781 -28.422 -26.906 1 57.88 168 SER B N 1
ATOM 5809 C CA . SER B 1 168 ? -36.125 -29.641 -27.656 1 57.88 168 SER B CA 1
ATOM 5810 C C . SER B 1 168 ? -35.219 -30.797 -27.266 1 57.88 168 SER B C 1
ATOM 5812 O O . SER B 1 168 ? -35.562 -31.969 -27.516 1 57.88 168 SER B O 1
ATOM 5814 N N . GLY B 1 169 ? -34.75 -31.141 -26.438 1 52.31 169 GLY B N 1
ATOM 5815 C CA . GLY B 1 169 ? -34.094 -32.375 -26.016 1 52.31 169 GLY B CA 1
ATOM 5816 C C . GLY B 1 169 ? -32.562 -32.219 -25.906 1 52.31 169 GLY B C 1
ATOM 5817 O O . GLY B 1 169 ? -31.859 -33.219 -25.688 1 52.31 169 GLY B O 1
ATOM 5818 N N . VAL B 1 170 ? -31.906 -31.438 -26.75 1 42.84 170 VAL B N 1
ATOM 5819 C CA . VAL B 1 170 ? -30.469 -31.703 -26.719 1 42.84 170 VAL B CA 1
ATOM 5820 C C . VAL B 1 170 ? -29.891 -31.266 -25.375 1 42.84 170 VAL B C 1
ATOM 5822 O O . VAL B 1 170 ? -29.625 -30.078 -25.156 1 42.84 170 VAL B O 1
ATOM 5825 N N . GLN B 1 171 ? -30.609 -31.125 -24.5 1 43.53 171 GLN B N 1
ATOM 5826 C CA . GLN B 1 171 ? -30.219 -30.891 -23.109 1 43.53 171 GLN B CA 1
ATOM 5827 C C . GLN B 1 171 ? -28.812 -31.406 -22.844 1 43.53 171 GLN B C 1
ATOM 5829 O O . GLN B 1 171 ? -28.5 -32.562 -23.109 1 43.53 171 GLN B O 1
ATOM 5834 N N . LEU B 1 172 ? -27.922 -30.531 -22.781 1 41.09 172 LEU B N 1
ATOM 5835 C CA . LEU B 1 172 ? -26.547 -30.781 -22.375 1 41.09 172 LEU B CA 1
ATOM 5836 C C . LEU B 1 172 ? -26.5 -31.5 -21.031 1 41.09 172 LEU B C 1
ATOM 5838 O O . LEU B 1 172 ? -26.047 -30.922 -20.031 1 41.09 172 LEU B O 1
ATOM 5842 N N . GLN B 1 173 ? -27.547 -31.938 -20.484 1 40.06 173 GLN B N 1
ATOM 5843 C CA . GLN B 1 173 ? -27.156 -32.625 -19.25 1 40.06 173 GLN B CA 1
ATOM 5844 C C . GLN B 1 173 ? -25.797 -33.281 -19.406 1 40.06 173 GLN B C 1
ATOM 5846 O O . GLN B 1 173 ? -25.203 -33.281 -20.484 1 40.06 173 GLN B O 1
ATOM 5851 N N . GLY B 1 174 ? -25.562 -34.375 -18.594 1 38.53 174 GLY B N 1
ATOM 5852 C CA . GLY B 1 174 ? -24.375 -35.219 -18.578 1 38.53 174 GLY B CA 1
ATOM 5853 C C . GLY B 1 174 ? -23.812 -35.469 -19.953 1 38.53 174 GLY B C 1
ATOM 5854 O O . GLY B 1 174 ? -22.594 -35.406 -20.172 1 38.53 174 GLY B O 1
ATOM 5855 N N . GLU B 1 175 ? -24.688 -36.312 -20.906 1 37.84 175 GLU B N 1
ATOM 5856 C CA . GLU B 1 175 ? -24.172 -36.938 -22.109 1 37.84 175 GLU B CA 1
ATOM 5857 C C . GLU B 1 175 ? -24 -35.938 -23.25 1 37.84 175 GLU B C 1
ATOM 5859 O O . GLU B 1 175 ? -24.547 -34.844 -23.188 1 37.84 175 GLU B O 1
ATOM 5864 N N . ASP B 1 176 ? -23.578 -36.375 -24.703 1 42.22 176 ASP B N 1
ATOM 5865 C CA . ASP B 1 176 ? -22.938 -35.938 -25.922 1 42.22 176 ASP B CA 1
ATOM 5866 C C . ASP B 1 176 ? -23.797 -34.906 -26.672 1 42.22 176 ASP B C 1
ATOM 5868 O O . ASP B 1 176 ? -24.938 -35.188 -27 1 42.22 176 ASP B O 1
ATOM 5872 N N . LEU B 1 177 ? -24.078 -33.688 -26.281 1 50.94 177 LEU B N 1
ATOM 5873 C CA . LEU B 1 177 ? -24.484 -32.812 -27.375 1 50.94 177 LEU B CA 1
ATOM 5874 C C . LEU B 1 177 ? -24.047 -33.375 -28.719 1 50.94 177 LEU B C 1
ATOM 5876 O O . LEU B 1 177 ? -22.859 -33.344 -29.062 1 50.94 177 LEU B O 1
ATOM 5880 N N . GLU B 1 178 ? -24.656 -34.438 -28.969 1 56.47 178 GLU B N 1
ATOM 5881 C CA . GLU B 1 178 ? -24.312 -35.25 -30.125 1 56.47 178 GLU B CA 1
ATOM 5882 C C . GLU B 1 178 ? -24.656 -34.531 -31.422 1 56.47 178 GLU B C 1
ATOM 5884 O O . GLU B 1 178 ? -25.219 -35.125 -32.344 1 56.47 178 GLU B O 1
ATOM 5889 N N . LEU B 1 179 ? -24.688 -33.031 -31.234 1 68.31 179 LEU B N 1
ATOM 5890 C CA . LEU B 1 179 ? -24.875 -32.438 -32.562 1 68.31 179 LEU B CA 1
ATOM 5891 C C . LEU B 1 179 ? -23.719 -32.844 -33.5 1 68.31 179 LEU B C 1
ATOM 5893 O O . LEU B 1 179 ? -22.562 -32.812 -33.094 1 68.31 179 LEU B O 1
ATOM 5897 N N . GLN B 1 180 ? -24.109 -33.531 -34.438 1 73.56 180 GLN B N 1
ATOM 5898 C CA . GLN B 1 180 ? -23.062 -33.906 -35.375 1 73.56 180 GLN B CA 1
ATOM 5899 C C . GLN B 1 180 ? -23.422 -33.469 -36.781 1 73.56 180 GLN B C 1
ATOM 5901 O O . GLN B 1 180 ? -24.578 -33.156 -37.062 1 73.56 180 GLN B O 1
ATOM 5906 N N . GLY B 1 181 ? -22.516 -33.281 -37.469 1 81.19 181 GLY B N 1
ATOM 5907 C CA . GLY B 1 181 ? -22.625 -33.062 -38.875 1 81.19 181 GLY B CA 1
ATOM 5908 C C . GLY B 1 181 ? -23.297 -31.734 -39.219 1 81.19 181 GLY B C 1
ATOM 5909 O O . GLY B 1 181 ? -22.906 -30.672 -38.75 1 81.19 181 GLY B O 1
ATOM 5910 N N . GLU B 1 182 ? -24.328 -31.781 -40 1 82.38 182 GLU B N 1
ATOM 5911 C CA . GLU B 1 182 ? -25.031 -30.609 -40.562 1 82.38 182 GLU B CA 1
ATOM 5912 C C . GLU B 1 182 ? -25.797 -29.875 -39.469 1 82.38 182 GLU B C 1
ATOM 5914 O O . GLU B 1 182 ? -25.906 -28.641 -39.5 1 82.38 182 GLU B O 1
ATOM 5919 N N . GLU B 1 183 ? -26.328 -30.578 -38.5 1 83.06 183 GLU B N 1
ATOM 5920 C CA . GLU B 1 183 ? -27.078 -29.953 -37.438 1 83.06 183 GLU B CA 1
ATOM 5921 C C . GLU B 1 183 ? -26.188 -29.062 -36.562 1 83.06 183 GLU B C 1
ATOM 5923 O O . GLU B 1 183 ? -26.609 -27.984 -36.125 1 83.06 183 GLU B O 1
ATOM 5928 N N . LEU B 1 184 ? -25.031 -29.516 -36.312 1 89.31 184 LEU B N 1
ATOM 5929 C CA . LEU B 1 184 ? -24.078 -28.734 -35.562 1 89.31 184 LEU B CA 1
ATOM 5930 C C . LEU B 1 184 ? -23.688 -27.469 -36.312 1 89.31 184 LEU B C 1
ATOM 5932 O O . LEU B 1 184 ? -23.578 -26.391 -35.719 1 89.31 184 LEU B O 1
ATOM 5936 N N . ASP B 1 185 ? -23.469 -27.625 -37.562 1 90.25 185 ASP B N 1
ATOM 5937 C CA . ASP B 1 185 ? -23.094 -26.469 -38.375 1 90.25 185 ASP B CA 1
ATOM 5938 C C . ASP B 1 185 ? -24.172 -25.391 -38.375 1 90.25 185 ASP B C 1
ATOM 5940 O O . ASP B 1 185 ? -23.875 -24.203 -38.281 1 90.25 185 ASP B O 1
ATOM 5944 N N . GLN B 1 186 ? -25.391 -25.875 -38.406 1 87.19 186 GLN B N 1
ATOM 5945 C CA . GLN B 1 186 ? -26.5 -24.922 -38.375 1 87.19 186 GLN B CA 1
ATOM 5946 C C . GLN B 1 186 ? -26.594 -24.25 -37 1 87.19 186 GLN B C 1
ATOM 5948 O O . GLN B 1 186 ? -26.859 -23.047 -36.906 1 87.19 186 GLN B O 1
ATOM 5953 N N . ALA B 1 187 ? -26.484 -25 -36.062 1 88.88 187 ALA B N 1
ATOM 5954 C CA . ALA B 1 187 ? -26.547 -24.453 -34.688 1 88.88 187 ALA B CA 1
ATOM 5955 C C . ALA B 1 187 ? -25.422 -23.438 -34.469 1 88.88 187 ALA B C 1
ATOM 5957 O O . ALA B 1 187 ? -25.641 -22.406 -33.844 1 88.88 187 ALA B O 1
ATOM 5958 N N . LEU B 1 188 ? -24.234 -23.766 -34.969 1 93.62 188 LEU B N 1
ATOM 5959 C CA . LEU B 1 188 ? -23.094 -22.875 -34.812 1 93.62 188 LEU B CA 1
ATOM 5960 C C . LEU B 1 188 ? -23.297 -21.594 -35.625 1 93.62 188 LEU B C 1
ATOM 5962 O O . LEU B 1 188 ? -22.844 -20.531 -35.188 1 93.62 188 LEU B O 1
ATOM 5966 N N . TRP B 1 189 ? -23.906 -21.734 -36.719 1 91.38 189 TRP B N 1
ATOM 5967 C CA . TRP B 1 189 ? -24.203 -20.562 -37.531 1 91.38 189 TRP B CA 1
ATOM 5968 C C . TRP B 1 189 ? -25.141 -19.625 -36.781 1 91.38 189 TRP B C 1
ATOM 5970 O O . TRP B 1 189 ? -24.906 -18.406 -36.719 1 91.38 189 TRP B O 1
ATOM 5980 N N . VAL B 1 190 ? -26.172 -20.188 -36.156 1 88.31 190 VAL B N 1
ATOM 5981 C CA . VAL B 1 190 ? -27.125 -19.391 -35.406 1 88.31 190 VAL B CA 1
ATOM 5982 C C . VAL B 1 190 ? -26.422 -18.719 -34.219 1 88.31 190 VAL B C 1
ATOM 5984 O O . VAL B 1 190 ? -26.641 -17.531 -33.938 1 88.31 190 VAL B O 1
ATOM 5987 N N . LEU B 1 191 ? -25.641 -19.5 -33.594 1 92.44 191 LEU B N 1
ATOM 5988 C CA . LEU B 1 191 ? -24.922 -18.984 -32.406 1 92.44 191 LEU B CA 1
ATOM 5989 C C . LEU B 1 191 ? -23.953 -17.875 -32.812 1 92.44 191 LEU B C 1
ATOM 5991 O O . LEU B 1 191 ? -23.828 -16.875 -32.125 1 92.44 191 LEU B O 1
ATOM 5995 N N . SER B 1 192 ? -23.234 -18.062 -33.938 1 94.38 192 SER B N 1
ATOM 5996 C CA . SER B 1 192 ? -22.281 -17.062 -34.406 1 94.38 192 SER B CA 1
ATOM 5997 C C . SER B 1 192 ? -22.969 -15.742 -34.688 1 94.38 192 SER B C 1
ATOM 5999 O O . SER B 1 192 ? -22.453 -14.68 -34.344 1 94.38 192 SER B O 1
ATOM 6001 N N . LYS B 1 193 ? -24.094 -15.766 -35.281 1 90.12 193 LYS B N 1
ATOM 6002 C CA . LYS B 1 193 ? -24.859 -14.555 -35.562 1 90.12 193 LYS B CA 1
ATOM 6003 C C . LYS B 1 193 ? -25.312 -13.883 -34.281 1 90.12 193 LYS B C 1
ATOM 6005 O O . LYS B 1 193 ? -25.234 -12.656 -34.156 1 90.12 193 LYS B O 1
ATOM 6010 N N . PHE B 1 194 ? -25.734 -14.703 -33.438 1 89.19 194 PHE B N 1
ATOM 6011 C CA . PHE B 1 194 ? -26.219 -14.188 -32.188 1 89.19 194 PHE B CA 1
ATOM 6012 C C . PHE B 1 194 ? -25.109 -13.5 -31.406 1 89.19 194 PHE B C 1
ATOM 6014 O O . PHE B 1 194 ? -25.312 -12.445 -30.797 1 89.19 194 PHE B O 1
ATOM 6021 N N . LEU B 1 195 ? -23.953 -14.062 -31.391 1 93.69 195 LEU B N 1
ATOM 6022 C CA . LEU B 1 195 ? -22.828 -13.586 -30.594 1 93.69 195 LEU B CA 1
ATOM 6023 C C . LEU B 1 195 ? -22.078 -12.477 -31.328 1 93.69 195 LEU B C 1
ATOM 6025 O O . LEU B 1 195 ? -21.203 -11.828 -30.734 1 93.69 195 LEU B O 1
ATOM 6029 N N . GLY B 1 196 ? -22.375 -12.266 -32.594 1 91.38 196 GLY B N 1
ATOM 6030 C CA . GLY B 1 196 ? -21.688 -11.266 -33.375 1 91.38 196 GLY B CA 1
ATOM 6031 C C . GLY B 1 196 ? -20.266 -11.672 -33.719 1 91.38 196 GLY B C 1
ATOM 6032 O O . GLY B 1 196 ? -19.359 -10.836 -33.781 1 91.38 196 GLY B O 1
ATOM 6033 N N . ARG B 1 197 ? -20.047 -12.984 -33.812 1 94.38 197 ARG B N 1
ATOM 6034 C CA . ARG B 1 197 ? -18.734 -13.539 -34.156 1 94.38 197 ARG B CA 1
ATOM 6035 C C . ARG B 1 197 ? -18.781 -14.305 -35.469 1 94.38 197 ARG B C 1
ATOM 6037 O O . ARG B 1 197 ? -19.875 -14.641 -35.969 1 94.38 197 ARG B O 1
ATOM 6044 N N . SER B 1 198 ? -17.656 -14.445 -36.062 1 95.06 198 SER B N 1
ATOM 6045 C CA . SER B 1 198 ? -17.609 -15.234 -37.281 1 95.06 198 SER B CA 1
ATOM 6046 C C . SER B 1 198 ? -17.875 -16.703 -37 1 95.06 198 SER B C 1
ATOM 6048 O O . SER B 1 198 ? -17.688 -17.172 -35.875 1 95.06 198 SER B O 1
ATOM 6050 N N . TYR B 1 199 ? -18.359 -17.391 -38.031 1 95 199 TYR B N 1
ATOM 6051 C CA . TYR B 1 199 ? -18.609 -18.812 -37.938 1 95 199 TYR B CA 1
ATOM 6052 C C . TYR B 1 199 ? -17.344 -19.562 -37.469 1 95 199 TYR B C 1
ATOM 6054 O O . TYR B 1 199 ? -17.406 -20.422 -36.594 1 95 199 TYR B O 1
ATOM 6062 N N . LYS B 1 200 ? -16.234 -19.203 -38.031 1 95.38 200 LYS B N 1
ATOM 6063 C CA . LYS B 1 200 ? -14.969 -19.875 -37.75 1 95.38 200 LYS B CA 1
ATOM 6064 C C . LYS B 1 200 ? -14.555 -19.688 -36.312 1 95.38 200 LYS B C 1
ATOM 6066 O O . LYS B 1 200 ? -14.164 -20.641 -35.625 1 95.38 200 LYS B O 1
ATOM 6071 N N . GLU B 1 201 ? -14.602 -18.5 -35.812 1 94.88 201 GLU B N 1
ATOM 6072 C CA . GLU B 1 201 ? -14.25 -18.219 -34.406 1 94.88 201 GLU B CA 1
ATOM 6073 C C . GLU B 1 201 ? -15.156 -18.984 -33.438 1 94.88 201 GLU B C 1
ATOM 6075 O O . GLU B 1 201 ? -14.688 -19.5 -32.438 1 94.88 201 GLU B O 1
ATOM 6080 N N . THR B 1 202 ? -16.422 -18.953 -33.781 1 95.62 202 THR B N 1
ATOM 6081 C CA . THR B 1 202 ? -17.391 -19.641 -32.938 1 95.62 202 THR B CA 1
ATOM 6082 C C . THR B 1 202 ? -17.141 -21.141 -32.938 1 95.62 202 THR B C 1
ATOM 6084 O O . THR B 1 202 ? -17.203 -21.781 -31.891 1 95.62 202 THR B O 1
ATOM 6087 N N . ARG B 1 203 ? -16.859 -21.656 -34.062 1 94.31 203 ARG B N 1
ATOM 6088 C CA . ARG B 1 203 ? -16.562 -23.078 -34.188 1 94.31 203 ARG B CA 1
ATOM 6089 C C . ARG B 1 203 ? -15.289 -23.438 -33.406 1 94.31 203 ARG B C 1
ATOM 6091 O O . ARG B 1 203 ? -15.25 -24.453 -32.688 1 94.31 203 ARG B O 1
ATOM 6098 N N . ASP B 1 204 ? -14.344 -22.641 -33.625 1 95 204 ASP B N 1
ATOM 6099 C CA . ASP B 1 204 ? -13.086 -22.875 -32.906 1 95 204 ASP B CA 1
ATOM 6100 C C . ASP B 1 204 ? -13.297 -22.906 -31.391 1 95 204 ASP B C 1
ATOM 6102 O O . ASP B 1 204 ? -12.758 -23.766 -30.703 1 95 204 ASP B O 1
ATOM 6106 N N . SER B 1 205 ? -13.984 -21.984 -30.859 1 94.69 205 SER B N 1
ATOM 6107 C CA . SER B 1 205 ? -14.242 -21.891 -29.422 1 94.69 205 SER B CA 1
ATOM 6108 C C . SER B 1 205 ? -15.094 -23.062 -28.953 1 94.69 205 SER B C 1
ATOM 6110 O O . SER B 1 205 ? -14.875 -23.594 -27.859 1 94.69 205 SER B O 1
ATOM 6112 N N . TYR B 1 206 ? -16.078 -23.375 -29.766 1 94.06 206 TYR B N 1
ATOM 6113 C CA . TYR B 1 206 ? -16.922 -24.531 -29.438 1 94.06 206 TYR B CA 1
ATOM 6114 C C . TYR B 1 206 ? -16.078 -25.797 -29.344 1 94.06 206 TYR B C 1
ATOM 6116 O O . TYR B 1 206 ? -16.188 -26.547 -28.375 1 94.06 206 TYR B O 1
ATOM 6124 N N . GLU B 1 207 ? -15.273 -26.031 -30.312 1 93.56 207 GLU B N 1
ATOM 6125 C CA . GLU B 1 207 ? -14.445 -27.234 -30.344 1 93.56 207 GLU B CA 1
ATOM 6126 C C . GLU B 1 207 ? -13.461 -27.266 -29.188 1 93.56 207 GLU B C 1
ATOM 6128 O O . GLU B 1 207 ? -13.219 -28.328 -28.594 1 93.56 207 GLU B O 1
ATOM 6133 N N . TYR B 1 208 ? -12.938 -26.156 -28.891 1 92.75 208 TYR B N 1
ATOM 6134 C CA . TYR B 1 208 ? -12.016 -26.062 -27.766 1 92.75 208 TYR B CA 1
ATOM 6135 C C . TYR B 1 208 ? -12.703 -26.438 -26.469 1 92.75 208 TYR B C 1
ATOM 6137 O O . TYR B 1 208 ? -12.203 -27.266 -25.703 1 92.75 208 TYR B O 1
ATOM 6145 N N . LEU B 1 209 ? -13.859 -25.891 -26.172 1 93.19 209 LEU B N 1
ATOM 6146 C CA . LEU B 1 209 ? -14.586 -26.125 -24.938 1 93.19 209 LEU B CA 1
ATOM 6147 C C . LEU B 1 209 ? -15.156 -27.531 -24.891 1 93.19 209 LEU B C 1
ATOM 6149 O O . LEU B 1 209 ? -15.219 -28.156 -23.828 1 93.19 209 LEU B O 1
ATOM 6153 N N . GLU B 1 210 ? -15.57 -27.953 -26.047 1 91.06 210 GLU B N 1
ATOM 6154 C CA . GLU B 1 210 ? -16.078 -29.328 -26.125 1 91.06 210 GLU B CA 1
ATOM 6155 C C . GLU B 1 210 ? -14.969 -30.344 -25.828 1 91.06 210 GLU B C 1
ATOM 6157 O O . GLU B 1 210 ? -15.219 -31.375 -25.219 1 91.06 210 GLU B O 1
ATOM 6162 N N . GLY B 1 211 ? -13.859 -30.078 -26.328 1 89.88 211 GLY B N 1
ATOM 6163 C CA . GLY B 1 211 ? -12.734 -30.938 -26.016 1 89.88 211 GLY B CA 1
ATOM 6164 C C . GLY B 1 211 ? -12.453 -31.062 -24.531 1 89.88 211 GLY B C 1
ATOM 6165 O O . GLY B 1 211 ? -12.266 -32.156 -24.016 1 89.88 211 GLY B O 1
ATOM 6166 N N . THR B 1 212 ? -12.43 -29.969 -23.844 1 90.75 212 THR B N 1
ATOM 6167 C CA . THR B 1 212 ? -12.141 -29.969 -22.406 1 90.75 212 THR B CA 1
ATOM 6168 C C . THR B 1 212 ? -13.312 -30.531 -21.625 1 90.75 212 THR B C 1
ATOM 6170 O O . THR B 1 212 ? -13.125 -31.125 -20.547 1 90.75 212 THR B O 1
ATOM 6173 N N . ARG B 1 213 ? -14.516 -30.344 -22.125 1 90.88 213 ARG B N 1
ATOM 6174 C CA . ARG B 1 213 ? -15.695 -30.922 -21.484 1 90.88 213 ARG B CA 1
ATOM 6175 C C . ARG B 1 213 ? -15.648 -32.438 -21.531 1 90.88 213 ARG B C 1
ATOM 6177 O O . ARG B 1 213 ? -15.859 -33.094 -20.5 1 90.88 213 ARG B O 1
ATOM 6184 N N . LEU B 1 214 ? -15.367 -33 -22.672 1 89.06 214 LEU B N 1
ATOM 6185 C CA . LEU B 1 214 ? -15.383 -34.438 -22.875 1 89.06 214 LEU B CA 1
ATOM 6186 C C . LEU B 1 214 ? -14.195 -35.094 -22.188 1 89.06 214 LEU B C 1
ATOM 6188 O O . LEU B 1 214 ? -14.32 -36.188 -21.609 1 89.06 214 LEU B O 1
ATOM 6192 N N . ARG B 1 215 ? -13.086 -34.406 -22.203 1 88.5 215 ARG B N 1
ATOM 6193 C CA . ARG B 1 215 ? -11.859 -35 -21.656 1 88.5 215 ARG B CA 1
ATOM 6194 C C . ARG B 1 215 ? -11.812 -34.812 -20.141 1 88.5 215 ARG B C 1
ATOM 6196 O O . ARG B 1 215 ? -11.438 -35.75 -19.422 1 88.5 215 ARG B O 1
ATOM 6203 N N . ASP B 1 216 ? -12.234 -33.656 -19.641 1 88.62 216 ASP B N 1
ATOM 6204 C CA . ASP B 1 216 ? -11.969 -33.281 -18.25 1 88.62 216 ASP B CA 1
ATOM 6205 C C . ASP B 1 216 ? -13.273 -33 -17.5 1 88.62 216 ASP B C 1
ATOM 6207 O O . ASP B 1 216 ? -13.273 -32.875 -16.281 1 88.62 216 ASP B O 1
ATOM 6211 N N . GLY B 1 217 ? -14.406 -32.969 -18.203 1 87 217 GLY B N 1
ATOM 6212 C CA . GLY B 1 217 ? -15.641 -32.562 -17.531 1 87 217 GLY B CA 1
ATOM 6213 C C . GLY B 1 217 ? -15.562 -31.188 -16.938 1 87 217 GLY B C 1
ATOM 6214 O O . GLY B 1 217 ? -16.188 -30.906 -15.914 1 87 217 GLY B O 1
ATOM 6215 N N . ALA B 1 218 ? -14.828 -30.281 -17.562 1 87.62 218 ALA B N 1
ATOM 6216 C CA . ALA B 1 218 ? -14.406 -29.016 -16.953 1 87.62 218 ALA B CA 1
ATOM 6217 C C . ALA B 1 218 ? -15.461 -27.922 -17.156 1 87.62 218 ALA B C 1
ATOM 6219 O O . ALA B 1 218 ? -15.453 -26.906 -16.469 1 87.62 218 ALA B O 1
ATOM 6220 N N . ASN B 1 219 ? -16.391 -28.109 -18.094 1 92.12 219 ASN B N 1
ATOM 6221 C CA . ASN B 1 219 ? -17.375 -27.078 -18.406 1 92.12 219 ASN B CA 1
ATOM 6222 C C . ASN B 1 219 ? -18.672 -27.688 -18.938 1 92.12 219 ASN B C 1
ATOM 6224 O O . ASN B 1 219 ? -18.797 -28.906 -19.016 1 92.12 219 ASN B O 1
ATOM 6228 N N . SER B 1 220 ? -19.703 -26.859 -19.266 1 88.12 220 SER B N 1
ATOM 6229 C CA . SER B 1 220 ? -21.016 -27.312 -19.719 1 88.12 220 SER B CA 1
ATOM 6230 C C . SER B 1 220 ? -21.172 -27.094 -21.219 1 88.12 220 SER B C 1
ATOM 6232 O O . SER B 1 220 ? -22.297 -27.125 -21.75 1 88.12 220 SER B O 1
ATOM 6234 N N . SER B 1 221 ? -20.125 -26.812 -21.953 1 89.31 221 SER B N 1
ATOM 6235 C CA . SER B 1 221 ? -20.141 -26.531 -23.391 1 89.31 221 SER B CA 1
ATOM 6236 C C . SER B 1 221 ? -20.469 -25.078 -23.656 1 89.31 221 SER B C 1
ATOM 6238 O O . SER B 1 221 ? -21.078 -24.406 -22.828 1 89.31 221 SER B O 1
ATOM 6240 N N . LEU B 1 222 ? -20.156 -24.656 -24.844 1 93.25 222 LEU B N 1
ATOM 6241 C CA . LEU B 1 222 ? -20.375 -23.266 -25.219 1 93.25 222 LEU B CA 1
ATOM 6242 C C . LEU B 1 222 ? -21.859 -22.953 -25.328 1 93.25 222 LEU B C 1
ATOM 6244 O O . LEU B 1 222 ? -22.312 -21.906 -24.844 1 93.25 222 LEU B O 1
ATOM 6248 N N . PHE B 1 223 ? -22.703 -23.812 -25.906 1 90.62 223 PHE B N 1
ATOM 6249 C CA . PHE B 1 223 ? -24.125 -23.609 -26.078 1 90.62 223 PHE B CA 1
ATOM 6250 C C . PHE B 1 223 ? -24.828 -23.453 -24.734 1 90.62 223 PHE B C 1
ATOM 6252 O O . PHE B 1 223 ? -25.578 -22.484 -24.516 1 90.62 223 PHE B O 1
ATOM 6259 N N . SER B 1 224 ? -24.547 -24.375 -23.906 1 88.81 224 SER B N 1
ATOM 6260 C CA . SER B 1 224 ? -25.172 -24.359 -22.594 1 88.81 224 SER B CA 1
ATOM 6261 C C . SER B 1 224 ? -24.75 -23.141 -21.797 1 88.81 224 SER B C 1
ATOM 6263 O O . SER B 1 224 ? -25.547 -22.562 -21.047 1 88.81 224 SER B O 1
ATOM 6265 N N . PHE B 1 225 ? -23.531 -22.828 -21.906 1 92.5 225 PHE B N 1
ATOM 6266 C CA . PHE B 1 225 ? -23 -21.688 -21.172 1 92.5 225 PHE B CA 1
ATOM 6267 C C . PHE B 1 225 ? -23.703 -20.391 -21.578 1 92.5 225 PHE B C 1
ATOM 6269 O O . PHE B 1 225 ? -24.156 -19.625 -20.734 1 92.5 225 PHE B O 1
ATOM 6276 N N . ILE B 1 226 ? -23.828 -20.172 -22.875 1 91.69 226 ILE B N 1
ATOM 6277 C CA . ILE B 1 226 ? -24.469 -18.969 -23.391 1 91.69 226 ILE B CA 1
ATOM 6278 C C . ILE B 1 226 ? -25.953 -18.969 -23.047 1 91.69 226 ILE B C 1
ATOM 6280 O O . ILE B 1 226 ? -26.5 -17.938 -22.656 1 91.69 226 ILE B O 1
ATOM 6284 N N . TYR B 1 227 ? -26.516 -20.078 -23.172 1 88.81 227 TYR B N 1
ATOM 6285 C CA . TYR B 1 227 ? -27.953 -20.203 -22.891 1 88.81 227 TYR B CA 1
ATOM 6286 C C . TYR B 1 227 ? -28.25 -19.875 -21.422 1 88.81 227 TYR B C 1
ATOM 6288 O O . TYR B 1 227 ? -29.172 -19.125 -21.125 1 88.81 227 TYR B O 1
ATOM 6296 N N . GLU B 1 228 ? -27.469 -20.469 -20.562 1 87.69 228 GLU B N 1
ATOM 6297 C CA . GLU B 1 228 ? -27.719 -20.297 -19.141 1 87.69 228 GLU B CA 1
ATOM 6298 C C . GLU B 1 228 ? -27.453 -18.859 -18.703 1 87.69 228 GLU B C 1
ATOM 6300 O O . GLU B 1 228 ? -28.141 -18.328 -17.828 1 87.69 228 GLU B O 1
ATOM 6305 N N . ILE B 1 229 ? -26.453 -18.297 -19.234 1 87.56 229 ILE B N 1
ATOM 6306 C CA . ILE B 1 229 ? -26.172 -16.891 -18.938 1 87.56 229 ILE B CA 1
ATOM 6307 C C . ILE B 1 229 ? -27.344 -16.031 -19.375 1 87.56 229 ILE B C 1
ATOM 6309 O O . ILE B 1 229 ? -27.75 -15.109 -18.656 1 87.56 229 ILE B O 1
ATOM 6313 N N . GLY B 1 230 ? -27.828 -16.281 -20.594 1 82.69 230 GLY B N 1
ATOM 6314 C CA . GLY B 1 230 ? -28.969 -15.547 -21.109 1 82.69 230 GLY B CA 1
ATOM 6315 C C . GLY B 1 230 ? -30.234 -15.742 -20.297 1 82.69 230 GLY B C 1
ATOM 6316 O O . GLY B 1 230 ? -31 -14.805 -20.078 1 82.69 230 GLY B O 1
ATOM 6317 N N . ARG B 1 231 ? -30.438 -16.938 -19.906 1 79.06 231 ARG B N 1
ATOM 6318 C CA . ARG B 1 231 ? -31.609 -17.266 -19.109 1 79.06 231 ARG B CA 1
ATOM 6319 C C . ARG B 1 231 ? -31.578 -16.547 -17.766 1 79.06 231 ARG B C 1
ATOM 6321 O O . ARG B 1 231 ? -32.625 -16.078 -17.297 1 79.06 231 ARG B O 1
ATOM 6328 N N . ARG B 1 232 ? -30.5 -16.562 -17.109 1 76.88 232 ARG B N 1
ATOM 6329 C CA . ARG B 1 232 ? -30.344 -15.891 -15.82 1 76.88 232 ARG B CA 1
ATOM 6330 C C . ARG B 1 232 ? -30.688 -14.406 -15.938 1 76.88 232 ARG B C 1
ATOM 6332 O O . ARG B 1 232 ? -31.234 -13.82 -15.008 1 76.88 232 ARG B O 1
ATOM 6339 N N . CYS B 1 233 ? -30.438 -13.984 -17.031 1 65.38 233 CYS B N 1
ATOM 6340 C CA . CYS B 1 233 ? -30.688 -12.562 -17.25 1 65.38 233 CYS B CA 1
ATOM 6341 C C 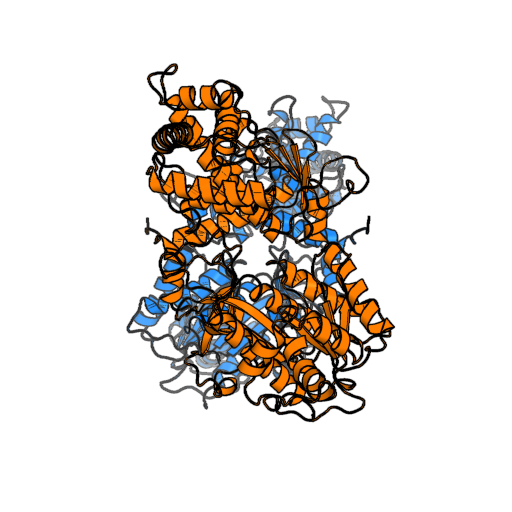. CYS B 1 233 ? -32.188 -12.312 -17.484 1 65.38 233 CYS B C 1
ATOM 6343 O O . CYS B 1 233 ? -32.719 -11.289 -17.062 1 65.38 233 CYS B O 1
ATOM 6345 N N . ARG B 1 234 ? -33 -13.242 -18.156 1 57.12 234 ARG B N 1
ATOM 6346 C CA . ARG B 1 234 ? -34.438 -13.117 -18.484 1 57.12 234 ARG B CA 1
ATOM 6347 C C . ARG B 1 234 ? -35.281 -13.375 -17.25 1 57.12 234 ARG B C 1
ATOM 6349 O O . ARG B 1 234 ? -36.344 -12.766 -17.078 1 57.12 234 ARG B O 1
ATOM 6356 N N . GLY B 1 235 ? -35.25 -14.664 -16.672 1 50.19 235 GLY B N 1
ATOM 6357 C CA . GLY B 1 235 ? -36.125 -15.047 -15.555 1 50.19 235 GLY B CA 1
ATOM 6358 C C . GLY B 1 235 ? -36.156 -13.992 -14.469 1 50.19 235 GLY B C 1
ATOM 6359 O O . GLY B 1 235 ? -37.031 -14.031 -13.594 1 50.19 235 GLY B O 1
ATOM 6360 N N . GLY B 1 236 ? -35.094 -13.312 -14.289 1 44.81 236 GLY B N 1
ATOM 6361 C CA . GLY B 1 236 ? -35.25 -12.195 -13.375 1 44.81 236 GLY B CA 1
ATOM 6362 C C . GLY B 1 236 ? -36.062 -11.062 -13.961 1 44.81 236 GLY B C 1
ATOM 6363 O O . GLY B 1 236 ? -36.281 -11.008 -15.18 1 44.81 236 GLY B O 1
ATOM 6364 N N . CYS B 1 237 ? -36.906 -10.32 -13.125 1 39.47 237 CYS B N 1
ATOM 6365 C CA . CYS B 1 237 ? -37.938 -9.375 -13.578 1 39.47 237 CYS B CA 1
ATOM 6366 C C . CYS B 1 237 ? -37.469 -8.625 -14.82 1 39.47 237 CYS B C 1
ATOM 6368 O O . CYS B 1 237 ? -36.281 -8.578 -15.117 1 39.47 237 CYS B O 1
ATOM 6370 N N . GLU B 1 238 ? -38.406 -7.969 -15.656 1 43.34 238 GLU B N 1
ATOM 6371 C CA . GLU B 1 238 ? -38.344 -6.801 -16.531 1 43.34 238 GLU B CA 1
ATOM 6372 C C . GLU B 1 238 ? -37.062 -6.016 -16.328 1 43.34 238 GLU B C 1
ATOM 6374 O O . GLU B 1 238 ? -36.781 -5.07 -17.062 1 43.34 238 GLU B O 1
ATOM 6379 N N . VAL B 1 239 ? -36.25 -6.34 -15.141 1 46.03 239 VAL B N 1
ATOM 6380 C CA . VAL B 1 239 ? -35.188 -5.504 -14.625 1 46.03 239 VAL B CA 1
ATOM 6381 C C . VAL B 1 239 ? -33.844 -6.168 -14.891 1 46.03 239 VAL B C 1
ATOM 6383 O O . VAL B 1 239 ? -33.75 -7.391 -15 1 46.03 239 VAL B O 1
ATOM 6386 N N . ASN B 1 240 ? -32.625 -5.637 -15.078 1 49.84 240 ASN B N 1
ATOM 6387 C CA . ASN B 1 240 ? -31.219 -5.828 -15.359 1 49.84 240 ASN B CA 1
ATOM 6388 C C . ASN B 1 240 ? -30.656 -7.047 -14.633 1 49.84 240 ASN B C 1
ATOM 6390 O O . ASN B 1 240 ? -30.766 -7.156 -13.414 1 49.84 240 ASN B O 1
ATOM 6394 N N . PRO B 1 241 ? -30.406 -8.383 -15.406 1 50.19 241 PRO B N 1
ATOM 6395 C CA . PRO B 1 241 ? -29.844 -9.648 -14.938 1 50.19 241 PRO B CA 1
ATOM 6396 C C . PRO B 1 241 ? -28.875 -9.469 -13.773 1 50.19 241 PRO B C 1
ATOM 6398 O O . PRO B 1 241 ? -28.766 -10.344 -12.914 1 50.19 241 PRO B O 1
ATOM 6401 N N . SER B 1 242 ? -28.062 -8.555 -13.82 1 55.59 242 SER B N 1
ATOM 6402 C CA . SER B 1 242 ? -27.078 -8.25 -12.797 1 55.59 242 SER B CA 1
ATOM 6403 C C . SER B 1 242 ? -27.75 -7.922 -11.461 1 55.59 242 SER B C 1
ATOM 6405 O O . SER B 1 242 ? -27.062 -7.785 -10.445 1 55.59 242 SER B O 1
ATOM 6407 N N . SER B 1 243 ? -29.047 -8.133 -11.516 1 59.25 243 SER B N 1
ATOM 6408 C CA . SER B 1 243 ? -29.75 -7.59 -10.359 1 59.25 243 SER B CA 1
ATOM 6409 C C . SER B 1 243 ? -29.875 -8.633 -9.258 1 59.25 243 SER B C 1
ATOM 6411 O O . SER B 1 243 ? -29.969 -8.289 -8.078 1 59.25 243 SER B O 1
ATOM 6413 N N . THR B 1 244 ? -29.75 -9.969 -9.695 1 75.62 244 THR B N 1
ATOM 6414 C CA . THR B 1 244 ? -29.969 -10.93 -8.617 1 75.62 244 THR B CA 1
ATOM 6415 C C . THR B 1 244 ? -28.641 -11.547 -8.18 1 75.62 244 THR B C 1
ATOM 6417 O O . THR B 1 244 ? -28.578 -12.211 -7.145 1 75.62 244 THR B O 1
ATOM 6420 N N . PHE B 1 245 ? -27.688 -11.375 -9 1 89 245 PHE B N 1
ATOM 6421 C CA . PHE B 1 245 ? -26.391 -11.977 -8.688 1 89 245 PHE B CA 1
ATOM 6422 C C . PHE B 1 245 ? -25.75 -11.281 -7.496 1 89 245 PHE B C 1
ATOM 6424 O O . PHE B 1 245 ? -25.828 -10.055 -7.371 1 89 245 PHE B O 1
ATOM 6431 N N . GLN B 1 246 ? -25.188 -12.094 -6.602 1 93.5 246 GLN B N 1
ATOM 6432 C CA . GLN B 1 246 ? -24.484 -11.5 -5.477 1 93.5 246 GLN B CA 1
ATOM 6433 C C . GLN B 1 246 ? -23.328 -12.383 -5.012 1 93.5 246 GLN B C 1
ATOM 6435 O O . GLN B 1 246 ? -23.391 -13.609 -5.152 1 93.5 246 GLN B O 1
ATOM 6440 N N . ILE B 1 247 ? -22.297 -11.781 -4.637 1 96.06 247 ILE B N 1
ATOM 6441 C CA . ILE B 1 247 ? -21.234 -12.461 -3.9 1 96.06 247 ILE B CA 1
ATOM 6442 C C . ILE B 1 247 ? -21.344 -12.109 -2.416 1 96.06 247 ILE B C 1
ATOM 6444 O O . ILE B 1 247 ? -21.531 -10.945 -2.059 1 96.06 247 ILE B O 1
ATOM 6448 N N . VAL B 1 248 ? -21.344 -13.07 -1.6 1 95.88 248 VAL B N 1
ATOM 6449 C CA . VAL B 1 248 ? -21.344 -12.875 -0.154 1 95.88 248 VAL B CA 1
ATOM 6450 C C . VAL B 1 248 ? -20 -13.32 0.425 1 95.88 248 VAL B C 1
ATOM 6452 O O . VAL B 1 248 ? -19.562 -14.445 0.187 1 95.88 248 VAL B O 1
ATOM 6455 N N . CYS B 1 249 ? -19.344 -12.445 1.102 1 93.88 249 CYS B N 1
ATOM 6456 C CA . CYS B 1 249 ? -18.094 -12.766 1.785 1 93.88 249 CYS B CA 1
ATOM 6457 C C . CYS B 1 249 ? -18.344 -13.133 3.242 1 93.88 249 CYS B C 1
ATOM 6459 O O . CYS B 1 249 ? -18.812 -12.305 4.027 1 93.88 249 CYS B O 1
ATOM 6461 N N . ALA B 1 250 ? -18.031 -14.344 3.549 1 92.62 250 ALA B N 1
ATOM 6462 C CA . ALA B 1 250 ? -18.203 -14.781 4.926 1 92.62 250 ALA B CA 1
ATOM 6463 C C . ALA B 1 250 ? -17.297 -14.023 5.875 1 92.62 250 ALA B C 1
ATOM 6465 O O . ALA B 1 250 ? -16.234 -13.531 5.469 1 92.62 250 ALA B O 1
ATOM 6466 N N . PRO B 1 251 ? -17.641 -13.906 7.172 1 86.75 251 PRO B N 1
ATOM 6467 C CA . PRO B 1 251 ? -16.828 -13.203 8.148 1 86.75 251 PRO B CA 1
ATOM 6468 C C . PRO B 1 251 ? -15.414 -13.781 8.258 1 86.75 251 PRO B C 1
ATOM 6470 O O . PRO B 1 251 ? -14.469 -13.055 8.586 1 86.75 251 PRO B O 1
ATOM 6473 N N . SER B 1 252 ? -15.297 -14.992 7.977 1 87 252 SER B N 1
ATOM 6474 C CA . SER B 1 252 ? -14 -15.656 8.047 1 87 252 SER B CA 1
ATOM 6475 C C . SER B 1 252 ? -13.008 -15.047 7.059 1 87 252 SER B C 1
ATOM 6477 O O . SER B 1 252 ? -11.797 -15.148 7.242 1 87 252 SER B O 1
ATOM 6479 N N . MET B 1 253 ? -13.531 -14.43 6.047 1 87 253 MET B N 1
ATOM 6480 C CA . MET B 1 253 ? -12.68 -13.789 5.047 1 87 253 MET B CA 1
ATOM 6481 C C . MET B 1 253 ? -11.875 -12.656 5.668 1 87 253 MET B C 1
ATOM 6483 O O . MET B 1 253 ? -10.695 -12.492 5.355 1 87 253 MET B O 1
ATOM 6487 N N . ASN B 1 254 ? -12.484 -11.969 6.547 1 79.5 254 ASN B N 1
ATOM 6488 C CA . ASN B 1 254 ? -11.797 -10.875 7.223 1 79.5 254 ASN B CA 1
ATOM 6489 C C . ASN B 1 254 ? -10.672 -11.383 8.117 1 79.5 254 ASN B C 1
ATOM 6491 O O . ASN B 1 254 ? -9.602 -10.773 8.172 1 79.5 254 ASN B O 1
ATOM 6495 N N . ASP B 1 255 ? -10.898 -12.438 8.695 1 75.75 255 ASP B N 1
ATOM 6496 C CA . ASP B 1 255 ? -9.906 -13.039 9.57 1 75.75 255 ASP B CA 1
ATOM 6497 C C . ASP B 1 255 ? -8.703 -13.555 8.773 1 75.75 255 ASP B C 1
ATOM 6499 O O . ASP B 1 255 ? -7.562 -13.438 9.219 1 75.75 255 ASP B O 1
ATOM 6503 N N . MET B 1 256 ? -9.109 -14.086 7.711 1 74.81 256 MET B N 1
ATOM 6504 C CA . MET B 1 256 ? -8.062 -14.648 6.867 1 74.81 256 MET B CA 1
ATOM 6505 C C . MET B 1 256 ? -7.109 -13.562 6.383 1 74.81 256 MET B C 1
ATOM 6507 O O . MET B 1 256 ? -5.891 -13.742 6.395 1 74.81 256 MET B O 1
ATOM 6511 N N . ILE B 1 257 ? -7.656 -12.492 6.066 1 71.88 257 ILE B N 1
ATOM 6512 C CA . ILE B 1 257 ? -6.84 -11.406 5.547 1 71.88 257 ILE B CA 1
ATOM 6513 C C . ILE B 1 257 ? -6.039 -10.773 6.684 1 71.88 257 ILE B C 1
ATOM 6515 O O . ILE B 1 257 ? -4.852 -10.484 6.527 1 71.88 257 ILE B O 1
ATOM 6519 N N . ALA B 1 258 ? -6.629 -10.789 7.797 1 67.62 258 ALA B N 1
ATOM 6520 C CA . ALA B 1 258 ? -6.027 -10.094 8.93 1 67.62 258 ALA B CA 1
ATOM 6521 C C . ALA B 1 258 ? -4.977 -10.961 9.617 1 67.62 258 ALA B C 1
ATOM 6523 O O . ALA B 1 258 ? -3.932 -10.461 10.031 1 67.62 258 ALA B O 1
ATOM 6524 N N . ALA B 1 259 ? -5.152 -12.219 9.711 1 66.12 259 ALA B N 1
ATOM 6525 C CA . ALA B 1 259 ? -4.34 -13.031 10.609 1 66.12 259 ALA B CA 1
ATOM 6526 C C . ALA B 1 259 ? -3.412 -13.953 9.82 1 66.12 259 ALA B C 1
ATOM 6528 O O . ALA B 1 259 ? -2.611 -14.688 10.406 1 66.12 259 ALA B O 1
ATOM 6529 N N . SER B 1 260 ? -3.365 -13.906 8.656 1 79.56 260 SER B N 1
ATOM 6530 C CA . SER B 1 260 ? -2.551 -14.836 7.883 1 79.56 260 SER B CA 1
ATOM 6531 C C . SER B 1 260 ? -2.609 -16.25 8.477 1 79.56 260 SER B C 1
ATOM 6533 O O . SER B 1 260 ? -1.573 -16.891 8.672 1 79.56 260 SER B O 1
ATOM 6535 N N . LYS B 1 261 ? -3.68 -16.766 8.844 1 82.25 261 LYS B N 1
ATOM 6536 C CA . LYS B 1 261 ? -3.891 -18 9.578 1 82.25 261 LYS B CA 1
ATOM 6537 C C . LYS B 1 261 ? -3.244 -19.188 8.852 1 82.25 261 LYS B C 1
ATOM 6539 O O . LYS B 1 261 ? -2.477 -19.938 9.453 1 82.25 261 LYS B O 1
ATOM 6544 N N . TYR B 1 262 ? -3.484 -19.344 7.652 1 86.44 262 TYR B N 1
ATOM 6545 C CA . TYR B 1 262 ? -3.012 -20.5 6.891 1 86.44 262 TYR B CA 1
ATOM 6546 C C . TYR B 1 262 ? -1.499 -20.453 6.707 1 86.44 262 TYR B C 1
ATOM 6548 O O . TYR B 1 262 ? -0.824 -21.484 6.762 1 86.44 262 TYR B O 1
ATOM 6556 N N . ALA B 1 263 ? -1.005 -19.266 6.52 1 91.75 263 ALA B N 1
ATOM 6557 C CA . ALA B 1 263 ? 0.441 -19.109 6.387 1 91.75 263 ALA B CA 1
ATOM 6558 C C . ALA B 1 263 ? 1.151 -19.469 7.691 1 91.75 263 ALA B C 1
ATOM 6560 O O . ALA B 1 263 ? 2.258 -20.016 7.672 1 91.75 263 ALA B O 1
ATOM 6561 N N . SER B 1 264 ? 0.523 -19.141 8.82 1 91.06 264 SER B N 1
ATOM 6562 C CA . SER B 1 264 ? 1.108 -19.453 10.117 1 91.06 264 SER B CA 1
ATOM 6563 C C . SER B 1 264 ? 1.168 -20.969 10.336 1 91.06 264 SER B C 1
ATOM 6565 O O . SER B 1 264 ? 2.162 -21.484 10.852 1 91.06 264 SER B O 1
ATOM 6567 N N . VAL B 1 265 ? 0.096 -21.594 10.016 1 92.19 265 VAL B N 1
ATOM 6568 C CA . VAL B 1 265 ? 0.048 -23.047 10.133 1 92.19 265 VAL B CA 1
ATOM 6569 C C . VAL B 1 265 ? 1.074 -23.672 9.195 1 92.19 265 VAL B C 1
ATOM 6571 O O . VAL B 1 265 ? 1.766 -24.625 9.578 1 92.19 265 VAL B O 1
ATOM 6574 N N . TRP B 1 266 ? 1.127 -23.156 8.016 1 95.12 266 TRP B N 1
ATOM 6575 C CA . TRP B 1 266 ? 2.104 -23.625 7.031 1 95.12 266 TRP B CA 1
ATOM 6576 C C . TRP B 1 266 ? 3.523 -23.484 7.57 1 95.12 266 TRP B C 1
ATOM 6578 O O . TRP B 1 266 ? 4.316 -24.422 7.5 1 95.12 266 TRP B O 1
ATOM 6588 N N . ALA B 1 267 ? 3.852 -22.344 8.148 1 95.44 267 ALA B N 1
ATOM 6589 C CA . ALA B 1 267 ? 5.184 -22.062 8.68 1 95.44 267 ALA B CA 1
ATOM 6590 C C . ALA B 1 267 ? 5.547 -23.031 9.797 1 95.44 267 ALA B C 1
ATOM 6592 O O . ALA B 1 267 ? 6.66 -23.562 9.836 1 95.44 267 ALA B O 1
ATOM 6593 N N . LYS B 1 268 ? 4.629 -23.266 10.695 1 94.31 268 LYS B N 1
ATOM 6594 C CA . LYS B 1 268 ? 4.871 -24.188 11.805 1 94.31 268 LYS B CA 1
ATOM 6595 C C . LYS B 1 268 ? 5.129 -25.594 11.297 1 94.31 268 LYS B C 1
ATOM 6597 O O . LYS B 1 268 ? 5.996 -26.297 11.82 1 94.31 268 LYS B O 1
ATOM 6602 N N . SER B 1 269 ? 4.359 -25.922 10.32 1 95.75 269 SER B N 1
ATOM 6603 C CA . SER B 1 269 ? 4.52 -27.25 9.734 1 95.75 269 SER B CA 1
ATOM 6604 C C . SER B 1 269 ? 5.891 -27.422 9.086 1 95.75 269 SER B C 1
ATOM 6606 O O . SER B 1 269 ? 6.57 -28.422 9.297 1 95.75 269 SER B O 1
ATOM 6608 N N . VAL B 1 270 ? 6.309 -26.469 8.336 1 96.25 270 VAL B N 1
ATOM 6609 C CA . VAL B 1 270 ? 7.566 -26.531 7.598 1 96.25 270 VAL B CA 1
ATOM 6610 C C . VAL B 1 270 ? 8.742 -26.484 8.57 1 96.25 270 VAL B C 1
ATOM 6612 O O . VAL B 1 270 ? 9.688 -27.25 8.453 1 96.25 270 VAL B O 1
ATOM 6615 N N . ILE B 1 271 ? 8.727 -25.609 9.531 1 95.25 271 ILE B N 1
ATOM 6616 C CA . ILE B 1 271 ? 9.797 -25.5 10.523 1 95.25 271 ILE B CA 1
ATOM 6617 C C . ILE B 1 271 ? 9.852 -26.781 11.359 1 95.25 271 ILE B C 1
ATOM 6619 O O . ILE B 1 271 ? 10.938 -27.266 11.68 1 95.25 271 ILE B O 1
ATOM 6623 N N . GLY B 1 272 ? 8.664 -27.234 11.75 1 93.12 272 GLY B N 1
ATOM 6624 C CA . GLY B 1 272 ? 8.625 -28.5 12.453 1 93.12 272 GLY B CA 1
ATOM 6625 C C . GLY B 1 272 ? 9.297 -29.625 11.688 1 93.12 272 GLY B C 1
ATOM 6626 O O . GLY B 1 272 ? 10.016 -30.438 12.273 1 93.12 272 GLY B O 1
ATOM 6627 N N . ALA B 1 273 ? 9.062 -29.641 10.414 1 93.69 273 ALA B N 1
ATOM 6628 C CA . ALA B 1 273 ? 9.672 -30.656 9.555 1 93.69 273 ALA B CA 1
ATOM 6629 C C . ALA B 1 273 ? 11.188 -30.5 9.523 1 93.69 273 ALA B C 1
ATOM 6631 O O . ALA B 1 273 ? 11.922 -31.484 9.469 1 93.69 273 ALA B O 1
ATOM 6632 N N . ILE B 1 274 ? 11.688 -29.297 9.492 1 93.12 274 ILE B N 1
ATOM 6633 C CA . ILE B 1 274 ? 13.117 -29.031 9.508 1 93.12 274 ILE B CA 1
ATOM 6634 C C . ILE B 1 274 ? 13.727 -29.562 10.797 1 93.12 274 ILE B C 1
ATOM 6636 O O . ILE B 1 274 ? 14.766 -30.234 10.773 1 93.12 274 ILE B O 1
ATOM 6640 N N . VAL B 1 275 ? 13.062 -29.344 11.859 1 90.75 275 VAL B N 1
ATOM 6641 C CA . VAL B 1 275 ? 13.547 -29.75 13.18 1 90.75 275 VAL B CA 1
ATOM 6642 C C . VAL B 1 275 ? 13.5 -31.266 13.297 1 90.75 275 VAL B C 1
ATOM 6644 O O . VAL B 1 275 ? 14.469 -31.891 13.727 1 90.75 275 VAL B O 1
ATOM 6647 N N . GLU B 1 276 ? 12.43 -31.797 12.922 1 90.19 276 GLU B N 1
ATOM 6648 C CA . GLU B 1 276 ? 12.25 -33.25 13.016 1 90.19 276 GLU B CA 1
ATOM 6649 C C . GLU B 1 276 ? 13.25 -34 12.125 1 90.19 276 GLU B C 1
ATOM 6651 O O . GLU B 1 276 ? 13.688 -35.094 12.453 1 90.19 276 GLU B O 1
ATOM 6656 N N . GLY B 1 277 ? 13.562 -33.344 11.039 1 88.81 277 GLY B N 1
ATOM 6657 C CA . GLY B 1 277 ? 14.484 -33.969 10.109 1 88.81 277 GLY B CA 1
ATOM 6658 C C . GLY B 1 277 ? 15.938 -33.781 10.492 1 88.81 277 GLY B C 1
ATOM 6659 O O . GLY B 1 277 ? 16.844 -34.281 9.805 1 88.81 277 GLY B O 1
ATOM 6660 N N . GLY B 1 278 ? 16.172 -33.062 11.57 1 86.69 278 GLY B N 1
ATOM 6661 C CA . GLY B 1 278 ? 17.531 -32.812 12.016 1 86.69 278 GLY B CA 1
ATOM 6662 C C . GLY B 1 278 ? 18.281 -31.828 11.148 1 86.69 278 GLY B C 1
ATOM 6663 O O . GLY B 1 278 ? 19.5 -31.922 11.008 1 86.69 278 GLY B O 1
ATOM 6664 N N . LEU B 1 279 ? 17.609 -30.984 10.539 1 88.56 279 LEU B N 1
ATOM 6665 C CA . LEU B 1 279 ? 18.219 -30.031 9.609 1 88.56 279 LEU B CA 1
ATOM 6666 C C . LEU B 1 279 ? 18.359 -28.656 10.242 1 88.56 279 LEU B C 1
ATOM 6668 O O . LEU B 1 279 ? 18.812 -27.719 9.594 1 88.56 279 LEU B O 1
ATOM 6672 N N . ALA B 1 280 ? 18 -28.625 11.508 1 85.31 280 ALA B N 1
ATOM 6673 C CA . ALA B 1 280 ? 18.047 -27.344 12.211 1 85.31 280 ALA B CA 1
ATOM 6674 C C . ALA B 1 280 ? 19.484 -26.922 12.492 1 85.31 280 ALA B C 1
ATOM 6676 O O . ALA B 1 280 ? 20.391 -27.766 12.539 1 85.31 280 ALA B O 1
ATOM 6677 N N . ASN B 1 281 ? 19.781 -25.656 12.609 1 83.12 281 ASN B N 1
ATOM 6678 C CA . ASN B 1 281 ? 21.047 -25.078 13.031 1 83.12 281 ASN B CA 1
ATOM 6679 C C . ASN B 1 281 ? 22.094 -25.188 11.93 1 83.12 281 ASN B C 1
ATOM 6681 O O . ASN B 1 281 ? 23.297 -25.328 12.219 1 83.12 281 ASN B O 1
ATOM 6685 N N . ARG B 1 282 ? 21.688 -25.469 10.773 1 89.88 282 ARG B N 1
ATOM 6686 C CA . ARG B 1 282 ? 22.516 -25.375 9.57 1 89.88 282 ARG B CA 1
ATOM 6687 C C . ARG B 1 282 ? 22.156 -24.156 8.734 1 89.88 282 ARG B C 1
ATOM 6689 O O . ARG B 1 282 ? 21.094 -23.562 8.93 1 89.88 282 ARG B O 1
ATOM 6696 N N . SER B 1 283 ? 23.125 -23.797 7.887 1 92.38 283 SER B N 1
ATOM 6697 C CA . SER B 1 283 ? 22.812 -22.703 6.98 1 92.38 283 SER B CA 1
ATOM 6698 C C . SER B 1 283 ? 21.641 -23.047 6.074 1 92.38 283 SER B C 1
ATOM 6700 O O . SER B 1 283 ? 21.562 -24.156 5.543 1 92.38 283 SER B O 1
ATOM 6702 N N . LEU B 1 284 ? 20.75 -22.172 5.996 1 95.75 284 LEU B N 1
ATOM 6703 C CA . LEU B 1 284 ? 19.531 -22.391 5.234 1 95.75 284 LEU B CA 1
ATOM 6704 C C . LEU B 1 284 ? 19.453 -21.469 4.023 1 95.75 284 LEU B C 1
ATOM 6706 O O . LEU B 1 284 ? 19.703 -20.266 4.145 1 95.75 284 LEU B O 1
ATOM 6710 N N . HIS B 1 285 ? 19.25 -22.031 2.881 1 97.25 285 HIS B N 1
ATOM 6711 C CA . HIS B 1 285 ? 19 -21.281 1.662 1 97.25 285 HIS B CA 1
ATOM 6712 C C . HIS B 1 285 ? 17.578 -21.5 1.153 1 97.25 285 HIS B C 1
ATOM 6714 O O . HIS B 1 285 ? 17.203 -22.641 0.842 1 97.25 285 HIS B O 1
ATOM 6720 N N . ILE B 1 286 ? 16.797 -20.438 1.068 1 98.12 286 ILE B N 1
ATOM 6721 C CA . ILE B 1 286 ? 15.406 -20.516 0.632 1 98.12 286 ILE B CA 1
ATOM 6722 C C . ILE B 1 286 ? 15.312 -20.188 -0.857 1 98.12 286 ILE B C 1
ATOM 6724 O O . ILE B 1 286 ? 15.867 -19.188 -1.316 1 98.12 286 ILE B O 1
ATOM 6728 N N . ILE B 1 287 ? 14.672 -21.031 -1.593 1 98.56 287 ILE B N 1
ATOM 6729 C CA . ILE B 1 287 ? 14.508 -20.812 -3.027 1 98.56 287 ILE B CA 1
ATOM 6730 C C . ILE B 1 287 ? 13.031 -20.953 -3.404 1 98.56 287 ILE B C 1
ATOM 6732 O O . ILE B 1 287 ? 12.453 -22.047 -3.283 1 98.56 287 ILE B O 1
ATOM 6736 N N . SER B 1 288 ? 12.383 -19.875 -3.795 1 98.31 288 SER B N 1
ATOM 6737 C CA . SER B 1 288 ? 11.07 -19.953 -4.418 1 98.31 288 SER B CA 1
ATOM 6738 C C . SER B 1 288 ? 11.18 -20.312 -5.898 1 98.31 288 SER B C 1
ATOM 6740 O O . SER B 1 288 ? 11.711 -19.531 -6.691 1 98.31 288 SER B O 1
ATOM 6742 N N . ALA B 1 289 ? 10.75 -21.484 -6.254 1 97.38 289 ALA B N 1
ATOM 6743 C CA . ALA B 1 289 ? 10.961 -21.984 -7.609 1 97.38 289 ALA B CA 1
ATOM 6744 C C . ALA B 1 289 ? 9.969 -23.094 -7.941 1 97.38 289 ALA B C 1
ATOM 6746 O O . ALA B 1 289 ? 9.117 -23.438 -7.117 1 97.38 289 ALA B O 1
ATOM 6747 N N . ASN B 1 290 ? 10.062 -23.516 -9.211 1 93.56 290 ASN B N 1
ATOM 6748 C CA . ASN B 1 290 ? 9.344 -24.734 -9.562 1 93.56 290 ASN B CA 1
ATOM 6749 C C . ASN B 1 290 ? 9.859 -25.938 -8.758 1 93.56 290 ASN B C 1
ATOM 6751 O O . ASN B 1 290 ? 10.938 -25.875 -8.172 1 93.56 290 ASN B O 1
ATOM 6755 N N . MET B 1 291 ? 9.164 -27 -8.812 1 93.56 291 MET B N 1
ATOM 6756 C CA . MET B 1 291 ? 9.445 -28.109 -7.891 1 93.56 291 MET B CA 1
ATOM 6757 C C . MET B 1 291 ? 10.289 -29.172 -8.57 1 93.56 291 MET B C 1
ATOM 6759 O O . MET B 1 291 ? 10.406 -30.297 -8.062 1 93.56 291 MET B O 1
ATOM 6763 N N . HIS B 1 292 ? 10.906 -28.875 -9.703 1 92.56 292 HIS B N 1
ATOM 6764 C CA . HIS B 1 292 ? 11.617 -29.938 -10.391 1 92.56 292 HIS B CA 1
ATOM 6765 C C . HIS B 1 292 ? 13.055 -29.531 -10.711 1 92.56 292 HIS B C 1
ATOM 6767 O O . HIS B 1 292 ? 13.961 -30.375 -10.711 1 92.56 292 HIS B O 1
ATOM 6773 N N . SER B 1 293 ? 13.312 -28.281 -10.945 1 94.5 293 SER B N 1
ATOM 6774 C CA . SER B 1 293 ? 14.602 -27.875 -11.5 1 94.5 293 SER B CA 1
ATOM 6775 C C . SER B 1 293 ? 15.727 -28.094 -10.5 1 94.5 293 SER B C 1
ATOM 6777 O O . SER B 1 293 ? 16.781 -28.625 -10.852 1 94.5 293 SER B O 1
ATOM 6779 N N . CYS B 1 294 ? 15.586 -27.688 -9.258 1 95.81 294 CYS B N 1
ATOM 6780 C CA . CYS B 1 294 ? 16.625 -27.875 -8.242 1 95.81 294 CYS B CA 1
ATOM 6781 C C . CYS B 1 294 ? 16.906 -29.344 -8.023 1 95.81 294 CYS B C 1
ATOM 6783 O O . CYS B 1 294 ? 18.062 -29.766 -7.965 1 95.81 294 CYS B O 1
ATOM 6785 N N . ARG B 1 295 ? 15.883 -30.125 -7.914 1 95.75 295 ARG B N 1
ATOM 6786 C CA . ARG B 1 295 ? 16.031 -31.578 -7.73 1 95.75 295 ARG B CA 1
ATOM 6787 C C . ARG B 1 295 ? 16.797 -32.188 -8.891 1 95.75 295 ARG B C 1
ATOM 6789 O O . ARG B 1 295 ? 17.75 -32.938 -8.672 1 95.75 295 ARG B O 1
ATOM 6796 N N . ASN B 1 296 ? 16.438 -31.797 -10.086 1 94 296 ASN B N 1
ATOM 6797 C CA . ASN B 1 296 ? 17.031 -32.406 -11.266 1 94 296 ASN B CA 1
ATOM 6798 C C . ASN B 1 296 ? 18.5 -32.031 -11.43 1 94 296 ASN B C 1
ATOM 6800 O O . ASN B 1 296 ? 19.328 -32.844 -11.828 1 94 296 ASN B O 1
ATOM 6804 N N . VAL B 1 297 ? 18.766 -30.828 -11.125 1 94.06 297 VAL B N 1
ATOM 6805 C CA . VAL B 1 297 ? 20.141 -30.344 -11.289 1 94.06 297 VAL B CA 1
ATOM 6806 C C . VAL B 1 297 ? 21.047 -30.984 -10.234 1 94.06 297 VAL B C 1
ATOM 6808 O O . VAL B 1 297 ? 22.188 -31.359 -10.523 1 94.06 297 VAL B O 1
ATOM 6811 N N . LEU B 1 298 ? 20.594 -31.203 -9.023 1 94.56 298 LEU B N 1
ATOM 6812 C CA . LEU B 1 298 ? 21.406 -31.672 -7.914 1 94.56 298 LEU B CA 1
ATOM 6813 C C . LEU B 1 298 ? 21.516 -33.188 -7.926 1 94.56 298 LEU B C 1
ATOM 6815 O O . LEU B 1 298 ? 22.562 -33.75 -7.555 1 94.56 298 LEU B O 1
ATOM 6819 N N . TYR B 1 299 ? 20.469 -33.906 -8.352 1 96.06 299 TYR B N 1
ATOM 6820 C CA . TYR B 1 299 ? 20.453 -35.344 -8.195 1 96.06 299 TYR B CA 1
ATOM 6821 C C . TYR B 1 299 ? 20.562 -36.031 -9.547 1 96.06 299 TYR B C 1
ATOM 6823 O O . TYR B 1 299 ? 20.844 -37.25 -9.609 1 96.06 299 TYR B O 1
ATOM 6831 N N . GLY B 1 300 ? 20.375 -35.312 -10.641 1 95.75 300 GLY B N 1
ATOM 6832 C CA . GLY B 1 300 ? 20.5 -35.875 -11.969 1 95.75 300 GLY B CA 1
ATOM 6833 C C . GLY B 1 300 ? 21.828 -36.562 -12.203 1 95.75 300 GLY B C 1
ATOM 6834 O O . GLY B 1 300 ? 21.875 -37.719 -12.648 1 95.75 300 GLY B O 1
ATOM 6835 N N . PRO B 1 301 ? 22.938 -35.844 -11.945 1 94.75 301 PRO B N 1
ATOM 6836 C CA . PRO B 1 301 ? 24.266 -36.438 -12.164 1 94.75 301 PRO B CA 1
ATOM 6837 C C . PRO B 1 301 ? 24.453 -37.719 -11.367 1 94.75 301 PRO B C 1
ATOM 6839 O O . PRO B 1 301 ? 24.922 -38.75 -11.914 1 94.75 301 PRO B O 1
ATOM 6842 N N . GLY B 1 302 ? 24.109 -37.688 -10.055 1 94.81 302 GLY B N 1
ATOM 6843 C CA . GLY B 1 302 ? 24.234 -38.906 -9.234 1 94.81 302 GLY B CA 1
ATOM 6844 C C . GLY B 1 302 ? 23.406 -40.062 -9.727 1 94.81 302 GLY B C 1
ATOM 6845 O O . GLY B 1 302 ? 23.844 -41.219 -9.695 1 94.81 302 GLY B O 1
ATOM 6846 N N . TYR B 1 303 ? 22.203 -39.75 -10.141 1 96.5 303 TYR B N 1
ATOM 6847 C CA . TYR B 1 303 ? 21.297 -40.75 -10.664 1 96.5 303 TYR B CA 1
ATOM 6848 C C . TYR B 1 303 ? 21.875 -41.406 -11.922 1 96.5 303 TYR B C 1
ATOM 6850 O O . TYR B 1 303 ? 21.875 -42.625 -12.047 1 96.5 303 TYR B O 1
ATOM 6858 N N . LEU B 1 304 ? 22.406 -40.594 -12.82 1 95.75 304 LEU B N 1
ATOM 6859 C CA . LEU B 1 304 ? 22.984 -41.125 -14.062 1 95.75 304 LEU B CA 1
ATOM 6860 C C . LEU B 1 304 ? 24.203 -41.969 -13.773 1 95.75 304 LEU B C 1
ATOM 6862 O O . LEU B 1 304 ? 24.375 -43.031 -14.375 1 95.75 304 LEU B O 1
ATOM 6866 N N . GLN B 1 305 ? 25.016 -41.594 -12.844 1 94.81 305 GLN B N 1
ATOM 6867 C CA . GLN B 1 305 ? 26.203 -42.344 -12.492 1 94.81 305 GLN B CA 1
ATOM 6868 C C . GLN B 1 305 ? 25.828 -43.719 -11.922 1 94.81 305 GLN B C 1
ATOM 6870 O O . GLN B 1 305 ? 26.516 -44.719 -12.18 1 94.81 305 GLN B O 1
ATOM 6875 N N . ARG B 1 306 ? 24.891 -43.656 -11.078 1 93.94 306 ARG B N 1
ATOM 6876 C CA . ARG B 1 306 ? 24.438 -44.938 -10.484 1 93.94 306 ARG B CA 1
ATOM 6877 C C . ARG B 1 306 ? 23.938 -45.875 -11.547 1 93.94 306 ARG B C 1
ATOM 6879 O O . ARG B 1 306 ? 24 -47.094 -11.375 1 93.94 306 ARG B O 1
ATOM 6886 N N . GLN B 1 307 ? 23.406 -45.375 -12.672 1 94.06 307 GLN B N 1
ATOM 6887 C CA . GLN B 1 307 ? 22.938 -46.188 -13.797 1 94.06 307 GLN B CA 1
ATOM 6888 C C . GLN B 1 307 ? 24.062 -46.469 -14.781 1 94.06 307 GLN B C 1
ATOM 6890 O O . GLN B 1 307 ? 23.812 -46.969 -15.883 1 94.06 307 GLN B O 1
ATOM 6895 N N . ASP B 1 308 ? 25.219 -46.156 -14.477 1 94.44 308 ASP B N 1
ATOM 6896 C CA . ASP B 1 308 ? 26.422 -46.344 -15.297 1 94.44 308 ASP B CA 1
ATOM 6897 C C . ASP B 1 308 ? 26.312 -45.562 -16.609 1 94.44 308 ASP B C 1
ATOM 6899 O O . ASP B 1 308 ? 26.703 -46.062 -17.656 1 94.44 308 ASP B O 1
ATOM 6903 N N . ARG B 1 309 ? 25.688 -44.469 -16.5 1 94.88 309 ARG B N 1
ATOM 6904 C CA . ARG B 1 309 ? 25.594 -43.531 -17.641 1 94.88 309 ARG B CA 1
ATOM 6905 C C . ARG B 1 309 ? 26.469 -42.312 -17.438 1 94.88 309 ARG B C 1
ATOM 6907 O O . ARG B 1 309 ? 26.672 -41.875 -16.312 1 94.88 309 ARG B O 1
ATOM 6914 N N . GLU B 1 310 ? 26.984 -41.75 -18.5 1 93.81 310 GLU B N 1
ATOM 6915 C CA . GLU B 1 310 ? 27.812 -40.562 -18.438 1 93.81 310 GLU B CA 1
ATOM 6916 C C . GLU B 1 310 ? 26.969 -39.312 -18.172 1 93.81 310 GLU B C 1
ATOM 6918 O O . GLU B 1 310 ? 25.875 -39.188 -18.719 1 93.81 310 GLU B O 1
ATOM 6923 N N . VAL B 1 311 ? 27.469 -38.5 -17.297 1 93.62 311 VAL B N 1
ATOM 6924 C CA . VAL B 1 311 ? 26.812 -37.25 -17.016 1 93.62 311 VAL B CA 1
ATOM 6925 C C . VAL B 1 311 ? 27.172 -36.219 -18.094 1 93.62 311 VAL B C 1
ATOM 6927 O O . VAL B 1 311 ? 28.328 -35.812 -18.203 1 93.62 311 VAL B O 1
ATOM 6930 N N . PRO B 1 312 ? 26.219 -35.812 -18.875 1 92.75 312 PRO B N 1
ATOM 6931 C CA . PRO B 1 312 ? 26.531 -34.812 -19.906 1 92.75 312 PRO B CA 1
ATOM 6932 C C . PRO B 1 312 ? 27.047 -33.5 -19.312 1 92.75 312 PRO B C 1
ATOM 6934 O O . PRO B 1 312 ? 26.547 -33.031 -18.281 1 92.75 312 PRO B O 1
ATOM 6937 N N . SER B 1 313 ? 28 -32.906 -20.016 1 87.75 313 SER B N 1
ATOM 6938 C CA . SER B 1 313 ? 28.547 -31.641 -19.578 1 87.75 313 SER B CA 1
ATOM 6939 C C . SER B 1 313 ? 27.531 -30.516 -19.781 1 87.75 313 SER B C 1
ATOM 6941 O O . SER B 1 313 ? 27.531 -29.531 -19.031 1 87.75 313 SER B O 1
ATOM 6943 N N . ASP B 1 314 ? 26.75 -30.75 -20.75 1 86.25 314 ASP B N 1
ATOM 6944 C CA . ASP B 1 314 ? 25.703 -29.781 -21.047 1 86.25 314 ASP B CA 1
ATOM 6945 C C . ASP B 1 314 ? 24.438 -30.062 -20.25 1 86.25 314 ASP B C 1
ATOM 6947 O O . ASP B 1 314 ? 23.828 -31.125 -20.406 1 86.25 314 ASP B O 1
ATOM 6951 N N . LEU B 1 315 ? 24.062 -29.125 -19.469 1 87.75 315 LEU B N 1
ATOM 6952 C CA . LEU B 1 315 ? 22.922 -29.281 -18.578 1 87.75 315 LEU B CA 1
ATOM 6953 C C . LEU B 1 315 ? 21.641 -29.531 -19.359 1 87.75 315 LEU B C 1
ATOM 6955 O O . LEU B 1 315 ? 20.781 -30.297 -18.922 1 87.75 315 LEU B O 1
ATOM 6959 N N . ALA B 1 316 ? 21.516 -28.891 -20.5 1 83.38 316 ALA B N 1
ATOM 6960 C CA . ALA B 1 316 ? 20.312 -29.062 -21.328 1 83.38 316 ALA B CA 1
ATOM 6961 C C . ALA B 1 316 ? 20.172 -30.516 -21.797 1 83.38 316 ALA B C 1
ATOM 6963 O O . ALA B 1 316 ? 19.047 -31.031 -21.859 1 83.38 316 ALA B O 1
ATOM 6964 N N . VAL B 1 317 ? 21.297 -31.078 -22.109 1 87 317 VAL B N 1
ATOM 6965 C CA . VAL B 1 317 ? 21.297 -32.469 -22.578 1 87 317 VAL B CA 1
ATOM 6966 C C . VAL B 1 317 ? 20.906 -33.375 -21.422 1 87 317 VAL B C 1
ATOM 6968 O O . VAL B 1 317 ? 20.125 -34.312 -21.609 1 87 317 VAL B O 1
ATOM 6971 N N . MET B 1 318 ? 21.422 -33.125 -20.312 1 90.69 318 MET B N 1
ATOM 6972 C CA . MET B 1 318 ? 21.094 -33.938 -19.156 1 90.69 318 MET B CA 1
ATOM 6973 C C . MET B 1 318 ? 19.609 -33.875 -18.844 1 90.69 318 MET B C 1
ATOM 6975 O O . MET B 1 318 ? 18.969 -34.906 -18.594 1 90.69 318 MET B O 1
ATOM 6979 N N . VAL B 1 319 ? 19.062 -32.719 -18.828 1 88.44 319 VAL B N 1
ATOM 6980 C CA . VAL B 1 319 ? 17.672 -32.5 -18.484 1 88.44 319 VAL B CA 1
ATOM 6981 C C . VAL B 1 319 ? 16.766 -33.219 -19.484 1 88.44 319 VAL B C 1
ATOM 6983 O O . VAL B 1 319 ? 15.75 -33.812 -19.109 1 88.44 319 VAL B O 1
ATOM 6986 N N . ARG B 1 320 ? 17.125 -33.188 -20.734 1 87.19 320 ARG B N 1
ATOM 6987 C CA . ARG B 1 320 ? 16.375 -33.906 -21.766 1 87.19 320 ARG B CA 1
ATOM 6988 C C . ARG B 1 320 ? 16.391 -35.406 -21.547 1 87.19 320 ARG B C 1
ATOM 6990 O O . ARG B 1 320 ? 15.375 -36.062 -21.766 1 87.19 320 ARG B O 1
ATOM 6997 N N . GLU B 1 321 ? 17.5 -35.812 -21.156 1 88.75 321 GLU B N 1
ATOM 6998 C CA . GLU B 1 321 ? 17.672 -37.25 -20.922 1 88.75 321 GLU B CA 1
ATOM 6999 C C . GLU B 1 321 ? 16.828 -37.719 -19.734 1 88.75 321 GLU B C 1
ATOM 7001 O O . GLU B 1 321 ? 16.359 -38.844 -19.703 1 88.75 321 GLU B O 1
ATOM 7006 N N . LEU B 1 322 ? 16.672 -36.844 -18.828 1 91.06 322 LEU B N 1
ATOM 7007 C CA . LEU B 1 322 ? 16.016 -37.219 -17.562 1 91.06 322 LEU B CA 1
ATOM 7008 C C . LEU B 1 322 ? 14.516 -37 -17.656 1 91.06 322 LEU B C 1
ATOM 7010 O O . LEU B 1 322 ? 13.773 -37.344 -16.75 1 91.06 322 LEU B O 1
ATOM 7014 N N . ARG B 1 323 ? 13.969 -36.375 -18.703 1 86.44 323 ARG B N 1
ATOM 7015 C CA . ARG B 1 323 ? 12.578 -35.938 -18.844 1 86.44 323 ARG B CA 1
ATOM 7016 C C . ARG B 1 323 ? 11.617 -37.094 -18.641 1 86.44 323 ARG B C 1
ATOM 7018 O O . ARG B 1 323 ? 10.57 -36.938 -18.016 1 86.44 323 ARG B O 1
ATOM 7025 N N . ASP B 1 324 ? 11.961 -38.312 -19.094 1 87.75 324 ASP B N 1
ATOM 7026 C CA . ASP B 1 324 ? 11.055 -39.469 -19.016 1 87.75 324 ASP B CA 1
ATOM 7027 C C . ASP B 1 324 ? 11.375 -40.344 -17.812 1 87.75 324 ASP B C 1
ATOM 7029 O O . ASP B 1 324 ? 10.781 -41.406 -17.656 1 87.75 324 ASP B O 1
ATOM 7033 N N . GLU B 1 325 ? 12.289 -39.906 -16.938 1 93.94 325 GLU B N 1
ATOM 7034 C CA . GLU B 1 325 ? 12.695 -40.719 -15.789 1 93.94 325 GLU B CA 1
ATOM 7035 C C . GLU B 1 325 ? 12.508 -39.938 -14.477 1 93.94 325 GLU B C 1
ATOM 7037 O O . GLU B 1 325 ? 13.32 -40.094 -13.555 1 93.94 325 GLU B O 1
ATOM 7042 N N . GLU B 1 326 ? 11.523 -39.188 -14.477 1 91.31 326 GLU B N 1
ATOM 7043 C CA . GLU B 1 326 ? 11.305 -38.281 -13.336 1 91.31 326 GLU B CA 1
ATOM 7044 C C . GLU B 1 326 ? 11.031 -39.094 -12.062 1 91.31 326 GLU B C 1
ATOM 7046 O O . GLU B 1 326 ? 11.5 -38.719 -10.984 1 91.31 32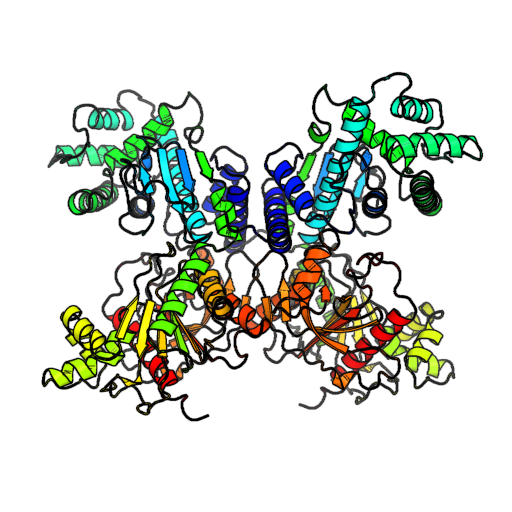6 GLU B O 1
ATOM 7051 N N . ASP B 1 327 ? 10.227 -40.125 -12.109 1 93.56 327 ASP B N 1
ATOM 7052 C CA . ASP B 1 327 ? 9.867 -40.938 -10.945 1 93.56 327 ASP B CA 1
ATOM 7053 C C . ASP B 1 327 ? 11.094 -41.625 -10.359 1 93.56 327 ASP B C 1
ATOM 7055 O O . ASP B 1 327 ? 11.289 -41.625 -9.148 1 93.56 327 ASP B O 1
ATOM 7059 N N . ASP B 1 328 ? 11.867 -42.219 -11.227 1 95.38 328 ASP B N 1
ATOM 7060 C CA . ASP B 1 328 ? 13.078 -42.906 -10.789 1 95.38 328 ASP B CA 1
ATOM 7061 C C . ASP B 1 328 ? 14.07 -41.906 -10.18 1 95.38 328 ASP B C 1
ATOM 7063 O O . ASP B 1 328 ? 14.742 -42.25 -9.195 1 95.38 328 ASP B O 1
ATOM 7067 N N . LEU B 1 329 ? 14.164 -40.812 -10.828 1 96.38 329 LEU B N 1
ATOM 7068 C CA . LEU B 1 329 ? 15.039 -39.75 -10.312 1 96.38 329 LEU B CA 1
ATOM 7069 C C . LEU B 1 329 ? 14.594 -39.312 -8.922 1 96.38 329 LEU B C 1
ATOM 7071 O O . LEU B 1 329 ? 15.422 -39.094 -8.039 1 96.38 329 LEU B O 1
ATOM 7075 N N . GLU B 1 330 ? 13.305 -39.125 -8.719 1 96.06 330 GLU B N 1
ATOM 7076 C CA . GLU B 1 330 ? 12.781 -38.719 -7.418 1 96.06 330 GLU B CA 1
ATOM 7077 C C . GLU B 1 330 ? 13.07 -39.781 -6.355 1 96.06 330 GLU B C 1
ATOM 7079 O O . GLU B 1 330 ? 13.391 -39.438 -5.215 1 96.06 330 GLU B O 1
ATOM 7084 N N . GLU B 1 331 ? 12.938 -41.031 -6.695 1 96.5 331 GLU B N 1
ATOM 7085 C CA . GLU B 1 331 ? 13.25 -42.125 -5.766 1 96.5 331 GLU B CA 1
ATOM 7086 C C . GLU B 1 331 ? 14.711 -42.062 -5.344 1 96.5 331 GLU B C 1
ATOM 7088 O O . GLU B 1 331 ? 15.031 -42.281 -4.172 1 96.5 331 GLU B O 1
ATOM 7093 N N . TYR B 1 332 ? 15.547 -41.906 -6.32 1 97.06 332 TYR B N 1
ATOM 7094 C CA . TYR B 1 332 ? 16.969 -41.781 -6.023 1 97.06 332 TYR B CA 1
ATOM 7095 C C . TYR B 1 332 ? 17.203 -40.594 -5.082 1 97.06 332 TYR B C 1
ATOM 7097 O O . TYR B 1 332 ? 17.969 -40.719 -4.117 1 97.06 332 TYR B O 1
ATOM 7105 N N . ALA B 1 333 ? 16.594 -39.469 -5.402 1 97.56 333 ALA B N 1
ATOM 7106 C CA . ALA B 1 333 ? 16.766 -38.25 -4.594 1 97.56 333 ALA B CA 1
ATOM 7107 C C . ALA B 1 333 ? 16.297 -38.469 -3.16 1 97.56 333 ALA B C 1
ATOM 7109 O O . ALA B 1 333 ? 16.953 -38.031 -2.211 1 97.56 333 ALA B O 1
ATOM 7110 N N . LEU B 1 334 ? 15.148 -39.156 -2.984 1 96.94 334 LEU B N 1
ATOM 7111 C CA . LEU B 1 334 ? 14.586 -39.438 -1.673 1 96.94 334 LEU B CA 1
ATOM 7112 C C . LEU B 1 334 ? 15.555 -40.25 -0.826 1 96.94 334 LEU B C 1
ATOM 7114 O O . LEU B 1 334 ? 15.617 -40.062 0.394 1 96.94 334 LEU B O 1
ATOM 7118 N N . ALA B 1 335 ? 16.344 -41.031 -1.443 1 96.5 335 ALA B N 1
ATOM 7119 C CA . ALA B 1 335 ? 17.312 -41.875 -0.752 1 96.5 335 ALA B CA 1
ATOM 7120 C C . ALA B 1 335 ? 18.578 -41.094 -0.424 1 96.5 335 ALA B C 1
ATOM 7122 O O . ALA B 1 335 ? 19.391 -41.562 0.387 1 96.5 335 ALA B O 1
ATOM 7123 N N . HIS B 1 336 ? 18.703 -39.938 -0.993 1 95.94 336 HIS B N 1
ATOM 7124 C CA . HIS B 1 336 ? 19.969 -39.219 -0.844 1 95.94 336 HIS B CA 1
ATOM 7125 C C . HIS B 1 336 ? 19.734 -37.812 -0.325 1 95.94 336 HIS B C 1
ATOM 7127 O O . HIS B 1 336 ? 20.297 -36.844 -0.852 1 95.94 336 HIS B O 1
ATOM 7133 N N . GLY B 1 337 ? 18.875 -37.594 0.597 1 94.56 337 GLY B N 1
ATOM 7134 C CA . GLY B 1 337 ? 18.797 -36.344 1.348 1 94.56 337 GLY B CA 1
ATOM 7135 C C . GLY B 1 337 ? 17.672 -35.438 0.867 1 94.56 337 GLY B C 1
ATOM 7136 O O . GLY B 1 337 ? 17.5 -34.344 1.387 1 94.56 337 GLY B O 1
ATOM 7137 N N . PHE B 1 338 ? 16.953 -35.875 -0.189 1 96.69 338 PHE B N 1
ATOM 7138 C CA . PHE B 1 338 ? 15.805 -35.125 -0.697 1 96.69 338 PHE B CA 1
ATOM 7139 C C . PHE B 1 338 ? 14.539 -35.531 0.063 1 96.69 338 PHE B C 1
ATOM 7141 O O . PHE B 1 338 ? 14.312 -36.688 0.351 1 96.69 338 PHE B O 1
ATOM 7148 N N . ARG B 1 339 ? 13.766 -34.5 0.506 1 96.31 339 ARG B N 1
ATOM 7149 C CA . ARG B 1 339 ? 12.477 -34.75 1.141 1 96.31 339 ARG B CA 1
ATOM 7150 C C . ARG B 1 339 ? 11.406 -33.812 0.563 1 96.31 339 ARG B C 1
ATOM 7152 O O . ARG B 1 339 ? 11.641 -32.625 0.391 1 96.31 339 ARG B O 1
ATOM 7159 N N . PHE B 1 340 ? 10.352 -34.438 0.177 1 96.12 340 PHE B N 1
ATOM 7160 C CA . PHE B 1 340 ? 9.195 -33.688 -0.292 1 96.12 340 PHE B CA 1
ATOM 7161 C C . PHE B 1 340 ? 8.172 -33.5 0.826 1 96.12 340 PHE B C 1
ATOM 7163 O O . PHE B 1 340 ? 7.836 -34.469 1.525 1 96.12 340 PHE B O 1
ATOM 7170 N N . TRP B 1 341 ? 7.723 -32.25 1.09 1 96.44 341 TRP B N 1
ATOM 7171 C CA . TRP B 1 341 ? 6.742 -31.938 2.117 1 96.44 341 TRP B CA 1
ATOM 7172 C C . TRP B 1 341 ? 5.461 -31.391 1.491 1 96.44 341 TRP B C 1
ATOM 7174 O O . TRP B 1 341 ? 5.406 -30.219 1.101 1 96.44 341 TRP B O 1
ATOM 7184 N N . HIS B 1 342 ? 4.438 -32.25 1.471 1 95.12 342 HIS B N 1
ATOM 7185 C CA . HIS B 1 342 ? 3.15 -31.844 0.91 1 95.12 342 HIS B CA 1
ATOM 7186 C C . HIS B 1 342 ? 2.398 -30.922 1.86 1 95.12 342 HIS B C 1
ATOM 7188 O O . HIS B 1 342 ? 2.182 -31.266 3.025 1 95.12 342 HIS B O 1
ATOM 7194 N N . ASP B 1 343 ? 1.979 -29.812 1.339 1 94 343 ASP B N 1
ATOM 7195 C CA . ASP B 1 343 ? 1.287 -28.844 2.182 1 94 343 ASP B CA 1
ATOM 7196 C C . ASP B 1 343 ? -0.11 -29.344 2.553 1 94 343 ASP B C 1
ATOM 7198 O O . ASP B 1 343 ? -0.878 -29.75 1.683 1 94 343 ASP B O 1
ATOM 7202 N N . THR B 1 344 ? -0.462 -29.266 3.805 1 90.19 344 THR B N 1
ATOM 7203 C CA . THR B 1 344 ? -1.796 -29.609 4.285 1 90.19 344 THR B CA 1
ATOM 7204 C C . THR B 1 344 ? -2.4 -28.453 5.082 1 90.19 344 THR B C 1
ATOM 7206 O O . THR B 1 344 ? -3.396 -28.641 5.785 1 90.19 344 THR B O 1
ATOM 7209 N N . SER B 1 345 ? -1.764 -27.359 5.066 1 88.69 345 SER B N 1
ATOM 7210 C CA . SER B 1 345 ? -2.184 -26.219 5.875 1 88.69 345 SER B CA 1
ATOM 7211 C C . SER B 1 345 ? -3.33 -25.469 5.211 1 88.69 345 SER B C 1
ATOM 7213 O O . SER B 1 345 ? -4.039 -24.703 5.871 1 88.69 345 SER B O 1
ATOM 7215 N N . GLY B 1 346 ? -3.549 -25.672 3.883 1 84.75 346 GLY B N 1
ATOM 7216 C CA . GLY B 1 346 ? -4.508 -24.891 3.121 1 84.75 346 GLY B CA 1
ATOM 7217 C C . GLY B 1 346 ? -3.857 -23.812 2.27 1 84.75 346 GLY B C 1
ATOM 7218 O O . GLY B 1 346 ? -4.504 -23.234 1.396 1 84.75 346 GLY B O 1
ATOM 7219 N N . SER B 1 347 ? -2.57 -23.547 2.404 1 88.75 347 SER B N 1
ATOM 7220 C CA . SER B 1 347 ? -1.859 -22.531 1.645 1 88.75 347 SER B CA 1
ATOM 7221 C C . SER B 1 347 ? -1.562 -23 0.225 1 88.75 347 SER B C 1
ATOM 7223 O O . SER B 1 347 ? -1.269 -22.188 -0.656 1 88.75 347 SER B O 1
ATOM 7225 N N . SER B 1 348 ? -1.579 -24.312 -0.001 1 88.56 348 SER B N 1
ATOM 7226 C CA . SER B 1 348 ? -1.305 -24.922 -1.3 1 88.56 348 SER B CA 1
ATOM 7227 C C . SER B 1 348 ? 0.107 -24.578 -1.775 1 88.56 348 SER B C 1
ATOM 7229 O O . SER B 1 348 ? 0.315 -24.281 -2.951 1 88.56 348 SER B O 1
ATOM 7231 N N . ILE B 1 349 ? 1.077 -24.594 -0.868 1 94.5 349 ILE B N 1
ATOM 7232 C CA . ILE B 1 349 ? 2.482 -24.359 -1.179 1 94.5 349 ILE B CA 1
ATOM 7233 C C . ILE B 1 349 ? 3.322 -25.531 -0.694 1 94.5 349 ILE B C 1
ATOM 7235 O O . ILE B 1 349 ? 3.674 -25.609 0.486 1 94.5 349 ILE B O 1
ATOM 7239 N N . ASP B 1 350 ? 3.682 -26.359 -1.578 1 96.38 350 ASP B N 1
ATOM 7240 C CA . ASP B 1 350 ? 4.539 -27.5 -1.253 1 96.38 350 ASP B CA 1
ATOM 7241 C C . ASP B 1 350 ? 5.984 -27.062 -1.045 1 96.38 350 ASP B C 1
ATOM 7243 O O . ASP B 1 350 ? 6.375 -25.969 -1.479 1 96.38 350 ASP B O 1
ATOM 7247 N N . VAL B 1 351 ? 6.727 -27.938 -0.365 1 97.88 351 VAL B N 1
ATOM 7248 C CA . VAL B 1 351 ? 8.109 -27.594 -0.054 1 97.88 351 VAL B CA 1
ATOM 7249 C C . VAL B 1 351 ? 9.008 -28.812 -0.272 1 97.88 351 VAL B C 1
ATOM 7251 O O . VAL B 1 351 ? 8.555 -29.953 -0.187 1 97.88 351 VAL B O 1
ATOM 7254 N N . GLN B 1 352 ? 10.25 -28.531 -0.694 1 98.12 352 GLN B N 1
ATOM 7255 C CA . GLN B 1 352 ? 11.297 -29.531 -0.775 1 98.12 352 GLN B CA 1
ATOM 7256 C C . GLN B 1 352 ? 12.469 -29.188 0.143 1 98.12 352 GLN B C 1
ATOM 7258 O O . GLN B 1 352 ? 12.891 -28.031 0.203 1 98.12 352 GLN B O 1
ATOM 7263 N N . PHE B 1 353 ? 12.867 -30.172 0.915 1 97.44 353 PHE B N 1
ATOM 7264 C CA . PHE B 1 353 ? 14.094 -30.062 1.7 1 97.44 353 PHE B CA 1
ATOM 7265 C C . PHE B 1 353 ? 15.227 -30.859 1.054 1 97.44 353 PHE B C 1
ATOM 7267 O O . PHE B 1 353 ? 15.047 -32.031 0.705 1 97.44 353 PHE B O 1
ATOM 7274 N N . ILE B 1 354 ? 16.359 -30.188 0.925 1 96.56 354 ILE B N 1
ATOM 7275 C CA . ILE B 1 354 ? 17.5 -30.875 0.345 1 96.56 354 ILE B CA 1
ATOM 7276 C C . ILE B 1 354 ? 18.688 -30.781 1.294 1 96.56 354 ILE B C 1
ATOM 7278 O O . ILE B 1 354 ? 19.203 -29.688 1.548 1 96.56 354 ILE B O 1
ATOM 7282 N N . ASP B 1 355 ? 19.047 -31.859 1.849 1 94.38 355 ASP B N 1
ATOM 7283 C CA . ASP B 1 355 ? 20.297 -31.984 2.596 1 94.38 355 ASP B CA 1
ATOM 7284 C C . ASP B 1 355 ? 21.5 -32.125 1.653 1 94.38 355 ASP B C 1
ATOM 7286 O O . ASP B 1 355 ? 21.781 -33.219 1.159 1 94.38 355 ASP B O 1
ATOM 7290 N N . THR B 1 356 ? 22.25 -31.078 1.488 1 92.31 356 THR B N 1
ATOM 7291 C CA . THR B 1 356 ? 23.281 -31.047 0.466 1 92.31 356 THR B CA 1
ATOM 7292 C C . THR B 1 356 ? 24.469 -31.922 0.862 1 92.31 356 THR B C 1
ATOM 7294 O O . THR B 1 356 ? 25.312 -32.25 0.026 1 92.31 356 THR B O 1
ATOM 7297 N N . SER B 1 357 ? 24.547 -32.344 2.119 1 89.81 357 SER B N 1
ATOM 7298 C CA . SER B 1 357 ? 25.609 -33.219 2.557 1 89.81 357 SER B CA 1
ATOM 7299 C C . SER B 1 357 ? 25.453 -34.625 1.957 1 89.81 357 SER B C 1
ATOM 7301 O O . SER B 1 357 ? 26.406 -35.406 1.882 1 89.81 357 SER B O 1
ATOM 7303 N N . LYS B 1 358 ? 24.281 -34.906 1.505 1 91.69 358 LYS B N 1
ATOM 7304 C CA . LYS B 1 358 ? 24 -36.25 1.004 1 91.69 358 LYS B CA 1
ATOM 7305 C C . LYS B 1 358 ? 23.969 -36.281 -0.521 1 91.69 358 LYS B C 1
ATOM 7307 O O . LYS B 1 358 ? 23.719 -37.312 -1.128 1 91.69 358 LYS B O 1
ATOM 7312 N N . VAL B 1 359 ? 24.234 -35.094 -1.094 1 91.38 359 VAL B N 1
ATOM 7313 C CA . VAL B 1 359 ? 24.359 -35.031 -2.547 1 91.38 359 VAL B CA 1
ATOM 7314 C C . VAL B 1 359 ? 25.703 -35.594 -2.967 1 91.38 359 VAL B C 1
ATOM 7316 O O . VAL B 1 359 ? 26.766 -35.062 -2.582 1 91.38 359 VAL B O 1
ATOM 7319 N N . GLU B 1 360 ? 25.734 -36.562 -3.781 1 87.06 360 GLU B N 1
ATOM 7320 C CA . GLU B 1 360 ? 26.938 -37.344 -4.055 1 87.06 360 GLU B CA 1
ATOM 7321 C C . GLU B 1 360 ? 27.766 -36.688 -5.164 1 87.06 360 GLU B C 1
ATOM 7323 O O . GLU B 1 360 ? 29 -36.656 -5.078 1 87.06 360 GLU B O 1
ATOM 7328 N N . VAL B 1 361 ? 27.047 -36.312 -6.242 1 88.88 361 VAL B N 1
ATOM 7329 C CA . VAL B 1 361 ? 27.719 -35.812 -7.43 1 88.88 361 VAL B CA 1
ATOM 7330 C C . VAL B 1 361 ? 27.094 -34.5 -7.875 1 88.88 361 VAL B C 1
ATOM 7332 O O . VAL B 1 361 ? 25.875 -34.438 -8.047 1 88.88 361 VAL B O 1
ATOM 7335 N N . LEU B 1 362 ? 27.938 -33.531 -8.016 1 88.19 362 LEU B N 1
ATOM 7336 C CA . LEU B 1 362 ? 27.453 -32.281 -8.562 1 88.19 362 LEU B CA 1
ATOM 7337 C C . LEU B 1 362 ? 27.672 -32.219 -10.07 1 88.19 362 LEU B C 1
ATOM 7339 O O . LEU B 1 362 ? 28.656 -32.75 -10.578 1 88.19 362 LEU B O 1
ATOM 7343 N N . HIS B 1 363 ? 26.75 -31.641 -10.68 1 89.44 363 HIS B N 1
ATOM 7344 C CA . HIS B 1 363 ? 26.938 -31.438 -12.109 1 89.44 363 HIS B CA 1
ATOM 7345 C C . HIS B 1 363 ? 28.203 -30.625 -12.391 1 89.44 363 HIS B C 1
ATOM 7347 O O . HIS B 1 363 ? 28.516 -29.688 -11.656 1 89.44 363 HIS B O 1
ATOM 7353 N N . PRO B 1 364 ? 28.891 -30.922 -13.43 1 85.5 364 PRO B N 1
ATOM 7354 C CA . PRO B 1 364 ? 30.156 -30.25 -13.727 1 85.5 364 PRO B CA 1
ATOM 7355 C C . PRO B 1 364 ? 30 -28.75 -13.906 1 85.5 364 PRO B C 1
ATOM 7357 O O . PRO B 1 364 ? 30.953 -28 -13.727 1 85.5 364 PRO B O 1
ATOM 7360 N N . SER B 1 365 ? 28.844 -28.312 -14.234 1 83.38 365 SER B N 1
ATOM 7361 C CA . SER B 1 365 ? 28.625 -26.891 -14.469 1 83.38 365 SER B CA 1
ATOM 7362 C C . SER B 1 365 ? 28.453 -26.141 -13.156 1 83.38 365 SER B C 1
ATOM 7364 O O . SER B 1 365 ? 28.5 -24.906 -13.125 1 83.38 365 SER B O 1
ATOM 7366 N N . ILE B 1 366 ? 28.266 -26.797 -12.117 1 85.62 366 ILE B N 1
ATOM 7367 C CA . ILE B 1 366 ? 28.172 -26.172 -10.805 1 85.62 366 ILE B CA 1
ATOM 7368 C C . ILE B 1 366 ? 29.547 -26.156 -10.148 1 85.62 366 ILE B C 1
ATOM 7370 O O . ILE B 1 366 ? 30.109 -27.203 -9.836 1 85.62 366 ILE B O 1
ATOM 7374 N N . VAL B 1 367 ? 30.125 -24.938 -10.141 1 73.94 367 VAL B N 1
ATOM 7375 C CA . VAL B 1 367 ? 31.438 -24.781 -9.539 1 73.94 367 VAL B CA 1
ATOM 7376 C C . VAL B 1 367 ? 31.312 -24.609 -8.031 1 73.94 367 VAL B C 1
ATOM 7378 O O . VAL B 1 367 ? 30.719 -23.641 -7.555 1 73.94 367 VAL B O 1
ATOM 7381 N N . GLY B 1 368 ? 31.531 -25.578 -7.297 1 71.38 368 GLY B N 1
ATOM 7382 C CA . GLY B 1 368 ? 31.5 -25.453 -5.848 1 71.38 368 GLY B CA 1
ATOM 7383 C C . GLY B 1 368 ? 32.062 -26.656 -5.125 1 71.38 368 GLY B C 1
ATOM 7384 O O . GLY B 1 368 ? 32.375 -27.672 -5.75 1 71.38 368 GLY B O 1
ATOM 7385 N N . ASP B 1 369 ? 32.5 -26.344 -3.865 1 63.66 369 ASP B N 1
ATOM 7386 C CA . ASP B 1 369 ? 33.125 -27.391 -3.066 1 63.66 369 ASP B CA 1
ATOM 7387 C C . ASP B 1 369 ? 32.062 -28.281 -2.422 1 63.66 369 ASP B C 1
ATOM 7389 O O . ASP B 1 369 ? 30.938 -27.844 -2.186 1 63.66 369 ASP B O 1
ATOM 7393 N N . GLN B 1 370 ? 32.312 -29.531 -2.568 1 60.78 370 GLN B N 1
ATOM 7394 C CA . GLN B 1 370 ? 31.469 -30.438 -1.79 1 60.78 370 GLN B CA 1
ATOM 7395 C C . GLN B 1 370 ? 31.578 -30.141 -0.297 1 60.78 370 GLN B C 1
ATOM 7397 O O . GLN B 1 370 ? 32.656 -29.812 0.197 1 60.78 370 GLN B O 1
ATOM 7402 N N . TRP B 1 371 ? 30.312 -29.922 0.348 1 64.56 371 TRP B N 1
ATOM 7403 C CA . TRP B 1 371 ? 30.25 -29.438 1.726 1 64.56 371 TRP B CA 1
ATOM 7404 C C . TRP B 1 371 ? 30.422 -30.594 2.709 1 64.56 371 TRP B C 1
ATOM 7406 O O . TRP B 1 371 ? 30.172 -31.75 2.371 1 64.56 371 TRP B O 1
ATOM 7416 N N . GLY B 1 372 ? 31.266 -30.469 3.73 1 59.75 372 GLY B N 1
ATOM 7417 C CA . GLY B 1 372 ? 31.344 -31.391 4.855 1 59.75 372 GLY B CA 1
ATOM 7418 C C . GLY B 1 372 ? 30.172 -31.266 5.805 1 59.75 372 GLY B C 1
ATOM 7419 O O . GLY B 1 372 ? 29.016 -31.125 5.367 1 59.75 372 GLY B O 1
ATOM 7420 N N . GLU B 1 373 ? 30.266 -31.375 7.066 1 58.94 373 GLU B N 1
ATOM 7421 C CA . GLU B 1 373 ? 29.266 -31.422 8.125 1 58.94 373 GLU B CA 1
ATOM 7422 C C . GLU B 1 373 ? 28.484 -30.109 8.188 1 58.94 373 GLU B C 1
ATOM 7424 O O . GLU B 1 373 ? 27.297 -30.094 8.547 1 58.94 373 GLU B O 1
ATOM 7429 N N . ASP B 1 374 ? 28.969 -29.094 7.691 1 73.62 374 ASP B N 1
ATOM 7430 C CA . ASP B 1 374 ? 28.281 -27.812 7.793 1 73.62 374 ASP B CA 1
ATOM 7431 C C . ASP B 1 374 ? 27.656 -27.422 6.461 1 73.62 374 ASP B C 1
ATOM 7433 O O . ASP B 1 374 ? 27.484 -26.234 6.172 1 73.62 374 ASP B O 1
ATOM 7437 N N . ALA B 1 375 ? 27.234 -28.531 5.832 1 86.75 375 ALA B N 1
ATOM 7438 C CA . ALA B 1 375 ? 26.641 -28.312 4.52 1 86.75 375 ALA B CA 1
ATOM 7439 C C . ALA B 1 375 ? 25.281 -27.609 4.648 1 86.75 375 ALA B C 1
ATOM 7441 O O . ALA B 1 375 ? 24.516 -27.906 5.562 1 86.75 375 ALA B O 1
ATOM 7442 N N . PRO B 1 376 ? 24.953 -26.75 3.791 1 91.88 376 PRO B N 1
ATOM 7443 C CA . PRO B 1 376 ? 23.703 -26 3.891 1 91.88 376 PRO B CA 1
ATOM 7444 C C . PRO B 1 376 ? 22.469 -26.844 3.547 1 91.88 376 PRO B C 1
ATOM 7446 O O . PRO B 1 376 ? 22.609 -27.938 2.969 1 91.88 376 PRO B O 1
ATOM 7449 N N . VAL B 1 377 ? 21.391 -26.453 4.012 1 95.19 377 VAL B N 1
ATOM 7450 C CA . VAL B 1 377 ? 20.094 -27.031 3.676 1 95.19 377 VAL B CA 1
ATOM 7451 C C . VAL B 1 377 ? 19.359 -26.125 2.691 1 95.19 377 VAL B C 1
ATOM 7453 O O . VAL B 1 377 ? 19.391 -24.891 2.834 1 95.19 377 VAL B O 1
ATOM 7456 N N . LEU B 1 378 ? 18.844 -26.719 1.633 1 97.12 378 LEU B N 1
ATOM 7457 C CA . LEU B 1 378 ? 18.031 -25.953 0.687 1 97.12 378 LEU B CA 1
ATOM 7458 C C . LEU B 1 378 ? 16.547 -26.156 0.963 1 97.12 378 LEU B C 1
ATOM 7460 O O . LEU B 1 378 ? 16.078 -27.281 1.125 1 97.12 378 LEU B O 1
ATOM 7464 N N . LEU B 1 379 ? 15.883 -25.109 1.12 1 98 379 LEU B N 1
ATOM 7465 C CA . LEU B 1 379 ? 14.43 -25.094 1.22 1 98 379 LEU B CA 1
ATOM 7466 C C . LEU B 1 379 ? 13.805 -24.547 -0.056 1 98 379 LEU B C 1
ATOM 7468 O O . LEU B 1 379 ? 13.766 -23.328 -0.26 1 98 379 LEU B O 1
ATOM 7472 N N . VAL B 1 380 ? 13.297 -25.438 -0.881 1 98.44 380 VAL B N 1
ATOM 7473 C CA . VAL B 1 380 ? 12.648 -25.031 -2.121 1 98.44 380 VAL B CA 1
ATOM 7474 C C . VAL B 1 380 ? 11.141 -24.922 -1.903 1 98.44 380 VAL B C 1
ATOM 7476 O O . VAL B 1 380 ? 10.477 -25.906 -1.59 1 98.44 380 VAL B O 1
ATOM 7479 N N . ILE B 1 381 ? 10.633 -23.734 -2.059 1 98.19 381 ILE B N 1
ATOM 7480 C CA . ILE B 1 381 ? 9.211 -23.5 -1.835 1 98.19 381 ILE B CA 1
ATOM 7481 C C . ILE B 1 381 ? 8.508 -23.297 -3.172 1 98.19 381 ILE B C 1
ATOM 7483 O O . ILE B 1 381 ? 9.016 -22.594 -4.047 1 98.19 381 ILE B O 1
ATOM 7487 N N . ASP B 1 382 ? 7.328 -23.875 -3.301 1 96.56 382 ASP B N 1
ATOM 7488 C CA . ASP B 1 382 ? 6.52 -23.719 -4.504 1 96.56 382 ASP B CA 1
ATOM 7489 C C . ASP B 1 382 ? 6.055 -22.266 -4.668 1 96.56 382 ASP B C 1
ATOM 7491 O O . ASP B 1 382 ? 6.191 -21.453 -3.748 1 96.56 382 ASP B O 1
ATOM 7495 N N . TYR B 1 383 ? 5.562 -22.016 -5.871 1 92.94 383 TYR B N 1
ATOM 7496 C CA . TYR B 1 383 ? 5.176 -20.641 -6.199 1 92.94 383 TYR B CA 1
ATOM 7497 C C . TYR B 1 383 ? 4 -20.188 -5.344 1 92.94 383 TYR B C 1
ATOM 7499 O O . TYR B 1 383 ? 3.018 -20.922 -5.188 1 92.94 383 TYR B O 1
ATOM 7507 N N . ALA B 1 384 ? 4.137 -18.969 -4.781 1 92.38 384 ALA B N 1
ATOM 7508 C CA . ALA B 1 384 ? 3.025 -18.312 -4.098 1 92.38 384 ALA B CA 1
ATOM 7509 C C . ALA B 1 384 ? 2.164 -17.531 -5.082 1 92.38 384 ALA B C 1
ATOM 7511 O O . ALA B 1 384 ? 2.617 -17.188 -6.176 1 92.38 384 ALA B O 1
ATOM 7512 N N . PHE B 1 385 ? 0.936 -17.219 -4.66 1 89.38 385 PHE B N 1
ATOM 7513 C CA . PHE B 1 385 ? 0.015 -16.484 -5.516 1 89.38 385 PHE B CA 1
ATOM 7514 C C . PHE B 1 385 ? -0.083 -15.031 -5.078 1 89.38 385 PHE B C 1
ATOM 7516 O O . PHE B 1 385 ? -0.902 -14.688 -4.219 1 89.38 385 PHE B O 1
ATOM 7523 N N . GLY B 1 386 ? 0.724 -14.211 -5.66 1 91.81 386 GLY B N 1
ATOM 7524 C CA . GLY B 1 386 ? 0.661 -12.773 -5.418 1 91.81 386 GLY B CA 1
ATOM 7525 C C . GLY B 1 386 ? 1.028 -12.391 -3.998 1 91.81 386 GLY B C 1
ATOM 7526 O O . GLY B 1 386 ? 2.131 -12.695 -3.533 1 91.81 386 GLY B O 1
ATOM 7527 N N . THR B 1 387 ? 0.064 -11.836 -3.279 1 90.88 387 THR B N 1
ATOM 7528 C CA . THR B 1 387 ? 0.274 -11.328 -1.929 1 90.88 387 THR B CA 1
ATOM 7529 C C . THR B 1 387 ? 0.617 -12.469 -0.97 1 90.88 387 THR B C 1
ATOM 7531 O O . THR B 1 387 ? 1.196 -12.234 0.094 1 90.88 387 THR B O 1
ATOM 7534 N N . GLN B 1 388 ? 0.321 -13.648 -1.346 1 92.06 388 GLN B N 1
ATOM 7535 C CA . GLN B 1 388 ? 0.646 -14.812 -0.528 1 92.06 388 GLN B CA 1
ATOM 7536 C C . GLN B 1 388 ? 2.15 -14.922 -0.301 1 92.06 388 GLN B C 1
ATOM 7538 O O . GLN B 1 388 ? 2.592 -15.453 0.72 1 92.06 388 GLN B O 1
ATOM 7543 N N . ALA B 1 389 ? 2.893 -14.414 -1.279 1 95.81 389 ALA B N 1
ATOM 7544 C CA . ALA B 1 389 ? 4.348 -14.453 -1.176 1 95.81 389 ALA B CA 1
ATOM 7545 C C . ALA B 1 389 ? 4.828 -13.727 0.077 1 95.81 389 ALA B C 1
ATOM 7547 O O . ALA B 1 389 ? 5.746 -14.188 0.758 1 95.81 389 ALA B O 1
ATOM 7548 N N . PHE B 1 390 ? 4.207 -12.633 0.421 1 95.88 390 PHE B N 1
ATOM 7549 C CA . PHE B 1 390 ? 4.559 -11.891 1.628 1 95.88 390 PHE B CA 1
ATOM 7550 C C . PHE B 1 390 ? 4.223 -12.703 2.875 1 95.88 390 PHE B C 1
ATOM 7552 O O . PHE B 1 390 ? 5.07 -12.875 3.754 1 95.88 390 PHE B O 1
ATOM 7559 N N . THR B 1 391 ? 3.037 -13.195 2.957 1 93.44 391 THR B N 1
ATOM 7560 C CA . THR B 1 391 ? 2.559 -13.844 4.176 1 93.44 391 THR B CA 1
ATOM 7561 C C . THR B 1 391 ? 3.342 -15.125 4.453 1 93.44 391 THR B C 1
ATOM 7563 O O . THR B 1 391 ? 3.699 -15.398 5.598 1 93.44 391 THR B O 1
ATOM 7566 N N . ILE B 1 392 ? 3.611 -15.859 3.41 1 95.19 392 ILE B N 1
ATOM 7567 C CA . ILE B 1 392 ? 4.281 -17.141 3.578 1 95.19 392 ILE B CA 1
ATOM 7568 C C . ILE B 1 392 ? 5.707 -16.922 4.082 1 95.19 392 ILE B C 1
ATOM 7570 O O . ILE B 1 392 ? 6.141 -17.562 5.043 1 95.19 392 ILE B O 1
ATOM 7574 N N . LEU B 1 393 ? 6.414 -16.047 3.457 1 96.81 393 LEU B N 1
ATOM 7575 C CA . LEU B 1 393 ? 7.793 -15.797 3.865 1 96.81 393 LEU B CA 1
ATOM 7576 C C . LEU B 1 393 ? 7.848 -15.102 5.223 1 96.81 393 LEU B C 1
ATOM 7578 O O . LEU B 1 393 ? 8.68 -15.438 6.062 1 96.81 393 LEU B O 1
ATOM 7582 N N . ASP B 1 394 ? 6.961 -14.156 5.418 1 94.56 394 ASP B N 1
ATOM 7583 C CA . ASP B 1 394 ? 6.918 -13.422 6.68 1 94.56 394 ASP B CA 1
ATOM 7584 C C . ASP B 1 394 ? 6.633 -14.359 7.852 1 94.56 394 ASP B C 1
ATOM 7586 O O . ASP B 1 394 ? 7.305 -14.289 8.883 1 94.56 394 ASP B O 1
ATOM 7590 N N . GLU B 1 395 ? 5.641 -15.188 7.703 1 93.88 395 GLU B N 1
ATOM 7591 C CA . GLU B 1 395 ? 5.277 -16.125 8.766 1 93.88 395 GLU B CA 1
ATOM 7592 C C . GLU B 1 395 ? 6.367 -17.172 8.984 1 93.88 395 GLU B C 1
ATOM 7594 O O . GLU B 1 395 ? 6.59 -17.609 10.109 1 93.88 395 GLU B O 1
ATOM 7599 N N . PHE B 1 396 ? 6.984 -17.594 7.898 1 95.88 396 PHE B N 1
ATOM 7600 C CA . PHE B 1 396 ? 8.07 -18.547 8.031 1 95.88 396 PHE B CA 1
ATOM 7601 C C . PHE B 1 396 ? 9.211 -17.969 8.859 1 95.88 396 PHE B C 1
ATOM 7603 O O . PHE B 1 396 ? 9.711 -18.625 9.781 1 95.88 396 PHE B O 1
ATOM 7610 N N . LEU B 1 397 ? 9.609 -16.781 8.523 1 93.94 397 LEU B N 1
ATOM 7611 C CA . LEU B 1 397 ? 10.727 -16.156 9.211 1 93.94 397 LEU B CA 1
ATOM 7612 C C . LEU B 1 397 ? 10.336 -15.758 10.633 1 93.94 397 LEU B C 1
ATOM 7614 O O . LEU B 1 397 ? 11.172 -15.766 11.539 1 93.94 397 LEU B O 1
ATOM 7618 N N . ARG B 1 398 ? 9.102 -15.484 10.844 1 90 398 ARG B N 1
ATOM 7619 C CA . ARG B 1 398 ? 8.594 -15.195 12.18 1 90 398 ARG B CA 1
ATOM 7620 C C . ARG B 1 398 ? 8.461 -16.469 13.008 1 90 398 ARG B C 1
ATOM 7622 O O . ARG B 1 398 ? 8.695 -16.469 14.219 1 90 398 ARG B O 1
ATOM 7629 N N . GLY B 1 399 ? 8 -17.516 12.383 1 87.81 399 GLY B N 1
ATOM 7630 C CA . GLY B 1 399 ? 7.691 -18.781 13.039 1 87.81 399 GLY B CA 1
ATOM 7631 C C . GLY B 1 399 ? 8.875 -19.375 13.781 1 87.81 399 GLY B C 1
ATOM 7632 O O . GLY B 1 399 ? 8.703 -20.188 14.688 1 87.81 399 GLY B O 1
ATOM 7633 N N . GLN B 1 400 ? 10.047 -18.938 13.43 1 83.69 400 GLN B N 1
ATOM 7634 C CA . GLN B 1 400 ? 11.242 -19.422 14.125 1 83.69 400 GLN B CA 1
ATOM 7635 C C . GLN B 1 400 ? 11.195 -19.078 15.609 1 83.69 400 GLN B C 1
ATOM 7637 O O . GLN B 1 400 ? 11.773 -19.781 16.438 1 83.69 400 GLN B O 1
ATOM 7642 N N . ASP B 1 401 ? 10.406 -18.047 15.906 1 83.38 401 ASP B N 1
ATOM 7643 C CA . ASP B 1 401 ? 10.289 -17.625 17.297 1 83.38 401 ASP B CA 1
ATOM 7644 C C . ASP B 1 401 ? 9.539 -18.656 18.125 1 83.38 401 ASP B C 1
ATOM 7646 O O . ASP B 1 401 ? 9.695 -18.719 19.359 1 83.38 401 ASP B O 1
ATOM 7650 N N . ASP B 1 402 ? 8.758 -19.438 17.5 1 83.94 402 ASP B N 1
ATOM 7651 C CA . ASP B 1 402 ? 7.961 -20.453 18.172 1 83.94 402 ASP B CA 1
ATOM 7652 C C . ASP B 1 402 ? 8.781 -21.703 18.453 1 83.94 402 ASP B C 1
ATOM 7654 O O . ASP B 1 402 ? 8.32 -22.609 19.141 1 83.94 402 ASP B O 1
ATOM 7658 N N . PHE B 1 403 ? 9.922 -21.75 17.922 1 86.12 403 PHE B N 1
ATOM 7659 C CA . PHE B 1 403 ? 10.82 -22.875 18.094 1 86.12 403 PHE B CA 1
ATOM 7660 C C . PHE B 1 403 ? 12.125 -22.438 18.75 1 86.12 403 PHE B C 1
ATOM 7662 O O . PHE B 1 403 ? 13.148 -22.281 18.078 1 86.12 403 PHE B O 1
ATOM 7669 N N . PRO B 1 404 ? 12.086 -22.25 20.078 1 76.25 404 PRO B N 1
ATOM 7670 C CA . PRO B 1 404 ? 13.219 -21.656 20.781 1 76.25 404 PRO B CA 1
ATOM 7671 C C . PRO B 1 404 ? 14.539 -22.375 20.5 1 76.25 404 PRO B C 1
ATOM 7673 O O . PRO B 1 404 ? 15.602 -21.75 20.531 1 76.25 404 PRO B O 1
ATOM 7676 N N . HIS B 1 405 ? 14.508 -23.578 20.266 1 76.5 405 HIS B N 1
ATOM 7677 C CA . HIS B 1 405 ? 15.766 -24.297 20.109 1 76.5 405 HIS B CA 1
ATOM 7678 C C . HIS B 1 405 ? 16.156 -24.406 18.641 1 76.5 405 HIS B C 1
ATOM 7680 O O . HIS B 1 405 ? 17.156 -25.062 18.297 1 76.5 405 HIS B O 1
ATOM 7686 N N . CYS B 1 406 ? 15.445 -23.734 17.844 1 79.19 406 CYS B N 1
ATOM 7687 C CA . CYS B 1 406 ? 15.727 -23.797 16.422 1 79.19 406 CYS B CA 1
ATOM 7688 C C . CYS B 1 406 ? 16.047 -22.406 15.867 1 79.19 406 CYS B C 1
ATOM 7690 O O . CYS B 1 406 ? 15.227 -21.5 15.945 1 79.19 406 CYS B O 1
ATOM 7692 N N . LYS B 1 407 ? 17.297 -22.234 15.594 1 79.88 407 LYS B N 1
ATOM 7693 C CA . LYS B 1 407 ? 17.688 -21 14.906 1 79.88 407 LYS B CA 1
ATOM 7694 C C . LYS B 1 407 ? 17.828 -21.234 13.406 1 79.88 407 LYS B C 1
ATOM 7696 O O . LYS B 1 407 ? 18.625 -22.062 12.977 1 79.88 407 LYS B O 1
ATOM 7701 N N . LEU B 1 408 ? 16.969 -20.641 12.719 1 86.44 408 LEU B N 1
ATOM 7702 C CA . LEU B 1 408 ? 17.094 -20.688 11.266 1 86.44 408 LEU B CA 1
ATOM 7703 C C . LEU B 1 408 ? 18.141 -19.703 10.766 1 86.44 408 LEU B C 1
ATOM 7705 O O . LEU B 1 408 ? 17.938 -18.484 10.852 1 86.44 408 LEU B O 1
ATOM 7709 N N . ASP B 1 409 ? 19.234 -20.172 10.359 1 90.88 409 ASP B N 1
ATOM 7710 C CA . ASP B 1 409 ? 20.297 -19.328 9.844 1 90.88 409 ASP B CA 1
ATOM 7711 C C . ASP B 1 409 ? 20.172 -19.141 8.328 1 90.88 409 ASP B C 1
ATOM 7713 O O . ASP B 1 409 ? 20.922 -19.734 7.555 1 90.88 409 ASP B O 1
ATOM 7717 N N . VAL B 1 410 ? 19.297 -18.297 7.953 1 95.31 410 VAL B N 1
ATOM 7718 C CA . VAL B 1 410 ? 19 -18.062 6.539 1 95.31 410 VAL B CA 1
ATOM 7719 C C . VAL B 1 410 ? 20.125 -17.219 5.918 1 95.31 410 VAL B C 1
ATOM 7721 O O . VAL B 1 410 ? 20.344 -16.078 6.316 1 95.31 410 VAL B O 1
ATOM 7724 N N . LYS B 1 411 ? 20.75 -17.781 4.926 1 95.44 411 LYS B N 1
ATOM 7725 C CA . LYS B 1 411 ? 21.891 -17.109 4.312 1 95.44 411 LYS B CA 1
ATOM 7726 C C . LYS B 1 411 ? 21.5 -16.453 2.994 1 95.44 411 LYS B C 1
ATOM 7728 O O . LYS B 1 411 ? 22.125 -15.461 2.58 1 95.44 411 LYS B O 1
ATOM 7733 N N . SER B 1 412 ? 20.531 -17.047 2.395 1 97.5 412 SER B N 1
ATOM 7734 C CA . SER B 1 412 ? 20.109 -16.438 1.141 1 97.5 412 SER B CA 1
ATOM 7735 C C . SER B 1 412 ? 18.641 -16.75 0.853 1 97.5 412 SER B C 1
ATOM 7737 O O . SER B 1 412 ? 18.094 -17.734 1.352 1 97.5 412 SER B O 1
ATOM 7739 N N . ILE B 1 413 ? 17.984 -15.875 0.107 1 98.31 413 ILE B N 1
ATOM 7740 C CA . ILE B 1 413 ? 16.641 -16.031 -0.417 1 98.31 413 ILE B CA 1
ATOM 7741 C C . ILE B 1 413 ? 16.641 -15.797 -1.924 1 98.31 413 ILE B C 1
ATOM 7743 O O . ILE B 1 413 ? 17 -14.703 -2.383 1 98.31 413 ILE B O 1
ATOM 7747 N N . SER B 1 414 ? 16.312 -16.812 -2.66 1 98.56 414 SER B N 1
ATOM 7748 C CA . SER B 1 414 ? 16.266 -16.719 -4.117 1 98.56 414 SER B CA 1
ATOM 7749 C C . SER B 1 414 ? 14.828 -16.828 -4.629 1 98.56 414 SER B C 1
ATOM 7751 O O . SER B 1 414 ? 14.062 -17.672 -4.172 1 98.56 414 SER B O 1
ATOM 7753 N N . VAL B 1 415 ? 14.484 -15.914 -5.512 1 98.19 415 VAL B N 1
ATOM 7754 C CA . VAL B 1 415 ? 13.164 -15.914 -6.148 1 98.19 415 VAL B CA 1
ATOM 7755 C C . VAL B 1 415 ? 13.32 -16.109 -7.652 1 98.19 415 VAL B C 1
ATOM 7757 O O . VAL B 1 415 ? 13.859 -15.242 -8.344 1 98.19 415 VAL B O 1
ATOM 7760 N N . MET B 1 416 ? 12.977 -17.172 -8.094 1 96.31 416 MET B N 1
ATOM 7761 C CA . MET B 1 416 ? 12.977 -17.406 -9.531 1 96.31 416 MET B CA 1
ATOM 7762 C C . MET B 1 416 ? 11.586 -17.797 -10.023 1 96.31 416 MET B C 1
ATOM 7764 O O . MET B 1 416 ? 10.82 -18.438 -9.297 1 96.31 416 MET B O 1
ATOM 7768 N N . GLY B 1 417 ? 11.18 -17.328 -11.125 1 92.19 417 GLY B N 1
ATOM 7769 C CA . GLY B 1 417 ? 9.859 -17.656 -11.641 1 92.19 417 GLY B CA 1
ATOM 7770 C C . GLY B 1 417 ? 9.688 -17.266 -13.102 1 92.19 417 GLY B C 1
ATOM 7771 O O . GLY B 1 417 ? 10.641 -16.828 -13.75 1 92.19 417 GLY B O 1
ATOM 7772 N N . LYS B 1 418 ? 8.523 -17.609 -13.578 1 89.75 418 LYS B N 1
ATOM 7773 C CA . LYS B 1 418 ? 8.117 -17.219 -14.93 1 89.75 418 LYS B CA 1
ATOM 7774 C C . LYS B 1 418 ? 7.582 -15.789 -14.953 1 89.75 418 LYS B C 1
ATOM 7776 O O . LYS B 1 418 ? 6.875 -15.367 -14.039 1 89.75 418 LYS B O 1
ATOM 7781 N N . ALA B 1 419 ? 8.008 -15.031 -15.969 1 90.62 419 ALA B N 1
ATOM 7782 C CA . ALA B 1 419 ? 7.539 -13.656 -16.078 1 90.62 419 ALA B CA 1
ATOM 7783 C C . ALA B 1 419 ? 7.293 -13.281 -17.547 1 90.62 419 ALA B C 1
ATOM 7785 O O . ALA B 1 419 ? 7.781 -13.953 -18.453 1 90.62 419 ALA B O 1
ATOM 7786 N N . GLY B 1 420 ? 6.438 -12.312 -17.75 1 87.69 420 GLY B N 1
ATOM 7787 C CA . GLY B 1 420 ? 6.328 -11.703 -19.062 1 87.69 420 GLY B CA 1
ATOM 7788 C C . GLY B 1 420 ? 7.422 -10.688 -19.344 1 87.69 420 GLY B C 1
ATOM 7789 O O . GLY B 1 420 ? 7.68 -9.805 -18.516 1 87.69 420 GLY B O 1
ATOM 7790 N N . ILE B 1 421 ? 8.047 -10.898 -20.438 1 88 421 ILE B N 1
ATOM 7791 C CA . ILE B 1 421 ? 9.125 -9.977 -20.766 1 88 421 ILE B CA 1
ATOM 7792 C C . ILE B 1 421 ? 8.586 -8.852 -21.656 1 88 421 ILE B C 1
ATOM 7794 O O . ILE B 1 421 ? 7.68 -9.07 -22.469 1 88 421 ILE B O 1
ATOM 7798 N N . LEU B 1 422 ? 9.086 -7.703 -21.469 1 85.25 422 LEU B N 1
ATOM 7799 C CA . LEU B 1 422 ? 8.672 -6.562 -22.281 1 85.25 422 LEU B CA 1
ATOM 7800 C C . LEU B 1 422 ? 9.711 -6.262 -23.359 1 85.25 422 LEU B C 1
ATOM 7802 O O . LEU B 1 422 ? 9.359 -5.781 -24.438 1 85.25 422 LEU B O 1
ATOM 7806 N N . ALA B 1 423 ? 11.008 -6.371 -22.984 1 80.25 423 ALA B N 1
ATOM 7807 C CA . ALA B 1 423 ? 12.078 -6.078 -23.938 1 80.25 423 ALA B CA 1
ATOM 7808 C C . ALA B 1 423 ? 12.859 -7.344 -24.297 1 80.25 423 ALA B C 1
ATOM 7810 O O . ALA B 1 423 ? 13.977 -7.543 -23.812 1 80.25 423 ALA B O 1
ATOM 7811 N N . GLY B 1 424 ? 12.289 -8.211 -24.969 1 83.56 424 GLY B N 1
ATOM 7812 C CA . GLY B 1 424 ? 12.984 -9.43 -25.344 1 83.56 424 GLY B CA 1
ATOM 7813 C C . GLY B 1 424 ? 12.062 -10.5 -25.891 1 83.56 424 GLY B C 1
ATOM 7814 O O . GLY B 1 424 ? 11.023 -10.195 -26.469 1 83.56 424 GLY B O 1
ATOM 7815 N N . LYS B 1 425 ? 12.555 -11.695 -25.844 1 84.25 425 LYS B N 1
ATOM 7816 C CA . LYS B 1 425 ? 11.789 -12.805 -26.406 1 84.25 425 LYS B CA 1
ATOM 7817 C C . LYS B 1 425 ? 11.648 -13.938 -25.391 1 84.25 425 LYS B C 1
ATOM 7819 O O . LYS B 1 425 ? 12.289 -13.922 -24.344 1 84.25 425 LYS B O 1
ATOM 7824 N N . LYS B 1 426 ? 10.797 -14.875 -25.797 1 84.94 426 LYS B N 1
ATOM 7825 C CA . LYS B 1 426 ? 10.625 -16.078 -25 1 84.94 426 LYS B CA 1
ATOM 7826 C C . LYS B 1 426 ? 11.953 -16.781 -24.75 1 84.94 426 LYS B C 1
ATOM 7828 O O . LYS B 1 426 ? 12.773 -16.891 -25.656 1 84.94 426 LYS B O 1
ATOM 7833 N N . GLY B 1 427 ? 12.242 -17.078 -23.5 1 86.62 427 GLY B N 1
ATOM 7834 C CA . GLY B 1 427 ? 13.477 -17.766 -23.172 1 86.62 427 GLY B CA 1
ATOM 7835 C C . GLY B 1 427 ? 14.531 -16.844 -22.578 1 86.62 427 GLY B C 1
ATOM 7836 O O . GLY B 1 427 ? 15.477 -17.297 -21.938 1 86.62 427 GLY B O 1
ATOM 7837 N N . ASP B 1 428 ? 14.367 -15.586 -22.75 1 91.56 428 ASP B N 1
ATOM 7838 C CA . ASP B 1 428 ? 15.305 -14.633 -22.172 1 91.56 428 ASP B CA 1
ATOM 7839 C C . ASP B 1 428 ? 15.203 -14.617 -20.641 1 91.56 428 ASP B C 1
ATOM 7841 O O . ASP B 1 428 ? 14.211 -15.094 -20.078 1 91.56 428 ASP B O 1
ATOM 7845 N N . ILE B 1 429 ? 16.266 -14.164 -20.078 1 94.44 429 ILE B N 1
ATOM 7846 C CA . ILE B 1 429 ? 16.328 -14.133 -18.625 1 94.44 429 ILE B CA 1
ATOM 7847 C C . ILE B 1 429 ? 16.312 -12.68 -18.141 1 94.44 429 ILE B C 1
ATOM 7849 O O . ILE B 1 429 ? 16.953 -11.812 -18.734 1 94.44 429 ILE B O 1
ATOM 7853 N N . MET B 1 430 ? 15.555 -12.406 -17.188 1 96.25 430 MET B N 1
ATOM 7854 C CA . MET B 1 430 ? 15.461 -11.07 -16.594 1 96.25 430 MET B CA 1
ATOM 7855 C C . MET B 1 430 ? 15.984 -11.078 -15.156 1 96.25 430 MET B C 1
ATOM 7857 O O . MET B 1 430 ? 15.617 -11.945 -14.359 1 96.25 430 MET B O 1
ATOM 7861 N N . LEU B 1 431 ? 16.859 -10.195 -14.82 1 97.38 431 LEU B N 1
ATOM 7862 C CA . LEU B 1 431 ? 17.344 -9.984 -13.469 1 97.38 431 LEU B CA 1
ATOM 7863 C C . LEU B 1 431 ? 16.75 -8.727 -12.859 1 97.38 431 LEU B C 1
ATOM 7865 O O . LEU B 1 431 ? 16.875 -7.637 -13.422 1 97.38 431 LEU B O 1
ATOM 7869 N N . ALA B 1 432 ? 16.141 -8.852 -11.727 1 97.44 432 ALA B N 1
ATOM 7870 C CA . ALA B 1 432 ? 15.422 -7.734 -11.117 1 97.44 432 ALA B CA 1
ATOM 7871 C C . ALA B 1 432 ? 16.375 -6.789 -10.398 1 97.44 432 ALA B C 1
ATOM 7873 O O . ALA B 1 432 ? 17.188 -7.219 -9.578 1 97.44 432 ALA B O 1
ATOM 7874 N N . SER B 1 433 ? 16.312 -5.523 -10.703 1 96.62 433 SER B N 1
ATOM 7875 C CA . SER B 1 433 ? 17.031 -4.5 -9.961 1 96.62 433 SER B CA 1
ATOM 7876 C C . SER B 1 433 ? 16.125 -3.758 -8.992 1 96.62 433 SER B C 1
ATOM 7878 O O . SER B 1 433 ? 16.594 -3.084 -8.078 1 96.62 433 SER B O 1
ATOM 7880 N N . ALA B 1 434 ? 14.898 -3.812 -9.242 1 97.06 434 ALA B N 1
ATOM 7881 C CA . 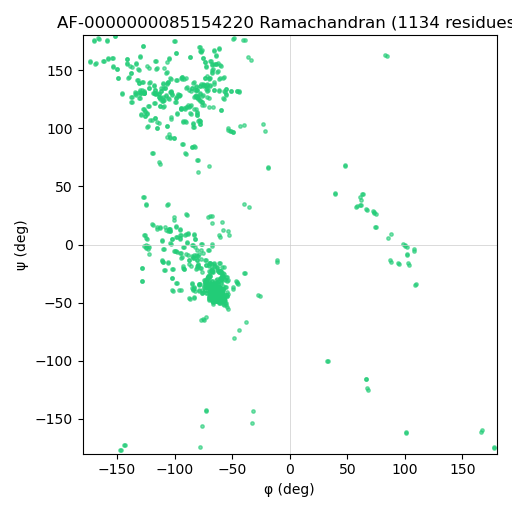ALA B 1 434 ? 13.867 -3.205 -8.414 1 97.06 434 ALA B CA 1
ATOM 7882 C C . ALA B 1 434 ? 12.492 -3.803 -8.719 1 97.06 434 ALA B C 1
ATOM 7884 O O . ALA B 1 434 ? 12.305 -4.43 -9.766 1 97.06 434 ALA B O 1
ATOM 7885 N N . TYR B 1 435 ? 11.602 -3.693 -7.809 1 97.31 435 TYR B N 1
ATOM 7886 C CA . TYR B 1 435 ? 10.211 -4.066 -8 1 97.31 435 TYR B CA 1
ATOM 7887 C C . TYR B 1 435 ? 9.297 -2.852 -7.855 1 97.31 435 TYR B C 1
ATOM 7889 O O . TYR B 1 435 ? 9.484 -2.033 -6.953 1 97.31 435 TYR B O 1
ATOM 7897 N N . VAL B 1 436 ? 8.422 -2.695 -8.75 1 94.62 436 VAL B N 1
ATOM 7898 C CA . VAL B 1 436 ? 7.387 -1.67 -8.695 1 94.62 436 VAL B CA 1
ATOM 7899 C C . VAL B 1 436 ? 6.012 -2.33 -8.641 1 94.62 436 VAL B C 1
ATOM 7901 O O . VAL B 1 436 ? 5.715 -3.227 -9.43 1 94.62 436 VAL B O 1
ATOM 7904 N N . LEU B 1 437 ? 5.203 -1.915 -7.695 1 93.31 437 LEU B N 1
ATOM 7905 C CA . LEU B 1 437 ? 3.877 -2.508 -7.559 1 93.31 437 LEU B CA 1
ATOM 7906 C C . LEU B 1 437 ? 2.855 -1.759 -8.406 1 93.31 437 LEU B C 1
ATOM 7908 O O . LEU B 1 437 ? 2.85 -0.525 -8.43 1 93.31 437 LEU B O 1
ATOM 7912 N N . GLU B 1 438 ? 2.102 -2.553 -9.031 1 87.75 438 GLU B N 1
ATOM 7913 C CA . GLU B 1 438 ? 1.027 -1.968 -9.82 1 87.75 438 GLU B CA 1
ATOM 7914 C C . GLU B 1 438 ? -0.108 -1.467 -8.938 1 87.75 438 GLU B C 1
ATOM 7916 O O . GLU B 1 438 ? -0.469 -2.119 -7.953 1 87.75 438 GLU B O 1
ATOM 7921 N N . GLY B 1 439 ? -0.6 -0.307 -9.258 1 84.44 439 GLY B N 1
ATOM 7922 C CA . GLY B 1 439 ? -1.777 0.198 -8.57 1 84.44 439 GLY B CA 1
ATOM 7923 C C . GLY B 1 439 ? -1.447 0.967 -7.305 1 84.44 439 GLY B C 1
ATOM 7924 O O . GLY B 1 439 ? -2.332 1.561 -6.684 1 84.44 439 GLY B O 1
ATOM 7925 N N . THR B 1 440 ? -0.293 0.874 -6.805 1 88.38 440 THR B N 1
ATOM 7926 C CA . THR B 1 440 ? 0.182 1.62 -5.648 1 88.38 440 THR B CA 1
ATOM 7927 C C . THR B 1 440 ? 1.521 2.289 -5.945 1 88.38 440 THR B C 1
ATOM 7929 O O . THR B 1 440 ? 2.186 1.949 -6.926 1 88.38 440 THR B O 1
ATOM 7932 N N . PRO B 1 441 ? 1.878 3.221 -5.207 1 88.62 441 PRO B N 1
ATOM 7933 C CA . PRO B 1 441 ? 3.172 3.867 -5.438 1 88.62 441 PRO B CA 1
ATOM 7934 C C . PRO B 1 441 ? 4.332 3.107 -4.801 1 88.62 441 PRO B C 1
ATOM 7936 O O . PRO B 1 441 ? 5.469 3.594 -4.801 1 88.62 441 PRO B O 1
ATOM 7939 N N . ASP B 1 442 ? 4.148 1.96 -4.305 1 93.88 442 ASP B N 1
ATOM 7940 C CA . ASP B 1 442 ? 5.164 1.198 -3.586 1 93.88 442 ASP B CA 1
ATOM 7941 C C . ASP B 1 442 ? 6.23 0.667 -4.543 1 93.88 442 ASP B C 1
ATOM 7943 O O . ASP B 1 442 ? 5.918 0.269 -5.668 1 93.88 442 ASP B O 1
ATOM 7947 N N . ASN B 1 443 ? 7.391 0.771 -4.117 1 96.44 443 ASN B N 1
ATOM 7948 C CA . ASN B 1 443 ? 8.531 0.272 -4.875 1 96.44 443 ASN B CA 1
ATOM 7949 C C . ASN B 1 443 ? 9.672 -0.168 -3.955 1 96.44 443 ASN B C 1
ATOM 7951 O O . ASN B 1 443 ? 9.797 0.337 -2.84 1 96.44 443 ASN B O 1
ATOM 7955 N N . TYR B 1 444 ? 10.461 -1.102 -4.355 1 97.56 444 TYR B N 1
ATOM 7956 C CA . TYR B 1 444 ? 11.57 -1.653 -3.578 1 97.56 444 TYR B CA 1
ATOM 7957 C C . TYR B 1 444 ? 12.805 -1.838 -4.449 1 97.56 444 TYR B C 1
ATOM 7959 O O . TYR B 1 444 ? 12.758 -2.531 -5.469 1 97.56 444 TYR B O 1
ATOM 7967 N N . ILE B 1 445 ? 13.867 -1.243 -4.082 1 96.12 445 ILE B N 1
ATOM 7968 C CA . ILE B 1 445 ? 15.141 -1.491 -4.742 1 96.12 445 ILE B CA 1
ATOM 7969 C C . ILE B 1 445 ? 15.727 -2.814 -4.254 1 96.12 445 ILE B C 1
ATOM 7971 O O . ILE B 1 445 ? 15.648 -3.135 -3.066 1 96.12 445 ILE B O 1
ATOM 7975 N N . VAL B 1 446 ? 16.219 -3.559 -5.168 1 95.94 446 VAL B N 1
ATOM 7976 C CA . VAL B 1 446 ? 16.75 -4.875 -4.832 1 95.94 446 VAL B CA 1
ATOM 7977 C C . VAL B 1 446 ? 18.266 -4.891 -5.039 1 95.94 446 VAL B C 1
ATOM 7979 O O . VAL B 1 446 ? 18.75 -4.523 -6.109 1 95.94 446 VAL B O 1
ATOM 7982 N N . ASP B 1 447 ? 18.953 -5.27 -4 1 94.88 447 ASP B N 1
ATOM 7983 C CA . ASP B 1 447 ? 20.359 -5.605 -4.168 1 94.88 447 ASP B CA 1
ATOM 7984 C C . ASP B 1 447 ? 20.531 -7.055 -4.621 1 94.88 447 ASP B C 1
ATOM 7986 O O . ASP B 1 447 ? 20.828 -7.934 -3.812 1 94.88 447 ASP B O 1
ATOM 7990 N N . ASN B 1 448 ? 20.422 -7.258 -5.93 1 97.81 448 ASN B N 1
ATOM 7991 C CA . ASN B 1 448 ? 20.406 -8.594 -6.527 1 97.81 448 ASN B CA 1
ATOM 7992 C C . ASN B 1 448 ? 21.797 -9.188 -6.605 1 97.81 448 ASN B C 1
ATOM 7994 O O . ASN B 1 448 ? 22.688 -8.625 -7.242 1 97.81 448 ASN B O 1
ATOM 7998 N N . ASP B 1 449 ? 21.969 -10.344 -6.027 1 97.69 449 ASP B N 1
ATOM 7999 C CA . ASP B 1 449 ? 23.266 -11.023 -6 1 97.69 449 ASP B CA 1
ATOM 8000 C C . ASP B 1 449 ? 23.562 -11.68 -7.344 1 97.69 449 ASP B C 1
ATOM 8002 O O . ASP B 1 449 ? 24.609 -12.312 -7.508 1 97.69 449 ASP B O 1
ATOM 8006 N N . LEU B 1 450 ? 22.703 -11.562 -8.289 1 97.44 450 LEU B N 1
ATOM 8007 C CA . LEU B 1 450 ? 22.891 -12.094 -9.633 1 97.44 450 LEU B CA 1
ATOM 8008 C C . LEU B 1 450 ? 23.266 -10.977 -10.609 1 97.44 450 LEU B C 1
ATOM 8010 O O . LEU B 1 450 ? 22.766 -9.859 -10.492 1 97.44 450 LEU B O 1
ATOM 8014 N N . ALA B 1 451 ? 24.125 -11.305 -11.508 1 95.69 451 ALA B N 1
ATOM 8015 C CA . ALA B 1 451 ? 24.562 -10.398 -12.578 1 95.69 451 ALA B CA 1
ATOM 8016 C C . ALA B 1 451 ? 24.547 -11.102 -13.93 1 95.69 451 ALA B C 1
ATOM 8018 O O . ALA B 1 451 ? 24.609 -12.328 -14 1 95.69 451 ALA B O 1
ATOM 8019 N N . PRO B 1 452 ? 24.422 -10.305 -14.969 1 94 452 PRO B N 1
ATOM 8020 C CA . PRO B 1 452 ? 24.422 -10.914 -16.297 1 94 452 PRO B CA 1
ATOM 8021 C C . PRO B 1 452 ? 25.672 -11.766 -16.547 1 94 452 PRO B C 1
ATOM 8023 O O . PRO B 1 452 ? 25.594 -12.773 -17.266 1 94 452 PRO B O 1
ATOM 8026 N N . GLU B 1 453 ? 26.781 -11.469 -15.93 1 92.06 453 GLU B N 1
ATOM 8027 C CA . GLU B 1 453 ? 28.031 -12.18 -16.109 1 92.06 453 GLU B CA 1
ATOM 8028 C C . GLU B 1 453 ? 27.953 -13.594 -15.562 1 92.06 453 GLU B C 1
ATOM 8030 O O . GLU B 1 453 ? 28.719 -14.469 -15.969 1 92.06 453 GLU B O 1
ATOM 8035 N N . ASP B 1 454 ? 27.062 -13.789 -14.68 1 92.38 454 ASP B N 1
ATOM 8036 C CA . ASP B 1 454 ? 26.891 -15.117 -14.109 1 92.38 454 ASP B CA 1
ATOM 8037 C C . ASP B 1 454 ? 26.312 -16.094 -15.133 1 92.38 454 ASP B C 1
ATOM 8039 O O . ASP B 1 454 ? 26.391 -17.312 -14.961 1 92.38 454 ASP B O 1
ATOM 8043 N N . PHE B 1 455 ? 25.75 -15.523 -16.25 1 91 455 PHE B N 1
ATOM 8044 C CA . PHE B 1 455 ? 25.047 -16.344 -17.219 1 91 455 PHE B CA 1
ATOM 8045 C C . PHE B 1 455 ? 25.859 -16.484 -18.5 1 91 455 PHE B C 1
ATOM 8047 O O . PHE B 1 455 ? 25.328 -16.844 -19.547 1 91 455 PHE B O 1
ATOM 8054 N N . THR B 1 456 ? 27.094 -16.172 -18.672 1 77.38 456 THR B N 1
ATOM 8055 C CA . THR B 1 456 ? 27.938 -16.109 -19.859 1 77.38 456 THR B CA 1
ATOM 8056 C C . THR B 1 456 ? 28.016 -17.469 -20.531 1 77.38 456 THR B C 1
ATOM 8058 O O . THR B 1 456 ? 28.266 -17.562 -21.734 1 77.38 456 THR B O 1
ATOM 8061 N N . ILE B 1 457 ? 27.812 -18.438 -19.922 1 61.12 457 ILE B N 1
ATOM 8062 C CA . ILE B 1 457 ? 27.922 -19.734 -20.578 1 61.12 457 ILE B CA 1
ATOM 8063 C C . ILE B 1 457 ? 26.812 -19.875 -21.625 1 61.12 457 ILE B C 1
ATOM 8065 O O . ILE B 1 457 ? 26.828 -20.812 -22.422 1 61.12 457 ILE B O 1
ATOM 8069 N N . CYS B 1 458 ? 25.969 -18.781 -21.688 1 57.66 458 CYS B N 1
ATOM 8070 C CA . CYS B 1 458 ? 24.75 -18.969 -22.469 1 57.66 458 CYS B CA 1
ATOM 8071 C C . CYS B 1 458 ? 25.016 -18.75 -23.953 1 57.66 458 CYS B C 1
ATOM 8073 O O . CYS B 1 458 ? 25.297 -17.625 -24.375 1 57.66 458 CYS B O 1
ATOM 8075 N N . LYS B 1 459 ? 25.5 -19.812 -24.703 1 56.97 459 LYS B N 1
ATOM 8076 C CA . LYS B 1 459 ? 25.766 -19.781 -26.125 1 56.97 459 LYS B CA 1
ATOM 8077 C C . LYS B 1 459 ? 24.469 -19.875 -26.938 1 56.97 459 LYS B C 1
ATOM 8079 O O . LYS B 1 459 ? 24.484 -19.719 -28.156 1 56.97 459 LYS B O 1
ATOM 8084 N N . LYS B 1 460 ? 23.375 -20.062 -26.281 1 62.59 460 LYS B N 1
ATOM 8085 C CA . LYS B 1 460 ? 22.25 -20.516 -27.078 1 62.59 460 LYS B CA 1
ATOM 8086 C C . LYS B 1 460 ? 21.297 -19.359 -27.406 1 62.59 460 LYS B C 1
ATOM 8088 O O . LYS B 1 460 ? 20.109 -19.578 -27.625 1 62.59 460 LYS B O 1
ATOM 8093 N N . GLY B 1 461 ? 21.906 -18.031 -27.375 1 76.88 461 GLY B N 1
ATOM 8094 C CA . GLY B 1 461 ? 21.047 -16.969 -27.859 1 76.88 461 GLY B CA 1
ATOM 8095 C C . GLY B 1 461 ? 20.125 -16.422 -26.797 1 76.88 461 GLY B C 1
ATOM 8096 O O . GLY B 1 461 ? 19.141 -15.75 -27.109 1 76.88 461 GLY B O 1
ATOM 8097 N N . ILE B 1 462 ? 20.25 -16.828 -25.609 1 86.38 462 ILE B N 1
ATOM 8098 C CA . ILE B 1 462 ? 19.453 -16.312 -24.516 1 86.38 462 ILE B CA 1
ATOM 8099 C C . ILE B 1 462 ? 20.031 -14.992 -24.016 1 86.38 462 ILE B C 1
ATOM 8101 O O . ILE B 1 462 ? 21.203 -14.914 -23.672 1 86.38 462 ILE B O 1
ATOM 8105 N N . ARG B 1 463 ? 19.328 -13.93 -24.125 1 91.19 463 ARG B N 1
ATOM 8106 C CA . ARG B 1 463 ? 19.734 -12.633 -23.625 1 91.19 463 ARG B CA 1
ATOM 8107 C C . ARG B 1 463 ? 19.406 -12.492 -22.141 1 91.19 463 ARG B C 1
ATOM 8109 O O . ARG B 1 463 ? 18.344 -12.945 -21.688 1 91.19 463 ARG B O 1
ATOM 8116 N N . VAL B 1 464 ? 20.266 -11.914 -21.406 1 93.62 464 VAL B N 1
ATOM 8117 C CA . VAL B 1 464 ? 20.047 -11.594 -20 1 93.62 464 VAL B CA 1
ATOM 8118 C C . VAL B 1 464 ? 19.906 -10.086 -19.828 1 93.62 464 VAL B C 1
ATOM 8120 O O . VAL B 1 464 ? 20.812 -9.32 -20.156 1 93.62 464 VAL B O 1
ATOM 8123 N N . VAL B 1 465 ? 18.781 -9.695 -19.359 1 93.12 465 VAL B N 1
ATOM 8124 C CA . VAL B 1 465 ? 18.5 -8.273 -19.219 1 93.12 465 VAL B CA 1
ATOM 8125 C C . VAL B 1 465 ? 18.266 -7.938 -17.75 1 93.12 465 VAL B C 1
ATOM 8127 O O . VAL B 1 465 ? 17.641 -8.711 -17.016 1 93.12 465 VAL B O 1
ATOM 8130 N N . THR B 1 466 ? 18.859 -6.801 -17.312 1 94.62 466 THR B N 1
ATOM 8131 C CA . THR B 1 466 ? 18.672 -6.312 -15.945 1 94.62 466 THR B CA 1
ATOM 8132 C C . THR B 1 466 ? 17.797 -5.059 -15.938 1 94.62 466 THR B C 1
ATOM 8134 O O . THR B 1 466 ? 17.969 -4.18 -16.781 1 94.62 466 THR B O 1
ATOM 8137 N N . GLY B 1 467 ? 16.828 -5.016 -15.031 1 94.19 467 GLY B N 1
ATOM 8138 C CA . GLY B 1 467 ? 15.977 -3.842 -14.914 1 94.19 467 GLY B CA 1
ATOM 8139 C C . GLY B 1 467 ? 14.883 -3.998 -13.867 1 94.19 467 GLY B C 1
ATOM 8140 O O . GLY B 1 467 ? 14.891 -4.961 -13.094 1 94.19 467 GLY B O 1
ATOM 8141 N N . SER B 1 468 ? 14.039 -3.016 -13.812 1 95 468 SER B N 1
ATOM 8142 C CA . SER B 1 468 ? 12.922 -3.057 -12.875 1 95 468 SER B CA 1
ATOM 8143 C C . SER B 1 468 ? 11.844 -4.035 -13.336 1 95 468 SER B C 1
ATOM 8145 O O . SER B 1 468 ? 11.617 -4.195 -14.531 1 95 468 SER B O 1
ATOM 8147 N N . MET B 1 469 ? 11.25 -4.699 -12.414 1 95.81 469 MET B N 1
ATOM 8148 C CA . MET B 1 469 ? 10.148 -5.625 -12.672 1 95.81 469 MET B CA 1
ATOM 8149 C C . MET B 1 469 ? 8.836 -5.074 -12.133 1 95.81 469 MET B C 1
ATOM 8151 O O . MET B 1 469 ? 8.805 -4.48 -11.055 1 95.81 469 MET B O 1
ATOM 8155 N N . LEU B 1 470 ? 7.758 -5.219 -12.875 1 93 470 LEU B N 1
ATOM 8156 C CA . LEU B 1 470 ? 6.43 -4.816 -12.422 1 93 470 LEU B CA 1
ATOM 8157 C C . LEU B 1 470 ? 5.715 -5.973 -11.734 1 93 470 LEU B C 1
ATOM 8159 O O . LEU B 1 470 ? 5.523 -7.035 -12.328 1 93 470 LEU B O 1
ATOM 8163 N N . THR B 1 471 ? 5.418 -5.816 -10.477 1 95.19 471 THR B N 1
ATOM 8164 C CA . THR B 1 471 ? 4.59 -6.785 -9.766 1 95.19 471 THR B CA 1
ATOM 8165 C C . THR B 1 471 ? 3.111 -6.461 -9.938 1 95.19 471 THR B C 1
ATOM 8167 O O . THR B 1 471 ? 2.617 -5.473 -9.391 1 95.19 471 THR B O 1
ATOM 8170 N N . VAL B 1 472 ? 2.422 -7.312 -10.617 1 92.12 472 VAL B N 1
ATOM 8171 C CA . VAL B 1 472 ? 1.045 -7.02 -10.992 1 92.12 472 VAL B CA 1
ATOM 8172 C C . VAL B 1 472 ? 0.084 -7.707 -10.031 1 92.12 472 VAL B C 1
ATOM 8174 O O . VAL B 1 472 ? 0.485 -8.594 -9.273 1 92.12 472 VAL B O 1
ATOM 8177 N N . LEU B 1 473 ? -1.181 -7.273 -10.07 1 89.88 473 LEU B N 1
ATOM 8178 C CA . LEU B 1 473 ? -2.225 -7.832 -9.219 1 89.88 473 LEU B CA 1
ATOM 8179 C C . LEU B 1 473 ? -2.715 -9.172 -9.758 1 89.88 473 LEU B C 1
ATOM 8181 O O . LEU B 1 473 ? -3.174 -10.023 -9 1 89.88 473 LEU B O 1
ATOM 8185 N N . GLY B 1 474 ? -2.701 -9.227 -11.023 1 85.69 474 GLY B N 1
ATOM 8186 C CA . GLY B 1 474 ? -3.174 -10.422 -11.711 1 85.69 474 GLY B CA 1
ATOM 8187 C C . GLY B 1 474 ? -2.936 -10.383 -13.203 1 85.69 474 GLY B C 1
ATOM 8188 O O . GLY B 1 474 ? -2.867 -9.312 -13.805 1 85.69 474 GLY B O 1
ATOM 8189 N N . THR B 1 475 ? -2.91 -11.492 -13.758 1 75.75 475 THR B N 1
ATOM 8190 C CA . THR B 1 475 ? -2.654 -11.594 -15.188 1 75.75 475 THR B CA 1
ATOM 8191 C C . THR B 1 475 ? -3.842 -11.07 -15.984 1 75.75 475 THR B C 1
ATOM 8193 O O . THR B 1 475 ? -3.668 -10.523 -17.078 1 75.75 475 THR B O 1
ATOM 8196 N N . SER B 1 476 ? -5.004 -11.156 -15.383 1 80.69 476 SER B N 1
ATOM 8197 C CA . SER B 1 476 ? -6.223 -10.789 -16.094 1 80.69 476 SER B CA 1
ATOM 8198 C C . SER B 1 476 ? -6.453 -9.281 -16.062 1 80.69 476 SER B C 1
ATOM 8200 O O . SER B 1 476 ? -7.457 -8.789 -16.578 1 80.69 476 SER B O 1
ATOM 8202 N N . LEU B 1 477 ? -5.562 -8.578 -15.531 1 82.38 477 LEU B N 1
ATOM 8203 C CA . LEU B 1 477 ? -5.758 -7.133 -15.422 1 82.38 477 LEU B CA 1
ATOM 8204 C C . LEU B 1 477 ? -4.738 -6.383 -16.266 1 82.38 477 LEU B C 1
ATOM 8206 O O . LEU B 1 477 ? -4.633 -5.156 -16.188 1 82.38 477 LEU B O 1
ATOM 8210 N N . GLN B 1 478 ? -4.113 -7.043 -17.109 1 79.75 478 GLN B N 1
ATOM 8211 C CA . GLN B 1 478 ? -3.041 -6.383 -17.844 1 79.75 478 GLN B CA 1
ATOM 8212 C C . GLN B 1 478 ? -3.516 -5.93 -19.219 1 79.75 478 GLN B C 1
ATOM 8214 O O . GLN B 1 478 ? -4.391 -6.559 -19.812 1 79.75 478 GLN B O 1
ATOM 8219 N N . ASN B 1 479 ? -2.982 -4.762 -19.484 1 80.56 479 ASN B N 1
ATOM 8220 C CA . ASN B 1 479 ? -3.283 -4.125 -20.766 1 80.56 479 ASN B CA 1
ATOM 8221 C C . ASN B 1 479 ? -2.014 -3.84 -21.562 1 80.56 479 ASN B C 1
ATOM 8223 O O . ASN B 1 479 ? -1.012 -3.389 -21 1 80.56 479 ASN B O 1
ATOM 8227 N N . SER B 1 480 ? -2.043 -4.168 -22.859 1 74 480 SER B N 1
ATOM 8228 C CA . SER B 1 480 ? -0.864 -4.027 -23.719 1 74 480 SER B CA 1
ATOM 8229 C C . SER B 1 480 ? -0.385 -2.582 -23.75 1 74 480 SER B C 1
ATOM 8231 O O . SER B 1 480 ? 0.82 -2.32 -23.75 1 74 480 SER B O 1
ATOM 8233 N N . ASP B 1 481 ? -1.265 -1.68 -23.812 1 73.62 481 ASP B N 1
ATOM 8234 C CA . ASP B 1 481 ? -0.891 -0.271 -23.875 1 73.62 481 ASP B CA 1
ATOM 8235 C C . ASP B 1 481 ? -0.174 0.171 -22.594 1 73.62 481 ASP B C 1
ATOM 8237 O O . ASP B 1 481 ? 0.789 0.938 -22.656 1 73.62 481 ASP B O 1
ATOM 8241 N N . LEU B 1 482 ? -0.691 -0.287 -21.578 1 75.94 482 LEU B N 1
ATOM 8242 C CA . LEU B 1 482 ? -0.066 0.024 -20.297 1 75.94 482 LEU B CA 1
ATOM 8243 C C . LEU B 1 482 ? 1.341 -0.56 -20.219 1 75.94 482 LEU B C 1
ATOM 8245 O O . LEU B 1 482 ? 2.27 0.105 -19.75 1 75.94 482 LEU B O 1
ATOM 8249 N N . LEU B 1 483 ? 1.456 -1.679 -20.75 1 77.75 483 LEU B N 1
ATOM 8250 C CA . LEU B 1 483 ? 2.74 -2.367 -20.688 1 77.75 483 LEU B CA 1
ATOM 8251 C C . LEU B 1 483 ? 3.758 -1.705 -21.609 1 77.75 483 LEU B C 1
ATOM 8253 O O . LEU B 1 483 ? 4.93 -1.575 -21.25 1 77.75 483 LEU B O 1
ATOM 8257 N N . LYS B 1 484 ? 3.311 -1.242 -22.688 1 77.31 484 LYS B N 1
ATOM 8258 C CA . LYS B 1 484 ? 4.18 -0.523 -23.625 1 77.31 484 LYS B CA 1
ATOM 8259 C C . LYS B 1 484 ? 4.684 0.779 -23 1 77.31 484 LYS B C 1
ATOM 8261 O O . LYS B 1 484 ? 5.832 1.17 -23.219 1 77.31 484 LYS B O 1
ATOM 8266 N N . ARG B 1 485 ? 3.887 1.368 -22.266 1 73.88 485 ARG B N 1
ATOM 8267 C CA . ARG B 1 485 ? 4.27 2.617 -21.609 1 73.88 485 ARG B CA 1
ATOM 8268 C C . ARG B 1 485 ? 5.32 2.373 -20.531 1 73.88 485 ARG B C 1
ATOM 8270 O O . ARG B 1 485 ? 6.234 3.18 -20.359 1 73.88 485 ARG B O 1
ATOM 8277 N N . PHE B 1 486 ? 5.062 1.363 -19.875 1 76 486 PHE B N 1
ATOM 8278 C CA . PHE B 1 486 ? 6.039 1.048 -18.828 1 76 486 PHE B CA 1
ATOM 8279 C C . PHE B 1 486 ? 7.398 0.74 -19.438 1 76 486 PHE B C 1
ATOM 8281 O O . PHE B 1 486 ? 8.438 1.072 -18.859 1 76 486 PHE B O 1
ATOM 8288 N N . LEU B 1 487 ? 7.355 0.16 -20.594 1 70.5 487 LEU B N 1
ATOM 8289 C CA . LEU B 1 487 ? 8.602 -0.155 -21.297 1 70.5 487 LEU B CA 1
ATOM 8290 C C . LEU B 1 487 ? 9.305 1.119 -21.734 1 70.5 487 LEU B C 1
ATOM 8292 O O . LEU B 1 487 ? 10.531 1.23 -21.625 1 70.5 487 LEU B O 1
ATOM 8296 N N . LYS B 1 488 ? 8.492 2.021 -22.172 1 74.44 488 LYS B N 1
ATOM 8297 C CA . LYS B 1 488 ? 9.062 3.232 -22.75 1 74.44 488 LYS B CA 1
ATOM 8298 C C . LYS B 1 488 ? 9.328 4.285 -21.688 1 74.44 488 LYS B C 1
ATOM 8300 O O . LYS B 1 488 ? 10.102 5.223 -21.891 1 74.44 488 LYS B O 1
ATOM 8305 N N . SER B 1 489 ? 8.781 4.043 -20.578 1 77.19 489 SER B N 1
ATOM 8306 C CA . SER B 1 489 ? 8.906 5.043 -19.516 1 77.19 489 SER B CA 1
ATOM 8307 C C . SER B 1 489 ? 10.273 4.977 -18.844 1 77.19 489 SER B C 1
ATOM 8309 O O . SER B 1 489 ? 11.062 4.078 -19.125 1 77.19 489 SER B O 1
ATOM 8311 N N . LYS B 1 490 ? 10.516 5.926 -18.078 1 79.12 490 LYS B N 1
ATOM 8312 C CA . LYS B 1 490 ? 11.781 6.02 -17.359 1 79.12 490 LYS B CA 1
ATOM 8313 C C . LYS B 1 490 ? 11.875 4.957 -16.266 1 79.12 490 LYS B C 1
ATOM 8315 O O . LYS B 1 490 ? 12.93 4.77 -15.664 1 79.12 490 LYS B O 1
ATOM 8320 N N . TRP B 1 491 ? 10.797 4.27 -16.141 1 79.75 491 TRP B N 1
ATOM 8321 C CA . TRP B 1 491 ? 10.836 3.184 -15.164 1 79.75 491 TRP B CA 1
ATOM 8322 C C . TRP B 1 491 ? 11.75 2.062 -15.641 1 79.75 491 TRP B C 1
ATOM 8324 O O . TRP B 1 491 ? 12.312 1.325 -14.82 1 79.75 491 TRP B O 1
ATOM 8334 N N . GLY B 1 492 ? 11.914 1.913 -16.969 1 81.69 492 GLY B N 1
ATOM 8335 C CA . GLY B 1 492 ? 12.805 0.898 -17.5 1 81.69 492 GLY B CA 1
ATOM 8336 C C . GLY B 1 492 ? 12.383 -0.516 -17.156 1 81.69 492 GLY B C 1
ATOM 8337 O O . GLY B 1 492 ? 13.203 -1.332 -16.734 1 81.69 492 GLY B O 1
ATOM 8338 N N . MET B 1 493 ? 11.109 -0.768 -17.281 1 89.81 493 MET B N 1
ATOM 8339 C CA . MET B 1 493 ? 10.586 -2.082 -16.922 1 89.81 493 MET B CA 1
ATOM 8340 C C . MET B 1 493 ? 11.016 -3.133 -17.938 1 89.81 493 MET B C 1
ATOM 8342 O O . MET B 1 493 ? 10.93 -2.902 -19.156 1 89.81 493 MET B O 1
ATOM 8346 N N . VAL B 1 494 ? 11.453 -4.25 -17.406 1 92.06 494 VAL B N 1
ATOM 8347 C CA . VAL B 1 494 ? 11.93 -5.27 -18.344 1 92.06 494 VAL B CA 1
ATOM 8348 C C . VAL B 1 494 ? 10.961 -6.453 -18.359 1 92.06 494 VAL B C 1
ATOM 8350 O O . VAL B 1 494 ? 10.992 -7.277 -19.266 1 92.06 494 VAL B O 1
ATOM 8353 N N . GLY B 1 495 ? 10.102 -6.469 -17.328 1 92.06 495 GLY B N 1
ATOM 8354 C CA . GLY B 1 495 ? 9.164 -7.578 -17.281 1 92.06 495 GLY B CA 1
ATOM 8355 C C . GLY B 1 495 ? 8.078 -7.395 -16.234 1 92.06 495 GLY B C 1
ATOM 8356 O O . GLY B 1 495 ? 8.07 -6.402 -15.508 1 92.06 495 GLY B O 1
ATOM 8357 N N . LEU B 1 496 ? 7.164 -8.336 -16.234 1 91.81 496 LEU B N 1
ATOM 8358 C CA . LEU B 1 496 ? 6.078 -8.312 -15.258 1 91.81 496 LEU B CA 1
ATOM 8359 C C . LEU B 1 496 ? 5.93 -9.68 -14.586 1 91.81 496 LEU B C 1
ATOM 8361 O O . LEU B 1 496 ? 6.086 -10.711 -15.227 1 91.81 496 LEU B O 1
ATOM 8365 N N . GLU B 1 497 ? 5.715 -9.641 -13.359 1 93.06 497 GLU B N 1
ATOM 8366 C CA . GLU B 1 497 ? 5.539 -10.828 -12.523 1 93.06 497 GLU B CA 1
ATOM 8367 C C . GLU B 1 497 ? 4.559 -10.555 -11.391 1 93.06 497 GLU B C 1
ATOM 8369 O O . GLU B 1 497 ? 3.865 -9.539 -11.383 1 93.06 497 GLU B O 1
ATOM 8374 N N . MET B 1 498 ? 4.312 -11.555 -10.445 1 93.31 498 MET B N 1
ATOM 8375 C CA . MET B 1 498 ? 3.219 -11.375 -9.492 1 93.31 498 MET B CA 1
ATOM 8376 C C . MET B 1 498 ? 3.721 -11.516 -8.062 1 93.31 498 MET B C 1
ATOM 8378 O O . MET B 1 498 ? 2.984 -11.242 -7.109 1 93.31 498 MET B O 1
ATOM 8382 N N . GLU B 1 499 ? 4.957 -11.805 -7.82 1 95.5 499 GLU B N 1
ATOM 8383 C CA . GLU B 1 499 ? 5.316 -12.148 -6.449 1 95.5 499 GLU B CA 1
ATOM 8384 C C . GLU B 1 499 ? 6.504 -11.32 -5.965 1 95.5 499 GLU B C 1
ATOM 8386 O O . GLU B 1 499 ? 6.754 -11.227 -4.762 1 95.5 499 GLU B O 1
ATOM 8391 N N . GLY B 1 500 ? 7.312 -10.734 -6.777 1 97.25 500 GLY B N 1
ATOM 8392 C CA . GLY B 1 500 ? 8.617 -10.18 -6.461 1 97.25 500 GLY B CA 1
ATOM 8393 C C . GLY B 1 500 ? 8.578 -9.133 -5.363 1 97.25 500 GLY B C 1
ATOM 8394 O O . GLY B 1 500 ? 9.305 -9.234 -4.375 1 97.25 500 GLY B O 1
ATOM 8395 N N . ALA B 1 501 ? 7.703 -8.125 -5.531 1 97.31 501 ALA B N 1
ATOM 8396 C CA . ALA B 1 501 ? 7.613 -7.035 -4.559 1 97.31 501 ALA B CA 1
ATOM 8397 C C . ALA B 1 501 ? 7.18 -7.559 -3.193 1 97.31 501 ALA B C 1
ATOM 8399 O O . ALA B 1 501 ? 7.605 -7.039 -2.158 1 97.31 501 ALA B O 1
ATOM 8400 N N . HIS B 1 502 ? 6.316 -8.523 -3.162 1 97.06 502 HIS B N 1
ATOM 8401 C CA . HIS B 1 502 ? 5.812 -9.086 -1.915 1 97.06 502 HIS B CA 1
ATOM 8402 C C . HIS B 1 502 ? 6.918 -9.82 -1.161 1 97.06 502 HIS B C 1
ATOM 8404 O O . HIS B 1 502 ? 7.012 -9.719 0.064 1 97.06 502 HIS B O 1
ATOM 8410 N N . PHE B 1 503 ? 7.75 -10.578 -1.888 1 98.12 503 PHE B N 1
ATOM 8411 C CA . PHE B 1 503 ? 8.898 -11.219 -1.254 1 98.12 503 PHE B CA 1
ATOM 8412 C C . PHE B 1 503 ? 9.852 -10.18 -0.685 1 98.12 503 PHE B C 1
ATOM 8414 O O . PHE B 1 503 ? 10.328 -10.312 0.446 1 98.12 503 PHE B O 1
ATOM 8421 N N . GLN B 1 504 ? 10.133 -9.156 -1.513 1 97.81 504 GLN B N 1
ATOM 8422 C CA . GLN B 1 504 ? 11.055 -8.117 -1.059 1 97.81 504 GLN B CA 1
ATOM 8423 C C . GLN B 1 504 ? 10.523 -7.418 0.188 1 97.81 504 GLN B C 1
ATOM 8425 O O . GLN B 1 504 ? 11.289 -7.062 1.083 1 97.81 504 GLN B O 1
ATOM 8430 N N . ARG B 1 505 ? 9.258 -7.176 0.207 1 96.69 505 ARG B N 1
ATOM 8431 C CA . ARG B 1 505 ? 8.609 -6.578 1.368 1 96.69 505 ARG B CA 1
ATOM 8432 C C . ARG B 1 505 ? 8.797 -7.449 2.607 1 96.69 505 ARG B C 1
ATOM 8434 O O . ARG B 1 505 ? 9.062 -6.938 3.695 1 96.69 505 ARG B O 1
ATOM 8441 N N . ALA B 1 506 ? 8.602 -8.742 2.477 1 96.94 506 ALA B N 1
ATOM 8442 C CA . ALA B 1 506 ? 8.781 -9.672 3.592 1 96.94 506 ALA B CA 1
ATOM 8443 C C . ALA B 1 506 ? 10.227 -9.688 4.062 1 96.94 506 ALA B C 1
ATOM 8445 O O . ALA B 1 506 ? 10.5 -9.766 5.262 1 96.94 506 ALA B O 1
ATOM 8446 N N . ILE B 1 507 ? 11.188 -9.672 3.123 1 97.75 507 ILE B N 1
ATOM 8447 C CA . ILE B 1 507 ? 12.609 -9.656 3.447 1 97.75 507 ILE B CA 1
ATOM 8448 C C . ILE B 1 507 ? 12.945 -8.391 4.23 1 97.75 507 ILE B C 1
ATOM 8450 O O . ILE B 1 507 ? 13.578 -8.453 5.289 1 97.75 507 ILE B O 1
ATOM 8454 N N . GLY B 1 508 ? 12.477 -7.273 3.738 1 96.19 508 GLY B N 1
ATOM 8455 C CA . GLY B 1 508 ? 12.703 -6.016 4.43 1 96.19 508 GLY B CA 1
ATOM 8456 C C . GLY B 1 508 ? 12.148 -6.004 5.844 1 96.19 508 GLY B C 1
ATOM 8457 O O . GLY B 1 508 ? 12.836 -5.59 6.777 1 96.19 508 GLY B O 1
ATOM 8458 N N . ALA B 1 509 ? 10.93 -6.441 5.961 1 95 509 ALA B N 1
ATOM 8459 C CA . ALA B 1 509 ? 10.289 -6.492 7.27 1 95 509 ALA B CA 1
ATOM 8460 C C . ALA B 1 509 ? 11.078 -7.375 8.234 1 95 509 ALA B C 1
ATOM 8462 O O . ALA B 1 509 ? 11.227 -7.039 9.406 1 95 509 ALA B O 1
ATOM 8463 N N . SER B 1 510 ? 11.547 -8.461 7.742 1 95.12 510 SER B N 1
ATOM 8464 C CA . SER B 1 510 ? 12.273 -9.406 8.586 1 95.12 510 SER B CA 1
ATOM 8465 C C . SER B 1 510 ? 13.641 -8.867 8.977 1 95.12 510 SER B C 1
ATOM 8467 O O . SER B 1 510 ? 14.125 -9.133 10.078 1 95.12 510 SER B O 1
ATOM 8469 N N . ILE B 1 511 ? 14.289 -8.141 8.109 1 95.56 511 ILE B N 1
ATOM 8470 C CA . ILE B 1 511 ? 15.555 -7.492 8.445 1 95.56 511 ILE B CA 1
ATOM 8471 C C . ILE B 1 511 ? 15.32 -6.449 9.539 1 95.56 511 ILE B C 1
ATOM 8473 O O . ILE B 1 511 ? 16.078 -6.387 10.508 1 95.56 511 ILE B O 1
ATOM 8477 N N . ILE B 1 512 ? 14.281 -5.688 9.383 1 94 512 ILE B N 1
ATOM 8478 C CA . ILE B 1 512 ? 13.945 -4.645 10.344 1 94 512 ILE B CA 1
ATOM 8479 C C . ILE B 1 512 ? 13.672 -5.266 11.711 1 94 512 ILE B C 1
ATOM 8481 O O . ILE B 1 512 ? 14.102 -4.738 12.742 1 94 512 ILE B O 1
ATOM 8485 N N . ARG B 1 513 ? 13.023 -6.375 11.742 1 92.38 513 ARG B N 1
ATOM 8486 C CA . ARG B 1 513 ? 12.664 -7.047 12.984 1 92.38 513 ARG B CA 1
ATOM 8487 C C . ARG B 1 513 ? 13.812 -7.906 13.5 1 92.38 513 ARG B C 1
ATOM 8489 O O . ARG B 1 513 ? 13.656 -8.641 14.477 1 92.38 513 ARG B O 1
ATOM 8496 N N . LYS B 1 514 ? 14.93 -7.938 12.797 1 90.31 514 LYS B N 1
ATOM 8497 C CA . LYS B 1 514 ? 16.156 -8.641 13.172 1 90.31 514 LYS B CA 1
ATOM 8498 C C . LYS B 1 514 ? 15.945 -10.148 13.164 1 90.31 514 LYS B C 1
ATOM 8500 O O . LYS B 1 514 ? 16.469 -10.859 14.023 1 90.31 514 LYS B O 1
ATOM 8505 N N . ARG B 1 515 ? 15.047 -10.547 12.289 1 91 515 ARG B N 1
ATOM 8506 C CA . ARG B 1 515 ? 14.844 -11.969 12.078 1 91 515 ARG B CA 1
ATOM 8507 C C . ARG B 1 515 ? 15.711 -12.484 10.93 1 91 515 ARG B C 1
ATOM 8509 O O . ARG B 1 515 ? 15.93 -13.695 10.805 1 91 515 ARG B O 1
ATOM 8516 N N . LEU B 1 516 ? 16.109 -11.625 10.164 1 93.69 516 LEU B N 1
ATOM 8517 C CA . LEU B 1 516 ? 17.016 -11.859 9.055 1 93.69 516 LEU B CA 1
ATOM 8518 C C . LEU B 1 516 ? 18.219 -10.906 9.117 1 93.69 516 LEU B C 1
ATOM 8520 O O . LEU B 1 516 ? 18.062 -9.742 9.477 1 93.69 516 LEU B O 1
ATOM 8524 N N . SER B 1 517 ? 19.281 -11.492 8.797 1 93.81 517 SER B N 1
ATOM 8525 C CA . SER B 1 517 ? 20.469 -10.641 8.758 1 93.81 517 SER B CA 1
ATOM 8526 C C . SER B 1 517 ? 20.375 -9.625 7.617 1 93.81 517 SER B C 1
ATOM 8528 O O . SER B 1 517 ? 19.859 -9.938 6.543 1 93.81 517 SER B O 1
ATOM 8530 N N . ALA B 1 518 ? 20.953 -8.484 7.828 1 92.38 518 ALA B N 1
ATOM 8531 C CA . ALA B 1 518 ? 20.984 -7.457 6.789 1 92.38 518 ALA B CA 1
ATOM 8532 C C . ALA B 1 518 ? 21.891 -7.883 5.637 1 92.38 518 ALA B C 1
ATOM 8534 O O . ALA B 1 518 ? 21.781 -7.355 4.527 1 92.38 518 ALA B O 1
ATOM 8535 N N . ASP B 1 519 ? 22.719 -8.883 5.902 1 93.62 519 ASP B N 1
ATOM 8536 C CA . ASP B 1 519 ? 23.688 -9.328 4.898 1 93.62 519 ASP B CA 1
ATOM 8537 C C . ASP B 1 519 ? 23.141 -10.5 4.094 1 93.62 519 ASP B C 1
ATOM 8539 O O . ASP B 1 519 ? 23.828 -11.055 3.24 1 93.62 519 ASP B O 1
ATOM 8543 N N . VAL B 1 520 ? 21.922 -10.852 4.316 1 96.69 520 VAL B N 1
ATOM 8544 C CA . VAL B 1 520 ? 21.312 -11.961 3.586 1 96.69 520 VAL B CA 1
ATOM 8545 C C . VAL B 1 520 ? 21.422 -11.711 2.084 1 96.69 520 VAL B C 1
ATOM 8547 O O . VAL B 1 520 ? 21.234 -10.578 1.624 1 96.69 520 VAL B O 1
ATOM 8550 N N . LYS B 1 521 ? 21.828 -12.727 1.301 1 97.56 521 LYS B N 1
ATOM 8551 C CA . LYS B 1 521 ? 21.906 -12.586 -0.151 1 97.56 521 LYS B CA 1
ATOM 8552 C C . LYS B 1 521 ? 20.547 -12.812 -0.794 1 97.56 521 LYS B C 1
ATOM 8554 O O . LYS B 1 521 ? 19.859 -13.797 -0.497 1 97.56 521 LYS B O 1
ATOM 8559 N N . VAL B 1 522 ? 20.156 -11.828 -1.613 1 98.12 522 VAL B N 1
ATOM 8560 C CA . VAL B 1 522 ? 18.891 -11.93 -2.326 1 98.12 522 VAL B CA 1
ATOM 8561 C C . VAL B 1 522 ? 19.156 -12.125 -3.818 1 98.12 522 VAL B C 1
ATOM 8563 O O . VAL B 1 522 ? 19.953 -11.398 -4.414 1 98.12 522 VAL B O 1
ATOM 8566 N N . ARG B 1 523 ? 18.562 -13.148 -4.375 1 98.56 523 ARG B N 1
ATOM 8567 C CA . ARG B 1 523 ? 18.734 -13.453 -5.793 1 98.56 523 ARG B CA 1
ATOM 8568 C C . ARG B 1 523 ? 17.375 -13.5 -6.5 1 98.56 523 ARG B C 1
ATOM 8570 O O . ARG B 1 523 ? 16.531 -14.344 -6.172 1 98.56 523 ARG B O 1
ATOM 8577 N N . CYS B 1 524 ? 17.172 -12.625 -7.484 1 98.38 524 CYS B N 1
ATOM 8578 C CA . CYS B 1 524 ? 15.898 -12.555 -8.203 1 98.38 524 CYS B CA 1
ATOM 8579 C C . CYS B 1 524 ? 16.10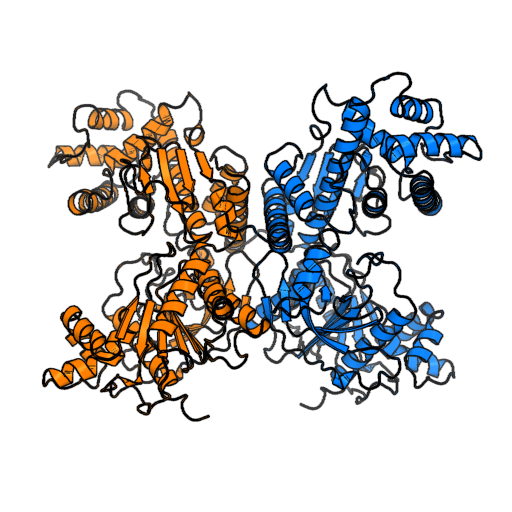9 -12.68 -9.703 1 98.38 524 CYS B C 1
ATOM 8581 O O . CYS B 1 524 ? 16.734 -11.812 -10.32 1 98.38 524 CYS B O 1
ATOM 8583 N N . ALA B 1 525 ? 15.617 -13.727 -10.258 1 97.94 525 ALA B N 1
ATOM 8584 C CA . ALA B 1 525 ? 15.734 -13.977 -11.688 1 97.94 525 ALA B CA 1
ATOM 8585 C C . ALA B 1 525 ? 14.453 -14.57 -12.258 1 97.94 525 ALA B C 1
ATOM 8587 O O . ALA B 1 525 ? 13.805 -15.398 -11.602 1 97.94 525 ALA B O 1
ATOM 8588 N N . TYR B 1 526 ? 14.172 -14.156 -13.453 1 96.5 526 TYR B N 1
ATOM 8589 C CA . TYR B 1 526 ? 12.961 -14.617 -14.125 1 96.5 526 TYR B CA 1
ATOM 8590 C C . TYR B 1 526 ? 13.258 -15.078 -15.547 1 96.5 526 TYR B C 1
ATOM 8592 O O . TYR B 1 526 ? 14.141 -14.539 -16.203 1 96.5 526 TYR B O 1
ATOM 8600 N N . TYR B 1 527 ? 12.625 -16.109 -15.953 1 93.5 527 TYR B N 1
ATOM 8601 C CA . TYR B 1 527 ? 12.703 -16.547 -17.344 1 93.5 527 TYR B CA 1
ATOM 8602 C C . TYR B 1 527 ? 11.414 -16.219 -18.094 1 93.5 527 TYR B C 1
ATOM 8604 O O . TYR B 1 527 ? 10.32 -16.359 -17.531 1 93.5 527 TYR B O 1
ATOM 8612 N N . ALA B 1 528 ? 11.539 -15.789 -19.297 1 89.44 528 ALA B N 1
ATOM 8613 C CA . ALA B 1 528 ? 10.43 -15.25 -20.078 1 89.44 528 ALA B CA 1
ATOM 8614 C C . ALA B 1 528 ? 9.57 -16.375 -20.656 1 89.44 528 ALA B C 1
ATOM 8616 O O . ALA B 1 528 ? 10.078 -17.25 -21.359 1 89.44 528 ALA B O 1
ATOM 8617 N N . SER B 1 529 ? 8.32 -16.281 -20.359 1 79.62 529 SER B N 1
ATOM 8618 C CA . SER B 1 529 ? 7.375 -17.25 -20.922 1 79.62 529 SER B CA 1
ATOM 8619 C C . SER B 1 529 ? 6.66 -16.703 -22.141 1 79.62 529 SER B C 1
ATOM 8621 O O . SER B 1 529 ? 6.203 -17.453 -23 1 79.62 529 SER B O 1
ATOM 8623 N N . ASP B 1 530 ? 6.453 -15.422 -22.094 1 75.44 530 ASP B N 1
ATOM 8624 C CA . ASP B 1 530 ? 5.719 -14.734 -23.156 1 75.44 530 ASP B CA 1
ATOM 8625 C C . ASP B 1 530 ? 6.125 -13.266 -23.25 1 75.44 530 ASP B C 1
ATOM 8627 O O . ASP B 1 530 ? 6.883 -12.773 -22.406 1 75.44 530 ASP B O 1
ATOM 8631 N N . ASN B 1 531 ? 5.824 -12.758 -24.359 1 74.88 531 ASN B N 1
ATOM 8632 C CA . ASN B 1 531 ? 5.898 -11.305 -24.516 1 74.88 531 ASN B CA 1
ATOM 8633 C C . ASN B 1 531 ? 4.52 -10.703 -24.781 1 74.88 531 ASN B C 1
ATOM 8635 O O . ASN B 1 531 ? 4.039 -10.727 -25.922 1 74.88 531 ASN B O 1
ATOM 8639 N N . PRO B 1 532 ? 3.939 -10.172 -23.812 1 69.94 532 PRO B N 1
ATOM 8640 C CA . PRO B 1 532 ? 2.564 -9.672 -23.922 1 69.94 532 PRO B CA 1
ATOM 8641 C C . PRO B 1 532 ? 2.418 -8.57 -24.969 1 69.94 532 PRO B C 1
ATOM 8643 O O . PRO B 1 532 ? 1.298 -8.227 -25.344 1 69.94 532 PRO B O 1
ATOM 8646 N N . LEU B 1 533 ? 3.559 -7.984 -25.391 1 73 533 LEU B N 1
ATOM 8647 C CA . LEU B 1 533 ? 3.486 -6.918 -26.391 1 73 533 LEU B CA 1
ATOM 8648 C C . LEU B 1 533 ? 3.348 -7.492 -27.797 1 73 533 LEU B C 1
ATOM 8650 O O . LEU B 1 533 ? 2.998 -6.77 -28.734 1 73 533 LEU B O 1
ATOM 8654 N N . ILE B 1 534 ? 3.74 -8.734 -27.844 1 64.12 534 ILE B N 1
ATOM 8655 C CA . ILE B 1 534 ? 3.605 -9.375 -29.141 1 64.12 534 ILE B CA 1
ATOM 8656 C C . ILE B 1 534 ? 2.234 -10.039 -29.25 1 64.12 534 ILE B C 1
ATOM 8658 O O . ILE B 1 534 ? 1.856 -10.844 -28.391 1 64.12 534 ILE B O 1
ATOM 8662 N N . SER B 1 535 ? 1.538 -9.516 -30.234 1 56.09 535 SER B N 1
ATOM 8663 C CA . SER B 1 535 ? 0.157 -9.922 -30.469 1 56.09 535 SER B CA 1
ATOM 8664 C C . SER B 1 535 ? 0.012 -11.445 -30.422 1 56.09 535 SER B C 1
ATOM 8666 O O . SER B 1 535 ? 0.848 -12.172 -30.953 1 56.09 535 SER B O 1
ATOM 8668 N N . GLY B 1 536 ? -0.938 -11.961 -29.719 1 53.28 536 GLY B N 1
ATOM 8669 C CA . GLY B 1 536 ? -1.279 -13.375 -29.656 1 53.28 536 GLY B CA 1
ATOM 8670 C C . GLY B 1 536 ? -0.625 -14.086 -28.484 1 53.28 536 GLY B C 1
ATOM 8671 O O . GLY B 1 536 ? -0.967 -15.234 -28.188 1 53.28 536 GLY B O 1
ATOM 8672 N N . GLN B 1 537 ? 0.427 -13.391 -27.922 1 51.78 537 GLN B N 1
ATOM 8673 C CA . GLN B 1 537 ? 1.132 -14.047 -26.828 1 51.78 537 GLN B CA 1
ATOM 8674 C C . GLN B 1 537 ? 0.682 -13.508 -25.484 1 51.78 537 GLN B C 1
ATOM 8676 O O . GLN B 1 537 ? 0.897 -12.336 -25.172 1 51.78 537 GLN B O 1
ATOM 8681 N N . THR B 1 538 ? -0.312 -14.117 -24.859 1 51.31 538 THR B N 1
ATOM 8682 C CA . THR B 1 538 ? -0.838 -13.625 -23.594 1 51.31 538 THR B CA 1
ATOM 8683 C C . THR B 1 538 ? -0.117 -14.281 -22.422 1 51.31 538 THR B C 1
ATOM 8685 O O . THR B 1 538 ? 0.46 -15.359 -22.562 1 51.31 538 THR B O 1
ATOM 8688 N N . LEU B 1 539 ? 0.194 -13.594 -21.281 1 51.12 539 LEU B N 1
ATOM 8689 C CA . LEU B 1 539 ? 0.826 -14.07 -20.047 1 51.12 539 LEU B CA 1
ATOM 8690 C C . LEU B 1 539 ? 0.32 -15.461 -19.688 1 51.12 539 LEU B C 1
ATOM 8692 O O . LEU B 1 539 ? 0.928 -16.156 -18.859 1 51.12 539 LEU B O 1
ATOM 8696 N N . ALA B 1 540 ? -0.852 -15.789 -20.156 1 45.97 540 ALA B N 1
ATOM 8697 C CA . ALA B 1 540 ? -1.477 -17.062 -19.828 1 45.97 540 ALA B CA 1
ATOM 8698 C C . ALA B 1 540 ? -1.09 -18.141 -20.844 1 45.97 540 ALA B C 1
ATOM 8700 O O . ALA B 1 540 ? -1.682 -19.219 -20.875 1 45.97 540 ALA B O 1
ATOM 8701 N N . SER B 1 541 ? -0.083 -17.656 -21.688 1 47.25 541 SER B N 1
ATOM 8702 C CA . SER B 1 541 ? 0.176 -18.609 -22.766 1 47.25 541 SER B CA 1
ATOM 8703 C C . SER B 1 541 ? 0.718 -19.922 -22.234 1 47.25 541 SER B C 1
ATOM 8705 O O . SER B 1 541 ? 1.237 -19.984 -21.109 1 47.25 541 SER B O 1
ATOM 8707 N N . GLY B 1 542 ? 0.569 -21.078 -22.922 1 50.69 542 GLY B N 1
ATOM 8708 C CA . GLY B 1 542 ? 0.757 -22.516 -22.828 1 50.69 542 GLY B CA 1
ATOM 8709 C C . GLY B 1 542 ? 2.131 -22.906 -22.312 1 50.69 542 GLY B C 1
ATOM 8710 O O . GLY B 1 542 ? 2.916 -22.031 -21.906 1 50.69 542 GLY B O 1
ATOM 8711 N N . PRO B 1 543 ? 2.389 -24.156 -22.141 1 53.06 543 PRO B N 1
ATOM 8712 C CA . PRO B 1 543 ? 3.613 -24.781 -21.656 1 53.06 543 PRO B CA 1
ATOM 8713 C C . PRO B 1 543 ? 4.875 -24.188 -22.266 1 53.06 543 PRO B C 1
ATOM 8715 O O . PRO B 1 543 ? 4.84 -23.703 -23.391 1 53.06 543 PRO B O 1
ATOM 8718 N N . MET B 1 544 ? 5.863 -23.859 -21.406 1 58.41 544 MET B N 1
ATOM 8719 C CA . MET B 1 544 ? 7.164 -23.359 -21.844 1 58.41 544 MET B CA 1
ATOM 8720 C C . MET B 1 544 ? 7.789 -24.312 -22.859 1 58.41 544 MET B C 1
ATOM 8722 O O . MET B 1 544 ? 7.746 -25.531 -22.688 1 58.41 544 MET B O 1
ATOM 8726 N N . GLY B 1 545 ? 7.73 -24.125 -24.125 1 62.19 545 GLY B N 1
ATOM 8727 C CA . GLY B 1 545 ? 8.461 -24.891 -25.125 1 62.19 545 GLY B CA 1
ATOM 8728 C C . GLY B 1 545 ? 9.875 -25.234 -24.703 1 62.19 545 GLY B C 1
ATOM 8729 O O . GLY B 1 545 ? 10.227 -25.094 -23.516 1 62.19 545 GLY B O 1
ATOM 8730 N N . SER B 1 546 ? 10.664 -25.953 -25.375 1 64.94 546 SER B N 1
ATOM 8731 C CA . SER B 1 546 ? 12.039 -26.359 -25.109 1 64.94 546 SER B CA 1
ATOM 8732 C C . SER B 1 546 ? 12.883 -25.172 -24.656 1 64.94 546 SER B C 1
ATOM 8734 O O . SER B 1 546 ? 13.727 -25.297 -23.75 1 64.94 546 SER B O 1
ATOM 8736 N N . GLU B 1 547 ? 12.594 -24.047 -25.141 1 66 547 GLU B N 1
ATOM 8737 C CA . GLU B 1 547 ? 13.367 -22.859 -24.797 1 66 547 GLU B CA 1
ATOM 8738 C C . GLU B 1 547 ? 13.109 -22.406 -23.359 1 66 547 GLU B C 1
ATOM 8740 O O . GLU B 1 547 ? 14.031 -21.984 -22.672 1 66 547 GLU B O 1
ATOM 8745 N N . GLY B 1 548 ? 11.961 -22.594 -22.969 1 75.69 548 GLY B N 1
ATOM 8746 C CA . GLY B 1 548 ? 11.617 -22.219 -21.609 1 75.69 548 GLY B CA 1
ATOM 8747 C C . GLY B 1 548 ? 12.234 -23.125 -20.562 1 75.69 548 GLY B C 1
ATOM 8748 O O . GLY B 1 548 ? 12.625 -22.672 -19.484 1 75.69 548 GLY B O 1
ATOM 8749 N N . VAL B 1 549 ? 12.438 -24.328 -21.016 1 79.44 549 VAL B N 1
ATOM 8750 C CA . VAL B 1 549 ? 12.992 -25.297 -20.078 1 79.44 549 VAL B CA 1
ATOM 8751 C C . VAL B 1 549 ? 14.477 -25.016 -19.859 1 79.44 549 VAL B C 1
ATOM 8753 O O . VAL B 1 549 ? 14.969 -25.078 -18.719 1 79.44 549 VAL B O 1
ATOM 8756 N N . PHE B 1 550 ? 15.133 -24.609 -20.859 1 84.5 550 PHE B N 1
ATOM 8757 C CA . PHE B 1 550 ? 16.562 -24.359 -20.75 1 84.5 550 PHE B CA 1
ATOM 8758 C C . PHE B 1 550 ? 16.844 -23.156 -19.859 1 84.5 550 PHE B C 1
ATOM 8760 O O . PHE B 1 550 ? 17.734 -23.188 -19.016 1 84.5 550 PHE B O 1
ATOM 8767 N N . SER B 1 551 ? 16.125 -22.078 -20.078 1 90.12 551 SER B N 1
ATOM 8768 C CA . SER B 1 551 ? 16.328 -20.875 -19.281 1 90.12 551 SER B CA 1
ATOM 8769 C C . SER B 1 551 ? 16.047 -21.141 -17.797 1 90.12 551 SER B C 1
ATOM 8771 O O . SER B 1 551 ? 16.75 -20.609 -16.938 1 90.12 551 SER B O 1
ATOM 8773 N N . THR B 1 552 ? 15.039 -21.938 -17.516 1 91.75 552 THR B N 1
ATOM 8774 C CA . THR B 1 552 ? 14.711 -22.297 -16.156 1 91.75 552 THR B CA 1
ATOM 8775 C C . THR B 1 552 ? 15.883 -23 -15.477 1 91.75 552 THR B C 1
ATOM 8777 O O . THR B 1 552 ? 16.281 -22.656 -14.367 1 91.75 552 THR B O 1
ATOM 8780 N N . TYR B 1 553 ? 16.484 -23.969 -16.156 1 91.75 553 TYR B N 1
ATOM 8781 C CA . TYR B 1 553 ? 17.562 -24.766 -15.594 1 91.75 553 TYR B CA 1
ATOM 8782 C C . TYR B 1 553 ? 18.859 -23.953 -15.516 1 91.75 553 TYR B C 1
ATOM 8784 O O . TYR B 1 553 ? 19.672 -24.172 -14.617 1 91.75 553 TYR B O 1
ATOM 8792 N N . LEU B 1 554 ? 19 -23.031 -16.438 1 91.69 554 LEU B N 1
ATOM 8793 C CA . LEU B 1 554 ? 20.156 -22.156 -16.391 1 91.69 554 LEU B CA 1
ATOM 8794 C C . LEU B 1 554 ? 20.125 -21.281 -15.141 1 91.69 554 LEU B C 1
ATOM 8796 O O . LEU B 1 554 ? 21.141 -21.109 -14.461 1 91.69 554 LEU B O 1
ATOM 8800 N N . VAL B 1 555 ? 18.984 -20.688 -14.844 1 94.94 555 VAL B N 1
ATOM 8801 C CA . VAL B 1 555 ? 18.828 -19.859 -13.656 1 94.94 555 VAL B CA 1
ATOM 8802 C C . VAL B 1 555 ? 19.078 -20.703 -12.406 1 94.94 555 VAL B C 1
ATOM 8804 O O . VAL B 1 555 ? 19.781 -20.266 -11.484 1 94.94 555 VAL B O 1
ATOM 8807 N N . THR B 1 556 ? 18.531 -21.906 -12.391 1 95.56 556 THR B N 1
ATOM 8808 C CA . THR B 1 556 ? 18.719 -22.797 -11.258 1 95.56 556 THR B CA 1
ATOM 8809 C C . THR B 1 556 ? 20.203 -23.094 -11.055 1 95.56 556 THR B C 1
ATOM 8811 O O . THR B 1 556 ? 20.703 -23.078 -9.93 1 95.56 556 THR B O 1
ATOM 8814 N N . ARG B 1 557 ? 20.891 -23.391 -12.094 1 93.06 557 ARG B N 1
ATOM 8815 C CA . ARG B 1 557 ? 22.312 -23.688 -12.039 1 93.06 557 ARG B CA 1
ATOM 8816 C C . ARG B 1 557 ? 23.094 -22.531 -11.438 1 93.06 557 ARG B C 1
ATOM 8818 O O . ARG B 1 557 ? 23.984 -22.75 -10.609 1 93.06 557 ARG B O 1
ATOM 8825 N N . VAL B 1 558 ? 22.797 -21.344 -11.883 1 94.12 558 VAL B N 1
ATOM 8826 C CA . VAL B 1 558 ? 23.531 -20.172 -11.422 1 94.12 558 VAL B CA 1
ATOM 8827 C C . VAL B 1 558 ? 23.25 -19.938 -9.938 1 94.12 558 VAL B C 1
ATOM 8829 O O . VAL B 1 558 ? 24.172 -19.641 -9.172 1 94.12 558 VAL B O 1
ATOM 8832 N N . ILE B 1 559 ? 21.984 -20.078 -9.516 1 96.31 559 ILE B N 1
ATOM 8833 C CA . ILE B 1 559 ? 21.625 -19.906 -8.117 1 96.31 559 ILE B CA 1
ATOM 8834 C C . ILE B 1 559 ? 22.359 -20.938 -7.266 1 96.31 559 ILE B C 1
ATOM 8836 O O . ILE B 1 559 ? 22.969 -20.594 -6.25 1 96.31 559 ILE B O 1
ATOM 8840 N N . LEU B 1 560 ? 22.344 -22.188 -7.676 1 94.5 560 LEU B N 1
ATOM 8841 C CA . LEU B 1 560 ? 23.031 -23.25 -6.938 1 94.5 560 LEU B CA 1
ATOM 8842 C C . LEU B 1 560 ? 24.531 -23.031 -6.922 1 94.5 560 LEU B C 1
ATOM 8844 O O . LEU B 1 560 ? 25.188 -23.281 -5.91 1 94.5 560 LEU B O 1
ATOM 8848 N N . GLY B 1 561 ? 25.031 -22.562 -8.055 1 91.69 561 GLY B N 1
ATOM 8849 C CA . GLY B 1 561 ? 26.453 -22.234 -8.094 1 91.69 561 GLY B CA 1
ATOM 8850 C C . GLY B 1 561 ? 26.859 -21.203 -7.051 1 91.69 561 GLY B C 1
ATOM 8851 O O . GLY B 1 561 ? 27.891 -21.359 -6.391 1 91.69 561 GLY B O 1
ATOM 8852 N N . LYS B 1 562 ? 26.078 -20.188 -6.918 1 92.88 562 LYS B N 1
ATOM 8853 C CA . LYS B 1 562 ? 26.344 -19.156 -5.934 1 92.88 562 LYS B CA 1
ATOM 8854 C C . LYS B 1 562 ? 26.25 -19.703 -4.512 1 92.88 562 LYS B C 1
ATOM 8856 O O . LYS B 1 562 ? 27 -19.281 -3.629 1 92.88 562 LYS B O 1
ATOM 8861 N N . ILE B 1 563 ? 25.297 -20.578 -4.281 1 92.88 563 ILE B N 1
ATOM 8862 C CA . ILE B 1 563 ? 25.094 -21.172 -2.957 1 92.88 563 ILE B CA 1
ATOM 8863 C C . ILE B 1 563 ? 26.297 -22.047 -2.605 1 92.88 563 ILE B C 1
ATOM 8865 O O . ILE B 1 563 ? 26.812 -21.984 -1.491 1 92.88 563 ILE B O 1
ATOM 8869 N N . PHE B 1 564 ? 26.781 -22.828 -3.52 1 89.31 564 PHE B N 1
ATOM 8870 C CA . PHE B 1 564 ? 27.844 -23.781 -3.258 1 89.31 564 PHE B CA 1
ATOM 8871 C C . PHE B 1 564 ? 29.203 -23.094 -3.232 1 89.31 564 PHE B C 1
ATOM 8873 O O . PHE B 1 564 ? 30.172 -23.641 -2.717 1 89.31 564 PHE B O 1
ATOM 8880 N N . GLN B 1 565 ? 29.281 -21.891 -3.768 1 82.06 565 GLN B N 1
ATOM 8881 C CA . GLN B 1 565 ? 30.516 -21.094 -3.693 1 82.06 565 GLN B CA 1
ATOM 8882 C C . GLN B 1 565 ? 30.594 -20.328 -2.381 1 82.06 565 GLN B C 1
ATOM 8884 O O . GLN B 1 565 ? 31.672 -19.953 -1.934 1 82.06 565 GLN B O 1
ATOM 8889 N N . SER B 1 566 ? 29.531 -19.781 -1.792 1 64.25 566 SER B N 1
ATOM 8890 C CA . SER B 1 566 ? 29.484 -18.938 -0.602 1 64.25 566 SER B CA 1
ATOM 8891 C C . SER B 1 566 ? 30.062 -19.656 0.608 1 64.25 566 SER B C 1
ATOM 8893 O O . SER B 1 566 ? 29.984 -19.156 1.733 1 64.25 566 SER B O 1
ATOM 8895 N N . LYS B 1 567 ? 30.906 -20.75 0.596 1 48.56 567 LYS B N 1
ATOM 8896 C CA . LYS B 1 567 ? 31.516 -21.359 1.766 1 48.56 567 LYS B CA 1
ATOM 8897 C C . LYS B 1 567 ? 32.156 -20.328 2.676 1 48.56 567 LYS B C 1
ATOM 8899 O O . LYS B 1 567 ? 32.031 -20.406 3.9 1 48.56 567 LYS B O 1
ATOM 8904 N N . ILE B 1 568 ? 33.312 -19.812 2.457 1 35.25 568 ILE B N 1
ATOM 8905 C CA . ILE B 1 568 ? 34.469 -19.641 3.338 1 35.25 568 ILE B CA 1
ATOM 8906 C C . ILE B 1 568 ? 34.219 -18.484 4.305 1 35.25 568 ILE B C 1
ATOM 8908 O O . ILE B 1 568 ? 35.031 -18.234 5.203 1 35.25 568 ILE B O 1
ATOM 8912 N N . PHE B 1 569 ? 33.344 -17.391 4.156 1 31.95 569 PHE B N 1
ATOM 8913 C CA . PHE B 1 569 ? 33.656 -16.609 5.355 1 31.95 569 PHE B CA 1
ATOM 8914 C C . PHE B 1 569 ? 32.875 -17.141 6.555 1 31.95 569 PHE B C 1
ATOM 8916 O O . PHE B 1 569 ? 31.719 -17.547 6.426 1 31.95 569 PHE B O 1
#

Foldseek 3Di:
DPDDDLLSQLLQLQLLLLVLLVVCLVVFKDFCPDPSNVSNLVSLLSLVFVQQPCLVPLLAFRLSNVLVLLQQDWALQLQAQEEEEAQDDPPPPDPWDWTGGNPYGWTKTPPDSHYIYTHDQQESLVSSVVSSSVSSLLSSLQSLQVLQVPFPDNCPALLNVLVCVCPVPCPLDPDDVVPDDPSVLVNLVSVCNSNVHDSVVSVVSQVVVVVCCVVPVRYSTPSVSSNSSNVCQVVPPVDGSSGRHMYGYDPNSVVSNVPVQLLLVQLLVVVVVCVVVVVFPAEEEEEAAADQQLLCQQQLCVLCVVVVHHQDLDPLVSCVVCVVVRVVSVVSQVVQAKDKAQRPSSNRKTKIKGDQQRRDDGRPLQDFDRDHPRGYIYIYIYDRFFLSLQSNLLSNLVSVVVVVVGQHNYQAYEYEEEWAFAPDFALAKEWAQKEAERSDRDIGGDPAPDDQVLLVVPPPPHHYYYFHEYAYSDLRSHDLVNSVCCCVDPRPHGTYDRNVSSNRVSQVVCCVVVSYPPNRHYHYMYGYQFHCNDPPTGSPDDDRPSSRVSSSNSSSSSVSSVSRHPPPD/DPDDDLLSQLLQLQLLLLVLLVVCLVVFKDFCPDPSNVSNLVSLLSLVFVQQPCLVPLLAFRLSNVLVLLQQDFALQLQAQEEEEAQDDPPPPDPWDWTGGNPYGWTKTPPDSHYIYTHDQQESLVSSVVSSSVSSLLSSLQSLQVLQVPFPDNCPALLNVLVCVCPVPCPLDPDDVVPDDPSVLVNLVSVCNSNVHDSVVSVVSQVVVVVCCVVPVNYSTPSVSSNSSNVCQPVPPVDGSSGRHMYGYDPNSVVSNVPVQLLLVQLLVVVVVCVVVVVFPAEEEEEAAADQQLLCQQQLCVLCVVVVHHQDLDPLVSCVVCVVVRVVSVVSQVVQAKDKAQRPSSNRKTKIKGDQQRRDDGRPLQDFDRDHPRGYIYIYIYDRFFLSLQSNLLSNLVSVVVVVVGQHNYQAYEYEEEWAFAPDFALAKEWAQKEAERSDRDIGGDPAPDDQVLLVVCPPPHHYYYFHEYAYSDLRSHDLVNSVCCCVDPRPHGTYHRNVSSNRVSQVVCCVVVSYPPNRHYHYMYGYQFHCNDPPTGSPDDDRPSSRVSSSSSSSSSVSSVSRHPPDD

InterPro domains:
  IPR054204 Protein of unknown function DUF6909 [PF21850] (40-168)
  IPR054204 Protein of unknown function DUF6909 [PF21850] (333-565)

Solvent-accessible surface area (backbone atoms only — not comparable to full-atom values): 58584 Å² total; per-residue (Å²): 124,88,76,68,50,71,47,55,46,24,47,46,19,46,28,50,36,52,38,46,54,56,31,30,55,73,69,25,46,48,35,52,74,38,70,67,30,44,51,41,46,49,19,50,58,57,30,47,18,56,66,37,62,49,63,82,40,77,72,34,61,42,61,67,31,46,53,55,42,47,35,53,33,42,60,59,58,54,51,43,36,36,38,34,39,27,45,65,80,81,51,81,85,48,89,54,48,77,38,58,19,75,73,31,99,45,52,29,32,46,76,49,81,34,30,36,36,38,48,55,52,45,51,65,32,52,49,53,51,52,49,51,47,48,46,51,51,50,54,50,35,52,36,47,39,49,53,57,67,63,41,85,43,72,73,77,23,53,61,37,51,50,47,46,53,46,63,75,58,53,52,60,57,95,69,75,68,68,62,51,70,69,63,34,53,50,51,44,45,42,48,10,62,62,36,54,44,53,55,67,60,43,47,52,53,36,52,53,38,41,50,42,23,73,74,65,62,31,45,68,35,56,67,50,41,55,49,36,30,39,44,54,27,59,80,36,63,109,52,70,37,51,64,68,34,35,38,37,39,38,76,50,42,53,48,46,67,68,59,42,54,33,29,44,48,38,19,49,51,52,51,48,50,36,50,74,68,65,56,53,72,32,42,28,36,38,32,36,26,74,92,49,54,63,58,46,54,47,37,41,34,38,50,30,48,74,68,74,37,84,66,56,76,46,64,65,60,40,53,61,67,41,65,87,40,52,70,62,46,50,53,54,29,50,75,34,41,36,41,80,45,80,53,80,49,60,51,74,47,38,36,34,41,34,40,49,58,45,50,86,31,72,37,81,77,43,60,52,65,85,51,62,94,78,26,42,33,38,40,38,31,37,69,56,54,25,58,28,27,21,45,40,52,35,29,37,59,52,40,41,70,78,34,84,89,40,53,78,42,58,49,31,44,33,44,41,48,74,23,30,26,67,76,66,52,66,21,20,35,39,34,41,43,24,27,35,40,62,53,50,82,52,57,46,80,44,79,40,75,64,55,66,75,72,54,64,84,53,78,83,76,53,51,66,45,77,28,24,28,34,22,40,76,49,80,78,63,40,25,51,65,45,50,51,45,39,44,71,34,60,53,40,34,39,30,37,38,44,33,63,46,31,40,52,36,26,51,49,50,30,34,59,36,66,61,34,60,86,77,44,43,34,33,43,40,29,28,14,68,22,26,52,78,42,86,93,33,44,82,80,55,72,80,64,53,76,52,33,53,47,34,50,46,49,53,46,46,46,54,51,22,53,62,40,50,62,66,80,121,123,89,75,70,51,71,46,56,47,25,47,44,19,46,27,50,36,51,39,45,54,56,32,31,54,73,68,27,46,48,35,53,75,39,71,67,30,43,51,40,46,49,19,50,58,57,31,48,19,55,66,36,62,48,63,83,40,78,71,34,61,42,62,66,32,45,54,55,41,48,34,54,34,41,61,60,60,55,50,42,36,36,37,34,39,26,45,65,81,82,50,82,86,48,89,54,48,77,38,59,19,72,74,33,99,47,53,28,33,44,75,49,83,33,29,36,37,38,48,54,53,45,51,65,34,53,51,53,53,52,48,51,47,48,47,50,50,50,53,50,35,51,36,48,40,50,54,58,66,63,41,84,42,72,74,79,23,54,61,36,51,49,48,44,52,43,63,75,60,52,48,62,57,97,66,75,67,69,62,52,71,70,60,35,54,51,50,44,44,43,48,10,62,63,36,51,45,53,55,65,62,44,48,52,52,35,53,55,39,41,49,42,22,74,74,67,61,33,46,66,36,57,67,51,41,54,49,36,30,38,46,53,26,57,82,38,62,110,52,70,39,53,64,70,34,34,38,37,40,38,74,50,41,53,49,44,68,68,58,42,52,34,28,42,47,38,20,48,52,54,51,48,49,37,50,74,68,65,56,55,71,34,43,29,36,40,32,35,27,76,91,49,53,62,58,46,53,45,37,42,35,39,50,31,48,75,68,75,39,83,64,55,75,46,63,65,58,41,53,62,70,41,64,86,40,53,69,61,48,50,55,52,29,51,74,35,40,36,42,81,44,80,53,80,49,60,51,73,46,37,37,34,41,34,38,50,59,46,51,84,31,73,37,81,76,43,60,51,64,86,52,61,94,78,27,42,33,38,39,38,30,37,70,58,54,24,57,30,28,20,46,40,52,37,27,38,57,52,41,39,71,78,34,83,89,41,54,75,44,59,51,32,44,32,44,42,49,73,23,30,26,67,76,65,51,65,22,19,34,39,34,40,43,24,26,35,41,60,53,49,82,52,58,46,80,42,78,41,74,63,55,66,76,73,53,64,85,53,78,81,77,52,51,66,44,76,26,25,29,35,22,39,76,50,82,78,63,40,24,51,67,45,50,52,45,40,45,70,34,60,52,40,34,39,28,37,37,45,33,62,46,31,40,52,35,26,52,49,48,30,31,59,36,66,61,36,58,86,77,44,42,35,32,44,40,29,27,15,67,21,26,52,79,44,86,92,33,44,80,80,56,72,79,65,53,76,53,32,53,45,34,50,44,49,52,46,45,46,53,50,22,54,62,39,53,64,62,83,123

Organism: Desulfotalea psychrophila (strain LSv54 / DSM 12343) (NCBI:txid177439)

Nearest PDB structures (foldseek):
  5cyf-assembly2_C-2  TM=5.576E-01  e=1.347E-08  Schistosoma mansoni
  3ku4-assembly2_C  TM=5.670E-01  e=6.553E-08  Bos taurus
  2xrf-assembly2_B  TM=5.752E-01  e=1.209E-07  Homo sapiens
  3p0f-assembly1_A  TM=5.551E-01  e=3.531E-07  Homo sapiens
  5cyf-assembly2_C-2  TM=5.578E-01  e=1.344E-08  Schistosoma mansoni

Sequence (1138 aa):
MDHLTKAQRSRRAIATFKTIADAIIIQGYYRPTDVMGEKLAEALIQISPEIYGSMNDPRVVELKGLEYVINRMPRGIEKCEKLVLTSVDDFAQTSFEKRTPLKRRRLSYAISETEMCFIVTRGESEVYDILTHIVFLNLEASKIHNLIRAEEDPVNGDWAKLKKLMESGVQLQGEDLELQGEELDQALWVLSKFLGRSYKETRDSYEYLEGTRLRDGANSSLFSFIYEIGRRCRGGCEVNPSSTFQIVCAPSMNDMIAASKYASVWAKSVIGAIVEGGLANRSLHIISANMHSCRNVLYGPGYLQRQDREVPSDLAVMVRELRDEEDDLEEYALAHGFRFWHDTSGSSIDVQFIDTSKVEVLHPSIVGDQWGEDAPVLLVIDYAFGTQAFTILDEFLRGQDDFPHCKLDVKSISVMGKAGILAGKKGDIMLASAYVLEGTPDNYIVDNDLAPEDFTICKKGIRVVTGSMLTVLGTSLQNSDLLKRFLKSKWGMVGLEMEGAHFQRAIGASIIRKRLSADVKVRCAYYASDNPLISGQTLASGPMGSEGVFSTYLVTRVILGKIFQSKIFMDHLTKAQRSRRAIATFKTIADAIIIQGYYRPTDVMGEKLAEALIQISPEIYGSMNDPRVVELKGLEYVINRMPRGIEKCEKLVLTSVDDFAQTSFEKRTPLKRRRLSYAISETEMCFIVTRGESEVYDILTHIVFLNLEASKIHNLIRAEEDPVNGDWAKLKKLMESGVQLQGEDLELQGEELDQALWVLSKFLGRSYKETRDSYEYLEGTRLRDGANSSLFSFIYEIGRRCRGGCEVNPSSTFQIVCAPSMNDMIAASKYASVWAKSVIGAIVEGGLANRSLHIISANMHSCRNVLYGPGYLQRQDREVPSDLAVMVRELRDEEDDLEEYALAHGFRFWHDTSGSSIDVQFIDTSKVEVLHPSIVGDQWGEDAPVLLVIDYAFGTQAFTILDEFLRGQDDFPHCKLDVKSISVMGKAGILAGKKGDIMLASAYVLEGTPDNYIVDNDLAPEDFTICKKGIRVVTGSMLTVLGTSLQNSDLLKRFLKSKWGMVGLEMEGAHFQRAIGASIIRKRLSADVKVRCAYYASDNPLISGQTLASGPMGSEGVFSTYLVTRVILGKIFQSKIF

Radius of gyration: 32.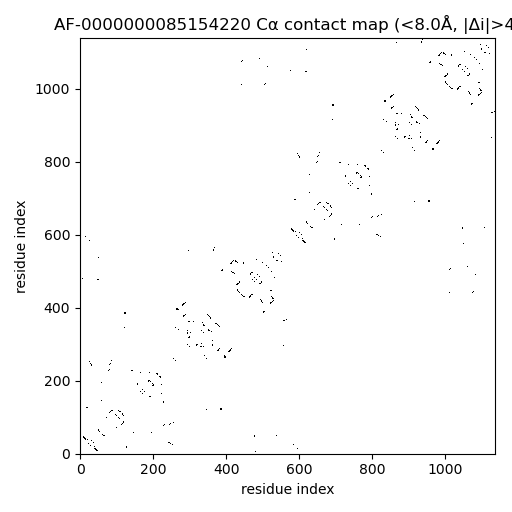85 Å; Cα contacts (8 Å, |Δi|>4): 2152; chains: 2; bounding box: 76×91×80 Å